Protein AF-A0A7C7L3E0-F1 (afdb_monomer_lite)

Radius of gyration: 42.88 Å; chains: 1; bounding box: 118×90×90 Å

Sequence (791 aa):
MHDGAKLSNGLLDLTRGYAVLPEGQKLFGERAVRGSIAFWVRPEFDIMAVPFAMLFYCMQTDGNLFPDGYDEIGIYVDHGELCAKVAGRQSTMPFVRLRADKFLSRNRWTHIAITWHPDAREFYVDGKLIVRHIAPYDPPRLDSFHAELGRHPSSRRWHAHGIYAHVMLFDDVLSANEIATLAQHKPTPLERGVSPPPNILAEVNWKRIWLGRNAVECRLVNPTGKPLRTYLQLELAMGEPLKRRVVAEAPLTLHPGATMHHMLTYEIATDGAVQVTLLCVDASSGKLLSGRMHRAFIPQLLSNIVRCERTLKLLSQRKPPKDIAKRIASAMQHLSQFRKRFLTPPPFDREEFQRHVAKLRTDFDTLSQAIHRIESDVRIATAVPNAPFVLGWLHGTQKVLLHDAFPGEIERPIRIAAARNGYEPAQLFVFARTRTLRNVKVRLSPLVGGNFTIGREHLSWRVVGYVRTRKPVYKVRHVGLWPDPLFKCDEFEVPAGEHRIVWLTVYVPKSAPAGEYRGTVTVMCSEGMRALPIYLRVWNFTLPDRSSLPTAFGLNSCGHFQANMDVEKYVRNAAAHRVSLGFPGILWKGAKVQRPAFDWSDYDELVLTCALRTKVAKSLGRNDSPSQVNRATRHQRIWNALHLVCETDDGRRATYRITIAKSPQRIRVRLREPRIFCKVRFEWRDIGPATIRISQMQLRSASGETRTFDEFTHPQWWKAVGRDARVDVEGGQLIITVSAPTSEEPYHQWHGAVRSAMWSRADRDWKIDFTEFDAVVEKYYPWAVNLILVP

Structure (mmCIF, N/CA/C/O backbone):
data_AF-A0A7C7L3E0-F1
#
_entry.id   AF-A0A7C7L3E0-F1
#
loop_
_atom_site.group_PDB
_atom_site.id
_atom_site.type_symbol
_atom_site.label_atom_id
_atom_site.label_alt_id
_atom_site.label_comp_id
_atom_site.label_asym_id
_atom_site.label_entity_id
_atom_site.label_seq_id
_atom_site.pdbx_PDB_ins_code
_atom_site.Cartn_x
_atom_site.Cartn_y
_atom_site.Cartn_z
_atom_site.occupancy
_atom_site.B_iso_or_equiv
_atom_site.auth_seq_id
_atom_site.auth_comp_id
_atom_site.auth_asym_id
_atom_site.auth_atom_id
_atom_site.pdbx_PDB_model_num
ATOM 1 N N . MET A 1 1 ? 6.847 7.062 -36.065 1.00 73.12 1 MET A N 1
ATOM 2 C CA . MET A 1 1 ? 6.875 8.182 -37.034 1.00 73.12 1 MET A CA 1
ATOM 3 C C . MET A 1 1 ? 5.566 8.148 -37.798 1.00 73.12 1 MET A C 1
ATOM 5 O O . MET A 1 1 ? 5.239 7.070 -38.277 1.00 73.12 1 MET A O 1
ATOM 9 N N . HIS A 1 2 ? 4.812 9.248 -37.862 1.00 75.81 2 HIS A N 1
ATOM 10 C CA . HIS A 1 2 ? 3.481 9.288 -38.491 1.00 75.81 2 HIS A CA 1
ATOM 11 C C . HIS A 1 2 ? 3.280 10.544 -39.348 1.00 75.81 2 HIS A C 1
ATOM 13 O 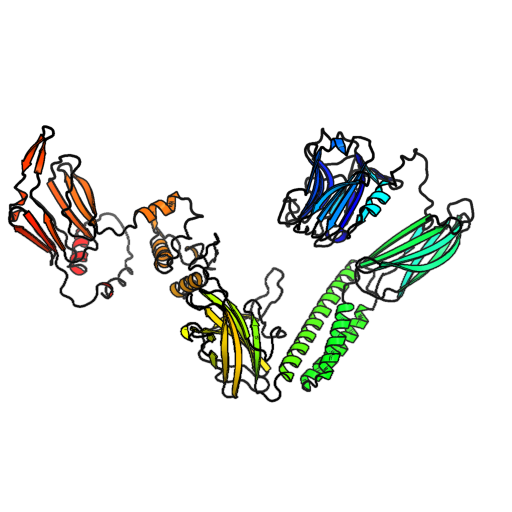O . HIS A 1 2 ? 4.019 11.518 -39.203 1.00 75.81 2 HIS A O 1
ATOM 19 N N . ASP A 1 3 ? 2.287 10.487 -40.242 1.00 65.12 3 ASP A N 1
ATOM 20 C CA . ASP A 1 3 ? 1.789 11.593 -41.070 1.00 65.12 3 ASP A CA 1
ATOM 21 C C . ASP A 1 3 ? 2.887 12.356 -41.832 1.00 65.12 3 ASP A C 1
ATOM 23 O O . ASP A 1 3 ? 2.908 13.572 -41.894 1.00 65.12 3 ASP A O 1
ATOM 27 N N . GLY A 1 4 ? 3.851 11.646 -42.426 1.00 67.06 4 GLY A N 1
ATOM 28 C CA . GLY A 1 4 ? 4.896 12.275 -43.246 1.00 67.06 4 GLY A CA 1
ATOM 29 C C . GLY A 1 4 ? 6.112 12.801 -42.477 1.00 67.06 4 GLY A C 1
ATOM 30 O O . GLY A 1 4 ? 6.966 13.443 -43.090 1.00 67.06 4 GLY A O 1
ATOM 31 N N . ALA A 1 5 ? 6.234 12.494 -41.180 1.00 80.19 5 ALA A N 1
ATOM 32 C CA . ALA A 1 5 ? 7.460 12.711 -40.416 1.00 80.19 5 ALA A CA 1
ATOM 33 C C . ALA A 1 5 ? 8.641 11.909 -40.999 1.00 80.19 5 ALA A C 1
ATOM 35 O O . ALA A 1 5 ? 8.493 10.727 -41.329 1.00 80.19 5 ALA A O 1
ATOM 36 N N . LYS A 1 6 ? 9.830 12.517 -41.077 1.00 79.12 6 LYS A N 1
ATOM 37 C CA . LYS A 1 6 ? 11.042 11.885 -41.629 1.00 79.12 6 LYS A CA 1
ATOM 38 C C . LYS A 1 6 ? 12.183 11.922 -40.621 1.00 79.12 6 LYS A C 1
ATOM 40 O O . LYS A 1 6 ? 12.391 12.919 -39.945 1.00 79.12 6 LYS A O 1
ATOM 45 N N . LEU A 1 7 ? 12.932 10.828 -40.521 1.00 75.25 7 LEU A N 1
ATOM 46 C CA . LEU A 1 7 ? 14.180 10.780 -39.763 1.00 75.25 7 LEU A CA 1
ATOM 47 C C . LEU A 1 7 ? 15.326 10.633 -40.760 1.00 75.25 7 LEU A C 1
ATOM 49 O O . LEU A 1 7 ? 15.398 9.633 -41.472 1.00 75.25 7 LEU A O 1
ATOM 53 N N . SER A 1 8 ? 16.217 11.617 -40.812 1.00 66.31 8 SER A N 1
ATOM 54 C CA . SER A 1 8 ? 17.374 11.608 -41.709 1.00 66.31 8 SER A CA 1
ATOM 55 C C . SER A 1 8 ? 18.583 12.205 -41.007 1.00 66.31 8 SER A C 1
ATOM 57 O O . SER A 1 8 ? 18.513 13.329 -40.517 1.00 66.31 8 SER A O 1
ATOM 59 N N . ASN A 1 9 ? 19.694 11.464 -40.968 1.00 63.25 9 ASN A N 1
ATOM 60 C CA . ASN A 1 9 ? 20.976 11.926 -40.420 1.00 63.25 9 ASN A CA 1
ATOM 61 C C . ASN A 1 9 ? 20.877 12.512 -38.994 1.00 63.25 9 ASN A C 1
ATOM 63 O O . ASN A 1 9 ? 21.509 13.514 -38.679 1.00 63.25 9 ASN A O 1
ATOM 67 N N . GLY A 1 10 ? 20.057 11.898 -38.131 1.00 65.50 10 GLY A N 1
ATOM 68 C CA . GLY A 1 10 ? 19.861 12.340 -36.742 1.00 65.50 10 GLY A CA 1
ATOM 69 C C . GLY A 1 10 ? 18.935 13.550 -36.567 1.00 65.50 10 GLY A C 1
ATOM 70 O O . GLY A 1 10 ? 18.679 13.949 -35.431 1.00 65.50 10 GLY A O 1
ATOM 71 N N . LEU A 1 11 ? 18.400 14.097 -37.665 1.00 79.75 11 LEU A N 1
ATOM 72 C CA . LEU A 1 11 ? 17.374 15.135 -37.669 1.00 79.75 11 LEU A CA 1
ATOM 73 C C . LEU A 1 11 ? 15.995 14.512 -37.867 1.00 79.75 11 LEU A C 1
ATOM 75 O O . LEU A 1 11 ? 15.770 13.714 -38.780 1.00 79.75 11 LEU A O 1
ATOM 79 N N . LEU A 1 12 ? 15.077 14.907 -37.000 1.00 86.38 12 LEU A N 1
ATOM 80 C CA . LEU A 1 12 ? 13.690 14.496 -36.981 1.00 86.38 12 LEU A CA 1
ATOM 81 C C . LEU A 1 12 ? 12.838 15.618 -37.587 1.00 86.38 12 LEU A C 1
ATOM 83 O O . LEU A 1 12 ? 12.519 16.601 -36.924 1.00 86.38 12 LEU A O 1
ATOM 87 N N . ASP A 1 13 ? 12.503 15.482 -38.863 1.00 87.56 13 ASP A N 1
ATOM 88 C CA . ASP A 1 13 ? 11.650 16.407 -39.604 1.00 87.56 13 ASP A CA 1
ATOM 89 C C . ASP A 1 13 ? 10.172 16.104 -39.306 1.00 87.56 13 ASP A C 1
ATOM 91 O O . ASP A 1 13 ? 9.623 15.090 -39.750 1.00 87.56 13 ASP A O 1
ATOM 95 N N . LEU A 1 14 ? 9.548 16.990 -38.526 1.00 91.31 14 LEU A N 1
ATOM 96 C CA . LEU A 1 14 ? 8.138 16.967 -38.124 1.00 91.31 14 LEU A CA 1
ATOM 97 C C . LEU A 1 14 ? 7.337 18.093 -38.804 1.00 91.31 14 LEU A C 1
ATOM 99 O O . LEU A 1 14 ? 6.300 18.536 -38.315 1.00 91.31 14 LEU A O 1
ATOM 103 N N . THR A 1 15 ? 7.802 18.592 -39.949 1.00 86.00 15 THR A N 1
ATOM 104 C CA . THR A 1 15 ? 7.140 19.698 -40.666 1.00 86.00 15 THR A CA 1
ATOM 105 C C . THR A 1 15 ? 5.764 19.323 -41.204 1.00 86.00 15 THR A C 1
ATOM 107 O O . THR A 1 15 ? 4.888 20.176 -41.302 1.00 86.00 15 THR A O 1
ATOM 110 N N . ARG A 1 16 ? 5.550 18.040 -41.517 1.00 82.00 16 ARG A N 1
ATOM 111 C CA . ARG A 1 16 ? 4.264 17.516 -42.002 1.00 82.00 16 ARG A CA 1
ATOM 112 C C . ARG A 1 16 ? 3.606 16.499 -41.072 1.00 82.00 16 ARG A C 1
ATOM 114 O O . ARG A 1 16 ? 2.453 16.173 -41.308 1.00 82.00 16 ARG A O 1
ATOM 121 N N . GLY A 1 17 ? 4.299 16.054 -40.021 1.00 85.62 17 GLY A N 1
ATOM 122 C CA . GLY A 1 17 ? 3.849 14.964 -39.153 1.00 85.62 17 GLY A CA 1
ATOM 123 C C . GLY A 1 17 ? 4.378 15.067 -37.724 1.00 85.62 17 GLY A C 1
ATOM 124 O O . GLY A 1 17 ? 4.766 16.137 -37.274 1.00 85.62 17 GLY A O 1
ATOM 125 N N . TYR A 1 18 ? 4.400 13.945 -37.006 1.00 91.25 18 TYR A N 1
ATOM 126 C CA . TYR A 1 18 ? 4.787 13.887 -35.591 1.00 91.25 18 TYR A CA 1
ATOM 127 C C . TYR A 1 18 ? 5.497 12.568 -35.250 1.00 91.25 18 TYR A C 1
ATOM 129 O O . TYR A 1 18 ? 5.453 11.585 -36.008 1.00 91.25 18 TYR A O 1
ATOM 137 N N . ALA A 1 19 ? 6.164 12.528 -34.095 1.00 89.81 19 ALA A N 1
ATOM 138 C CA . ALA A 1 19 ? 6.824 11.321 -33.606 1.00 89.81 19 ALA A CA 1
ATOM 139 C C . ALA A 1 19 ? 6.158 10.794 -32.336 1.00 89.81 19 ALA A C 1
ATOM 141 O O . ALA A 1 19 ? 6.020 11.506 -31.347 1.00 89.81 19 ALA A O 1
ATOM 142 N N . VAL A 1 20 ? 5.792 9.514 -32.376 1.00 89.19 20 VAL A N 1
ATOM 143 C CA . VAL A 1 20 ? 5.333 8.746 -31.218 1.00 89.19 20 VAL A CA 1
ATOM 144 C C . VAL A 1 20 ? 6.553 8.111 -30.567 1.00 89.19 20 VAL A C 1
ATOM 146 O O . VAL A 1 20 ? 7.325 7.412 -31.228 1.00 89.19 20 VAL A O 1
ATOM 149 N N . LEU A 1 21 ? 6.724 8.383 -29.283 1.00 87.94 21 LEU A N 1
ATOM 150 C CA . LEU A 1 21 ? 7.772 7.851 -28.426 1.00 87.94 21 LEU A CA 1
ATOM 151 C C . LEU A 1 21 ? 7.226 6.665 -27.610 1.00 87.94 21 LEU A C 1
ATOM 153 O O . LEU A 1 21 ? 6.030 6.374 -27.665 1.00 87.94 21 LEU A O 1
ATOM 157 N N . PRO A 1 22 ? 8.070 5.927 -26.867 1.00 89.50 22 PRO A N 1
ATOM 158 C CA . PRO A 1 22 ? 7.589 4.919 -25.927 1.00 89.50 22 PRO A CA 1
ATOM 159 C C . PRO A 1 22 ? 6.572 5.465 -24.908 1.00 89.50 22 PRO A C 1
ATOM 161 O O . PRO A 1 22 ? 6.437 6.670 -24.706 1.00 89.50 22 PRO A O 1
ATOM 164 N N . GLU A 1 23 ? 5.852 4.544 -24.272 1.00 88.75 23 GLU A N 1
ATOM 165 C CA . GLU A 1 23 ? 4.857 4.839 -23.234 1.00 88.75 23 GLU A CA 1
ATOM 166 C C . GLU A 1 23 ? 5.464 5.649 -22.081 1.00 88.75 23 GLU A C 1
ATOM 168 O O . GLU A 1 23 ? 6.600 5.386 -21.679 1.00 88.75 23 GLU A O 1
ATOM 173 N N . GLY A 1 24 ? 4.703 6.586 -21.513 1.00 84.88 24 GLY A N 1
ATOM 174 C CA . GLY A 1 24 ? 5.159 7.464 -20.436 1.00 84.88 24 GLY A CA 1
ATOM 175 C C . GLY A 1 24 ? 5.730 6.701 -19.246 1.00 84.88 24 GLY A C 1
ATOM 176 O O . GLY A 1 24 ? 6.851 6.976 -18.814 1.00 84.88 24 GLY A O 1
ATOM 177 N N . GLN A 1 25 ? 5.030 5.650 -18.808 1.00 89.38 25 GLN A N 1
ATOM 178 C CA . GLN A 1 25 ? 5.498 4.765 -17.737 1.00 89.38 25 GLN A CA 1
ATOM 179 C C . GLN A 1 25 ? 6.825 4.053 -18.058 1.00 89.38 25 GLN A C 1
ATOM 181 O O . GLN A 1 25 ? 7.568 3.684 -17.154 1.00 89.38 25 GLN A O 1
ATOM 186 N N . LYS A 1 26 ? 7.142 3.842 -19.343 1.00 85.50 26 LYS A N 1
ATOM 187 C CA . LYS A 1 26 ? 8.408 3.230 -19.783 1.00 85.50 26 LYS A CA 1
ATOM 188 C C . LYS A 1 26 ? 9.539 4.247 -19.893 1.00 85.50 26 LYS A C 1
ATOM 190 O O . LYS A 1 26 ? 10.698 3.843 -19.864 1.00 85.50 26 LYS A O 1
ATOM 195 N N . LEU A 1 27 ? 9.209 5.524 -20.080 1.00 85.56 27 LEU A N 1
ATOM 196 C CA . LEU A 1 27 ? 10.177 6.610 -20.196 1.00 85.56 27 LEU A CA 1
ATOM 197 C C . LEU A 1 27 ? 10.613 7.140 -18.830 1.00 85.56 27 LEU A C 1
ATOM 199 O O . LEU A 1 27 ? 11.799 7.389 -18.653 1.00 85.56 27 LEU A O 1
ATOM 203 N N . PHE A 1 28 ? 9.677 7.291 -17.887 1.00 90.19 28 PHE A N 1
ATOM 204 C CA . PHE A 1 28 ? 9.935 7.950 -16.598 1.00 90.19 28 PHE A CA 1
ATOM 205 C C . PHE A 1 28 ? 9.387 7.181 -15.380 1.00 90.19 28 PHE A C 1
ATOM 207 O O . PHE A 1 28 ? 9.404 7.696 -14.264 1.00 90.19 28 PHE A O 1
ATOM 214 N N . GLY A 1 29 ? 8.884 5.956 -15.574 1.00 86.50 29 GLY A N 1
ATOM 215 C CA . GLY A 1 29 ? 8.226 5.163 -14.530 1.00 86.50 29 GLY A CA 1
ATOM 216 C C . GLY A 1 29 ? 6.744 5.509 -14.333 1.00 86.50 29 GLY A C 1
ATOM 217 O O . GLY A 1 29 ? 6.268 6.557 -14.763 1.00 86.50 29 GLY A O 1
ATOM 218 N N . GLU A 1 30 ? 6.000 4.630 -13.647 1.00 87.06 30 GLU A N 1
ATOM 219 C CA . GLU A 1 30 ? 4.571 4.842 -13.316 1.00 87.06 30 GLU A CA 1
ATOM 220 C C . GLU A 1 30 ? 4.340 6.097 -12.460 1.00 87.06 30 GLU A C 1
ATOM 222 O O . GLU A 1 30 ? 3.255 6.675 -12.453 1.00 87.06 30 GLU A O 1
ATOM 227 N N . ARG A 1 31 ? 5.367 6.520 -11.717 1.00 92.50 31 ARG A N 1
ATOM 228 C CA . ARG A 1 31 ? 5.389 7.780 -10.983 1.00 92.50 31 ARG A CA 1
ATOM 229 C C . ARG A 1 31 ? 6.699 8.485 -11.293 1.00 92.50 31 ARG A C 1
ATOM 231 O O . ARG A 1 31 ? 7.740 8.093 -10.769 1.00 92.50 31 ARG A O 1
ATOM 238 N N . ALA A 1 32 ? 6.639 9.520 -12.120 1.00 91.38 32 ALA A N 1
ATOM 239 C CA . ALA A 1 32 ? 7.810 10.238 -12.609 1.00 91.38 32 ALA A CA 1
ATOM 240 C C . ALA A 1 32 ? 8.327 11.225 -11.551 1.00 91.38 32 ALA A C 1
ATOM 242 O O . ALA A 1 32 ? 8.212 12.440 -11.681 1.00 91.38 32 ALA A O 1
ATOM 243 N N . VAL A 1 33 ? 8.871 10.679 -10.459 1.00 92.38 33 VAL A N 1
ATOM 244 C CA . VAL A 1 33 ? 9.366 11.426 -9.289 1.00 92.38 33 VAL A CA 1
ATOM 245 C C . VAL A 1 33 ? 10.531 12.350 -9.646 1.00 92.38 33 VAL A C 1
ATOM 247 O O . VAL A 1 33 ? 10.673 13.430 -9.068 1.00 92.38 33 VAL A O 1
ATOM 250 N N . ARG A 1 34 ? 11.361 11.925 -10.596 1.00 94.12 34 ARG A N 1
ATOM 251 C CA . ARG A 1 34 ? 12.494 12.680 -11.118 1.00 94.12 34 ARG A CA 1
ATOM 252 C C . ARG A 1 34 ? 12.683 12.395 -12.607 1.00 94.12 34 ARG A C 1
ATOM 254 O O . ARG A 1 34 ? 12.136 11.410 -13.103 1.00 94.12 34 ARG A O 1
ATOM 261 N N . GLY A 1 35 ? 13.425 13.251 -13.294 1.00 93.31 35 GLY A N 1
ATOM 262 C CA . GLY A 1 35 ? 13.771 13.052 -14.695 1.00 93.31 35 GLY A CA 1
ATOM 263 C C . GLY A 1 35 ? 14.239 14.324 -15.384 1.00 93.31 35 GLY A C 1
ATOM 264 O O . GLY A 1 35 ? 14.252 15.408 -14.792 1.00 93.31 35 GLY A O 1
ATOM 265 N N . SER A 1 36 ? 14.638 14.171 -16.645 1.00 95.12 36 SER A N 1
ATOM 266 C CA . SER A 1 36 ? 15.083 15.263 -17.506 1.00 95.12 36 SER A CA 1
ATOM 267 C C . SER A 1 36 ? 14.671 15.041 -18.954 1.00 95.12 36 SER A C 1
ATOM 269 O O . SER A 1 36 ? 14.677 13.920 -19.462 1.00 95.12 36 SER A O 1
ATOM 271 N N . ILE A 1 37 ? 14.364 16.127 -19.652 1.00 97.69 37 ILE A N 1
ATOM 272 C CA . ILE A 1 37 ? 14.089 16.136 -21.091 1.00 97.69 37 ILE A CA 1
ATOM 273 C C . ILE A 1 37 ? 14.952 17.222 -21.706 1.00 97.69 37 ILE A C 1
ATOM 275 O O . ILE A 1 37 ? 14.936 18.342 -21.210 1.00 97.69 37 ILE A O 1
ATOM 279 N N . ALA A 1 38 ? 15.672 16.908 -22.778 1.00 95.44 38 ALA A N 1
ATOM 280 C CA . ALA A 1 38 ? 16.479 17.865 -23.524 1.00 95.44 38 ALA A CA 1
ATOM 281 C C . ALA A 1 38 ? 16.381 17.585 -25.026 1.00 95.44 38 ALA A C 1
ATOM 283 O O . ALA A 1 38 ? 16.473 16.435 -25.453 1.00 95.44 38 ALA A O 1
ATOM 284 N N . PHE A 1 39 ? 16.179 18.617 -25.838 1.00 96.25 39 PHE A N 1
ATOM 285 C CA . PHE A 1 39 ? 16.198 18.495 -27.295 1.00 96.25 39 PHE A CA 1
ATOM 286 C C . PHE A 1 39 ? 16.475 19.836 -27.968 1.00 96.25 39 PHE A C 1
ATOM 288 O O . PHE A 1 39 ? 16.187 20.907 -27.432 1.00 96.25 39 PHE A O 1
ATOM 295 N N . TRP A 1 40 ? 16.973 19.771 -29.197 1.00 95.00 40 TRP A N 1
ATOM 296 C CA . TRP A 1 40 ? 16.987 20.908 -30.107 1.00 95.00 40 TRP A CA 1
ATOM 297 C C . TRP A 1 40 ? 15.702 20.952 -30.920 1.00 95.00 40 TRP A C 1
ATOM 299 O O . TRP A 1 40 ? 15.258 19.921 -31.427 1.00 95.00 40 TRP A O 1
ATOM 309 N N . VAL A 1 41 ? 15.143 22.147 -31.100 1.00 95.00 41 VAL A N 1
ATOM 310 C CA . VAL A 1 41 ? 14.004 22.392 -31.989 1.00 95.00 41 VAL A CA 1
ATOM 311 C C . VAL A 1 41 ? 14.256 23.601 -32.885 1.00 95.00 41 VAL A C 1
ATOM 313 O O . VAL A 1 41 ? 14.813 24.611 -32.453 1.00 95.00 41 VAL A O 1
ATOM 316 N N . ARG A 1 42 ? 13.836 23.492 -34.145 1.00 93.94 42 ARG A N 1
ATOM 317 C CA . ARG A 1 42 ? 13.771 24.567 -35.133 1.00 93.94 42 ARG A CA 1
ATOM 318 C C . ARG A 1 42 ? 12.327 24.685 -35.634 1.00 93.94 42 ARG A C 1
ATOM 320 O O . ARG A 1 42 ? 11.956 23.939 -36.544 1.00 93.94 42 ARG A O 1
ATOM 327 N N . PRO A 1 43 ? 11.508 25.573 -35.045 1.00 91.94 43 PRO A N 1
ATOM 328 C CA . PRO A 1 43 ? 10.107 25.739 -35.434 1.00 91.94 43 PRO A CA 1
ATOM 329 C C . PRO A 1 43 ? 9.977 26.257 -36.870 1.00 91.94 43 PRO A C 1
ATOM 331 O O . PRO A 1 43 ? 10.718 27.156 -37.254 1.00 91.94 43 PRO A O 1
ATOM 334 N N . GLU A 1 44 ? 9.019 25.758 -37.652 1.00 90.50 44 GLU A N 1
ATOM 335 C CA . GLU A 1 44 ? 8.725 26.271 -39.007 1.00 90.50 44 GLU A CA 1
ATOM 336 C C . GLU A 1 44 ? 7.436 27.107 -39.084 1.00 90.50 44 GLU A C 1
ATOM 338 O O . GLU A 1 44 ? 7.103 27.658 -40.138 1.00 90.50 44 GLU A O 1
ATOM 343 N N . PHE A 1 45 ? 6.753 27.277 -37.953 1.00 86.19 45 PHE A N 1
ATOM 344 C CA . PHE A 1 45 ? 5.591 28.148 -37.780 1.00 86.19 45 PHE A CA 1
ATOM 345 C C . PHE A 1 45 ? 5.967 29.468 -37.093 1.00 86.19 45 PHE A C 1
ATOM 347 O O . PHE A 1 45 ? 7.027 29.590 -36.475 1.00 86.19 45 PHE A O 1
ATOM 354 N N . ASP A 1 46 ? 5.091 30.465 -37.212 1.00 87.44 46 ASP A N 1
ATOM 355 C CA . ASP A 1 46 ? 5.181 31.682 -36.407 1.00 87.44 46 ASP A CA 1
ATOM 356 C C . ASP A 1 46 ? 4.689 31.394 -34.982 1.00 87.44 46 ASP A C 1
ATOM 358 O O . ASP A 1 46 ? 3.520 31.073 -34.764 1.00 87.44 46 ASP A O 1
ATOM 362 N N . ILE A 1 47 ? 5.609 31.496 -34.020 1.00 86.62 47 ILE A N 1
ATOM 363 C CA . ILE A 1 47 ? 5.387 31.148 -32.615 1.00 86.62 47 ILE A CA 1
ATOM 364 C C . ILE A 1 47 ? 4.325 32.037 -31.953 1.00 86.62 47 ILE A C 1
ATOM 366 O O . ILE A 1 47 ? 3.674 31.597 -31.010 1.00 86.62 47 ILE A O 1
ATOM 370 N N . MET A 1 48 ? 4.153 33.271 -32.443 1.00 87.94 48 MET A N 1
ATOM 371 C CA . MET A 1 48 ? 3.218 34.246 -31.874 1.00 87.94 48 MET A CA 1
ATOM 372 C C . MET A 1 48 ? 1.833 34.181 -32.518 1.00 87.94 48 MET A C 1
ATOM 374 O O . MET A 1 48 ? 0.871 34.676 -31.939 1.00 87.94 48 MET A O 1
ATOM 378 N N . ALA A 1 49 ? 1.718 33.565 -33.697 1.00 85.31 49 ALA A N 1
ATOM 379 C CA . ALA A 1 49 ? 0.463 33.466 -34.439 1.00 85.31 49 ALA A CA 1
ATOM 380 C C . ALA A 1 49 ? -0.335 32.186 -34.130 1.00 85.31 49 ALA A C 1
ATOM 382 O O . ALA A 1 49 ? -1.477 32.054 -34.570 1.00 85.31 49 ALA A O 1
ATOM 383 N N . VAL A 1 50 ? 0.249 31.225 -33.404 1.00 83.06 50 VAL A N 1
ATOM 384 C CA . VAL A 1 50 ? -0.416 29.959 -33.066 1.00 83.06 50 VAL A CA 1
ATOM 385 C C . VAL A 1 50 ? -1.090 30.027 -31.690 1.00 83.06 50 VAL A C 1
ATOM 387 O O . VAL A 1 50 ? -0.456 30.448 -30.722 1.00 83.06 50 VAL A O 1
ATOM 390 N N . PRO A 1 51 ? -2.351 29.570 -31.556 1.00 81.88 51 PRO A N 1
ATOM 391 C CA . PRO A 1 51 ? -3.008 29.509 -30.252 1.00 81.88 51 PRO A CA 1
ATOM 392 C C . PRO A 1 51 ? -2.373 28.436 -29.359 1.00 81.88 51 PRO A C 1
ATOM 394 O O . PRO A 1 51 ? -2.190 28.661 -28.169 1.00 81.88 51 PRO A O 1
ATOM 397 N N . PHE A 1 52 ? -1.986 27.292 -29.936 1.00 89.44 52 PHE A N 1
ATOM 398 C CA . PHE A 1 52 ? -1.294 26.212 -29.233 1.00 89.44 52 PHE A CA 1
ATOM 399 C C . PHE A 1 52 ? -0.315 25.483 -30.156 1.00 89.44 52 PHE A C 1
ATOM 401 O O . PHE A 1 52 ? -0.671 25.150 -31.288 1.00 89.44 52 PHE A O 1
ATOM 408 N N . ALA A 1 53 ? 0.875 25.152 -29.651 1.00 91.38 53 ALA A N 1
ATOM 409 C CA . ALA A 1 53 ? 1.824 24.263 -30.326 1.00 91.38 53 ALA A CA 1
ATOM 410 C C . ALA A 1 53 ? 2.536 23.352 -29.317 1.00 91.38 53 ALA A C 1
ATOM 412 O O . ALA A 1 53 ? 3.182 23.825 -28.385 1.00 91.38 53 ALA A O 1
ATOM 413 N N . MET A 1 54 ? 2.429 22.035 -29.498 1.00 93.50 54 MET A N 1
ATOM 414 C CA . MET A 1 54 ? 2.940 21.053 -28.539 1.00 93.50 54 MET A CA 1
ATOM 415 C C . MET A 1 54 ? 4.321 20.533 -28.949 1.00 93.50 54 MET A C 1
ATOM 417 O O . MET A 1 54 ? 4.439 19.789 -29.923 1.00 93.50 54 MET A O 1
ATOM 421 N N . LEU A 1 55 ? 5.371 20.913 -28.213 1.00 95.56 55 LEU A N 1
ATOM 422 C CA . LEU A 1 55 ? 6.743 20.518 -28.542 1.00 95.56 55 LEU A CA 1
ATOM 423 C C . LEU A 1 55 ? 7.044 19.095 -28.057 1.00 95.56 55 LEU A C 1
ATOM 425 O O . LEU A 1 55 ? 7.559 18.291 -28.831 1.00 95.56 55 LEU A O 1
ATOM 429 N N . PHE A 1 56 ? 6.688 18.798 -26.806 1.00 95.94 56 PHE A N 1
ATOM 430 C CA . PHE A 1 56 ? 6.769 17.478 -26.178 1.00 95.94 56 PHE A CA 1
ATOM 431 C C . PHE A 1 56 ? 5.583 17.293 -25.233 1.00 95.94 56 PHE A C 1
ATOM 433 O O . PHE A 1 56 ? 5.240 18.230 -24.506 1.00 95.94 56 PHE A O 1
ATOM 440 N N . TYR A 1 57 ? 5.007 16.091 -25.185 1.00 93.12 57 TYR A N 1
ATOM 441 C CA . TYR A 1 57 ? 3.914 15.800 -24.263 1.00 93.12 57 TYR A CA 1
ATOM 442 C C . TYR A 1 57 ? 3.840 14.335 -23.831 1.00 93.12 57 TYR A C 1
ATOM 444 O O . TYR A 1 57 ? 4.062 13.428 -24.633 1.00 93.12 57 TYR A O 1
ATOM 452 N N . CYS A 1 58 ? 3.490 14.120 -22.564 1.00 91.06 58 CYS A N 1
ATOM 453 C CA . CYS A 1 58 ? 3.292 12.825 -21.924 1.00 91.06 58 CYS A CA 1
ATOM 454 C C . CYS A 1 58 ? 2.295 12.972 -20.757 1.00 91.06 58 CYS A C 1
ATOM 456 O O . CYS A 1 58 ? 2.345 13.979 -20.050 1.00 91.06 58 CYS A O 1
ATOM 458 N N . MET A 1 59 ? 1.413 11.994 -20.536 1.00 87.94 59 MET A N 1
ATOM 459 C CA . MET A 1 59 ? 0.364 12.064 -19.505 1.00 87.94 59 MET A CA 1
ATOM 460 C C . MET A 1 59 ? -0.057 10.679 -18.992 1.00 87.94 59 MET A C 1
ATOM 462 O O . MET A 1 59 ? 0.291 9.670 -19.607 1.00 87.94 59 MET A O 1
ATOM 466 N N . GLN A 1 60 ? -0.853 10.640 -17.919 1.00 85.81 60 GLN A N 1
ATOM 467 C CA . GLN A 1 60 ? -1.755 9.522 -17.616 1.00 85.81 60 GLN A CA 1
ATOM 468 C C . GLN A 1 60 ? -3.138 9.750 -18.251 1.00 85.81 60 GLN A C 1
ATOM 470 O O . GLN A 1 60 ? -3.655 10.862 -18.264 1.00 85.81 60 GLN A O 1
ATOM 475 N N . THR A 1 61 ? -3.772 8.680 -18.734 1.00 72.31 61 THR A N 1
ATOM 476 C CA . THR A 1 61 ? -5.196 8.673 -19.089 1.00 72.31 61 THR A CA 1
ATOM 477 C C . THR A 1 61 ? -6.056 8.322 -17.871 1.00 72.31 61 THR A C 1
ATOM 479 O O . THR A 1 61 ? -5.785 7.376 -17.129 1.00 72.31 61 THR A O 1
ATOM 482 N N . ASP A 1 62 ? -7.149 9.051 -17.669 1.00 60.31 62 ASP A N 1
ATOM 483 C CA . ASP A 1 62 ? -8.145 8.820 -16.607 1.00 60.31 62 ASP A CA 1
ATOM 484 C C . ASP A 1 62 ? -9.108 7.642 -16.915 1.00 60.31 62 ASP A C 1
ATOM 486 O O . ASP A 1 62 ? -10.135 7.460 -16.256 1.00 60.31 62 ASP A O 1
ATOM 490 N N . GLY A 1 63 ? -8.772 6.815 -17.911 1.00 51.94 63 GLY A N 1
ATOM 491 C CA . GLY A 1 63 ? -9.578 5.688 -18.380 1.00 51.94 63 GLY A CA 1
ATOM 492 C C . GLY A 1 63 ? -10.544 6.008 -19.527 1.00 51.94 63 GLY A C 1
ATOM 493 O O . GLY A 1 63 ? -11.144 5.072 -20.055 1.00 51.94 63 GLY A O 1
ATOM 494 N N . ASN A 1 64 ? -10.673 7.271 -19.958 1.00 46.22 64 ASN A N 1
ATOM 495 C CA . ASN A 1 64 ? -11.468 7.653 -21.140 1.00 46.22 64 ASN A CA 1
ATOM 496 C C . ASN A 1 64 ? -10.615 8.067 -22.365 1.00 46.22 64 ASN A C 1
ATOM 498 O O . ASN A 1 64 ? -11.177 8.389 -23.410 1.00 46.22 64 ASN A O 1
ATOM 502 N N . LEU A 1 65 ? -9.278 8.007 -22.250 1.00 49.56 65 LEU A N 1
ATOM 503 C CA . LEU A 1 65 ? -8.284 8.417 -23.260 1.00 49.56 65 LEU A CA 1
ATOM 504 C C . LEU A 1 65 ? -8.213 9.935 -23.552 1.00 49.56 65 LEU A C 1
ATOM 506 O O . LEU A 1 65 ? -7.549 10.331 -24.513 1.00 49.56 65 LEU A O 1
ATOM 510 N N . PHE A 1 66 ? -8.840 10.789 -22.738 1.00 47.62 66 PHE A N 1
ATOM 511 C CA . PHE A 1 66 ? -8.764 12.248 -22.841 1.00 47.62 66 PHE A CA 1
ATOM 512 C C . PHE A 1 66 ? -7.851 12.853 -21.757 1.00 47.62 66 PHE A C 1
ATOM 514 O O . PHE A 1 66 ? -7.692 12.268 -20.689 1.00 47.62 66 PHE A O 1
ATOM 521 N N . PRO A 1 67 ? -7.217 14.013 -22.026 1.00 58.28 67 PRO A N 1
ATOM 522 C CA . PRO A 1 67 ? -6.451 14.745 -21.030 1.00 58.28 67 PRO A CA 1
ATOM 523 C C . PRO A 1 67 ? -7.412 15.562 -20.167 1.00 58.28 67 PRO A C 1
ATOM 525 O O . PRO A 1 67 ? -8.187 16.368 -20.690 1.00 58.28 67 PRO A O 1
ATOM 528 N N . ASP A 1 68 ? -7.343 15.390 -18.854 1.00 64.94 68 ASP A N 1
ATOM 529 C CA . ASP A 1 68 ? -8.078 16.204 -17.880 1.00 64.94 68 ASP A CA 1
ATOM 530 C C . ASP A 1 68 ? -7.233 17.374 -17.339 1.00 64.94 68 ASP A C 1
ATOM 532 O O . ASP A 1 68 ? -7.707 18.177 -16.531 1.00 64.94 68 ASP A O 1
ATOM 536 N N . GLY A 1 69 ? -5.989 17.509 -17.814 1.00 69.94 69 GLY A N 1
ATOM 537 C CA . GLY A 1 69 ? -5.048 18.519 -17.353 1.00 69.94 69 GLY A CA 1
ATOM 538 C C . GLY A 1 69 ? -4.210 18.074 -16.155 1.00 69.94 69 GLY A C 1
ATOM 539 O O . GLY A 1 69 ? -3.413 18.882 -15.674 1.00 69.94 69 GLY A O 1
ATOM 540 N N . TYR A 1 70 ? -4.362 16.855 -15.641 1.00 82.81 70 TYR A N 1
ATOM 541 C CA . TYR A 1 70 ? -3.638 16.347 -14.477 1.00 82.81 70 TYR A CA 1
ATOM 542 C C . TYR A 1 70 ? -2.665 15.228 -14.861 1.00 82.81 70 TYR A C 1
ATOM 544 O O . TYR A 1 70 ? -2.853 14.544 -15.858 1.00 82.81 70 TYR A O 1
ATOM 552 N N . ASP A 1 71 ? -1.619 15.033 -14.049 1.00 90.62 71 ASP A N 1
ATOM 553 C CA . ASP A 1 71 ? -0.649 13.948 -14.254 1.00 90.62 71 ASP A CA 1
ATOM 554 C C . ASP A 1 71 ? 0.076 14.038 -15.620 1.00 90.62 71 ASP A C 1
ATOM 556 O O . ASP A 1 71 ? 0.125 13.092 -16.405 1.00 90.62 71 ASP A O 1
ATOM 560 N N . GLU A 1 72 ? 0.675 15.206 -15.892 1.00 90.62 72 GLU A N 1
ATOM 561 C CA . GLU A 1 72 ? 1.270 15.557 -17.190 1.00 90.62 72 GLU A CA 1
ATOM 562 C C . GLU A 1 72 ? 2.722 16.047 -17.093 1.00 90.62 72 GLU A C 1
ATOM 564 O O . GLU A 1 72 ? 3.112 16.783 -16.175 1.00 90.62 72 GLU A O 1
ATOM 569 N N . ILE A 1 73 ? 3.494 15.712 -18.129 1.00 94.81 73 ILE A N 1
ATOM 570 C CA . ILE A 1 73 ? 4.789 16.305 -18.464 1.00 94.81 73 ILE A CA 1
ATOM 571 C C . ILE A 1 73 ? 4.677 16.905 -19.865 1.00 94.81 73 ILE A C 1
ATOM 573 O O . ILE A 1 73 ? 4.450 16.186 -20.837 1.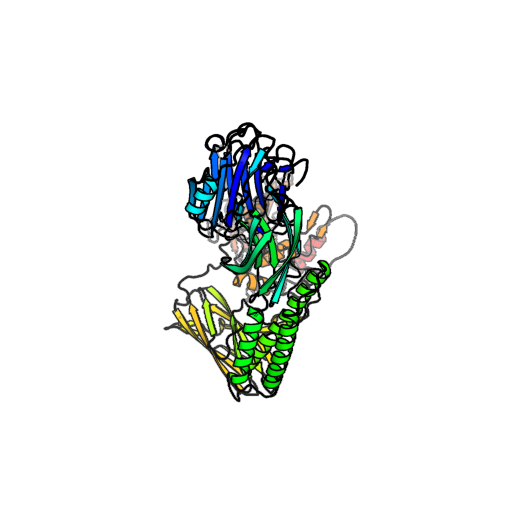00 94.81 73 ILE A O 1
ATOM 577 N N . GLY A 1 74 ? 4.855 18.219 -19.990 1.00 94.38 74 GLY A N 1
ATOM 578 C CA . GLY A 1 74 ? 4.654 18.911 -21.261 1.00 94.38 74 GLY A CA 1
ATOM 579 C C . GLY A 1 74 ? 5.535 20.137 -21.438 1.00 94.38 74 GLY A C 1
ATOM 580 O O . GLY A 1 74 ? 5.785 20.878 -20.488 1.00 94.38 74 GLY A O 1
ATOM 581 N N . ILE A 1 75 ? 5.969 20.362 -22.676 1.00 97.12 75 ILE A N 1
ATOM 582 C CA . ILE A 1 75 ? 6.623 21.591 -23.130 1.00 97.12 75 ILE A CA 1
ATOM 583 C C . ILE A 1 75 ? 5.848 22.070 -24.354 1.00 97.12 75 ILE A C 1
ATOM 585 O O . ILE A 1 75 ? 5.749 21.349 -25.351 1.00 97.12 75 ILE A O 1
ATOM 589 N N . TYR A 1 76 ? 5.280 23.268 -24.284 1.00 95.25 76 TYR A N 1
ATOM 590 C CA . TYR A 1 76 ? 4.362 23.761 -25.308 1.00 95.25 76 TYR A CA 1
ATOM 591 C C . TYR A 1 76 ? 4.310 25.276 -25.375 1.00 95.25 76 TYR A C 1
ATOM 593 O O . TYR A 1 76 ? 4.759 25.966 -24.468 1.00 95.25 76 TYR A O 1
ATOM 601 N N . VAL A 1 77 ? 3.744 25.779 -26.464 1.00 93.81 77 VAL A N 1
ATOM 602 C CA . VAL A 1 77 ? 3.353 27.175 -26.620 1.00 93.81 77 VAL A CA 1
ATOM 603 C C . VAL A 1 77 ? 1.843 27.277 -26.420 1.00 93.81 77 VAL A C 1
ATOM 605 O O . VAL A 1 77 ? 1.102 26.492 -27.011 1.00 93.81 77 VAL A O 1
ATOM 608 N N . ASP A 1 78 ? 1.412 28.215 -25.583 1.00 92.31 78 ASP A N 1
ATOM 609 C CA . ASP A 1 78 ? 0.020 28.549 -25.253 1.00 92.31 78 ASP A CA 1
ATOM 610 C C . ASP A 1 78 ? -0.147 30.067 -25.417 1.00 92.31 78 ASP A C 1
ATOM 612 O O . ASP A 1 78 ? 0.445 30.832 -24.663 1.00 92.31 78 ASP A O 1
ATOM 616 N N . HIS A 1 79 ? -0.874 30.508 -26.447 1.00 90.19 79 HIS A N 1
ATOM 617 C CA . HIS A 1 79 ? -1.139 31.922 -26.754 1.00 90.19 79 HIS A CA 1
ATOM 618 C C . HIS A 1 79 ? 0.109 32.833 -26.703 1.00 90.19 79 HIS A C 1
ATOM 620 O O . HIS A 1 79 ? 0.106 33.898 -26.088 1.00 90.19 79 HIS A O 1
ATOM 626 N N . GLY A 1 80 ? 1.200 32.411 -27.354 1.00 87.88 80 GLY A N 1
ATOM 627 C CA . GLY A 1 80 ? 2.462 33.162 -27.389 1.00 87.88 80 GLY A CA 1
ATOM 628 C C . GLY A 1 80 ? 3.320 33.043 -26.121 1.00 87.88 80 GLY A C 1
ATOM 629 O O . GLY A 1 80 ? 4.377 33.673 -26.037 1.00 87.88 80 GLY A O 1
ATOM 630 N N . GLU A 1 81 ? 2.921 32.220 -25.148 1.00 94.50 81 GLU A N 1
ATOM 631 C CA . GLU A 1 81 ? 3.726 31.872 -23.977 1.00 94.50 81 GLU A CA 1
ATOM 632 C C . GLU A 1 81 ? 4.364 30.487 -24.138 1.00 94.50 81 GLU A C 1
ATOM 634 O O . GLU A 1 81 ? 3.688 29.514 -24.452 1.00 94.50 81 GLU A O 1
ATOM 639 N N . LEU A 1 82 ? 5.671 30.379 -23.902 1.00 96.25 82 LEU A N 1
ATOM 640 C CA . LEU A 1 82 ? 6.389 29.122 -23.751 1.00 96.25 82 LEU A CA 1
ATOM 641 C C . LEU A 1 82 ? 6.178 28.594 -22.331 1.00 96.25 82 LEU A C 1
ATOM 643 O O . LEU A 1 82 ? 6.562 29.225 -21.341 1.00 96.25 82 LEU A O 1
ATOM 647 N N . CYS A 1 83 ? 5.581 27.414 -22.261 1.00 96.19 83 CYS A N 1
ATOM 648 C CA . CYS A 1 83 ? 5.145 26.754 -21.049 1.00 96.19 83 CYS A CA 1
ATOM 649 C C . CYS A 1 83 ? 5.907 25.448 -20.833 1.00 96.19 83 CYS A C 1
ATOM 651 O O . CYS A 1 83 ? 6.163 24.689 -21.771 1.00 96.19 83 CYS A O 1
ATOM 653 N N . ALA A 1 84 ? 6.210 25.159 -19.569 1.00 96.62 84 ALA A N 1
ATOM 654 C CA . ALA A 1 84 ? 6.722 23.865 -19.141 1.00 96.62 84 ALA A CA 1
ATOM 655 C C . ALA A 1 84 ? 5.955 23.367 -17.918 1.00 96.62 84 ALA A C 1
ATOM 657 O O . ALA A 1 84 ? 5.711 24.104 -16.956 1.00 96.62 84 ALA A O 1
ATOM 658 N N . LYS A 1 85 ? 5.568 22.096 -17.962 1.00 93.88 85 LYS A N 1
ATOM 659 C CA . LYS A 1 85 ? 4.725 21.452 -16.963 1.00 93.88 85 LYS A CA 1
ATOM 660 C C . LYS A 1 85 ? 5.314 20.110 -16.564 1.00 93.88 85 LYS A C 1
ATOM 662 O O . LYS A 1 85 ? 5.674 19.309 -17.418 1.00 93.88 85 LYS A O 1
ATOM 667 N N . VAL A 1 86 ? 5.376 19.899 -15.255 1.00 94.56 86 VAL A N 1
ATOM 668 C CA . VAL A 1 86 ? 5.620 18.614 -14.596 1.00 94.56 86 VAL A CA 1
ATOM 669 C C . VAL A 1 86 ? 4.729 18.642 -13.359 1.00 94.56 86 VAL A C 1
ATOM 671 O O . VAL A 1 86 ? 5.065 19.312 -12.376 1.00 94.56 86 VAL A O 1
ATOM 674 N N . ALA A 1 87 ? 3.540 18.048 -13.444 1.00 90.12 87 ALA A N 1
ATOM 675 C CA . ALA A 1 87 ? 2.532 18.167 -12.393 1.00 90.12 87 ALA A CA 1
ATOM 676 C C . ALA A 1 87 ? 1.642 16.925 -12.303 1.00 90.12 87 ALA A C 1
ATOM 678 O O . ALA A 1 87 ? 1.105 16.473 -13.310 1.00 90.12 87 ALA A O 1
ATOM 679 N N . GLY A 1 88 ? 1.477 16.405 -11.087 1.00 88.00 88 GLY A N 1
ATOM 680 C CA . GLY A 1 88 ? 0.541 15.338 -10.757 1.00 88.00 88 GLY A CA 1
ATOM 681 C C . GLY A 1 88 ? -0.877 15.826 -10.476 1.00 88.00 88 GLY A C 1
ATOM 682 O O . GLY A 1 88 ? -1.240 16.973 -10.747 1.00 88.00 88 GLY A O 1
ATOM 683 N N . ARG A 1 89 ? -1.684 14.955 -9.873 1.00 83.62 89 ARG A N 1
ATOM 684 C CA . ARG A 1 89 ? -3.135 15.129 -9.683 1.00 83.62 89 ARG A CA 1
ATOM 685 C C . ARG A 1 89 ? -3.588 16.355 -8.882 1.00 83.62 89 ARG A C 1
ATOM 687 O O . ARG A 1 89 ? -4.774 16.664 -8.833 1.00 83.62 89 ARG A O 1
ATOM 694 N N . GLN A 1 90 ? -2.672 17.051 -8.219 1.00 82.19 90 GLN A N 1
ATOM 695 C CA . GLN A 1 90 ? -2.991 18.214 -7.388 1.00 82.19 90 GLN A CA 1
ATOM 696 C C . GLN A 1 90 ? -2.942 19.554 -8.136 1.00 82.19 90 GLN A C 1
ATOM 698 O O . GLN A 1 90 ? -3.366 20.562 -7.574 1.00 82.19 90 GLN A O 1
ATOM 703 N N . SER A 1 91 ? -2.431 19.604 -9.371 1.00 80.88 91 SER A N 1
ATOM 704 C CA . SER A 1 91 ? -2.317 20.862 -10.117 1.00 80.88 91 SER A CA 1
ATOM 705 C C . SER A 1 91 ? -2.367 20.654 -11.625 1.00 80.88 91 SER A C 1
ATOM 707 O O . SER A 1 91 ? -1.666 19.805 -12.166 1.00 80.88 91 SER A O 1
ATOM 709 N N . THR A 1 92 ? -3.127 21.506 -12.312 1.00 82.25 92 THR A N 1
ATOM 710 C CA . THR A 1 92 ? -3.141 21.583 -13.780 1.00 82.25 92 THR A CA 1
ATOM 711 C C . THR A 1 92 ? -2.206 22.659 -14.334 1.00 82.25 92 THR A C 1
ATOM 713 O O . THR A 1 92 ? -2.047 22.776 -15.551 1.00 82.25 92 THR A O 1
ATOM 716 N N . MET A 1 93 ? -1.570 23.451 -13.469 1.00 87.06 93 MET A N 1
ATOM 717 C CA . MET A 1 93 ? -0.806 24.628 -13.880 1.00 87.06 93 MET A CA 1
ATOM 718 C C . MET A 1 93 ? 0.641 24.277 -14.271 1.00 87.06 93 MET A C 1
ATOM 720 O O . MET A 1 93 ? 1.288 23.493 -13.567 1.00 87.06 93 MET A O 1
ATOM 724 N N . PRO A 1 94 ? 1.187 24.860 -15.360 1.00 92.56 94 PRO A N 1
ATOM 725 C CA . PRO A 1 94 ? 2.613 24.774 -15.665 1.00 92.56 94 PRO A CA 1
ATOM 726 C C . PRO A 1 94 ? 3.440 25.546 -14.625 1.00 92.56 94 PRO A C 1
ATOM 728 O O . PRO A 1 94 ? 2.976 26.534 -14.061 1.00 92.56 94 PRO A O 1
ATOM 731 N N . PHE A 1 95 ? 4.681 25.114 -14.383 1.00 94.19 95 PHE A N 1
ATOM 732 C CA . PHE A 1 95 ? 5.602 25.818 -13.476 1.00 94.19 95 PHE A CA 1
ATOM 733 C C . PHE A 1 95 ? 6.423 26.903 -14.197 1.00 94.19 95 PHE A C 1
ATOM 735 O O . PHE A 1 95 ? 7.136 27.669 -13.552 1.00 94.19 95 PHE A O 1
ATOM 742 N N . VAL A 1 96 ? 6.307 26.977 -15.527 1.00 96.19 96 VAL A N 1
ATOM 743 C CA . VAL A 1 96 ? 6.884 28.020 -16.383 1.00 96.19 96 VAL A CA 1
ATOM 744 C C . VAL A 1 96 ? 5.791 28.584 -17.279 1.00 96.19 96 VAL A C 1
ATOM 746 O O . VAL A 1 96 ? 5.092 27.815 -17.936 1.00 96.19 96 VAL A O 1
ATOM 749 N N . ARG A 1 97 ? 5.694 29.914 -17.333 1.00 96.06 97 ARG A N 1
ATOM 750 C CA . ARG A 1 97 ? 4.993 30.691 -18.365 1.00 96.06 97 ARG A CA 1
ATOM 751 C C . ARG A 1 97 ? 5.856 31.898 -18.699 1.00 96.06 97 ARG A C 1
ATOM 753 O O . ARG A 1 97 ? 6.106 32.735 -17.835 1.00 96.06 97 ARG A O 1
ATOM 760 N N . LEU A 1 98 ? 6.385 31.942 -19.914 1.00 95.50 98 LEU A N 1
ATOM 761 C CA . LEU A 1 98 ? 7.285 32.998 -20.371 1.00 95.50 98 LEU A CA 1
ATOM 762 C C . LEU A 1 98 ? 6.903 33.418 -21.782 1.00 95.50 98 LEU A C 1
ATOM 764 O O . LEU A 1 98 ? 6.514 32.576 -22.575 1.00 95.50 98 LEU A O 1
ATOM 768 N N . ARG A 1 99 ? 7.105 34.681 -22.156 1.00 94.25 99 ARG A N 1
ATOM 769 C CA . ARG A 1 99 ? 6.930 35.110 -23.553 1.00 94.25 99 ARG A CA 1
ATOM 770 C C . ARG A 1 99 ? 7.793 34.286 -24.514 1.00 94.25 99 ARG A C 1
ATOM 772 O O . ARG A 1 99 ? 9.020 34.303 -24.400 1.00 94.25 99 ARG A O 1
ATOM 779 N N . ALA A 1 100 ? 7.157 33.580 -25.450 1.00 89.88 100 ALA A N 1
ATOM 780 C CA . ALA A 1 100 ? 7.810 32.592 -26.304 1.00 89.88 100 ALA A CA 1
ATOM 781 C C . ALA A 1 100 ? 8.819 33.221 -27.271 1.00 89.88 100 ALA A C 1
ATOM 783 O O . ALA A 1 100 ? 9.888 32.653 -27.475 1.00 89.88 100 ALA A O 1
ATOM 784 N N . ASP A 1 101 ? 8.535 34.413 -27.801 1.00 89.50 101 ASP A N 1
ATOM 785 C CA . ASP A 1 101 ? 9.382 35.124 -28.769 1.00 89.50 101 ASP A CA 1
ATOM 786 C C . ASP A 1 101 ? 10.768 35.518 -28.233 1.00 89.50 101 ASP A C 1
ATOM 788 O O . ASP A 1 101 ? 11.704 35.726 -29.005 1.00 89.50 101 ASP A O 1
ATOM 792 N N . LYS A 1 102 ? 10.941 35.555 -26.906 1.00 92.69 102 LYS A N 1
ATOM 793 C CA . LYS A 1 102 ? 12.258 35.754 -26.283 1.00 92.69 102 LYS A CA 1
ATOM 794 C C . LYS A 1 102 ? 13.177 34.535 -26.417 1.00 92.69 102 LYS A C 1
ATOM 796 O O . LYS A 1 102 ? 14.396 34.684 -26.357 1.00 92.69 102 LYS A O 1
ATOM 801 N N . PHE A 1 103 ? 12.618 33.340 -26.596 1.00 92.69 103 PHE A N 1
ATOM 802 C CA . PHE A 1 103 ? 13.348 32.068 -26.505 1.00 92.69 103 PHE A CA 1
ATOM 803 C C . PHE A 1 103 ? 13.251 31.232 -27.784 1.00 92.69 103 PHE A C 1
ATOM 805 O O . PHE A 1 103 ? 14.202 30.542 -28.158 1.00 92.69 103 PHE A O 1
ATOM 812 N N . LEU A 1 104 ? 12.129 31.326 -28.489 1.00 91.38 104 LEU A N 1
ATOM 813 C CA . LEU A 1 104 ? 11.848 30.616 -29.725 1.00 91.38 104 LEU A CA 1
ATOM 814 C C . LEU A 1 104 ? 11.557 31.600 -30.849 1.00 91.38 104 LEU A C 1
ATOM 816 O O . LEU A 1 104 ? 10.893 32.613 -30.669 1.00 91.38 104 LEU A O 1
ATOM 820 N N . SER A 1 105 ? 12.056 31.277 -32.036 1.00 88.62 105 SER A N 1
ATOM 821 C CA . SER A 1 105 ? 11.785 32.048 -33.247 1.00 88.62 105 SER A CA 1
ATOM 822 C C . SER A 1 105 ? 11.737 31.110 -34.442 1.00 88.62 105 SER A C 1
ATOM 824 O O . SER A 1 105 ? 12.413 30.075 -34.462 1.00 88.62 105 SER A O 1
ATOM 826 N N . ARG A 1 106 ? 10.915 31.468 -35.428 1.00 89.31 106 ARG A N 1
ATOM 827 C CA . ARG A 1 106 ? 10.760 30.690 -36.654 1.00 89.31 106 ARG A CA 1
ATOM 828 C C . ARG A 1 106 ? 12.121 30.493 -37.324 1.00 89.31 106 ARG A C 1
ATOM 830 O O . ARG A 1 106 ? 12.907 31.427 -37.442 1.00 89.31 106 ARG A O 1
ATOM 837 N N . ASN A 1 107 ? 12.387 29.270 -37.764 1.00 85.75 107 ASN A N 1
ATOM 838 C CA . ASN A 1 107 ? 13.603 28.825 -38.441 1.00 85.75 107 ASN A CA 1
ATOM 839 C C . ASN A 1 107 ? 14.908 28.969 -37.637 1.00 85.75 107 ASN A C 1
ATOM 841 O O . ASN A 1 107 ? 15.988 28.762 -38.195 1.00 85.75 107 ASN A O 1
ATOM 845 N N . ARG A 1 108 ? 14.844 29.237 -36.326 1.00 90.19 108 ARG A N 1
ATOM 846 C CA . ARG A 1 108 ? 16.019 29.271 -35.447 1.00 90.19 108 ARG A CA 1
ATOM 847 C C . ARG A 1 108 ? 16.106 28.001 -34.610 1.00 90.19 108 ARG A C 1
ATOM 849 O O . ARG A 1 108 ? 15.132 27.602 -33.985 1.00 90.19 108 ARG A O 1
ATOM 856 N N . TRP A 1 109 ? 17.286 27.387 -34.585 1.00 92.81 109 TRP A N 1
ATOM 857 C CA . TRP A 1 109 ? 17.591 26.320 -33.634 1.00 92.81 109 TRP A CA 1
ATOM 858 C C . TRP A 1 109 ? 17.669 26.879 -32.215 1.00 92.81 109 TRP A C 1
ATOM 860 O O . TRP A 1 109 ? 18.459 27.793 -31.969 1.00 92.81 109 TRP A O 1
ATOM 870 N N . THR A 1 110 ? 16.908 26.271 -31.313 1.00 94.94 110 THR A N 1
ATOM 871 C CA . THR A 1 110 ? 16.937 26.524 -29.872 1.00 94.94 110 THR A CA 1
ATOM 872 C C . THR A 1 110 ? 17.030 25.185 -29.145 1.00 94.94 110 THR A C 1
ATOM 874 O O . THR A 1 110 ? 16.308 24.244 -29.485 1.00 94.94 110 THR A O 1
ATOM 877 N N . HIS A 1 111 ? 17.905 25.086 -28.148 1.00 97.19 111 HIS A N 1
ATOM 878 C CA . HIS A 1 111 ? 17.940 23.944 -27.238 1.00 97.19 111 HIS A CA 1
ATOM 879 C C . HIS A 1 111 ? 16.982 24.198 -26.075 1.00 97.19 111 HIS A C 1
ATOM 881 O O . HIS A 1 111 ? 17.097 25.215 -25.394 1.00 97.19 111 HIS A O 1
ATOM 887 N N . ILE A 1 112 ? 16.057 23.277 -25.821 1.00 97.88 112 ILE A N 1
ATOM 888 C CA . ILE A 1 112 ? 15.149 23.329 -24.672 1.00 97.88 112 ILE A CA 1
ATOM 889 C C . ILE A 1 112 ? 15.459 22.154 -23.760 1.00 97.88 112 ILE A C 1
ATOM 891 O O . ILE A 1 112 ? 15.604 21.027 -24.237 1.00 97.88 112 ILE A O 1
ATOM 895 N N . ALA A 1 113 ? 15.497 22.405 -22.450 1.00 97.38 113 ALA A N 1
ATOM 896 C CA . ALA A 1 113 ? 15.493 21.327 -21.476 1.00 97.38 113 ALA A CA 1
ATOM 897 C C . ALA A 1 113 ? 14.665 21.625 -20.221 1.00 97.38 113 ALA A C 1
ATOM 899 O O . ALA A 1 113 ? 14.511 22.776 -19.815 1.00 97.38 113 ALA A O 1
ATOM 900 N N . ILE A 1 114 ? 14.169 20.562 -19.591 1.00 98.25 114 ILE A N 1
ATOM 901 C CA . ILE A 1 114 ? 13.612 20.579 -18.237 1.00 98.25 114 ILE A CA 1
ATOM 902 C C . ILE A 1 114 ? 14.240 19.491 -17.390 1.00 98.25 114 ILE A C 1
ATOM 904 O O . ILE A 1 114 ? 14.555 18.417 -17.899 1.00 98.25 114 ILE A O 1
ATOM 908 N N . THR A 1 115 ? 14.349 19.757 -16.096 1.00 96.62 115 THR A N 1
ATOM 909 C CA . THR A 1 115 ? 14.712 18.765 -15.083 1.00 96.62 115 THR A CA 1
ATOM 910 C C . THR A 1 115 ? 13.719 18.854 -13.926 1.00 96.62 115 THR A C 1
ATOM 912 O O . THR A 1 115 ? 13.140 19.913 -13.653 1.00 96.62 115 THR A O 1
ATOM 915 N N . TRP A 1 116 ? 13.464 17.734 -13.260 1.00 97.00 116 TRP A N 1
ATOM 916 C CA . TRP A 1 116 ? 12.607 17.703 -12.082 1.00 97.00 116 TRP A CA 1
ATOM 917 C C . TRP A 1 116 ? 13.071 16.667 -11.074 1.00 97.00 116 TRP A C 1
ATOM 919 O O . TRP A 1 116 ? 13.558 15.599 -11.429 1.00 97.00 116 TRP A O 1
ATOM 929 N N . HIS A 1 117 ? 12.858 16.975 -9.802 1.00 90.75 117 HIS A N 1
ATOM 930 C CA . HIS A 1 117 ? 13.021 16.077 -8.663 1.00 90.75 117 HIS A CA 1
ATOM 931 C C . HIS A 1 117 ? 12.027 16.487 -7.564 1.00 90.75 117 HIS A C 1
ATOM 933 O O . HIS A 1 117 ? 11.495 17.592 -7.653 1.00 90.75 117 HIS A O 1
ATOM 939 N N . PRO A 1 118 ? 11.803 15.702 -6.493 1.00 85.62 118 PRO A N 1
ATOM 940 C CA . PRO A 1 118 ? 10.753 15.971 -5.499 1.00 85.62 118 PRO A CA 1
ATOM 941 C C . PRO A 1 118 ? 10.645 17.422 -5.013 1.00 85.62 118 PRO A C 1
ATOM 943 O O . PRO A 1 118 ? 9.537 17.929 -4.870 1.00 85.62 118 PRO A O 1
ATOM 946 N N . ASP A 1 119 ? 11.782 18.097 -4.832 1.00 87.69 119 ASP A N 1
ATOM 947 C CA . ASP A 1 119 ? 11.832 19.432 -4.229 1.00 87.69 119 ASP A CA 1
ATOM 948 C C . ASP A 1 119 ? 12.042 20.597 -5.219 1.00 87.69 119 ASP A C 1
ATOM 950 O O . ASP A 1 119 ? 12.063 21.756 -4.802 1.00 87.69 119 ASP A O 1
ATOM 954 N N . ALA A 1 120 ? 12.232 20.338 -6.519 1.00 92.19 120 ALA A N 1
ATOM 955 C CA . ALA A 1 120 ? 12.547 21.378 -7.496 1.00 92.19 120 ALA A CA 1
ATOM 956 C C . ALA A 1 120 ? 12.245 20.967 -8.938 1.00 92.19 120 ALA A C 1
ATOM 958 O O . ALA A 1 120 ? 12.345 19.802 -9.326 1.00 92.19 120 ALA A O 1
ATOM 959 N N . ARG A 1 121 ? 11.906 21.972 -9.744 1.00 96.88 121 ARG A N 1
ATOM 960 C CA . ARG A 1 121 ? 11.753 21.874 -11.197 1.00 96.88 121 ARG A CA 1
ATOM 961 C C . ARG A 1 121 ? 12.499 23.021 -11.852 1.00 96.88 121 ARG A C 1
ATOM 963 O O . ARG A 1 121 ? 12.424 24.159 -11.380 1.00 96.88 121 ARG A O 1
ATOM 970 N N . GLU A 1 122 ? 13.203 22.726 -12.931 1.00 98.12 122 GLU A N 1
ATOM 971 C CA . GLU A 1 122 ? 14.067 23.684 -13.608 1.00 98.12 122 GLU A CA 1
ATOM 972 C C . GLU A 1 122 ? 13.820 23.652 -15.114 1.00 98.12 122 GLU A C 1
ATOM 974 O O . GLU A 1 122 ? 13.502 22.613 -15.693 1.00 98.12 122 GLU A O 1
ATOM 979 N N . PHE A 1 123 ? 13.939 24.817 -15.745 1.00 98.25 123 PHE A N 1
ATOM 980 C CA . PHE A 1 123 ? 13.740 25.009 -17.176 1.00 98.25 123 PHE A CA 1
ATOM 981 C C . PHE A 1 123 ? 14.923 25.768 -17.762 1.00 98.25 123 PHE A C 1
ATOM 983 O O . PHE A 1 123 ? 15.337 26.805 -17.234 1.00 98.25 123 PHE A O 1
ATOM 990 N N . TYR A 1 124 ? 15.440 25.250 -18.870 1.00 98.12 124 TYR A N 1
ATOM 991 C CA . TYR A 1 124 ? 16.648 25.713 -19.529 1.00 98.12 124 TYR A CA 1
ATOM 992 C C . TYR A 1 124 ? 16.383 26.028 -20.996 1.00 98.12 124 TYR A C 1
ATOM 994 O O . TYR A 1 124 ? 15.667 25.298 -21.686 1.00 98.12 124 TYR A O 1
ATOM 1002 N N . VAL A 1 125 ? 17.043 27.073 -21.489 1.00 97.12 125 VAL A N 1
ATOM 1003 C CA . VAL A 1 125 ? 17.079 27.433 -22.909 1.00 97.12 125 VAL A CA 1
ATOM 1004 C C . VAL A 1 125 ? 18.527 27.682 -23.307 1.00 97.12 125 VAL A C 1
ATOM 1006 O O . VAL A 1 125 ? 19.247 28.389 -22.604 1.00 97.12 125 VAL A O 1
ATOM 1009 N N . ASP A 1 126 ? 18.968 27.072 -24.407 1.00 95.06 126 ASP A N 1
ATOM 1010 C CA . ASP A 1 126 ? 20.337 27.181 -24.933 1.00 95.06 126 ASP A CA 1
ATOM 1011 C C . ASP A 1 126 ? 21.411 26.898 -23.865 1.00 95.06 126 ASP A C 1
ATOM 1013 O O . ASP A 1 126 ? 22.433 27.574 -23.764 1.00 95.06 126 ASP A O 1
ATOM 1017 N N . GLY A 1 127 ? 21.139 25.896 -23.020 1.00 89.19 127 GLY A N 1
ATOM 1018 C CA . GLY A 1 127 ? 22.038 25.442 -21.954 1.00 89.19 127 GLY A CA 1
ATOM 1019 C C . GLY A 1 127 ? 22.028 26.312 -20.697 1.00 89.19 127 GLY A C 1
ATOM 1020 O O . GLY A 1 127 ? 22.684 25.970 -19.717 1.00 89.19 127 GLY A O 1
ATOM 1021 N N . LYS A 1 128 ? 21.284 27.423 -20.694 1.00 95.69 128 LYS A N 1
ATOM 1022 C CA . LYS A 1 128 ? 21.201 28.357 -19.567 1.00 95.69 128 LYS A CA 1
ATOM 1023 C C . LYS A 1 128 ? 19.941 28.107 -18.753 1.00 95.69 128 LYS A C 1
ATOM 1025 O O . LYS A 1 128 ? 18.863 27.950 -19.318 1.00 95.69 128 LYS A O 1
ATOM 1030 N N . LEU A 1 129 ? 20.078 28.107 -17.429 1.00 97.06 129 LEU A N 1
ATOM 1031 C CA . LEU A 1 129 ? 18.948 28.037 -16.503 1.00 97.06 129 LEU A CA 1
ATOM 1032 C C . LEU A 1 129 ? 18.121 29.324 -16.610 1.00 97.06 129 LEU A C 1
ATOM 1034 O O . LEU A 1 129 ? 18.649 30.411 -16.386 1.00 97.06 129 LEU A O 1
ATOM 1038 N N . ILE A 1 130 ? 16.838 29.198 -16.945 1.00 97.81 130 ILE A N 1
ATOM 1039 C CA . ILE A 1 130 ? 15.912 30.330 -17.097 1.00 97.81 130 ILE A CA 1
ATOM 1040 C C . ILE A 1 130 ? 14.957 30.416 -15.909 1.00 97.81 130 ILE A C 1
ATOM 1042 O O . ILE A 1 130 ? 14.719 31.503 -15.388 1.00 97.81 130 ILE A O 1
ATOM 1046 N N . VAL A 1 131 ? 14.418 29.277 -15.464 1.00 96.94 131 VAL A N 1
ATOM 1047 C CA . VAL A 1 131 ? 13.514 29.205 -14.309 1.00 96.94 131 VAL A CA 1
ATOM 1048 C C . VAL A 1 131 ? 13.952 28.076 -13.394 1.00 96.94 131 VAL A C 1
ATOM 1050 O O . VAL A 1 131 ? 14.196 26.963 -13.852 1.00 96.94 131 VAL A O 1
ATOM 1053 N N . ARG A 1 132 ? 13.991 28.359 -12.092 1.00 96.25 132 ARG A N 1
ATOM 1054 C CA . ARG A 1 132 ? 14.143 27.373 -11.023 1.00 96.25 132 ARG A CA 1
ATOM 1055 C C . ARG A 1 132 ? 13.010 27.572 -10.028 1.00 96.25 132 ARG A C 1
ATOM 1057 O O . ARG A 1 132 ? 12.869 28.647 -9.455 1.00 96.25 132 ARG A O 1
ATOM 1064 N N . HIS A 1 133 ? 12.223 26.528 -9.816 1.00 93.50 133 HIS A N 1
ATOM 1065 C CA . HIS A 1 133 ? 11.115 26.524 -8.874 1.00 93.50 133 HIS A CA 1
ATOM 1066 C C . HIS A 1 133 ? 11.399 25.505 -7.772 1.00 93.50 133 HIS A C 1
ATOM 1068 O O . HIS A 1 133 ? 11.227 24.307 -7.991 1.00 93.50 133 HIS A O 1
ATOM 1074 N N . ILE A 1 134 ? 11.824 25.974 -6.596 1.00 91.94 134 ILE A N 1
ATOM 1075 C CA . ILE A 1 134 ? 12.128 25.131 -5.430 1.00 91.94 134 ILE A CA 1
ATOM 1076 C C . ILE A 1 134 ? 10.874 25.029 -4.565 1.00 91.94 134 ILE A C 1
ATOM 1078 O O . ILE A 1 134 ? 10.580 25.920 -3.771 1.00 91.94 134 ILE A O 1
ATOM 1082 N N . ALA A 1 135 ? 10.110 23.963 -4.754 1.00 84.75 135 ALA A N 1
ATOM 1083 C CA . ALA A 1 135 ? 9.004 23.609 -3.880 1.00 84.75 135 ALA A CA 1
ATOM 1084 C C . ALA A 1 135 ? 8.635 22.138 -4.096 1.00 84.75 135 ALA A C 1
ATOM 1086 O O . ALA A 1 135 ? 8.692 21.672 -5.242 1.00 84.75 135 ALA A O 1
ATOM 1087 N N . PRO A 1 136 ? 8.166 21.442 -3.045 1.00 84.56 136 PRO A N 1
ATOM 1088 C CA . PRO A 1 136 ? 7.544 20.140 -3.202 1.00 84.56 136 PRO A CA 1
ATOM 1089 C C . PRO A 1 136 ? 6.366 20.223 -4.172 1.00 84.56 136 PRO A C 1
ATOM 1091 O O . PRO A 1 136 ? 5.581 21.173 -4.140 1.00 84.56 136 PRO A O 1
ATOM 1094 N N . TYR A 1 137 ? 6.214 19.210 -5.012 1.00 86.44 137 TYR A N 1
ATOM 1095 C CA . TYR A 1 137 ? 5.041 19.058 -5.865 1.00 86.44 137 TYR A CA 1
ATOM 1096 C C . TYR A 1 137 ? 4.642 17.584 -5.942 1.00 86.44 137 TYR A C 1
ATOM 1098 O O . TYR A 1 137 ? 5.454 16.702 -5.662 1.00 86.44 137 TYR A O 1
ATOM 1106 N N . ASP A 1 138 ? 3.386 17.307 -6.293 1.00 89.62 138 ASP A N 1
ATOM 1107 C CA . ASP A 1 138 ? 2.947 15.931 -6.534 1.00 89.62 138 ASP A CA 1
ATOM 1108 C C . ASP A 1 138 ? 3.503 15.452 -7.883 1.00 89.62 138 ASP A C 1
ATOM 1110 O O . ASP A 1 138 ? 3.174 16.065 -8.905 1.00 89.62 138 ASP A O 1
ATOM 1114 N N . PRO A 1 139 ? 4.346 14.404 -7.926 1.00 91.19 139 PRO A N 1
ATOM 1115 C CA . PRO A 1 139 ? 4.901 13.922 -9.181 1.00 91.19 139 PRO A CA 1
ATOM 1116 C C . PRO A 1 139 ? 3.830 13.296 -10.077 1.00 91.19 139 PRO A C 1
ATOM 1118 O O . PRO A 1 139 ? 2.974 12.572 -9.553 1.00 91.19 139 PRO A O 1
ATOM 1121 N N . PRO A 1 140 ? 3.902 13.506 -11.405 1.00 92.25 140 PRO A N 1
ATOM 1122 C CA . PRO A 1 140 ? 2.927 12.956 -12.328 1.00 92.25 140 PRO A CA 1
ATOM 1123 C C . PRO A 1 140 ? 2.945 11.433 -12.307 1.00 92.25 140 PRO A C 1
ATOM 1125 O O . PRO A 1 140 ? 4.000 10.787 -12.270 1.00 92.25 140 PRO A O 1
ATOM 1128 N N . ARG A 1 141 ? 1.747 10.861 -12.318 1.00 92.50 141 ARG A N 1
ATOM 1129 C CA . ARG A 1 141 ? 1.530 9.448 -12.598 1.00 92.50 141 ARG A CA 1
ATOM 1130 C C . ARG A 1 141 ? 1.456 9.270 -14.104 1.00 92.50 141 ARG A C 1
ATOM 1132 O O . ARG A 1 141 ? 0.835 10.070 -14.779 1.00 92.50 141 ARG A O 1
ATOM 1139 N N . LEU A 1 142 ? 2.110 8.254 -14.641 1.00 89.75 142 LEU A N 1
ATOM 1140 C CA . LEU A 1 142 ? 2.111 7.982 -16.077 1.00 89.75 142 LEU A CA 1
ATOM 1141 C C . LEU A 1 142 ? 1.647 6.549 -16.300 1.00 89.75 142 LEU A C 1
ATOM 1143 O O . LEU A 1 142 ? 1.924 5.669 -15.484 1.00 89.75 142 LEU A O 1
ATOM 1147 N N . ASP A 1 143 ? 0.951 6.310 -17.403 1.00 84.88 143 ASP A N 1
ATOM 1148 C CA . ASP A 1 143 ? 0.437 4.992 -17.761 1.00 84.88 143 ASP A CA 1
ATOM 1149 C C . ASP A 1 143 ? 1.023 4.514 -19.102 1.00 84.88 143 ASP A C 1
ATOM 1151 O O . ASP A 1 143 ? 2.090 4.955 -19.548 1.00 84.88 143 ASP A O 1
ATOM 1155 N N . SER A 1 144 ? 0.342 3.560 -19.737 1.00 85.94 144 SER A N 1
ATOM 1156 C CA . SER A 1 144 ? 0.717 3.014 -21.040 1.00 85.94 144 SER A CA 1
ATOM 1157 C C . SER A 1 144 ? 0.455 3.964 -22.214 1.00 85.94 144 SER A C 1
ATOM 1159 O O . SER A 1 144 ? 0.546 3.537 -23.364 1.00 85.94 144 SER A O 1
ATOM 1161 N N . PHE A 1 145 ? 0.092 5.223 -21.975 1.00 82.81 145 PHE A N 1
ATOM 1162 C CA . PHE A 1 145 ? -0.092 6.197 -23.036 1.00 82.81 145 PHE A CA 1
ATOM 1163 C C . PHE A 1 145 ? 1.259 6.661 -23.597 1.00 82.81 145 PHE A C 1
ATOM 1165 O O . PHE A 1 145 ? 2.232 6.864 -22.868 1.00 82.81 145 PHE A O 1
ATOM 1172 N N . HIS A 1 146 ? 1.351 6.790 -24.919 1.00 86.75 146 HIS A N 1
ATOM 1173 C CA . HIS A 1 146 ? 2.595 7.146 -25.596 1.00 86.75 146 HIS A CA 1
ATOM 1174 C C . HIS A 1 146 ? 2.912 8.636 -25.460 1.00 86.75 146 HIS A C 1
ATOM 1176 O O . HIS A 1 146 ? 2.043 9.480 -25.671 1.00 86.75 146 HIS A O 1
ATOM 1182 N N . ALA A 1 147 ? 4.175 8.963 -25.170 1.00 90.19 147 ALA A N 1
ATOM 1183 C CA . ALA A 1 147 ? 4.638 10.338 -25.312 1.00 90.19 147 ALA A CA 1
ATOM 1184 C C . ALA A 1 147 ? 4.720 10.719 -26.802 1.00 90.19 147 ALA A C 1
ATOM 1186 O O . ALA A 1 147 ? 5.000 9.872 -27.655 1.00 90.19 147 ALA A O 1
ATOM 1187 N N . GLU A 1 148 ? 4.514 11.992 -27.130 1.00 91.75 148 GLU A N 1
ATOM 1188 C CA . GLU A 1 148 ? 4.630 12.496 -28.503 1.00 91.75 148 GLU A CA 1
ATOM 1189 C C . GLU A 1 148 ? 5.515 13.746 -28.583 1.00 91.75 148 GLU A C 1
ATOM 1191 O O . GLU A 1 148 ? 5.583 14.561 -27.661 1.00 91.75 148 GLU A O 1
ATOM 1196 N N . LEU A 1 149 ? 6.185 13.894 -29.727 1.00 93.38 149 LEU A N 1
ATOM 1197 C CA . LEU A 1 149 ? 6.874 15.111 -30.150 1.00 93.38 149 LEU A CA 1
ATOM 1198 C C . LEU A 1 149 ? 6.128 15.750 -31.312 1.00 93.38 149 LEU A C 1
ATOM 1200 O O . LEU A 1 149 ? 5.722 15.056 -32.249 1.00 93.38 149 LEU A O 1
ATOM 1204 N N . GLY A 1 150 ? 6.036 17.076 -31.282 1.00 90.44 150 GLY A N 1
ATOM 1205 C CA . GLY A 1 150 ? 5.482 17.866 -32.380 1.00 90.44 150 GLY A CA 1
ATOM 1206 C C . GLY A 1 150 ? 3.958 17.824 -32.491 1.00 90.44 150 GLY A C 1
ATOM 1207 O O . GLY A 1 150 ? 3.416 18.383 -33.441 1.00 90.44 150 GLY A O 1
ATOM 1208 N N . ARG A 1 151 ? 3.247 17.185 -31.551 1.00 89.12 151 ARG A N 1
ATOM 1209 C CA . ARG A 1 151 ? 1.780 17.136 -31.534 1.00 89.12 151 ARG A CA 1
ATOM 1210 C C . ARG A 1 151 ? 1.228 16.904 -30.135 1.00 89.12 151 ARG A C 1
ATOM 1212 O O . ARG A 1 151 ? 1.843 16.235 -29.311 1.00 89.12 151 ARG A O 1
ATOM 1219 N N . HIS A 1 152 ? 0.034 17.439 -29.890 1.00 81.94 152 HIS A N 1
ATOM 1220 C CA . HIS A 1 152 ? -0.773 17.046 -28.747 1.00 81.94 152 HIS A CA 1
ATOM 1221 C C . HIS A 1 152 ? -1.527 15.725 -29.010 1.00 81.94 152 HIS A C 1
ATOM 1223 O O . HIS A 1 15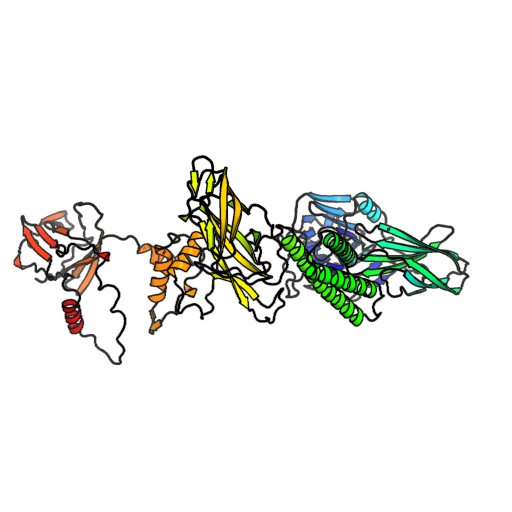2 ? -2.390 15.693 -29.902 1.00 81.94 152 HIS A O 1
ATOM 1229 N N . PRO A 1 153 ? -1.255 14.658 -28.236 1.00 69.25 153 PRO A N 1
ATOM 1230 C CA . PRO A 1 153 ? -1.717 13.307 -28.554 1.00 69.25 153 PRO A CA 1
ATOM 1231 C C . PRO A 1 153 ? -3.237 13.152 -28.613 1.00 69.25 153 PRO A C 1
ATOM 1233 O O . PRO A 1 153 ? -3.766 12.481 -29.501 1.00 69.25 153 PRO A O 1
ATOM 1236 N N . SER A 1 154 ? -3.954 13.789 -27.686 1.00 68.00 154 SER A N 1
ATOM 1237 C CA . SER A 1 154 ? -5.377 13.505 -27.482 1.00 68.00 154 SER A CA 1
ATOM 1238 C C . SER A 1 154 ? -6.278 14.312 -28.413 1.00 68.00 154 SER A C 1
ATOM 1240 O O . SER A 1 154 ? -7.214 13.780 -29.000 1.00 68.00 154 SER A O 1
ATOM 1242 N N . SER A 1 155 ? -5.980 15.602 -28.600 1.00 69.56 155 SER A N 1
ATOM 1243 C CA . SER A 1 155 ? -6.763 16.465 -29.501 1.00 69.56 155 SER A CA 1
ATOM 1244 C C . SER A 1 155 ? -6.387 16.277 -30.969 1.00 69.56 155 SER A C 1
ATOM 1246 O O . SER A 1 155 ? -7.188 16.606 -31.841 1.00 69.56 155 SER A O 1
ATOM 1248 N N . ARG A 1 156 ? -5.166 15.791 -31.252 1.00 76.38 156 ARG A N 1
ATOM 1249 C CA . ARG A 1 156 ? -4.567 15.669 -32.596 1.00 76.38 156 ARG A CA 1
ATOM 1250 C C . ARG A 1 156 ? -4.539 16.979 -33.407 1.00 76.38 156 ARG A C 1
ATOM 1252 O O . ARG A 1 156 ? -4.305 16.942 -34.613 1.00 76.38 156 ARG A O 1
ATOM 1259 N N . ARG A 1 157 ? -4.786 18.130 -32.764 1.00 71.25 157 ARG A N 1
ATOM 1260 C CA . ARG A 1 157 ? -5.021 19.438 -33.411 1.00 71.25 157 ARG A CA 1
ATOM 1261 C C . ARG A 1 157 ? -3.909 20.470 -33.182 1.00 71.25 157 ARG A C 1
ATOM 1263 O O . ARG A 1 157 ? -3.827 21.418 -33.951 1.00 71.25 157 ARG A O 1
ATOM 1270 N N . TRP A 1 158 ? -3.046 20.298 -32.178 1.00 84.69 158 TRP A N 1
ATOM 1271 C CA . TRP A 1 158 ? -2.021 21.290 -31.807 1.00 84.69 158 TRP A CA 1
ATOM 1272 C C . TRP A 1 158 ? -0.627 20.792 -32.179 1.00 84.69 158 TRP A C 1
ATOM 1274 O O . TRP A 1 158 ? 0.061 20.158 -31.375 1.00 84.69 158 TRP A O 1
ATOM 1284 N N . HIS A 1 159 ? -0.250 21.024 -33.432 1.00 88.69 159 HIS A N 1
ATOM 1285 C CA . HIS A 1 159 ? 1.023 20.580 -33.996 1.00 88.69 159 HIS A CA 1
ATOM 1286 C C . HIS A 1 159 ? 2.098 21.646 -33.802 1.00 88.69 159 HIS A C 1
ATOM 1288 O O . HIS A 1 159 ? 1.849 22.831 -34.007 1.00 88.69 159 HIS A O 1
ATOM 1294 N N . ALA A 1 160 ? 3.303 21.223 -33.432 1.00 91.19 160 ALA A N 1
ATOM 1295 C CA . ALA A 1 160 ? 4.488 22.068 -33.455 1.00 91.19 160 ALA A CA 1
ATOM 1296 C C . ALA A 1 160 ? 5.375 21.655 -34.632 1.00 91.19 160 ALA A C 1
ATOM 1298 O O . ALA A 1 160 ? 6.334 20.898 -34.488 1.00 91.19 160 ALA A O 1
ATOM 1299 N N . HIS A 1 161 ? 5.024 22.152 -35.817 1.00 90.56 161 HIS A N 1
ATOM 1300 C CA . HIS A 1 161 ? 5.751 21.847 -37.044 1.00 90.56 161 HIS A CA 1
ATOM 1301 C C . HIS A 1 161 ? 7.188 22.369 -36.987 1.00 90.56 161 HIS A C 1
ATOM 1303 O O . HIS A 1 161 ? 7.443 23.543 -36.710 1.00 90.56 161 HIS A O 1
ATOM 1309 N N . GLY A 1 162 ? 8.152 21.508 -37.277 1.00 90.69 162 GLY A N 1
ATOM 1310 C CA . GLY A 1 162 ? 9.550 21.906 -37.261 1.00 90.69 162 GLY A CA 1
ATOM 1311 C C . GLY A 1 162 ? 10.500 20.732 -37.332 1.00 90.69 162 GLY A C 1
ATOM 1312 O O . GLY A 1 162 ? 10.093 19.586 -37.510 1.00 90.69 162 GLY A O 1
ATOM 1313 N N . ILE A 1 163 ? 11.783 21.032 -37.178 1.00 92.19 163 ILE A N 1
ATOM 1314 C CA . ILE A 1 163 ? 12.837 20.020 -37.152 1.00 92.19 163 ILE A CA 1
ATOM 1315 C C . ILE A 1 163 ? 13.354 19.885 -35.727 1.00 92.19 163 ILE A C 1
ATOM 1317 O O . ILE A 1 163 ? 13.636 20.881 -35.064 1.00 92.19 163 ILE A O 1
ATOM 1321 N N . TYR A 1 164 ? 13.490 18.650 -35.267 1.00 93.75 164 TYR A N 1
ATOM 1322 C CA . TYR A 1 164 ? 14.000 18.297 -33.951 1.00 93.75 164 TYR A CA 1
ATOM 1323 C C . TYR A 1 164 ? 15.324 17.553 -34.094 1.00 93.75 164 TYR A C 1
ATOM 1325 O O . TYR A 1 164 ? 15.557 16.858 -35.081 1.00 93.75 164 TYR A O 1
ATOM 1333 N N . ALA A 1 165 ? 16.206 17.681 -33.113 1.00 89.50 165 ALA A N 1
ATOM 1334 C CA . ALA A 1 165 ? 17.482 16.976 -33.102 1.00 89.50 165 ALA A CA 1
ATOM 1335 C C . ALA A 1 165 ? 17.919 16.671 -31.672 1.00 89.50 165 ALA A C 1
ATOM 1337 O O . ALA A 1 165 ? 17.516 17.359 -30.734 1.00 89.50 165 ALA A O 1
ATOM 1338 N N . HIS A 1 166 ? 18.750 15.637 -31.519 1.00 87.88 166 HIS A N 1
ATOM 1339 C CA . HIS A 1 166 ? 19.305 15.218 -30.227 1.00 87.88 166 HIS A CA 1
ATOM 1340 C C . HIS A 1 166 ? 18.245 15.128 -29.116 1.00 87.88 166 HIS A C 1
ATOM 1342 O O . HIS A 1 166 ? 18.439 15.653 -28.026 1.00 87.88 166 HIS A O 1
ATOM 1348 N N . VAL A 1 167 ? 17.104 14.492 -29.399 1.00 90.81 167 VAL A N 1
ATOM 1349 C CA . VAL A 1 167 ? 16.061 14.284 -28.389 1.00 90.81 167 VAL A CA 1
ATOM 1350 C C . VAL A 1 167 ? 16.563 13.278 -27.358 1.00 90.81 167 VAL A C 1
ATOM 1352 O O . VAL A 1 167 ? 16.754 12.104 -27.675 1.00 90.81 167 VAL A O 1
ATOM 1355 N N . MET A 1 168 ? 16.759 13.737 -26.127 1.00 87.38 168 MET A N 1
ATOM 1356 C CA . MET A 1 168 ? 17.237 12.940 -25.008 1.00 87.38 168 MET A CA 1
ATOM 1357 C C . MET A 1 168 ? 16.255 13.014 -23.840 1.00 87.38 168 MET A C 1
ATOM 1359 O O . MET A 1 168 ? 15.837 14.092 -23.420 1.00 87.38 168 MET A O 1
ATOM 1363 N N . LEU A 1 169 ? 15.888 11.845 -23.323 1.00 91.62 169 LEU A N 1
ATOM 1364 C CA . LEU A 1 169 ? 14.957 11.676 -22.212 1.00 91.62 169 LEU A CA 1
ATOM 1365 C C . LEU A 1 169 ? 15.653 10.826 -21.154 1.00 91.62 169 LEU A C 1
ATOM 1367 O O . LEU A 1 169 ? 16.180 9.756 -21.475 1.00 91.62 169 LEU A O 1
ATOM 1371 N N . PHE A 1 170 ? 15.648 11.308 -19.921 1.00 84.75 170 PHE A N 1
ATOM 1372 C CA . PHE A 1 170 ? 16.280 10.672 -18.777 1.00 84.75 170 PHE A CA 1
ATOM 1373 C C . PHE A 1 170 ? 15.247 10.511 -17.667 1.00 84.75 170 PHE A C 1
ATOM 1375 O O . PHE A 1 170 ? 14.461 11.418 -17.397 1.00 84.75 170 PHE A O 1
ATOM 1382 N N . ASP A 1 171 ? 15.277 9.363 -17.009 1.00 83.62 171 ASP A N 1
ATOM 1383 C CA . ASP A 1 171 ? 14.553 9.074 -15.772 1.00 83.62 171 ASP A CA 1
ATOM 1384 C C . ASP A 1 171 ? 15.293 9.590 -14.525 1.00 83.62 171 ASP A C 1
ATOM 1386 O O . ASP A 1 171 ? 14.840 9.367 -13.407 1.00 83.62 171 ASP A O 1
ATOM 1390 N N . ASP A 1 172 ? 16.392 10.331 -14.706 1.00 85.75 172 ASP A N 1
ATOM 1391 C CA . ASP A 1 172 ? 17.145 10.999 -13.643 1.00 85.75 172 ASP A CA 1
ATOM 1392 C C . ASP A 1 172 ? 17.415 12.482 -13.967 1.00 85.75 172 ASP A C 1
ATOM 1394 O O . ASP A 1 172 ? 17.158 12.973 -15.074 1.00 85.75 172 ASP A O 1
ATOM 1398 N N . VAL A 1 173 ? 17.899 13.217 -12.968 1.00 89.44 173 VAL A N 1
ATOM 1399 C CA . VAL A 1 173 ? 18.122 14.668 -13.016 1.00 89.44 173 VAL A CA 1
ATOM 1400 C C . VAL A 1 173 ? 19.496 14.969 -13.608 1.00 89.44 173 VAL A C 1
ATOM 1402 O O . VAL A 1 173 ? 20.515 14.670 -12.991 1.00 89.44 173 VAL A O 1
ATOM 1405 N N . LEU A 1 174 ? 19.537 15.607 -14.774 1.00 81.75 174 LEU A N 1
ATOM 1406 C CA . LEU A 1 174 ? 20.775 16.139 -15.327 1.00 81.75 174 LEU A CA 1
ATOM 1407 C C . LEU A 1 174 ? 21.195 17.397 -14.568 1.00 81.75 174 LEU A C 1
ATOM 1409 O O . LEU A 1 174 ? 20.379 18.259 -14.240 1.00 81.75 174 LEU A O 1
ATOM 1413 N N . SER A 1 175 ? 22.493 17.530 -14.336 1.00 83.75 175 SER A N 1
ATOM 1414 C CA . SER A 1 175 ? 23.088 18.753 -13.815 1.00 83.75 175 SER A CA 1
ATOM 1415 C C . SER A 1 175 ? 23.056 19.880 -14.851 1.00 83.75 175 SER A C 1
ATOM 1417 O O . SER A 1 175 ? 23.046 19.656 -16.064 1.00 83.75 175 SER A O 1
ATOM 1419 N N . ALA A 1 176 ? 23.135 21.126 -14.378 1.00 83.06 176 ALA A N 1
ATOM 1420 C CA . ALA A 1 176 ? 23.224 22.294 -15.256 1.00 83.06 176 ALA A CA 1
ATOM 1421 C C . ALA A 1 176 ? 24.421 22.221 -16.228 1.00 83.06 176 ALA A C 1
ATOM 1423 O O . ALA A 1 176 ? 24.308 22.676 -17.363 1.00 83.06 176 ALA A O 1
ATOM 1424 N N . ASN A 1 177 ? 25.540 21.614 -15.813 1.00 74.38 177 ASN A N 1
ATOM 1425 C CA . ASN A 1 177 ? 26.709 21.422 -16.674 1.00 74.38 177 ASN A CA 1
ATOM 1426 C C . ASN A 1 177 ? 26.436 20.411 -17.788 1.00 74.38 177 ASN A C 1
ATOM 1428 O O . ASN A 1 177 ? 26.782 20.676 -18.934 1.00 74.38 177 ASN A O 1
ATOM 1432 N N . GLU A 1 178 ? 25.776 19.292 -17.485 1.00 75.50 178 GLU A N 1
ATOM 1433 C CA . GLU A 1 178 ? 25.387 18.313 -18.506 1.00 75.50 178 GLU A CA 1
ATOM 1434 C C . GLU A 1 178 ? 24.416 18.934 -19.514 1.00 75.50 178 GLU A C 1
ATOM 1436 O O . GLU A 1 178 ? 24.610 18.793 -20.720 1.00 75.50 178 GLU A O 1
ATOM 1441 N N . ILE A 1 179 ? 23.432 19.709 -19.043 1.00 79.62 179 ILE A N 1
ATOM 1442 C CA . ILE A 1 179 ? 22.516 20.459 -19.915 1.00 79.62 179 ILE A CA 1
ATOM 1443 C C . ILE A 1 179 ? 23.270 21.478 -20.783 1.00 79.62 179 ILE A C 1
ATOM 1445 O O . ILE A 1 179 ? 22.989 21.595 -21.978 1.00 79.62 179 ILE A O 1
ATOM 1449 N N . ALA A 1 180 ? 24.252 22.187 -20.223 1.00 79.44 180 ALA A N 1
ATOM 1450 C CA . ALA A 1 180 ? 25.095 23.106 -20.980 1.00 79.44 180 ALA A CA 1
ATOM 1451 C C . ALA A 1 180 ? 25.930 22.374 -22.046 1.00 79.44 180 ALA A C 1
ATOM 1453 O O . ALA A 1 180 ? 26.019 22.849 -23.176 1.00 79.44 180 ALA A O 1
ATOM 1454 N N . THR A 1 181 ? 26.482 21.197 -21.738 1.00 79.00 181 THR A N 1
ATOM 1455 C CA . THR A 1 181 ? 27.205 20.359 -22.708 1.00 79.00 181 THR A CA 1
ATOM 1456 C C . THR A 1 181 ? 26.293 19.883 -23.840 1.00 79.00 181 THR A C 1
ATOM 1458 O O . THR A 1 181 ? 26.686 19.936 -25.008 1.00 79.00 181 THR A O 1
ATOM 1461 N N . LEU A 1 182 ? 25.055 19.474 -23.545 1.00 78.88 182 LEU A N 1
ATOM 1462 C CA . LEU A 1 182 ? 24.076 19.105 -24.578 1.00 78.88 182 LEU A CA 1
ATOM 1463 C C . LEU A 1 182 ? 23.742 20.291 -25.502 1.00 78.88 182 LEU A C 1
ATOM 1465 O O . LEU A 1 182 ? 23.638 20.126 -26.721 1.00 78.88 182 LEU A O 1
ATOM 1469 N N . ALA A 1 183 ? 23.676 21.502 -24.946 1.00 86.62 183 ALA A N 1
ATOM 1470 C CA . ALA A 1 183 ? 23.427 22.734 -25.691 1.00 86.62 183 ALA A CA 1
ATOM 1471 C C . ALA A 1 183 ? 24.640 23.270 -26.482 1.00 86.62 183 ALA A C 1
ATOM 1473 O O . ALA A 1 183 ? 24.485 24.182 -27.292 1.00 86.62 183 ALA A O 1
ATOM 1474 N N . GLN A 1 184 ? 25.845 22.728 -26.293 1.00 80.50 184 GLN A N 1
ATOM 1475 C CA . GLN A 1 184 ? 27.012 23.084 -27.118 1.00 80.50 184 GLN A CA 1
ATOM 1476 C C . GLN A 1 184 ? 26.998 22.368 -28.477 1.00 80.50 184 GLN A C 1
ATOM 1478 O O . GLN A 1 184 ? 27.545 22.873 -29.456 1.00 80.50 184 GLN A O 1
ATOM 1483 N N . HIS A 1 185 ? 26.323 21.221 -28.568 1.00 76.50 185 HIS A N 1
ATOM 1484 C CA . HIS A 1 185 ? 26.245 20.404 -29.778 1.00 76.50 185 HIS A CA 1
ATOM 1485 C C . HIS A 1 185 ? 25.089 20.860 -30.675 1.00 76.50 185 HIS A C 1
ATOM 1487 O O . HIS A 1 185 ? 24.120 20.132 -30.895 1.00 76.50 185 HIS A O 1
ATOM 1493 N N . LYS A 1 186 ? 25.166 22.102 -31.167 1.00 79.94 186 LYS A N 1
ATOM 1494 C CA . LYS A 1 186 ? 24.145 22.659 -32.061 1.00 79.94 186 LYS A CA 1
ATOM 1495 C C . LYS A 1 186 ? 24.066 21.845 -33.359 1.00 79.94 186 LYS A C 1
ATOM 1497 O O . LYS A 1 186 ? 25.102 21.648 -33.999 1.00 79.94 186 LYS A O 1
ATOM 1502 N N . PRO A 1 187 ? 22.864 21.433 -33.803 1.00 77.75 187 PRO A N 1
ATOM 1503 C CA . PRO A 1 187 ? 22.707 20.729 -35.065 1.00 77.75 187 PRO A CA 1
ATOM 1504 C C . PRO A 1 187 ? 23.210 21.603 -36.212 1.00 77.75 187 PRO A C 1
ATOM 1506 O O . PRO A 1 187 ? 22.723 22.717 -36.428 1.00 77.75 187 PRO A O 1
ATOM 1509 N N . THR A 1 188 ? 24.190 21.108 -36.958 1.00 61.03 188 THR A N 1
ATOM 1510 C CA . THR A 1 188 ? 24.643 21.756 -38.188 1.00 61.03 188 THR A CA 1
ATOM 1511 C C . THR A 1 188 ? 23.627 21.444 -39.292 1.00 61.03 188 THR A C 1
ATOM 1513 O O . THR A 1 188 ? 23.252 20.278 -39.446 1.00 61.03 188 THR A O 1
ATOM 1516 N N . PRO A 1 189 ? 23.146 22.429 -40.076 1.00 50.38 189 PRO A N 1
ATOM 1517 C CA . PRO A 1 189 ? 22.450 22.121 -41.317 1.00 50.38 189 PRO A CA 1
ATOM 1518 C C . PRO A 1 189 ? 23.456 21.413 -42.224 1.00 50.38 189 PRO A C 1
ATOM 1520 O O . PRO A 1 189 ? 24.431 22.023 -42.650 1.00 50.38 189 PRO A O 1
ATOM 1523 N N . LEU A 1 190 ? 23.270 20.122 -42.479 1.00 43.59 190 LEU A N 1
ATOM 1524 C CA . LEU A 1 190 ? 24.051 19.456 -43.512 1.00 43.59 190 LEU A CA 1
ATOM 1525 C C . LEU A 1 190 ? 23.494 19.886 -44.869 1.00 43.59 190 LEU A C 1
ATOM 1527 O O . LEU A 1 190 ? 22.288 19.779 -45.116 1.00 43.59 190 LEU A O 1
ATOM 1531 N N . GLU A 1 191 ? 24.380 20.364 -45.742 1.00 40.31 191 GLU A N 1
ATOM 1532 C CA . GLU A 1 191 ? 24.126 20.429 -47.178 1.00 40.31 191 GLU A CA 1
ATOM 1533 C C . GLU A 1 191 ? 23.552 19.084 -47.641 1.00 40.31 191 GLU A C 1
ATOM 1535 O O . GLU A 1 191 ? 23.977 18.011 -47.193 1.00 40.31 191 GLU A O 1
ATOM 1540 N N . ARG A 1 192 ? 22.547 19.124 -48.522 1.00 35.50 192 ARG A N 1
ATOM 1541 C CA . ARG A 1 192 ? 22.007 17.910 -49.142 1.00 35.50 192 ARG A CA 1
ATOM 1542 C C . ARG A 1 192 ? 23.158 17.188 -49.855 1.00 35.50 192 ARG A C 1
ATOM 1544 O O . ARG A 1 192 ? 23.576 17.641 -50.911 1.00 35.50 192 ARG A O 1
ATOM 1551 N N . GLY A 1 193 ? 23.660 16.086 -49.290 1.00 39.31 193 GLY A N 1
ATOM 1552 C CA . GLY A 1 193 ? 24.704 15.282 -49.941 1.00 39.31 193 GLY A CA 1
ATOM 1553 C C . GLY A 1 193 ? 25.591 14.412 -49.045 1.00 39.31 193 GLY A C 1
ATOM 1554 O O . GLY A 1 193 ? 26.209 13.483 -49.557 1.00 39.31 193 GLY A O 1
ATOM 1555 N N . VAL A 1 194 ? 25.658 14.632 -47.726 1.00 39.00 194 VAL A N 1
ATOM 1556 C CA . VAL A 1 194 ? 26.515 13.792 -46.863 1.00 39.00 194 VAL A CA 1
ATOM 1557 C C . VAL A 1 194 ? 25.795 12.490 -46.497 1.00 39.00 194 VAL A C 1
ATOM 1559 O O . VAL A 1 194 ? 24.771 12.496 -45.806 1.00 39.00 194 VAL A O 1
ATOM 1562 N N . SER A 1 195 ? 26.334 11.368 -46.986 1.00 40.09 195 SER A N 1
ATOM 1563 C CA . SER A 1 195 ? 25.866 10.020 -46.644 1.00 40.09 195 SER A CA 1
ATOM 1564 C C . SER A 1 195 ? 25.957 9.775 -45.131 1.00 40.09 195 SER A C 1
ATOM 1566 O O . SER A 1 195 ? 26.904 10.253 -44.499 1.00 40.09 195 SER A O 1
ATOM 1568 N N . PRO A 1 196 ? 25.006 9.031 -44.532 1.00 43.41 196 PRO A N 1
ATOM 1569 C CA . PRO A 1 196 ? 25.089 8.641 -43.127 1.00 43.41 196 PRO A CA 1
ATOM 1570 C C . PRO A 1 196 ? 26.418 7.919 -42.846 1.00 43.41 196 PRO A C 1
ATOM 1572 O O . PRO A 1 196 ? 26.980 7.309 -43.763 1.00 43.41 196 PRO A O 1
ATOM 1575 N N . PRO A 1 197 ? 26.935 7.963 -41.600 1.00 49.25 197 PRO A N 1
ATOM 1576 C CA . PRO A 1 197 ? 28.128 7.207 -41.248 1.00 49.25 197 PRO A CA 1
ATOM 1577 C C . PRO A 1 197 ? 27.948 5.742 -41.668 1.00 49.25 197 PRO A C 1
ATOM 1579 O O . PRO A 1 197 ? 26.838 5.207 -41.555 1.00 49.25 197 PRO A O 1
ATOM 1582 N N . PRO A 1 198 ? 29.009 5.100 -42.186 1.00 56.31 198 PRO A N 1
ATOM 1583 C CA . PRO A 1 198 ? 28.927 3.743 -42.693 1.00 56.31 198 PRO A CA 1
ATOM 1584 C C . PRO A 1 198 ? 28.321 2.835 -41.623 1.00 56.31 198 PRO A C 1
ATOM 1586 O O . PRO A 1 198 ? 28.759 2.832 -40.472 1.00 56.31 198 PRO A O 1
ATOM 1589 N N . ASN A 1 199 ? 27.281 2.084 -41.985 1.00 65.69 199 ASN A N 1
ATOM 1590 C CA . ASN A 1 199 ? 26.605 1.184 -41.060 1.00 65.69 199 ASN A CA 1
ATOM 1591 C C . ASN A 1 199 ? 27.476 -0.058 -40.802 1.00 65.69 199 ASN A C 1
ATOM 1593 O O . ASN A 1 199 ? 27.194 -1.131 -41.327 1.00 65.69 199 ASN A O 1
ATOM 1597 N N . ILE A 1 200 ? 28.562 0.114 -40.034 1.00 80.50 200 ILE A N 1
ATOM 1598 C CA . ILE A 1 200 ? 29.556 -0.940 -39.802 1.00 80.50 200 ILE A CA 1
ATOM 1599 C C . ILE A 1 200 ? 28.929 -2.130 -39.078 1.00 80.50 200 ILE A C 1
ATOM 1601 O O . ILE A 1 200 ? 29.185 -3.266 -39.453 1.00 80.50 200 ILE A O 1
ATOM 1605 N N . LEU A 1 201 ? 28.066 -1.895 -38.085 1.00 75.12 201 LEU A N 1
ATOM 1606 C CA . LEU A 1 201 ? 27.263 -2.941 -37.442 1.00 75.12 201 LEU A CA 1
ATOM 1607 C C . LEU A 1 201 ? 26.017 -3.239 -38.290 1.00 75.12 201 LEU A C 1
ATOM 1609 O O . LEU A 1 201 ? 24.933 -2.726 -38.009 1.00 75.12 201 LEU A O 1
ATOM 1613 N N . ALA A 1 202 ? 26.164 -4.054 -39.332 1.00 69.12 202 ALA A N 1
ATOM 1614 C CA . ALA A 1 202 ? 25.076 -4.373 -40.253 1.00 69.12 202 ALA A CA 1
ATOM 1615 C C . ALA A 1 202 ? 23.897 -5.060 -39.540 1.00 69.12 202 ALA A C 1
ATOM 1617 O O . ALA A 1 202 ? 22.757 -4.624 -39.696 1.00 69.12 202 ALA A O 1
ATOM 1618 N N . GLU A 1 203 ? 24.171 -6.058 -38.693 1.00 84.19 203 GLU A N 1
ATOM 1619 C CA . GLU A 1 203 ? 23.165 -6.773 -37.891 1.00 84.19 203 GLU A CA 1
ATOM 1620 C C . GLU A 1 203 ? 23.681 -7.055 -36.478 1.00 84.19 203 GLU A C 1
ATOM 1622 O O . GLU A 1 203 ? 24.867 -7.317 -36.281 1.00 84.19 203 GLU A O 1
ATOM 1627 N N . VAL A 1 204 ? 22.783 -7.024 -35.488 1.00 85.56 204 VAL A N 1
ATOM 1628 C CA . VAL A 1 204 ? 23.090 -7.388 -34.098 1.00 85.56 204 VAL A CA 1
ATOM 1629 C C . VAL A 1 204 ? 21.962 -8.245 -33.535 1.00 85.56 204 VAL A C 1
ATOM 1631 O O . VAL A 1 204 ? 20.814 -7.807 -33.469 1.00 85.56 204 VAL A O 1
ATOM 1634 N N . ASN A 1 205 ? 22.306 -9.453 -33.100 1.00 88.94 205 ASN A N 1
ATOM 1635 C CA . ASN A 1 205 ? 21.432 -10.391 -32.417 1.00 88.94 205 ASN A CA 1
ATOM 1636 C C . ASN A 1 205 ? 21.839 -10.482 -30.941 1.00 88.94 205 ASN A C 1
ATOM 1638 O O . ASN A 1 205 ? 22.836 -11.101 -30.577 1.00 88.94 205 ASN A O 1
ATOM 1642 N N . TRP A 1 206 ? 21.042 -9.859 -30.078 1.00 82.62 206 TRP A N 1
ATOM 1643 C CA . TRP A 1 206 ? 21.304 -9.754 -28.640 1.00 82.62 206 TRP A CA 1
ATOM 1644 C C . TRP A 1 206 ? 21.095 -11.054 -27.854 1.00 82.62 206 TRP A C 1
ATOM 1646 O O . TRP A 1 206 ? 21.361 -11.071 -26.651 1.00 82.62 206 TRP A O 1
ATOM 1656 N N . LYS A 1 207 ? 20.586 -12.114 -28.508 1.00 82.81 207 LYS A N 1
ATOM 1657 C CA . LYS A 1 207 ? 19.977 -13.286 -27.857 1.00 82.81 207 LYS A CA 1
ATOM 1658 C C . LYS A 1 207 ? 18.986 -12.853 -26.758 1.00 82.81 207 LYS A C 1
ATOM 1660 O O . LYS A 1 207 ? 18.591 -11.689 -26.663 1.00 82.81 207 LYS A O 1
ATOM 1665 N N . ARG A 1 208 ? 18.476 -13.790 -25.957 1.00 82.69 208 ARG A N 1
ATOM 1666 C CA . ARG A 1 208 ? 17.587 -13.445 -24.843 1.00 82.69 208 ARG A CA 1
ATOM 1667 C C . ARG A 1 208 ? 18.440 -12.932 -23.689 1.00 82.69 208 ARG A C 1
ATOM 1669 O O . ARG A 1 208 ? 19.141 -13.720 -23.066 1.00 82.69 208 ARG A O 1
ATOM 1676 N N . ILE A 1 209 ? 18.342 -11.637 -23.397 1.00 86.38 209 ILE A N 1
ATOM 1677 C CA . ILE A 1 209 ? 19.031 -11.037 -22.252 1.00 86.38 209 ILE A CA 1
ATOM 1678 C C . ILE A 1 209 ? 18.349 -11.488 -20.955 1.00 86.38 209 ILE A C 1
ATOM 1680 O O . ILE A 1 209 ? 17.167 -11.199 -20.739 1.00 86.38 209 ILE A O 1
ATOM 1684 N N . TRP A 1 210 ? 19.083 -12.198 -20.098 1.00 90.81 210 TRP A N 1
ATOM 1685 C CA . TRP A 1 210 ? 18.601 -12.696 -18.807 1.00 90.81 210 TRP A CA 1
ATOM 1686 C C . TRP A 1 210 ? 19.711 -12.735 -17.744 1.00 90.81 210 TRP A C 1
ATOM 1688 O O . TRP A 1 210 ? 20.841 -12.330 -17.998 1.00 90.81 210 TRP A O 1
ATOM 1698 N N . LEU A 1 211 ? 19.399 -13.197 -16.530 1.00 90.31 211 LEU A N 1
ATOM 1699 C CA . LEU A 1 211 ? 20.398 -13.384 -15.471 1.00 90.31 211 LEU A CA 1
ATOM 1700 C C . LEU A 1 211 ? 21.443 -14.437 -15.865 1.00 90.31 211 LEU A C 1
ATOM 1702 O O . LEU A 1 211 ? 21.121 -15.435 -16.508 1.00 90.31 211 LEU A O 1
ATOM 1706 N N . GLY A 1 212 ? 22.682 -14.237 -15.416 1.00 89.00 212 GLY A N 1
ATOM 1707 C CA . GLY A 1 212 ? 23.811 -15.118 -15.700 1.00 89.00 212 GLY A CA 1
ATOM 1708 C C . GLY A 1 212 ? 24.522 -14.772 -17.009 1.00 89.00 212 GLY A C 1
ATOM 1709 O O . GLY A 1 212 ? 24.665 -13.600 -17.366 1.00 89.00 212 GLY A O 1
ATOM 1710 N N . ARG A 1 213 ? 25.023 -15.799 -17.703 1.00 90.81 213 ARG A N 1
ATOM 1711 C CA . ARG A 1 213 ? 25.853 -15.650 -18.904 1.00 90.81 213 ARG A CA 1
ATOM 1712 C C . ARG A 1 213 ? 24.995 -15.381 -20.142 1.00 90.81 213 ARG A C 1
ATOM 1714 O O . ARG A 1 213 ? 24.105 -16.158 -20.469 1.00 90.81 213 ARG A O 1
ATOM 1721 N N . ASN A 1 214 ? 25.326 -14.313 -20.854 1.00 92.38 214 ASN A N 1
ATOM 1722 C CA . ASN A 1 214 ? 24.673 -13.850 -22.073 1.00 92.38 214 ASN A CA 1
ATOM 1723 C C . ASN A 1 214 ? 25.690 -13.742 -23.215 1.00 92.38 214 ASN A C 1
ATOM 1725 O O . ASN A 1 214 ? 26.904 -13.734 -22.987 1.00 92.38 214 ASN A O 1
ATOM 1729 N N . ALA A 1 215 ? 25.192 -13.634 -24.446 1.00 91.50 215 ALA A N 1
ATOM 1730 C CA . ALA A 1 215 ? 26.018 -13.387 -25.619 1.00 91.50 215 ALA A CA 1
ATOM 1731 C C . ALA A 1 215 ? 25.295 -12.485 -26.620 1.00 91.50 215 ALA A C 1
ATOM 1733 O O . ALA A 1 215 ? 24.083 -12.595 -26.784 1.00 91.50 215 ALA A O 1
ATOM 1734 N N . VAL A 1 216 ? 26.051 -11.628 -27.297 1.00 92.25 216 VAL A N 1
ATOM 1735 C CA . VAL A 1 216 ? 25.595 -10.840 -28.442 1.00 92.25 216 VAL A CA 1
ATOM 1736 C C . VAL A 1 216 ? 26.390 -11.263 -29.668 1.00 92.25 216 VAL A C 1
ATOM 1738 O O . VAL A 1 216 ? 27.617 -11.338 -29.627 1.00 92.25 216 VAL A O 1
ATOM 1741 N N . GLU A 1 217 ? 25.682 -11.556 -30.749 1.00 93.50 217 GLU A N 1
ATOM 1742 C CA . GLU A 1 217 ? 26.259 -11.840 -32.059 1.00 93.50 217 GLU A CA 1
ATOM 1743 C C . GLU A 1 217 ? 26.078 -10.613 -32.947 1.00 93.50 217 GLU A C 1
ATOM 1745 O O . GLU A 1 217 ? 25.021 -9.982 -32.946 1.00 93.50 217 GLU A O 1
ATOM 1750 N N . CYS A 1 218 ? 27.103 -10.256 -33.709 1.00 91.81 218 CYS A N 1
ATOM 1751 C CA . CYS A 1 218 ? 27.041 -9.130 -34.628 1.00 91.81 218 CYS A CA 1
ATOM 1752 C C . CYS A 1 218 ? 27.672 -9.474 -35.974 1.00 91.81 218 CYS A C 1
ATOM 1754 O O . CYS A 1 218 ? 28.653 -10.217 -36.048 1.00 91.81 218 CYS A O 1
ATOM 1756 N N . ARG A 1 219 ? 27.085 -8.921 -37.037 1.00 92.06 219 ARG A N 1
ATOM 1757 C CA . ARG A 1 219 ? 27.611 -8.948 -38.399 1.00 92.06 219 ARG A CA 1
ATOM 1758 C C . ARG A 1 219 ? 28.160 -7.566 -38.715 1.00 92.06 219 ARG A C 1
ATOM 1760 O O . ARG A 1 219 ? 27.404 -6.594 -38.745 1.00 92.06 219 ARG A O 1
ATOM 1767 N N . LEU A 1 220 ? 29.467 -7.487 -38.924 1.00 89.31 220 LEU A N 1
ATOM 1768 C CA . LEU A 1 220 ? 30.176 -6.270 -39.280 1.00 89.31 220 LEU A CA 1
ATOM 1769 C C . LEU A 1 220 ? 30.433 -6.226 -40.781 1.00 89.31 220 LEU A C 1
ATOM 1771 O O . LEU A 1 220 ? 30.784 -7.243 -41.378 1.00 89.31 220 LEU A O 1
ATOM 1775 N N . VAL A 1 221 ? 30.303 -5.047 -41.377 1.00 87.12 221 VAL A N 1
ATOM 1776 C CA . VAL A 1 221 ? 30.634 -4.790 -42.781 1.00 87.12 221 VAL A CA 1
ATOM 1777 C C . VAL A 1 221 ? 31.488 -3.534 -42.847 1.00 87.12 221 VAL A C 1
ATOM 1779 O O . VAL A 1 221 ? 31.176 -2.542 -42.194 1.00 87.12 221 VAL A O 1
ATOM 1782 N N . ASN A 1 222 ? 32.557 -3.544 -43.640 1.00 86.06 222 ASN A N 1
ATOM 1783 C CA . ASN A 1 222 ? 33.304 -2.324 -43.942 1.00 86.06 222 ASN A CA 1
ATOM 1784 C C . ASN A 1 222 ? 32.919 -1.807 -45.336 1.00 86.06 222 ASN A C 1
ATOM 1786 O O . ASN A 1 222 ? 33.502 -2.244 -46.328 1.00 86.06 222 ASN A O 1
ATOM 1790 N N . PRO A 1 223 ? 31.965 -0.867 -45.442 1.00 74.12 223 PRO A N 1
ATOM 1791 C CA . PRO A 1 223 ? 31.583 -0.288 -46.728 1.00 74.12 223 PRO A CA 1
ATOM 1792 C C . PRO A 1 223 ? 32.581 0.777 -47.219 1.00 74.12 223 PRO A C 1
ATOM 1794 O O . PRO A 1 223 ? 32.338 1.418 -48.237 1.00 74.12 223 PRO A O 1
ATOM 1797 N N . THR A 1 224 ? 33.675 1.025 -46.490 1.00 71.88 224 THR A N 1
ATOM 1798 C CA . THR A 1 224 ? 34.683 2.022 -46.868 1.00 71.88 224 THR A CA 1
ATOM 1799 C C . THR A 1 224 ? 35.757 1.402 -47.764 1.00 71.88 224 THR A C 1
ATOM 1801 O O . THR A 1 224 ? 36.055 0.214 -47.674 1.00 71.88 224 THR A O 1
ATOM 1804 N N . GLY A 1 225 ? 36.385 2.218 -48.614 1.00 73.75 225 GLY A N 1
ATOM 1805 C CA . GLY A 1 225 ? 37.448 1.776 -49.525 1.00 73.75 225 GLY A CA 1
ATOM 1806 C C . GLY A 1 225 ? 38.814 1.524 -48.869 1.00 73.75 225 GLY A C 1
ATOM 1807 O O . GLY A 1 225 ? 39.789 1.324 -49.587 1.00 73.75 225 GLY A O 1
ATOM 1808 N N . LYS A 1 226 ? 38.929 1.576 -47.532 1.00 81.38 226 LYS A N 1
ATOM 1809 C CA . LYS A 1 226 ? 40.194 1.386 -46.796 1.00 81.38 226 LYS A CA 1
ATOM 1810 C C . LYS A 1 226 ? 40.012 0.432 -45.605 1.00 81.38 226 LYS A C 1
ATOM 1812 O O . LYS A 1 226 ? 38.920 0.381 -45.039 1.00 81.38 226 LYS A O 1
ATOM 1817 N N . PRO A 1 227 ? 41.041 -0.342 -45.212 1.00 82.81 227 PRO A N 1
ATOM 1818 C CA . PRO A 1 227 ? 40.976 -1.169 -44.010 1.00 82.81 227 PRO A CA 1
ATOM 1819 C C . PRO A 1 227 ? 40.734 -0.318 -42.760 1.00 82.81 227 PRO A C 1
ATOM 1821 O O . PRO A 1 227 ? 41.372 0.720 -42.588 1.00 82.81 227 PRO A O 1
ATOM 1824 N N . LEU A 1 228 ? 39.846 -0.776 -41.878 1.00 84.31 228 LEU A N 1
ATOM 1825 C CA . LEU A 1 228 ? 39.552 -0.125 -40.601 1.00 84.31 228 LEU A CA 1
ATOM 1826 C C . LEU A 1 228 ? 40.081 -0.986 -39.454 1.00 84.31 228 LEU A C 1
ATOM 1828 O O . LEU A 1 228 ? 39.724 -2.160 -39.344 1.00 84.31 228 LEU A O 1
ATOM 1832 N N . ARG A 1 229 ? 40.910 -0.404 -38.583 1.00 87.62 229 ARG A N 1
ATOM 1833 C CA . ARG A 1 229 ? 41.240 -1.001 -37.281 1.00 87.62 229 ARG A CA 1
ATOM 1834 C C . ARG A 1 229 ? 40.212 -0.510 -36.274 1.00 87.62 229 ARG A C 1
ATOM 1836 O O . ARG A 1 229 ? 40.034 0.693 -36.119 1.00 87.62 229 ARG A O 1
ATOM 1843 N N . THR A 1 230 ? 39.526 -1.427 -35.609 1.00 85.62 230 THR A N 1
ATOM 1844 C CA . THR A 1 230 ? 38.364 -1.121 -34.769 1.00 85.62 230 THR A CA 1
ATOM 1845 C C . THR A 1 230 ? 38.423 -1.854 -33.436 1.00 85.62 230 THR A C 1
ATOM 1847 O O . THR A 1 230 ? 39.067 -2.895 -33.325 1.00 85.62 230 THR A O 1
ATOM 1850 N N . TYR A 1 231 ? 37.711 -1.334 -32.444 1.00 84.94 231 TYR A N 1
ATOM 1851 C CA . TYR A 1 231 ? 37.362 -2.042 -31.219 1.00 84.94 231 TYR A CA 1
ATOM 1852 C C . TYR A 1 231 ? 35.853 -2.222 -31.166 1.00 84.94 231 TYR A C 1
ATOM 1854 O O . TYR A 1 231 ? 35.098 -1.261 -31.334 1.00 84.94 231 TYR A O 1
ATOM 1862 N N . LEU A 1 232 ? 35.411 -3.450 -30.914 1.00 90.19 232 LEU A N 1
ATOM 1863 C CA . LEU A 1 232 ? 34.085 -3.664 -30.365 1.00 90.19 232 LEU A CA 1
ATOM 1864 C C . LEU A 1 232 ? 34.154 -3.509 -28.857 1.00 90.19 232 LEU A C 1
ATOM 1866 O O . LEU A 1 232 ? 34.969 -4.163 -28.216 1.00 90.19 232 LEU A O 1
ATOM 1870 N N . GLN A 1 233 ? 33.271 -2.689 -28.310 1.00 88.94 233 GLN A N 1
ATOM 1871 C CA . GLN A 1 233 ? 33.133 -2.457 -26.882 1.00 88.94 233 GLN A CA 1
ATOM 1872 C C . GLN A 1 233 ? 31.683 -2.723 -26.493 1.00 88.94 233 GLN A C 1
ATOM 1874 O O . GLN A 1 233 ? 30.753 -2.146 -27.061 1.00 88.94 233 GLN A O 1
ATOM 1879 N N . LEU A 1 234 ? 31.481 -3.629 -25.542 1.00 90.56 234 LEU A N 1
ATOM 1880 C CA . LEU A 1 234 ? 30.173 -3.941 -24.992 1.00 90.56 234 LEU A CA 1
ATOM 1881 C C . LEU A 1 234 ? 30.051 -3.305 -23.614 1.00 90.56 234 LEU A C 1
ATOM 1883 O O . LEU A 1 234 ? 30.772 -3.661 -22.682 1.00 90.56 234 LEU A O 1
ATOM 1887 N N . GLU A 1 235 ? 29.116 -2.380 -23.480 1.00 89.12 235 GLU A N 1
ATOM 1888 C CA . GLU A 1 235 ? 28.802 -1.705 -22.230 1.00 89.12 235 GLU A CA 1
ATOM 1889 C C . GLU A 1 235 ? 27.518 -2.268 -21.629 1.00 89.12 235 GLU A C 1
ATOM 1891 O O . GLU A 1 235 ? 26.515 -2.457 -22.320 1.00 89.12 235 GLU A O 1
ATOM 1896 N N . LEU A 1 236 ? 27.536 -2.493 -20.319 1.00 86.06 236 LEU A N 1
ATOM 1897 C CA . LEU A 1 236 ? 26.379 -2.882 -19.527 1.00 86.06 236 LEU A CA 1
ATOM 1898 C C . LEU A 1 236 ? 26.066 -1.763 -18.532 1.00 86.06 236 LEU A C 1
ATOM 1900 O O . LEU A 1 236 ? 26.939 -1.360 -17.762 1.00 86.06 236 LEU A O 1
ATOM 1904 N N . ALA A 1 237 ? 24.823 -1.290 -18.525 1.00 77.50 237 ALA A N 1
ATOM 1905 C CA . ALA A 1 237 ? 24.307 -0.343 -17.546 1.00 77.50 237 ALA A CA 1
ATOM 1906 C C . ALA A 1 237 ? 23.212 -1.012 -16.702 1.00 77.50 237 ALA A C 1
ATOM 1908 O O . ALA A 1 237 ? 22.258 -1.564 -17.255 1.00 77.50 237 ALA A O 1
ATOM 1909 N N . MET A 1 238 ? 23.375 -0.975 -15.375 1.00 69.88 238 MET A N 1
ATOM 1910 C CA . MET A 1 238 ? 22.504 -1.642 -14.395 1.00 69.88 238 MET A CA 1
ATOM 1911 C C . MET A 1 238 ? 22.319 -0.779 -13.141 1.00 69.88 238 MET A C 1
ATOM 1913 O O . MET A 1 238 ? 23.245 -0.071 -12.739 1.00 69.88 238 MET A O 1
ATOM 1917 N N . GLY A 1 239 ? 21.172 -0.923 -12.471 1.00 50.28 239 GLY A N 1
ATOM 1918 C CA . GLY A 1 239 ? 20.886 -0.281 -11.181 1.00 50.28 239 GLY A CA 1
ATOM 1919 C C . GLY A 1 239 ? 20.447 1.185 -11.278 1.00 50.28 239 GLY A C 1
ATOM 1920 O O . GLY A 1 239 ? 20.305 1.725 -12.366 1.00 50.28 239 GLY A O 1
ATOM 1921 N N . GLU A 1 240 ? 20.219 1.806 -10.119 1.00 43.00 240 GLU A N 1
ATOM 1922 C CA . GLU A 1 240 ? 19.765 3.197 -9.963 1.00 43.00 240 GLU A CA 1
ATOM 1923 C C . GLU A 1 240 ? 20.790 3.966 -9.098 1.00 43.00 240 GLU A C 1
ATOM 1925 O O . GLU A 1 240 ? 20.924 3.644 -7.910 1.00 43.00 240 GLU A O 1
ATOM 1930 N N . PRO A 1 241 ? 21.552 4.936 -9.649 1.00 45.34 241 PRO A N 1
ATOM 1931 C CA . PRO A 1 241 ? 21.633 5.291 -11.072 1.00 45.34 241 PRO A CA 1
ATOM 1932 C C . PRO A 1 241 ? 22.309 4.184 -11.904 1.00 45.34 241 PRO A C 1
ATOM 1934 O O . PRO A 1 241 ? 23.115 3.412 -11.374 1.00 45.34 241 PRO A O 1
ATOM 1937 N N . LEU A 1 242 ? 22.000 4.120 -13.209 1.00 55.19 242 LEU A N 1
ATOM 1938 C CA . LEU A 1 242 ? 22.535 3.127 -14.153 1.00 55.19 242 LEU A CA 1
ATOM 1939 C C . LEU A 1 242 ? 24.060 3.246 -14.259 1.00 55.19 242 LEU A C 1
ATOM 1941 O O . LEU A 1 242 ? 24.598 4.010 -15.064 1.00 55.19 242 LEU A O 1
ATOM 1945 N N . LYS A 1 243 ? 24.782 2.460 -13.459 1.00 61.50 243 LYS A N 1
ATOM 1946 C CA . LYS A 1 243 ? 26.245 2.421 -13.507 1.00 61.50 243 LYS A CA 1
ATOM 1947 C C . LYS A 1 243 ? 26.668 1.693 -14.773 1.00 61.50 243 LYS A C 1
ATOM 1949 O O . LYS A 1 243 ? 26.426 0.493 -14.911 1.00 61.50 243 LYS A O 1
ATOM 1954 N N . ARG A 1 244 ? 27.291 2.427 -15.696 1.00 76.62 244 ARG A N 1
ATOM 1955 C CA . ARG A 1 244 ? 27.868 1.869 -16.922 1.00 76.62 244 ARG A CA 1
ATOM 1956 C C . ARG A 1 244 ? 29.216 1.240 -16.618 1.00 76.62 244 ARG A C 1
ATOM 1958 O O . ARG A 1 244 ? 30.046 1.837 -15.937 1.00 76.62 244 ARG A O 1
ATOM 1965 N N . ARG A 1 245 ? 29.438 0.047 -17.153 1.00 85.88 245 ARG A N 1
ATOM 1966 C CA . ARG A 1 245 ? 30.745 -0.606 -17.164 1.00 85.88 245 ARG A CA 1
ATOM 1967 C C . ARG A 1 245 ? 30.966 -1.281 -18.507 1.00 85.88 245 ARG A C 1
ATOM 1969 O O . ARG A 1 245 ? 30.027 -1.837 -19.078 1.00 85.88 245 ARG A O 1
ATOM 1976 N N . VAL A 1 246 ? 32.207 -1.289 -18.966 1.00 87.69 246 VAL A N 1
ATOM 1977 C CA . VAL A 1 246 ? 32.619 -2.145 -20.078 1.00 87.69 246 VAL A CA 1
ATOM 1978 C C . VAL A 1 246 ? 32.665 -3.585 -19.575 1.00 87.69 246 VAL A C 1
ATOM 1980 O O . VAL A 1 246 ? 33.231 -3.854 -18.517 1.00 87.69 246 VAL A O 1
ATOM 1983 N N . VAL A 1 247 ? 32.001 -4.497 -20.281 1.00 89.75 247 VAL A N 1
ATOM 1984 C CA . VAL A 1 247 ? 31.901 -5.918 -19.901 1.00 89.75 247 VAL A CA 1
ATOM 1985 C C . VAL A 1 247 ? 32.596 -6.856 -20.876 1.00 89.75 247 VAL A C 1
ATOM 1987 O O . VAL A 1 247 ? 32.879 -7.989 -20.502 1.00 89.75 247 VAL A O 1
ATOM 1990 N N . ALA A 1 248 ? 32.862 -6.410 -22.103 1.00 89.38 248 ALA A N 1
ATOM 1991 C CA . ALA A 1 248 ? 33.638 -7.157 -23.084 1.00 89.38 248 ALA A CA 1
ATOM 1992 C C . ALA A 1 248 ? 34.222 -6.207 -24.133 1.00 89.38 248 ALA A C 1
ATOM 1994 O O . ALA A 1 248 ? 33.56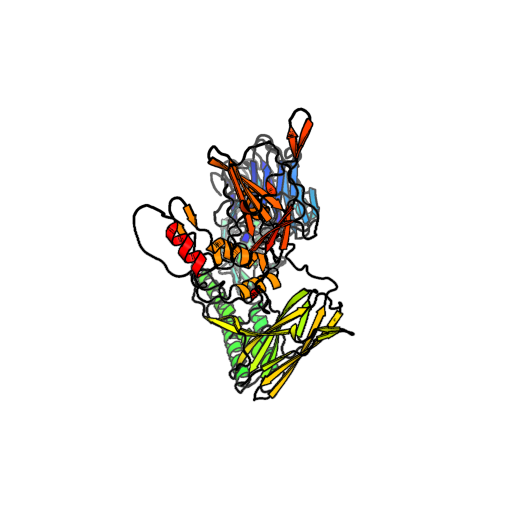5 -5.236 -24.512 1.00 89.38 248 ALA A O 1
ATOM 1995 N N . GLU A 1 249 ? 35.416 -6.522 -24.630 1.00 90.19 249 GLU A N 1
ATOM 1996 C CA . GLU A 1 249 ? 36.071 -5.792 -25.714 1.00 90.19 249 GLU A CA 1
ATOM 1997 C C . GLU A 1 249 ? 36.742 -6.765 -26.684 1.00 90.19 249 GLU A C 1
ATOM 1999 O O . GLU A 1 249 ? 37.236 -7.815 -26.272 1.00 90.19 249 GLU A O 1
ATOM 2004 N N . ALA A 1 250 ? 36.765 -6.417 -27.970 1.00 91.31 250 ALA A N 1
ATOM 2005 C CA . ALA A 1 250 ? 37.475 -7.184 -28.987 1.00 91.31 250 ALA A CA 1
ATOM 2006 C C . ALA A 1 250 ? 38.102 -6.259 -30.044 1.00 91.31 250 ALA A C 1
ATOM 2008 O O . ALA A 1 250 ? 37.365 -5.554 -30.742 1.00 91.31 250 ALA A O 1
ATOM 2009 N N . PRO A 1 251 ? 39.439 -6.254 -30.203 1.00 90.75 251 PRO A N 1
ATOM 2010 C CA . PRO A 1 251 ? 40.087 -5.590 -31.328 1.00 90.75 251 PRO A CA 1
ATOM 2011 C C . PRO A 1 251 ? 39.827 -6.364 -32.623 1.00 90.75 251 PRO A C 1
ATOM 2013 O O . PRO A 1 251 ? 40.014 -7.578 -32.675 1.00 90.75 251 PRO A O 1
ATOM 2016 N N . LEU A 1 252 ? 39.437 -5.663 -33.687 1.00 89.81 252 LEU A N 1
ATOM 2017 C CA . LEU A 1 252 ? 39.132 -6.242 -34.995 1.00 89.81 252 LEU A CA 1
ATOM 2018 C C . LEU A 1 252 ? 39.735 -5.400 -36.121 1.00 89.81 252 LEU A C 1
ATOM 2020 O O . LEU A 1 252 ? 39.745 -4.171 -36.062 1.00 89.81 252 LEU A O 1
ATOM 2024 N N . THR A 1 253 ? 40.175 -6.057 -37.193 1.00 89.12 253 THR A N 1
ATOM 2025 C CA . THR A 1 253 ? 40.548 -5.389 -38.449 1.00 89.12 253 THR A CA 1
ATOM 2026 C C . THR A 1 253 ? 39.537 -5.763 -39.527 1.00 89.12 253 THR A C 1
ATOM 2028 O O . THR A 1 253 ? 39.374 -6.941 -39.839 1.00 89.12 253 THR A O 1
ATOM 2031 N N . LEU A 1 254 ? 38.847 -4.768 -40.085 1.00 86.31 254 LEU A N 1
ATOM 2032 C CA . LEU A 1 254 ? 37.833 -4.958 -41.120 1.00 86.31 254 LEU A CA 1
ATOM 2033 C C . LEU A 1 254 ? 38.382 -4.520 -42.481 1.00 86.31 254 LEU A C 1
ATOM 2035 O O . LEU A 1 254 ? 38.622 -3.333 -42.719 1.00 86.31 254 LEU A O 1
ATOM 2039 N N . HIS A 1 255 ? 38.561 -5.471 -43.393 1.00 85.25 255 HIS A N 1
ATOM 2040 C CA . HIS A 1 255 ? 38.997 -5.191 -44.763 1.00 85.25 255 HIS A CA 1
ATOM 2041 C C . HIS A 1 255 ? 37.852 -4.605 -45.613 1.00 85.25 255 HIS A C 1
ATOM 2043 O O . HIS A 1 255 ? 36.694 -4.943 -45.362 1.00 85.25 255 HIS A O 1
ATOM 2049 N N . PRO A 1 256 ? 38.140 -3.739 -46.604 1.00 84.19 256 PRO A N 1
ATOM 2050 C CA . PRO A 1 256 ? 37.129 -3.163 -47.499 1.00 84.19 256 PRO A CA 1
ATOM 2051 C C . PRO A 1 256 ? 36.217 -4.227 -48.118 1.00 84.19 256 PRO A C 1
ATOM 2053 O O . PRO A 1 256 ? 36.705 -5.237 -48.617 1.00 84.19 256 PRO A O 1
ATOM 2056 N N . GLY A 1 257 ? 34.899 -4.019 -48.071 1.00 75.38 257 GLY A N 1
ATOM 2057 C CA . GLY A 1 257 ? 33.897 -4.933 -48.635 1.00 75.38 257 GLY A CA 1
ATOM 2058 C C . GLY A 1 257 ? 33.721 -6.265 -47.889 1.00 75.38 257 GLY A C 1
ATOM 2059 O O . GLY A 1 257 ? 32.804 -7.020 -48.211 1.00 75.38 257 GLY A O 1
ATOM 2060 N N . ALA A 1 258 ? 34.546 -6.561 -46.879 1.00 78.31 258 ALA A N 1
ATOM 2061 C CA . ALA A 1 258 ? 34.454 -7.801 -46.121 1.00 78.31 258 ALA A CA 1
ATOM 2062 C C . ALA A 1 258 ? 33.269 -7.783 -45.145 1.00 78.31 258 ALA A C 1
ATOM 2064 O O . ALA A 1 258 ? 32.947 -6.757 -44.537 1.00 78.31 258 ALA A O 1
ATOM 2065 N N . THR A 1 259 ? 32.659 -8.955 -44.964 1.00 84.00 259 THR A N 1
ATOM 2066 C CA . THR A 1 259 ? 31.686 -9.228 -43.900 1.00 84.00 259 THR A CA 1
ATOM 2067 C C . THR A 1 259 ? 32.349 -10.101 -42.839 1.00 84.00 259 THR A C 1
ATOM 2069 O O . THR A 1 259 ? 32.988 -11.096 -43.172 1.00 84.00 259 THR A O 1
ATOM 2072 N N . MET A 1 260 ? 32.195 -9.748 -41.565 1.00 88.00 260 MET A N 1
ATOM 2073 C CA . MET A 1 260 ? 32.736 -10.497 -40.430 1.00 88.00 260 MET A CA 1
ATOM 2074 C C . MET A 1 260 ? 31.633 -10.767 -39.411 1.00 88.00 260 MET A C 1
ATOM 2076 O O . MET A 1 260 ? 30.844 -9.879 -39.103 1.00 88.00 260 MET A O 1
ATOM 2080 N N . HIS A 1 261 ? 31.592 -11.975 -38.858 1.00 91.31 261 HIS A N 1
ATOM 2081 C CA . HIS A 1 261 ? 30.724 -12.308 -37.731 1.00 91.31 261 HIS A CA 1
ATOM 2082 C C . HIS A 1 261 ? 31.555 -12.374 -36.454 1.00 91.31 261 HIS A C 1
ATOM 2084 O O . HIS A 1 261 ? 32.628 -12.977 -36.442 1.00 91.31 261 HIS A O 1
ATOM 2090 N N . HIS A 1 262 ? 31.069 -11.761 -35.380 1.00 92.50 262 HIS A N 1
ATOM 2091 C CA . HIS A 1 262 ? 31.745 -11.784 -34.088 1.00 92.50 262 HIS A CA 1
ATOM 2092 C C . HIS A 1 262 ? 30.742 -11.960 -32.947 1.00 92.50 262 HIS A C 1
ATOM 2094 O O . HIS A 1 262 ? 29.614 -11.464 -33.020 1.00 92.50 262 HIS A O 1
ATOM 2100 N N . MET A 1 263 ? 31.153 -12.661 -31.889 1.00 92.81 263 MET A N 1
ATOM 2101 C CA . MET A 1 263 ? 30.329 -12.918 -30.710 1.00 92.81 263 MET A CA 1
ATOM 2102 C C . MET A 1 263 ? 31.054 -12.453 -29.451 1.00 92.81 263 MET A C 1
ATOM 2104 O O . MET A 1 263 ? 32.177 -12.873 -29.189 1.00 92.81 263 MET A O 1
ATOM 2108 N N . LEU A 1 264 ? 30.379 -11.637 -28.645 1.00 92.94 264 LEU A N 1
ATOM 2109 C CA . LEU A 1 264 ? 30.854 -11.214 -27.328 1.00 92.94 264 LEU A CA 1
ATOM 2110 C C . LEU A 1 264 ? 29.970 -11.837 -26.252 1.00 92.94 264 LEU A C 1
ATOM 2112 O O . LEU A 1 264 ? 28.747 -11.865 -26.393 1.00 92.94 264 LEU A O 1
ATOM 2116 N N . THR A 1 265 ? 30.571 -12.311 -25.161 1.00 92.94 265 THR A N 1
ATOM 2117 C CA . THR A 1 265 ? 29.835 -12.829 -23.998 1.00 92.94 265 THR A CA 1
ATOM 2118 C C . THR A 1 265 ? 29.960 -11.892 -22.809 1.00 92.94 265 THR A C 1
ATOM 2120 O O . THR A 1 265 ? 31.013 -11.300 -22.608 1.00 92.94 265 THR A O 1
ATOM 2123 N N . TYR A 1 266 ? 28.909 -11.792 -22.001 1.00 92.56 266 TYR A N 1
ATOM 2124 C CA . TYR A 1 266 ? 28.861 -10.922 -20.826 1.00 92.56 266 TYR A CA 1
ATOM 2125 C C . TYR A 1 266 ? 27.962 -11.520 -19.744 1.00 92.56 266 TYR A C 1
ATOM 2127 O O . TYR A 1 266 ? 27.152 -12.403 -20.020 1.00 92.56 266 TYR A O 1
ATOM 2135 N N . GLU A 1 267 ? 28.096 -11.049 -18.505 1.00 91.06 267 GLU A N 1
ATOM 2136 C CA . GLU A 1 267 ? 27.338 -11.570 -17.366 1.00 91.06 267 GLU A CA 1
ATOM 2137 C C . GLU A 1 267 ? 26.471 -10.495 -16.702 1.00 91.06 267 GLU A C 1
ATOM 2139 O O . GLU A 1 267 ? 26.919 -9.368 -16.451 1.00 91.06 267 GLU A O 1
ATOM 2144 N N . ILE A 1 268 ? 25.227 -10.869 -16.390 1.00 89.56 268 ILE A N 1
ATOM 2145 C CA . ILE A 1 268 ? 24.269 -10.051 -15.644 1.00 89.56 268 ILE A CA 1
ATOM 2146 C C . ILE A 1 268 ? 24.037 -10.692 -14.275 1.00 89.56 268 ILE A C 1
ATOM 2148 O O . ILE A 1 268 ? 23.462 -11.775 -14.171 1.00 89.56 268 ILE A O 1
ATOM 2152 N N . ALA A 1 269 ? 24.461 -9.997 -13.220 1.00 86.12 269 ALA A N 1
ATOM 2153 C CA . ALA A 1 269 ? 24.420 -10.509 -11.849 1.00 86.12 269 ALA A CA 1
ATOM 2154 C C . ALA A 1 269 ? 23.167 -10.095 -11.055 1.00 86.12 269 ALA A C 1
ATOM 2156 O O . ALA A 1 269 ? 22.879 -10.689 -10.018 1.00 86.12 269 ALA A O 1
ATOM 2157 N N . THR A 1 270 ? 22.435 -9.072 -11.504 1.00 82.38 270 THR A N 1
ATOM 2158 C CA . THR A 1 270 ? 21.305 -8.488 -10.765 1.00 82.38 270 THR A CA 1
ATOM 2159 C C . THR A 1 270 ? 20.069 -8.350 -11.642 1.00 82.38 270 THR A C 1
ATOM 2161 O O . THR A 1 270 ? 20.156 -8.276 -12.865 1.00 82.38 270 THR A O 1
ATOM 2164 N N . ASP A 1 271 ? 18.907 -8.326 -11.004 1.00 80.62 271 ASP A N 1
ATOM 2165 C CA . ASP A 1 271 ? 17.614 -8.073 -11.629 1.00 80.62 271 ASP A CA 1
ATOM 2166 C C . ASP A 1 271 ? 17.334 -6.565 -11.783 1.00 80.62 271 ASP A C 1
ATOM 2168 O O . ASP A 1 271 ? 18.072 -5.721 -11.275 1.00 80.62 271 ASP A O 1
ATOM 2172 N N . GLY A 1 272 ? 16.266 -6.216 -12.505 1.00 74.62 272 GLY A N 1
ATOM 2173 C CA . GLY A 1 272 ? 15.867 -4.837 -12.783 1.00 74.62 272 GLY A CA 1
ATOM 2174 C C . GLY A 1 272 ? 16.065 -4.413 -14.238 1.00 74.62 272 GLY A C 1
ATOM 2175 O O . GLY A 1 272 ? 16.059 -5.236 -15.158 1.00 74.62 272 GLY A O 1
ATOM 2176 N N . ALA A 1 273 ? 16.176 -3.099 -14.439 1.00 77.25 273 ALA A N 1
ATOM 2177 C CA . ALA A 1 273 ? 16.428 -2.512 -15.746 1.00 77.25 273 ALA A CA 1
ATOM 2178 C C . ALA A 1 273 ? 17.867 -2.799 -16.192 1.00 77.25 273 ALA A C 1
ATOM 2180 O O . ALA A 1 273 ? 18.821 -2.602 -15.437 1.00 77.25 273 ALA A O 1
ATOM 2181 N N . VAL A 1 274 ? 17.992 -3.265 -17.432 1.00 76.75 274 VAL A N 1
ATOM 2182 C CA . VAL A 1 274 ? 19.256 -3.622 -18.069 1.00 76.75 274 VAL A CA 1
ATOM 2183 C C . VAL A 1 274 ? 19.354 -2.868 -19.382 1.00 76.75 274 VAL A C 1
ATOM 2185 O O . VAL A 1 274 ? 18.472 -2.991 -20.235 1.00 76.75 274 VAL A O 1
ATOM 2188 N N . GLN A 1 275 ? 20.448 -2.141 -19.583 1.00 83.62 275 GLN A N 1
ATOM 2189 C CA . GLN A 1 275 ? 20.802 -1.614 -20.896 1.00 83.62 275 GLN A CA 1
ATOM 2190 C C . GLN A 1 275 ? 22.135 -2.206 -21.335 1.00 83.62 275 GLN A C 1
ATOM 2192 O O . GLN A 1 275 ? 23.121 -2.129 -20.606 1.00 83.62 275 GLN A O 1
ATOM 2197 N N . VAL A 1 276 ? 22.161 -2.774 -22.537 1.00 84.44 276 VAL A N 1
ATOM 2198 C CA . VAL A 1 276 ? 23.384 -3.274 -23.164 1.00 84.44 276 VAL A CA 1
ATOM 2199 C C . VAL A 1 276 ? 23.637 -2.466 -24.428 1.00 84.44 276 VAL A C 1
ATOM 2201 O O . VAL A 1 276 ? 22.747 -2.333 -25.270 1.00 84.44 276 VAL A O 1
ATOM 2204 N N . THR A 1 277 ? 24.837 -1.911 -24.553 1.00 86.75 277 THR A N 1
ATOM 2205 C CA . THR A 1 277 ? 25.246 -1.090 -25.695 1.00 86.75 277 THR A CA 1
ATOM 2206 C C . THR A 1 277 ? 26.471 -1.714 -26.345 1.00 86.75 277 THR A C 1
ATOM 2208 O O . THR A 1 277 ? 27.482 -1.914 -25.687 1.00 86.75 277 THR A O 1
ATOM 2211 N N . LEU A 1 278 ? 26.390 -2.015 -27.636 1.00 90.12 278 LEU A N 1
ATOM 2212 C CA . LEU A 1 278 ? 27.495 -2.494 -28.454 1.00 90.12 278 LEU A CA 1
ATOM 2213 C C . LEU A 1 278 ? 27.988 -1.322 -29.293 1.00 90.12 278 LEU A C 1
ATOM 2215 O O . LEU A 1 278 ? 27.235 -0.776 -30.101 1.00 90.12 278 LEU A O 1
ATOM 2219 N N . LEU A 1 279 ? 29.241 -0.944 -29.097 1.00 87.00 279 LEU A N 1
ATOM 2220 C CA . LEU A 1 279 ? 29.909 0.151 -29.782 1.00 87.00 279 LEU A CA 1
ATOM 2221 C C . LEU A 1 279 ? 31.007 -0.419 -30.679 1.00 87.00 279 LEU A C 1
ATOM 2223 O O . LEU A 1 279 ? 31.726 -1.330 -30.284 1.00 87.00 279 LEU A O 1
ATOM 2227 N N . CYS A 1 280 ? 31.132 0.121 -31.884 1.00 85.88 280 CYS A N 1
ATOM 2228 C CA . CYS A 1 280 ? 32.261 -0.090 -32.776 1.00 85.88 280 CYS A CA 1
ATOM 2229 C C . CYS A 1 280 ? 33.010 1.237 -32.887 1.00 85.88 280 CYS A C 1
ATOM 2231 O O . CYS A 1 280 ? 32.455 2.229 -33.367 1.00 85.88 280 CYS A O 1
ATOM 2233 N N . VAL A 1 281 ? 34.245 1.258 -32.403 1.00 82.19 281 VAL A N 1
ATOM 2234 C CA . VAL A 1 281 ? 35.076 2.456 -32.263 1.00 82.19 281 VAL A CA 1
ATOM 2235 C C . VAL A 1 281 ? 36.306 2.309 -33.148 1.00 82.19 281 VAL A C 1
ATOM 2237 O O . VAL A 1 281 ? 36.853 1.217 -33.276 1.00 82.19 281 VAL A O 1
ATOM 2240 N N . ASP A 1 282 ? 36.741 3.393 -33.776 1.00 81.56 282 ASP A N 1
ATOM 2241 C CA . ASP A 1 282 ? 37.992 3.425 -34.523 1.00 81.56 282 ASP A CA 1
ATOM 2242 C C . ASP A 1 282 ? 39.186 3.330 -33.566 1.00 81.56 282 ASP A C 1
ATOM 2244 O O . ASP A 1 282 ? 39.327 4.138 -32.648 1.00 81.56 282 ASP A O 1
ATOM 2248 N N . ALA A 1 283 ? 40.061 2.355 -33.796 1.00 79.81 283 ALA A N 1
ATOM 2249 C CA . ALA A 1 283 ? 41.182 2.061 -32.909 1.00 79.81 283 ALA A CA 1
ATOM 2250 C C . ALA A 1 283 ? 42.267 3.146 -32.900 1.00 79.81 283 ALA A C 1
ATOM 2252 O O . ALA A 1 283 ? 43.052 3.205 -31.960 1.00 79.81 283 ALA A O 1
ATOM 2253 N N . SER A 1 284 ? 42.339 3.979 -33.942 1.00 75.50 284 SER A N 1
ATOM 2254 C CA . SER A 1 284 ? 43.388 4.994 -34.091 1.00 75.50 284 SER A CA 1
ATOM 2255 C C . SER A 1 284 ? 42.975 6.368 -33.567 1.00 75.50 284 SER A C 1
ATOM 2257 O O . SER A 1 284 ? 43.790 7.087 -33.000 1.00 75.50 284 SER A O 1
ATOM 2259 N N . SER A 1 285 ? 41.703 6.726 -33.741 1.00 75.88 285 SER A N 1
ATOM 2260 C CA . SER A 1 285 ? 41.156 8.044 -33.412 1.00 75.88 285 SER A CA 1
ATOM 2261 C C . SER A 1 285 ? 40.242 8.040 -32.188 1.00 75.88 285 SER A C 1
ATOM 2263 O O . SER A 1 285 ? 39.872 9.109 -31.709 1.00 75.88 285 SER A O 1
ATOM 2265 N N . GLY A 1 286 ? 39.822 6.865 -31.705 1.00 71.69 286 GLY A N 1
ATOM 2266 C CA . GLY A 1 286 ? 38.833 6.738 -30.629 1.00 71.69 286 GLY A CA 1
ATOM 2267 C C . GLY A 1 286 ? 37.423 7.185 -31.034 1.00 71.69 286 GLY A C 1
ATOM 2268 O O . GLY A 1 286 ? 36.530 7.284 -30.193 1.00 71.69 286 GLY A O 1
ATOM 2269 N N . LYS A 1 287 ? 37.195 7.477 -32.319 1.00 75.31 287 LYS A N 1
ATOM 2270 C CA . LYS A 1 287 ? 35.909 7.961 -32.817 1.00 75.31 287 LYS A CA 1
ATOM 2271 C C . LYS A 1 287 ? 34.900 6.818 -32.893 1.00 75.31 287 LYS A C 1
ATOM 2273 O O . LYS A 1 287 ? 35.184 5.768 -33.467 1.00 75.31 287 LYS A O 1
ATOM 2278 N N . LEU A 1 288 ? 33.690 7.038 -32.380 1.00 76.19 288 LEU A N 1
ATOM 2279 C CA . LEU A 1 288 ? 32.581 6.102 -32.556 1.00 76.19 288 LEU A CA 1
ATOM 2280 C C . LEU A 1 288 ? 32.231 5.981 -34.047 1.00 76.19 288 LEU A C 1
ATOM 2282 O O . LEU A 1 288 ? 31.860 6.968 -34.685 1.00 76.19 288 LEU A O 1
ATOM 2286 N N . LEU A 1 289 ? 32.327 4.768 -34.587 1.00 77.94 289 LEU A N 1
ATOM 2287 C CA . LEU A 1 289 ? 31.988 4.464 -35.975 1.00 77.94 289 LEU A CA 1
ATOM 2288 C C . LEU A 1 289 ? 30.541 3.977 -36.110 1.00 77.94 289 LEU A C 1
ATOM 2290 O O . LEU A 1 289 ? 29.837 4.365 -37.039 1.00 77.94 289 LEU A O 1
ATOM 2294 N N . SER A 1 290 ? 30.083 3.129 -35.185 1.00 80.44 290 SER A N 1
ATOM 2295 C CA . SER A 1 290 ? 28.710 2.614 -35.158 1.00 80.44 290 SER A CA 1
ATOM 2296 C C . SER A 1 290 ? 28.318 2.160 -33.754 1.00 80.44 290 SER A C 1
ATOM 2298 O O . SER A 1 290 ? 29.174 1.770 -32.968 1.00 80.44 290 SER A O 1
ATOM 2300 N N . GLY A 1 291 ? 27.024 2.172 -33.433 1.00 80.38 291 GLY A N 1
ATOM 2301 C CA . GLY A 1 291 ? 26.520 1.705 -32.143 1.00 80.38 291 GLY A CA 1
ATOM 2302 C C . GLY A 1 291 ? 25.144 1.055 -32.251 1.00 80.38 291 GLY A C 1
ATOM 2303 O O . GLY A 1 291 ? 24.340 1.396 -33.126 1.00 80.38 291 GLY A O 1
ATOM 2304 N N . ARG A 1 292 ? 24.865 0.103 -31.360 1.00 81.50 292 ARG A N 1
ATOM 2305 C CA . ARG A 1 292 ? 23.549 -0.513 -31.159 1.00 81.50 292 ARG A CA 1
ATOM 2306 C C . ARG A 1 292 ? 23.263 -0.628 -29.673 1.00 81.50 292 ARG A C 1
ATOM 2308 O O . ARG A 1 292 ? 24.154 -0.919 -28.888 1.00 81.50 292 ARG A O 1
ATOM 2315 N N . MET A 1 293 ? 22.007 -0.434 -29.297 1.00 83.94 293 MET A N 1
ATOM 2316 C CA . MET A 1 293 ? 21.558 -0.514 -27.911 1.00 83.94 293 MET A CA 1
ATOM 2317 C C . MET A 1 293 ? 20.366 -1.462 -27.815 1.00 83.94 293 MET A C 1
ATOM 2319 O O . MET A 1 293 ? 19.493 -1.451 -28.685 1.00 83.94 293 MET A O 1
ATOM 2323 N N . HIS A 1 294 ? 20.310 -2.238 -26.738 1.00 77.56 294 HIS A N 1
ATOM 2324 C CA . HIS A 1 294 ? 19.140 -3.009 -26.350 1.00 77.56 294 HIS A CA 1
ATOM 2325 C C . HIS A 1 294 ? 18.800 -2.771 -24.881 1.00 77.56 294 HIS A C 1
ATOM 2327 O O . HIS A 1 294 ? 19.686 -2.680 -24.029 1.00 77.56 294 HIS A O 1
ATOM 2333 N N . ARG A 1 295 ? 17.502 -2.685 -24.586 1.00 77.38 295 ARG A N 1
ATOM 2334 C CA . ARG A 1 295 ? 16.982 -2.586 -23.222 1.00 77.38 295 ARG A CA 1
ATOM 2335 C C . ARG A 1 295 ? 16.195 -3.841 -22.894 1.00 77.38 295 ARG A C 1
ATOM 2337 O O . ARG A 1 295 ? 15.325 -4.243 -23.662 1.00 77.38 295 ARG A O 1
ATOM 2344 N N . ALA A 1 296 ? 16.480 -4.421 -21.739 1.00 72.88 296 ALA A N 1
ATOM 2345 C CA . ALA A 1 296 ? 15.746 -5.545 -21.192 1.00 72.88 296 ALA A CA 1
ATOM 2346 C C . ALA A 1 296 ? 15.291 -5.224 -19.768 1.00 72.88 296 ALA A C 1
ATOM 2348 O O . ALA A 1 296 ? 15.900 -4.422 -19.060 1.00 72.88 296 ALA A O 1
ATOM 2349 N N . PHE A 1 297 ? 14.203 -5.863 -19.348 1.00 76.19 297 PHE A N 1
ATOM 2350 C CA . PHE A 1 297 ? 13.716 -5.774 -17.980 1.00 76.19 297 PHE A CA 1
ATOM 2351 C C . PHE A 1 297 ? 13.649 -7.172 -17.379 1.00 76.19 297 PHE A C 1
ATOM 2353 O O . PHE A 1 297 ? 12.876 -8.022 -17.833 1.00 76.19 297 PHE A O 1
ATOM 2360 N N . ILE A 1 298 ? 14.458 -7.396 -16.348 1.00 81.44 298 ILE A N 1
ATOM 2361 C CA . ILE A 1 298 ? 14.447 -8.621 -15.557 1.00 81.44 298 ILE A CA 1
ATOM 2362 C C . ILE A 1 298 ? 13.591 -8.340 -14.313 1.00 81.44 298 ILE A C 1
ATOM 2364 O O . ILE A 1 298 ? 13.900 -7.405 -13.574 1.00 81.44 298 ILE A O 1
ATOM 2368 N N . PRO A 1 299 ? 12.517 -9.108 -14.047 1.00 78.12 299 PRO A N 1
ATOM 2369 C CA . PRO A 1 299 ? 11.679 -8.903 -12.868 1.00 78.12 299 PRO A CA 1
ATOM 2370 C C . PRO A 1 299 ? 12.507 -8.888 -11.580 1.00 78.12 299 PRO A C 1
ATOM 2372 O O . PRO A 1 299 ? 13.312 -9.792 -11.368 1.00 78.12 299 PRO A O 1
ATOM 2375 N N . GLN A 1 300 ? 12.274 -7.894 -10.717 1.00 81.56 300 GLN A N 1
ATOM 2376 C CA . GLN A 1 300 ? 12.975 -7.724 -9.439 1.00 81.56 300 GLN A CA 1
ATOM 2377 C C . GLN A 1 300 ? 12.573 -8.797 -8.405 1.00 81.56 300 GLN A C 1
ATOM 2379 O O . GLN A 1 300 ? 11.825 -8.540 -7.460 1.00 81.56 300 GLN A O 1
ATOM 2384 N N . LEU A 1 301 ? 13.005 -10.037 -8.625 1.00 87.50 301 LEU A N 1
ATOM 2385 C CA . LEU A 1 301 ? 12.729 -11.193 -7.775 1.00 87.50 301 LEU A CA 1
ATOM 2386 C C . LEU A 1 301 ? 13.988 -11.765 -7.115 1.00 87.50 301 LEU A C 1
ATOM 2388 O O . LEU A 1 301 ? 13.872 -12.353 -6.046 1.00 87.50 301 LEU A O 1
ATOM 2392 N N . LEU A 1 302 ? 15.182 -11.587 -7.684 1.00 89.44 302 LEU A N 1
ATOM 2393 C CA . LEU A 1 302 ? 16.438 -12.117 -7.147 1.00 89.44 302 LEU A CA 1
ATOM 2394 C C . LEU A 1 302 ? 16.721 -11.581 -5.742 1.00 89.44 302 LEU A C 1
ATOM 2396 O O . LEU A 1 302 ? 16.999 -12.359 -4.829 1.00 89.44 302 LEU A O 1
ATOM 2400 N N . SER A 1 303 ? 16.597 -10.266 -5.553 1.00 85.75 303 SER A N 1
ATOM 2401 C CA . SER A 1 303 ? 16.778 -9.624 -4.243 1.00 85.75 303 SER A CA 1
ATOM 2402 C C . SER A 1 303 ? 15.788 -10.158 -3.199 1.00 85.75 303 SER A C 1
ATOM 2404 O O . SER A 1 303 ? 16.165 -10.460 -2.063 1.00 85.75 303 SER A O 1
ATOM 2406 N N . ASN A 1 304 ? 14.533 -10.365 -3.603 1.00 90.19 304 ASN A N 1
ATOM 2407 C CA . ASN A 1 304 ? 13.488 -10.914 -2.746 1.00 90.19 304 ASN A CA 1
ATOM 2408 C C . ASN A 1 304 ? 13.725 -12.397 -2.414 1.00 90.19 304 ASN A C 1
ATOM 2410 O O . ASN A 1 304 ? 13.564 -12.793 -1.261 1.00 90.19 304 ASN A O 1
ATOM 2414 N N . ILE A 1 305 ? 14.176 -13.208 -3.377 1.00 94.31 305 ILE A N 1
ATOM 2415 C CA . ILE A 1 305 ? 14.569 -14.610 -3.159 1.00 94.31 305 ILE A CA 1
ATOM 2416 C C . ILE A 1 305 ? 15.687 -14.685 -2.117 1.00 94.31 305 ILE A C 1
ATOM 2418 O O . ILE A 1 305 ? 15.558 -15.414 -1.136 1.00 94.31 305 ILE A O 1
ATOM 2422 N N . VAL A 1 306 ? 16.755 -13.898 -2.287 1.00 93.50 306 VAL A N 1
ATOM 2423 C CA . VAL A 1 306 ? 17.897 -13.873 -1.356 1.00 93.50 306 VAL A CA 1
ATOM 2424 C C . VAL A 1 306 ? 17.454 -13.457 0.048 1.00 93.50 306 VAL A C 1
ATOM 2426 O O . VAL A 1 306 ? 17.883 -14.048 1.044 1.00 93.50 306 VAL A O 1
ATOM 2429 N N . ARG A 1 307 ? 16.547 -12.477 0.153 1.00 93.69 307 ARG A N 1
ATOM 2430 C CA . ARG A 1 307 ? 15.947 -12.083 1.432 1.00 93.69 307 ARG A CA 1
ATOM 2431 C C . ARG A 1 307 ? 15.191 -13.247 2.077 1.00 93.69 307 ARG A C 1
ATOM 2433 O O . ARG A 1 307 ? 15.425 -13.533 3.249 1.00 93.69 307 ARG A O 1
ATOM 2440 N N . CYS A 1 308 ? 14.335 -13.936 1.326 1.00 95.94 308 CYS A N 1
ATOM 2441 C CA . CYS A 1 308 ? 13.586 -15.096 1.805 1.00 95.94 308 CYS A CA 1
ATOM 2442 C C . CYS A 1 308 ? 14.505 -16.247 2.254 1.00 95.94 308 CYS A C 1
ATOM 2444 O O . CYS A 1 308 ? 14.267 -16.834 3.310 1.00 95.94 308 CYS A O 1
ATOM 2446 N N . GLU A 1 309 ? 15.584 -16.534 1.519 1.00 96.12 309 GLU A N 1
ATOM 2447 C CA . GLU A 1 309 ? 16.588 -17.540 1.902 1.00 96.12 309 GLU A CA 1
ATOM 2448 C C . GLU A 1 309 ? 17.236 -17.188 3.246 1.00 96.12 309 GLU A C 1
ATOM 2450 O O . GLU A 1 309 ? 17.345 -18.036 4.137 1.00 96.12 309 GLU A O 1
ATOM 2455 N N . ARG A 1 310 ? 17.640 -15.922 3.420 1.00 96.50 310 ARG A N 1
ATOM 2456 C CA . ARG A 1 310 ? 18.215 -15.433 4.678 1.00 96.50 310 ARG A CA 1
ATOM 2457 C C . ARG A 1 310 ? 17.216 -15.547 5.827 1.00 96.50 310 ARG A C 1
ATOM 2459 O O . ARG A 1 310 ? 17.591 -16.028 6.895 1.00 96.50 310 ARG A O 1
ATOM 2466 N N . THR A 1 311 ? 15.963 -15.149 5.609 1.00 95.56 311 THR A N 1
ATOM 2467 C CA . THR A 1 311 ? 14.891 -15.279 6.603 1.00 95.56 311 THR A CA 1
ATOM 2468 C C . THR A 1 311 ? 14.724 -16.733 7.033 1.00 95.56 311 THR A C 1
ATOM 2470 O O . THR A 1 311 ? 14.820 -17.025 8.221 1.00 95.56 311 THR A O 1
ATOM 2473 N N . LEU A 1 312 ? 14.558 -17.671 6.097 1.00 96.62 312 LEU A N 1
ATOM 2474 C CA . LEU A 1 312 ? 14.374 -19.088 6.424 1.00 96.62 312 LEU A CA 1
ATOM 2475 C C . LEU A 1 312 ? 15.577 -19.682 7.177 1.00 96.62 312 LEU A C 1
ATOM 2477 O O . LEU A 1 312 ? 15.384 -20.444 8.128 1.00 96.62 312 LEU A O 1
ATOM 2481 N N . LYS A 1 313 ? 16.812 -19.294 6.820 1.00 95.75 313 LYS A N 1
ATOM 2482 C CA . LYS A 1 313 ? 18.020 -19.688 7.567 1.00 95.75 313 LYS A CA 1
ATOM 2483 C C . LYS A 1 313 ? 17.967 -19.186 9.010 1.00 95.75 313 LYS A C 1
ATOM 2485 O O . LYS A 1 313 ? 18.131 -19.986 9.927 1.00 95.75 313 LYS A O 1
ATOM 2490 N N . LEU A 1 314 ? 17.663 -17.907 9.228 1.00 95.12 314 LEU A N 1
ATOM 2491 C CA . LEU A 1 314 ? 17.532 -17.346 10.579 1.00 95.12 314 LEU A CA 1
ATOM 2492 C C . LEU A 1 314 ? 16.411 -18.020 11.383 1.00 95.12 314 LEU A C 1
ATOM 2494 O O . LEU A 1 314 ? 16.580 -18.285 12.570 1.00 95.12 314 LEU A O 1
ATOM 2498 N N . LEU A 1 315 ? 15.279 -18.336 10.749 1.00 94.25 315 LEU A N 1
ATOM 2499 C CA . LEU A 1 315 ? 14.162 -19.019 11.406 1.00 94.25 315 LEU A CA 1
ATOM 2500 C C . LEU A 1 315 ? 14.527 -20.441 11.846 1.00 94.25 315 LEU A C 1
ATOM 2502 O O . LEU A 1 315 ? 14.171 -20.834 12.956 1.00 94.25 315 LEU A O 1
ATOM 2506 N N . SER A 1 316 ? 15.281 -21.191 11.035 1.00 92.38 316 SER A N 1
ATOM 2507 C CA . SER A 1 316 ? 15.747 -22.536 11.414 1.00 92.38 316 SER A CA 1
ATOM 2508 C C . SER A 1 316 ? 16.637 -22.538 12.666 1.00 92.38 316 SER A C 1
ATOM 2510 O O . SER A 1 316 ? 16.601 -23.486 13.448 1.00 92.38 316 SER A O 1
ATOM 2512 N N . GLN A 1 317 ? 17.370 -21.448 12.917 1.00 92.69 317 GLN A N 1
ATOM 2513 C CA . GLN A 1 317 ? 18.252 -21.302 14.081 1.00 92.69 317 GLN A CA 1
ATOM 2514 C C . GLN A 1 317 ? 17.491 -20.997 15.382 1.00 92.69 317 GLN A C 1
ATOM 2516 O O . GLN A 1 317 ? 18.036 -21.180 16.468 1.00 92.69 317 GLN A O 1
ATOM 2521 N N . ARG A 1 318 ? 16.216 -20.585 15.308 1.00 89.06 318 ARG A N 1
ATOM 2522 C CA . ARG A 1 318 ? 15.385 -20.238 16.480 1.00 89.06 318 ARG A CA 1
ATOM 2523 C C . ARG A 1 318 ? 14.793 -21.441 17.224 1.00 89.06 318 ARG A C 1
ATOM 2525 O O . ARG A 1 318 ? 13.925 -21.250 18.069 1.00 89.06 318 ARG A O 1
ATOM 2532 N N . LYS A 1 319 ? 15.240 -22.665 16.918 1.00 85.81 319 LYS A N 1
ATOM 2533 C CA . LYS A 1 319 ? 14.739 -23.925 17.503 1.00 85.81 319 LYS A CA 1
ATOM 2534 C C . LYS A 1 319 ? 13.195 -24.015 17.512 1.00 85.81 319 LYS A C 1
ATOM 2536 O O . LYS A 1 319 ? 12.598 -24.199 18.573 1.00 85.81 319 LYS A O 1
ATOM 2541 N N . PRO A 1 320 ? 12.526 -23.851 16.355 1.00 88.75 320 PRO A N 1
ATOM 2542 C CA . PRO A 1 320 ? 11.072 -23.925 16.298 1.00 88.75 320 PRO A CA 1
ATOM 2543 C C . PRO A 1 320 ? 10.561 -25.358 16.558 1.00 88.75 320 PRO A C 1
ATOM 2545 O O . PRO A 1 320 ? 11.316 -26.320 16.389 1.00 88.75 320 PRO A O 1
ATOM 2548 N N . PRO A 1 321 ? 9.274 -25.523 16.919 1.00 88.19 321 PRO A N 1
ATOM 2549 C CA . PRO A 1 321 ? 8.608 -26.825 16.975 1.00 88.19 321 PRO A CA 1
ATOM 2550 C C . PRO A 1 321 ? 8.820 -27.683 15.717 1.00 88.19 321 PRO A C 1
ATOM 2552 O O . PRO A 1 321 ? 8.995 -27.165 14.611 1.00 88.19 321 PRO A O 1
ATOM 2555 N N . LYS A 1 322 ? 8.792 -29.014 15.879 1.00 90.50 322 LYS A N 1
ATOM 2556 C CA . LYS A 1 322 ? 9.148 -29.994 14.831 1.00 90.50 322 LYS A CA 1
ATOM 2557 C C . LYS A 1 322 ? 8.320 -29.842 13.549 1.00 90.50 322 LYS A C 1
ATOM 2559 O O . LYS A 1 322 ? 8.845 -30.027 12.453 1.00 90.50 322 LYS A O 1
ATOM 2564 N N . ASP A 1 323 ? 7.038 -29.523 13.670 1.00 90.19 323 ASP A N 1
ATOM 2565 C CA . ASP A 1 323 ? 6.124 -29.273 12.552 1.00 90.19 323 ASP A CA 1
ATOM 2566 C C . ASP A 1 323 ? 6.503 -28.000 11.773 1.00 90.19 323 ASP A C 1
ATOM 2568 O O . ASP A 1 323 ? 6.602 -28.031 10.543 1.00 90.19 323 ASP A O 1
ATOM 2572 N N . ILE A 1 324 ? 6.822 -26.908 12.474 1.00 91.88 324 ILE A N 1
ATOM 2573 C CA . ILE A 1 324 ? 7.282 -25.654 11.864 1.00 91.88 324 ILE A CA 1
ATOM 2574 C C . ILE A 1 324 ? 8.665 -25.842 11.225 1.00 91.88 324 ILE A C 1
ATOM 2576 O O . ILE A 1 324 ? 8.894 -25.373 10.111 1.00 91.88 324 ILE A O 1
ATOM 2580 N N . ALA A 1 325 ? 9.569 -26.592 11.864 1.00 94.31 325 ALA A N 1
ATOM 2581 C CA . ALA A 1 325 ? 10.881 -26.923 11.304 1.00 94.31 325 ALA A CA 1
ATOM 2582 C C . ALA A 1 325 ? 10.769 -27.663 9.955 1.00 94.31 325 ALA A C 1
ATOM 2584 O O . ALA A 1 325 ? 11.471 -27.320 9.002 1.00 94.31 325 ALA A O 1
ATOM 2585 N N . LYS A 1 326 ? 9.834 -28.620 9.831 1.00 96.12 326 LYS A N 1
ATOM 2586 C CA . LYS A 1 326 ? 9.538 -29.297 8.553 1.00 96.12 326 LYS A CA 1
ATOM 2587 C C . LYS A 1 326 ? 9.034 -28.322 7.486 1.00 96.12 326 LYS A C 1
ATOM 2589 O O . LYS A 1 326 ? 9.466 -28.398 6.337 1.00 96.12 326 LYS A O 1
ATOM 2594 N N . ARG A 1 327 ? 8.153 -27.386 7.857 1.00 95.75 327 ARG A N 1
ATOM 2595 C CA . ARG A 1 327 ? 7.642 -26.348 6.943 1.00 95.75 327 ARG A CA 1
ATOM 2596 C C . ARG A 1 327 ? 8.748 -25.402 6.471 1.00 95.75 327 ARG A C 1
ATOM 2598 O O . ARG A 1 327 ? 8.775 -25.072 5.291 1.00 95.75 327 ARG A O 1
ATOM 2605 N N . ILE A 1 328 ? 9.685 -25.021 7.347 1.00 96.81 328 ILE A N 1
ATOM 2606 C CA . ILE A 1 328 ? 10.877 -24.236 6.975 1.00 96.81 328 ILE A CA 1
ATOM 2607 C C . ILE A 1 328 ? 11.721 -24.997 5.946 1.00 96.81 328 ILE A C 1
ATOM 2609 O O . ILE A 1 328 ? 12.086 -24.423 4.922 1.00 96.81 328 ILE A O 1
ATOM 2613 N N . ALA A 1 329 ? 12.001 -26.283 6.186 1.00 96.44 329 ALA A N 1
ATOM 2614 C CA . ALA A 1 329 ? 12.785 -27.108 5.265 1.00 96.44 329 ALA A CA 1
ATOM 2615 C C . ALA A 1 329 ? 12.106 -27.243 3.888 1.00 96.44 329 ALA A C 1
ATOM 2617 O O . ALA A 1 329 ? 12.750 -27.032 2.860 1.00 96.44 329 ALA A O 1
ATOM 2618 N N . SER A 1 330 ? 10.794 -27.503 3.863 1.00 97.31 330 SER A N 1
ATOM 2619 C CA . SER A 1 330 ? 10.006 -27.558 2.623 1.00 97.31 330 SER A CA 1
ATOM 2620 C C . SER A 1 330 ? 9.998 -26.215 1.879 1.00 97.31 330 SER A C 1
ATOM 2622 O O . SER A 1 330 ? 10.235 -26.180 0.672 1.00 97.31 330 SER A O 1
ATOM 2624 N N . ALA A 1 331 ? 9.811 -25.095 2.586 1.00 97.06 331 ALA A N 1
ATOM 2625 C CA . ALA A 1 331 ? 9.860 -23.764 1.982 1.00 97.06 331 ALA A CA 1
ATOM 2626 C C . ALA A 1 331 ? 11.246 -23.443 1.398 1.00 97.06 331 ALA A C 1
ATOM 2628 O O . ALA A 1 331 ? 11.330 -22.868 0.315 1.00 97.06 331 ALA A O 1
ATOM 2629 N N . MET A 1 332 ? 12.327 -23.860 2.068 1.00 97.56 332 MET A N 1
ATOM 2630 C CA . MET A 1 332 ? 13.696 -23.711 1.564 1.00 97.56 332 MET A CA 1
ATOM 2631 C C . MET A 1 332 ? 13.908 -24.503 0.267 1.00 97.56 332 MET A C 1
ATOM 2633 O O . MET A 1 332 ? 14.481 -23.981 -0.690 1.00 97.56 332 MET A O 1
ATOM 2637 N N . GLN A 1 333 ? 13.405 -25.740 0.204 1.00 97.38 333 GLN A N 1
ATOM 2638 C CA . GLN A 1 333 ? 13.463 -26.568 -1.001 1.00 97.38 333 GLN A CA 1
ATOM 2639 C C . GLN A 1 333 ? 12.680 -25.932 -2.159 1.00 97.38 333 GLN A C 1
ATOM 2641 O O . GLN A 1 333 ? 13.214 -25.808 -3.262 1.00 97.38 333 GLN A O 1
ATOM 2646 N N . HIS A 1 334 ? 11.446 -25.480 -1.917 1.00 97.31 334 HIS A N 1
ATOM 2647 C CA . HIS A 1 334 ? 10.630 -24.816 -2.939 1.00 97.31 334 HIS A CA 1
ATOM 2648 C C . HIS A 1 334 ? 11.258 -23.503 -3.421 1.00 97.31 334 HIS A C 1
ATOM 2650 O O . HIS A 1 334 ? 11.251 -23.228 -4.619 1.00 97.31 334 HIS A O 1
ATOM 2656 N N . LEU A 1 335 ? 11.853 -22.714 -2.522 1.00 97.44 335 LEU A N 1
ATOM 2657 C CA . LEU A 1 335 ? 12.557 -21.482 -2.880 1.00 97.44 335 LEU A CA 1
ATOM 2658 C C . LEU A 1 335 ? 13.807 -21.759 -3.719 1.00 97.44 335 LEU A C 1
ATOM 2660 O O . LEU A 1 335 ? 14.049 -21.056 -4.697 1.00 97.44 335 LEU A O 1
ATOM 2664 N N . SER A 1 336 ? 14.555 -22.818 -3.400 1.00 96.38 336 SER A N 1
ATOM 2665 C CA . SER A 1 336 ? 15.704 -23.260 -4.197 1.00 96.38 336 SER A CA 1
ATOM 2666 C C . SER A 1 336 ? 15.288 -23.703 -5.607 1.00 96.38 336 SER A C 1
ATOM 2668 O O . SER A 1 336 ? 15.879 -23.268 -6.600 1.00 96.38 336 SER A O 1
ATOM 2670 N N . GLN A 1 337 ? 14.216 -24.494 -5.724 1.00 96.25 337 GLN A N 1
ATOM 2671 C CA . GLN A 1 337 ? 13.647 -24.885 -7.019 1.00 96.25 337 GLN A CA 1
ATOM 2672 C C . GLN A 1 337 ? 13.144 -23.669 -7.809 1.00 96.25 337 GLN A C 1
ATOM 2674 O O . GLN A 1 337 ? 13.426 -23.547 -9.004 1.00 96.25 337 GLN A O 1
ATOM 2679 N N . PHE A 1 338 ? 12.451 -22.739 -7.142 1.00 96.44 338 PHE A N 1
ATOM 2680 C CA . PHE A 1 338 ? 11.995 -21.490 -7.744 1.00 96.44 338 PHE A CA 1
ATOM 2681 C C . PHE A 1 338 ? 13.173 -20.675 -8.280 1.00 96.44 338 PHE A C 1
ATOM 2683 O O . PHE A 1 338 ? 13.134 -20.237 -9.428 1.00 96.44 338 PHE A O 1
ATOM 2690 N N . ARG A 1 339 ? 14.239 -20.520 -7.485 1.00 95.31 339 ARG A N 1
ATOM 2691 C CA . ARG A 1 339 ? 15.461 -19.816 -7.882 1.00 95.31 339 ARG A CA 1
ATOM 2692 C C . ARG A 1 339 ? 16.092 -20.449 -9.116 1.00 95.31 339 ARG A C 1
ATOM 2694 O O . ARG A 1 339 ? 16.399 -19.728 -10.058 1.00 95.31 339 ARG A O 1
ATOM 2701 N N . LYS A 1 340 ? 16.229 -21.780 -9.159 1.00 93.50 340 LYS A N 1
ATOM 2702 C CA . LYS A 1 340 ? 16.761 -22.490 -10.337 1.00 93.50 340 LYS A CA 1
ATOM 2703 C C . LYS A 1 340 ? 15.934 -22.197 -11.593 1.00 93.50 340 LYS A C 1
ATOM 2705 O O . LYS A 1 340 ? 16.494 -21.892 -12.643 1.00 93.50 340 LYS A O 1
ATOM 2710 N N . ARG A 1 341 ? 14.604 -22.236 -11.475 1.00 91.81 341 ARG A N 1
ATOM 2711 C CA . ARG A 1 341 ? 13.694 -21.916 -12.581 1.00 91.81 341 ARG A CA 1
ATOM 2712 C C . ARG A 1 341 ? 13.791 -20.450 -13.005 1.00 91.81 341 ARG A C 1
ATOM 2714 O O . ARG A 1 341 ? 13.832 -20.182 -14.194 1.00 91.81 341 ARG A O 1
ATOM 2721 N N . PHE A 1 342 ? 13.862 -19.518 -12.055 1.00 91.56 342 PHE A N 1
ATOM 2722 C CA . PHE A 1 342 ? 13.992 -18.085 -12.329 1.00 91.56 342 PHE A CA 1
ATOM 2723 C C . PHE A 1 342 ? 15.315 -17.733 -13.025 1.00 91.56 342 PHE A C 1
ATOM 2725 O O . PHE A 1 342 ? 15.338 -16.857 -13.882 1.00 91.56 342 PHE A O 1
ATOM 2732 N N . LEU A 1 343 ? 16.405 -18.430 -12.693 1.00 90.69 343 LEU A N 1
ATOM 2733 C CA . LEU A 1 343 ? 17.708 -18.253 -13.343 1.00 90.69 343 LEU A CA 1
ATOM 2734 C C . LEU A 1 343 ? 17.778 -18.866 -14.751 1.00 90.69 343 LEU A C 1
ATOM 2736 O O . LEU A 1 343 ? 18.695 -18.550 -15.501 1.00 90.69 343 LEU A O 1
ATOM 2740 N N . THR A 1 344 ? 16.831 -19.730 -15.123 1.00 89.00 344 THR A N 1
ATOM 2741 C CA . THR A 1 344 ? 16.786 -20.315 -16.468 1.00 89.00 344 THR A CA 1
ATOM 2742 C C . THR A 1 344 ? 16.238 -19.277 -17.459 1.00 89.00 344 THR A C 1
ATOM 2744 O O . THR A 1 344 ? 15.191 -18.690 -17.174 1.00 89.00 344 THR A O 1
ATOM 2747 N N . PRO A 1 345 ? 16.898 -19.030 -18.609 1.00 85.12 345 PRO A N 1
ATOM 2748 C CA . PRO A 1 345 ? 16.416 -18.072 -19.601 1.00 85.12 345 PRO A CA 1
ATOM 2749 C C . PRO A 1 345 ? 14.997 -18.404 -20.099 1.00 85.12 345 PRO A C 1
ATOM 2751 O O . PRO A 1 345 ? 14.710 -19.570 -20.383 1.00 85.12 345 PRO A O 1
ATOM 2754 N N . PRO A 1 346 ? 14.100 -17.409 -20.218 1.00 83.94 346 PRO A N 1
ATOM 2755 C CA . PRO A 1 346 ? 12.728 -17.625 -20.664 1.00 83.94 346 PRO A CA 1
ATOM 2756 C C . PRO A 1 346 ? 12.631 -17.784 -22.196 1.00 83.94 346 PRO A C 1
ATOM 2758 O O . PRO A 1 346 ? 13.591 -17.465 -22.905 1.00 83.94 346 PRO A O 1
ATOM 2761 N N . PRO A 1 347 ? 11.465 -18.213 -22.725 1.00 79.12 347 PRO A N 1
ATOM 2762 C CA . PRO A 1 347 ? 11.226 -18.301 -24.166 1.00 79.12 347 PRO A CA 1
ATOM 2763 C C . PRO A 1 347 ? 11.463 -16.969 -24.897 1.00 79.12 347 PRO A C 1
ATOM 2765 O O . PRO A 1 347 ? 11.293 -15.884 -24.329 1.00 79.12 347 PRO A O 1
ATOM 2768 N N . PHE A 1 348 ? 11.849 -17.052 -26.174 1.00 73.12 348 PHE A N 1
ATOM 2769 C CA . PHE A 1 348 ? 12.071 -15.873 -27.017 1.00 73.12 348 PHE A CA 1
ATOM 2770 C C . PHE A 1 348 ? 10.771 -15.173 -27.415 1.00 73.12 348 PHE A C 1
ATOM 2772 O O . PHE A 1 348 ? 10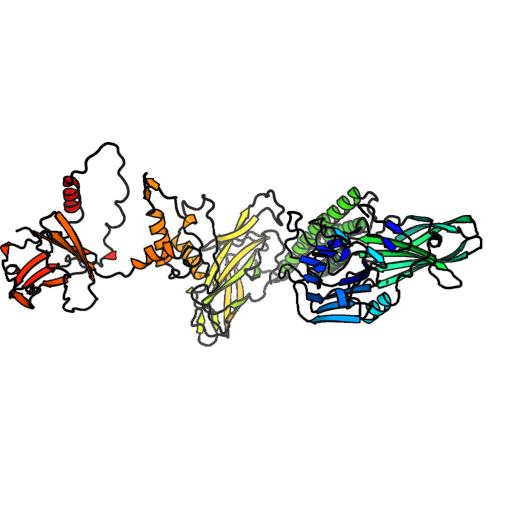.770 -13.942 -27.508 1.00 73.12 348 PHE A O 1
ATOM 2779 N N . ASP A 1 349 ? 9.693 -15.937 -27.612 1.00 85.00 349 ASP A N 1
ATOM 2780 C CA . ASP A 1 349 ? 8.392 -15.399 -27.997 1.00 85.00 349 ASP A CA 1
ATOM 2781 C C . ASP A 1 349 ? 7.881 -14.370 -26.977 1.00 85.00 349 ASP A C 1
ATOM 2783 O O . ASP A 1 349 ? 8.007 -14.525 -25.757 1.00 85.00 349 ASP A O 1
ATOM 2787 N N . ARG A 1 350 ? 7.320 -13.272 -27.490 1.00 71.62 350 ARG A N 1
ATOM 2788 C CA . ARG A 1 350 ? 6.943 -12.124 -26.664 1.00 71.62 350 ARG A CA 1
ATOM 2789 C C . ARG A 1 350 ? 5.757 -12.450 -25.762 1.00 71.62 350 ARG A C 1
ATOM 2791 O O . ARG A 1 350 ? 5.765 -12.029 -24.605 1.00 71.62 350 ARG A O 1
ATOM 2798 N N . GLU A 1 351 ? 4.755 -13.167 -26.260 1.00 74.88 351 GLU A N 1
ATOM 2799 C CA . GLU A 1 351 ? 3.563 -13.508 -25.482 1.00 74.88 351 GLU A CA 1
ATOM 2800 C C . GLU A 1 351 ? 3.866 -14.589 -24.445 1.00 74.88 351 GLU A C 1
ATOM 2802 O O . GLU A 1 351 ? 3.452 -14.475 -23.288 1.00 74.88 351 GLU A O 1
ATOM 2807 N N . GLU A 1 352 ? 4.635 -15.609 -24.825 1.00 82.88 352 GLU A N 1
ATOM 2808 C CA . GLU A 1 352 ? 5.128 -16.634 -23.906 1.00 82.88 352 GLU A CA 1
ATOM 2809 C C . GLU A 1 352 ? 6.003 -16.038 -22.810 1.00 82.88 352 GLU A C 1
ATOM 2811 O O . GLU A 1 352 ? 5.843 -16.398 -21.643 1.00 82.88 352 GLU A O 1
ATOM 2816 N N . PHE A 1 353 ? 6.871 -15.078 -23.139 1.00 77.25 353 PHE A N 1
ATOM 2817 C CA . PHE A 1 353 ? 7.665 -14.369 -22.143 1.00 77.25 353 PHE A CA 1
ATOM 2818 C C . PHE A 1 353 ? 6.789 -13.628 -21.129 1.00 77.25 353 PHE A C 1
ATOM 2820 O O . PHE A 1 353 ? 7.016 -13.747 -19.924 1.00 77.25 353 PHE A O 1
ATOM 2827 N N . GLN A 1 354 ? 5.780 -12.879 -21.586 1.00 76.06 354 GLN A N 1
ATOM 2828 C CA . GLN A 1 354 ? 4.888 -12.152 -20.676 1.00 76.06 354 GLN A CA 1
ATOM 2829 C C . GLN A 1 354 ? 4.112 -13.114 -19.770 1.00 76.06 354 GLN A C 1
ATOM 2831 O O . GLN A 1 354 ? 4.055 -12.907 -18.554 1.00 76.06 354 GLN A O 1
ATOM 2836 N N . ARG A 1 355 ? 3.590 -14.215 -20.329 1.00 82.06 355 ARG A N 1
ATOM 2837 C CA . ARG A 1 355 ? 2.940 -15.288 -19.558 1.00 82.06 355 ARG A CA 1
ATOM 2838 C C . ARG A 1 355 ? 3.897 -15.912 -18.539 1.00 82.06 355 ARG A C 1
ATOM 2840 O O . ARG A 1 355 ? 3.525 -16.094 -17.379 1.00 82.06 355 ARG A O 1
ATOM 2847 N N . HIS A 1 356 ? 5.135 -16.187 -18.940 1.00 85.25 356 HIS A N 1
ATOM 2848 C CA . HIS A 1 356 ? 6.172 -16.750 -18.079 1.00 85.25 356 HIS A CA 1
ATOM 2849 C C . HIS A 1 356 ? 6.516 -15.814 -16.908 1.00 85.25 356 HIS A C 1
ATOM 2851 O O . HIS A 1 356 ? 6.523 -16.247 -15.756 1.00 85.25 356 HIS A O 1
ATOM 2857 N N . VAL A 1 357 ? 6.731 -14.521 -17.170 1.00 82.19 357 VAL A N 1
ATOM 2858 C CA . VAL A 1 357 ? 7.020 -13.512 -16.136 1.00 82.19 357 VAL A CA 1
ATOM 2859 C C . VAL A 1 357 ? 5.843 -13.330 -15.174 1.00 82.19 357 VAL A C 1
ATOM 2861 O O . VAL A 1 357 ? 6.049 -13.289 -13.959 1.00 82.19 357 VAL A O 1
ATOM 2864 N N . ALA A 1 358 ? 4.611 -13.257 -15.685 1.00 81.44 358 ALA A N 1
ATOM 2865 C CA . ALA A 1 358 ? 3.413 -13.163 -14.851 1.00 81.44 358 ALA A CA 1
ATOM 2866 C C . ALA A 1 358 ? 3.264 -14.387 -13.932 1.00 81.44 358 ALA A C 1
ATOM 2868 O O . ALA A 1 358 ? 2.943 -14.250 -12.745 1.00 81.44 358 ALA A O 1
ATOM 2869 N N . LYS A 1 359 ? 3.570 -15.580 -14.457 1.00 89.25 359 LYS A N 1
ATOM 2870 C CA . LYS A 1 359 ? 3.589 -16.817 -13.679 1.00 89.25 359 LYS A CA 1
ATOM 2871 C C . LYS A 1 359 ? 4.675 -16.797 -12.603 1.00 89.25 359 LYS A C 1
ATOM 2873 O O . LYS A 1 359 ? 4.382 -17.122 -11.459 1.00 89.25 359 LYS A O 1
ATOM 2878 N N . LEU A 1 360 ? 5.904 -16.391 -12.933 1.00 89.94 360 LEU A N 1
ATOM 2879 C CA . LEU A 1 360 ? 6.999 -16.284 -11.960 1.00 89.94 360 LEU A CA 1
ATOM 2880 C C . LEU A 1 360 ? 6.640 -15.359 -10.795 1.00 89.94 360 LEU A C 1
ATOM 2882 O O . LEU A 1 360 ? 6.877 -15.725 -9.648 1.00 89.94 360 LEU A O 1
ATOM 2886 N N . ARG A 1 361 ? 6.038 -14.197 -11.079 1.00 87.31 361 ARG A N 1
ATOM 2887 C CA . ARG A 1 361 ? 5.568 -13.263 -10.043 1.00 87.31 361 ARG A CA 1
ATOM 2888 C C . ARG A 1 361 ? 4.510 -13.905 -9.150 1.00 87.31 361 ARG A C 1
ATOM 2890 O O . ARG A 1 361 ? 4.676 -13.924 -7.941 1.00 87.31 361 ARG A O 1
ATOM 2897 N N . THR A 1 362 ? 3.487 -14.512 -9.749 1.00 88.94 362 THR A N 1
ATOM 2898 C CA . THR A 1 362 ? 2.393 -15.162 -9.007 1.00 88.94 362 THR A CA 1
ATOM 2899 C C . THR A 1 362 ? 2.892 -16.318 -8.129 1.00 88.94 362 THR A C 1
ATOM 2901 O O . THR A 1 362 ? 2.516 -16.438 -6.960 1.00 88.94 362 THR A O 1
ATOM 2904 N N . ASP A 1 363 ? 3.767 -17.164 -8.678 1.00 92.38 363 ASP A N 1
ATOM 2905 C CA . ASP A 1 363 ? 4.383 -18.277 -7.957 1.00 92.38 363 ASP A CA 1
ATOM 2906 C C . ASP A 1 363 ? 5.263 -17.761 -6.798 1.00 92.38 363 ASP A C 1
ATOM 2908 O O . ASP A 1 363 ? 5.214 -18.313 -5.697 1.00 92.38 363 ASP A O 1
ATOM 2912 N N . PHE A 1 364 ? 6.043 -16.692 -7.021 1.00 94.31 364 PHE A N 1
ATOM 2913 C CA . PHE A 1 364 ? 6.868 -16.082 -5.976 1.00 94.31 364 PHE A CA 1
ATOM 2914 C C . PHE A 1 364 ? 6.026 -15.434 -4.877 1.00 94.31 364 PHE A C 1
ATOM 2916 O O . PHE A 1 364 ? 6.320 -15.637 -3.704 1.00 94.31 364 PHE A O 1
ATOM 2923 N N . ASP A 1 365 ? 4.966 -14.706 -5.230 1.00 89.75 365 ASP A N 1
ATOM 2924 C CA . ASP A 1 365 ? 4.060 -14.072 -4.268 1.00 89.75 365 ASP A CA 1
ATOM 2925 C C . ASP A 1 365 ? 3.427 -15.119 -3.344 1.00 89.75 365 ASP A C 1
ATOM 2927 O O . ASP A 1 365 ? 3.398 -14.948 -2.124 1.00 89.75 365 ASP A O 1
ATOM 2931 N N . THR A 1 366 ? 3.001 -16.250 -3.913 1.00 91.12 366 THR A N 1
ATOM 2932 C CA . THR A 1 366 ? 2.456 -17.386 -3.156 1.00 91.12 366 THR A CA 1
ATOM 2933 C C . THR A 1 366 ? 3.492 -17.957 -2.182 1.00 91.12 366 THR A C 1
ATOM 2935 O O . THR A 1 366 ? 3.198 -18.180 -1.005 1.00 91.12 366 THR A O 1
ATOM 2938 N N . LEU A 1 367 ? 4.725 -18.168 -2.650 1.00 94.56 367 LEU A N 1
ATOM 2939 C CA . LEU A 1 367 ? 5.814 -18.678 -1.820 1.00 94.56 367 LEU A CA 1
ATOM 2940 C C . LEU A 1 367 ? 6.206 -17.686 -0.714 1.00 94.56 367 LEU A C 1
ATOM 2942 O O . LEU A 1 367 ? 6.375 -18.081 0.438 1.00 94.56 367 LEU A O 1
ATOM 2946 N N . SER A 1 368 ? 6.303 -16.401 -1.043 1.00 93.25 368 SER A N 1
ATOM 2947 C CA . SER A 1 368 ? 6.615 -15.319 -0.108 1.00 93.25 368 SER A CA 1
ATOM 2948 C C . SER A 1 368 ? 5.567 -15.225 1.006 1.00 93.25 368 SER A C 1
ATOM 2950 O O . SER A 1 368 ? 5.915 -15.195 2.187 1.00 93.25 368 SER A O 1
ATOM 2952 N N . GLN A 1 369 ? 4.276 -15.302 0.663 1.00 90.25 369 GLN A N 1
ATOM 2953 C CA . GLN A 1 369 ? 3.188 -15.360 1.647 1.00 90.25 369 GLN A CA 1
ATOM 2954 C C . GLN A 1 369 ? 3.310 -16.574 2.578 1.00 90.25 369 GLN A C 1
ATOM 2956 O O . GLN A 1 369 ? 3.142 -16.440 3.792 1.00 90.25 369 GLN A O 1
ATOM 2961 N N . ALA A 1 370 ? 3.648 -17.753 2.045 1.00 92.56 370 ALA A N 1
ATOM 2962 C CA . ALA A 1 370 ? 3.876 -18.942 2.864 1.00 92.56 370 ALA A CA 1
ATOM 2963 C C . ALA A 1 370 ? 5.067 -18.766 3.826 1.00 92.56 370 ALA A C 1
ATOM 2965 O O . ALA A 1 370 ? 4.973 -19.149 4.994 1.00 92.56 370 ALA A O 1
ATOM 2966 N N . ILE A 1 371 ? 6.157 -18.140 3.371 1.00 95.00 371 ILE A N 1
ATOM 2967 C CA . ILE A 1 371 ? 7.334 -17.837 4.200 1.00 95.00 371 ILE A CA 1
ATOM 2968 C C . ILE A 1 371 ? 6.983 -16.836 5.307 1.00 95.00 371 ILE A C 1
ATOM 2970 O O . ILE A 1 371 ? 7.358 -17.058 6.456 1.00 95.00 371 ILE A O 1
ATOM 2974 N N . HIS A 1 372 ? 6.209 -15.790 5.010 1.00 93.00 372 HIS A N 1
ATOM 2975 C CA . HIS A 1 372 ? 5.737 -14.843 6.024 1.00 93.00 372 HIS A CA 1
ATOM 2976 C C . HIS A 1 372 ? 4.847 -15.502 7.086 1.00 93.00 372 HIS A C 1
ATOM 2978 O O . HIS A 1 372 ? 4.945 -15.169 8.268 1.00 93.00 372 HIS A O 1
ATOM 2984 N N . ARG A 1 373 ? 4.006 -16.470 6.698 1.00 91.44 373 ARG A N 1
ATOM 2985 C CA . ARG A 1 373 ? 3.222 -17.266 7.660 1.00 91.44 373 ARG A CA 1
ATOM 2986 C C . ARG A 1 373 ? 4.133 -18.083 8.569 1.00 91.44 373 ARG A C 1
ATOM 2988 O O . ARG A 1 373 ? 3.983 -18.020 9.781 1.00 91.44 373 ARG A O 1
ATOM 2995 N N . ILE A 1 374 ? 5.125 -18.774 8.002 1.00 94.00 374 ILE A N 1
ATOM 2996 C CA . ILE A 1 374 ? 6.124 -19.523 8.782 1.00 94.00 374 ILE A CA 1
ATOM 2997 C C . ILE A 1 374 ? 6.867 -18.596 9.754 1.00 94.00 374 ILE A C 1
ATOM 2999 O O . ILE A 1 374 ? 7.036 -18.939 10.919 1.00 94.00 374 ILE A O 1
ATOM 3003 N N . GLU A 1 375 ? 7.288 -17.413 9.305 1.00 93.88 375 GLU A N 1
ATOM 3004 C CA . GLU A 1 375 ? 7.938 -16.412 10.156 1.00 93.88 375 GLU A CA 1
ATOM 3005 C C . GLU A 1 375 ? 7.056 -16.004 11.344 1.00 93.88 375 GLU A C 1
ATOM 3007 O O . GLU A 1 375 ? 7.525 -15.973 12.485 1.00 93.88 375 GLU A O 1
ATOM 3012 N N . SER A 1 376 ? 5.775 -15.726 11.090 1.00 92.56 376 SER A N 1
ATOM 3013 C CA . SER A 1 376 ? 4.798 -15.404 12.132 1.00 92.56 376 SER A CA 1
ATOM 3014 C C . SER A 1 376 ? 4.605 -16.560 13.117 1.00 92.56 376 SER A C 1
ATOM 3016 O O . SER A 1 376 ? 4.692 -16.346 14.326 1.00 92.56 376 SER A O 1
ATOM 3018 N N . ASP A 1 377 ? 4.460 -17.789 12.621 1.00 91.00 377 ASP A N 1
ATOM 3019 C CA . ASP A 1 377 ? 4.284 -18.979 13.455 1.00 91.00 377 ASP A CA 1
ATOM 3020 C C . ASP A 1 377 ? 5.505 -19.234 14.349 1.00 91.00 377 ASP A C 1
ATOM 3022 O O . ASP A 1 377 ? 5.351 -19.555 15.526 1.00 91.00 377 ASP A O 1
ATOM 3026 N N . VAL A 1 378 ? 6.728 -19.034 13.837 1.00 92.06 378 VAL A N 1
ATOM 3027 C CA . VAL A 1 378 ? 7.954 -19.110 14.650 1.00 92.06 378 VAL A CA 1
ATOM 3028 C C . VAL A 1 378 ? 7.936 -18.039 15.740 1.00 92.06 378 VAL A C 1
ATOM 3030 O O . VAL A 1 378 ? 8.199 -18.350 16.903 1.00 92.06 378 VAL A O 1
ATOM 3033 N N . ARG A 1 379 ? 7.605 -16.781 15.403 1.00 91.88 379 ARG A N 1
ATOM 3034 C CA . ARG A 1 379 ? 7.508 -15.691 16.392 1.00 91.88 379 ARG A CA 1
ATOM 3035 C C . ARG A 1 379 ? 6.539 -16.062 17.513 1.00 91.88 379 ARG A C 1
ATOM 3037 O O . ARG A 1 379 ? 6.921 -15.980 18.674 1.00 91.88 379 ARG A O 1
ATOM 3044 N N . ILE A 1 380 ? 5.342 -16.532 17.168 1.00 91.31 380 ILE A N 1
ATOM 3045 C CA . ILE A 1 380 ? 4.310 -16.961 18.121 1.00 91.31 380 ILE A CA 1
ATOM 3046 C C . ILE A 1 380 ? 4.801 -18.145 18.965 1.00 91.31 380 ILE A C 1
ATOM 3048 O O . ILE A 1 380 ? 4.756 -18.093 20.192 1.00 91.31 380 ILE A O 1
ATOM 3052 N N . ALA A 1 381 ? 5.319 -19.199 18.331 1.00 88.50 381 ALA A N 1
ATOM 3053 C CA . ALA A 1 381 ? 5.732 -20.422 19.016 1.00 88.50 381 ALA A CA 1
ATOM 3054 C C . ALA A 1 381 ? 6.886 -20.208 20.006 1.00 88.50 381 ALA A C 1
ATOM 3056 O O . ALA A 1 381 ? 6.953 -20.901 21.024 1.00 88.50 381 ALA A O 1
ATOM 3057 N N . THR A 1 382 ? 7.782 -19.263 19.711 1.00 87.50 382 THR A N 1
ATOM 3058 C CA . THR A 1 382 ? 8.960 -18.958 20.542 1.00 87.50 382 THR A CA 1
ATOM 3059 C C . THR A 1 382 ? 8.730 -17.865 21.585 1.00 87.50 382 THR A C 1
ATOM 3061 O O . THR A 1 382 ? 9.575 -17.695 22.458 1.00 87.50 382 THR A O 1
ATOM 3064 N N . ALA A 1 383 ? 7.612 -17.131 21.524 1.00 88.56 383 ALA A N 1
ATOM 3065 C CA . ALA A 1 383 ? 7.410 -15.947 22.356 1.00 88.56 383 ALA A CA 1
ATOM 3066 C C . ALA A 1 383 ? 7.294 -16.268 23.850 1.00 88.56 383 ALA A C 1
ATOM 3068 O O . ALA A 1 383 ? 7.919 -15.604 24.673 1.00 88.56 383 ALA A O 1
ATOM 3069 N N . VAL A 1 384 ? 6.504 -17.289 24.196 1.00 84.88 384 VAL A N 1
ATOM 3070 C CA . VAL A 1 384 ? 6.318 -17.733 25.586 1.00 84.88 384 VAL A CA 1
ATOM 3071 C C . VAL A 1 384 ? 6.303 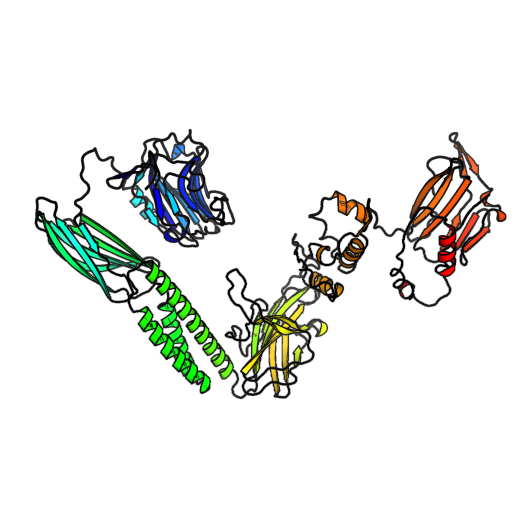-19.259 25.629 1.00 84.88 384 VAL A C 1
ATOM 3073 O O . VAL A 1 384 ? 5.260 -19.891 25.408 1.00 84.88 384 VAL A O 1
ATOM 3076 N N . PRO A 1 385 ? 7.463 -19.893 25.865 1.00 76.69 385 PRO A N 1
ATOM 3077 C CA . PRO A 1 385 ? 7.547 -21.341 26.006 1.00 76.69 385 PRO A CA 1
ATOM 3078 C C . PRO A 1 385 ? 6.548 -21.844 27.061 1.00 76.69 385 PRO A C 1
ATOM 3080 O O . PRO A 1 385 ? 6.353 -21.209 28.091 1.00 76.69 385 PRO A O 1
ATOM 3083 N N . ASN A 1 386 ? 5.876 -22.963 26.780 1.00 82.12 386 ASN A N 1
ATOM 3084 C CA . ASN A 1 386 ? 4.919 -23.648 27.669 1.00 82.12 386 ASN A CA 1
ATOM 3085 C C . ASN A 1 386 ? 3.614 -22.917 28.045 1.00 82.12 386 ASN A C 1
ATOM 3087 O O . ASN A 1 386 ? 2.730 -23.550 28.617 1.00 82.12 386 ASN A O 1
ATOM 3091 N N . ALA A 1 387 ? 3.426 -21.641 27.693 1.00 88.94 387 ALA A N 1
ATOM 3092 C CA . ALA A 1 387 ? 2.131 -20.985 27.882 1.00 88.94 387 ALA A CA 1
ATOM 3093 C C . ALA A 1 387 ? 1.047 -21.642 26.997 1.00 88.94 387 ALA A C 1
ATOM 3095 O O . ALA A 1 387 ? 1.357 -21.974 25.849 1.00 88.94 387 ALA A O 1
ATOM 3096 N N . PRO A 1 388 ? -0.207 -21.794 27.470 1.00 90.94 388 PRO A N 1
ATOM 3097 C CA . PRO A 1 388 ? -1.299 -22.402 26.694 1.00 90.94 388 PRO A CA 1
ATOM 3098 C C . PRO A 1 388 ? -1.731 -21.547 25.492 1.00 90.94 388 PRO A C 1
ATOM 3100 O O . PRO A 1 388 ? -2.186 -22.070 24.472 1.00 90.94 388 PRO A O 1
ATOM 3103 N N . PHE A 1 389 ? -1.535 -20.232 25.583 1.00 95.94 389 PHE A N 1
ATOM 3104 C CA . PHE A 1 389 ? -1.851 -19.272 24.532 1.00 95.94 389 PHE A CA 1
ATOM 3105 C C . PHE A 1 389 ? -0.867 -18.108 24.514 1.00 95.94 389 PHE A C 1
ATOM 3107 O O . PHE A 1 389 ? -0.173 -17.856 25.502 1.00 95.94 389 PHE A O 1
ATOM 3114 N N . VAL A 1 390 ? -0.817 -17.406 23.384 1.00 96.31 390 VAL A N 1
ATOM 3115 C CA . VAL A 1 390 ? 0.039 -16.243 23.114 1.00 96.31 390 VAL A CA 1
ATOM 3116 C C . VAL A 1 390 ? -0.830 -15.008 22.936 1.00 96.31 390 VAL A C 1
ATOM 3118 O O . VAL A 1 390 ? -1.894 -15.083 22.315 1.00 96.31 390 VAL A O 1
ATOM 3121 N N . LEU A 1 391 ? -0.373 -13.881 23.482 1.00 97.81 391 LEU A N 1
ATOM 3122 C CA . LEU A 1 391 ? -1.011 -12.588 23.298 1.00 97.81 391 LEU A CA 1
ATOM 3123 C C . LEU A 1 391 ? -0.161 -11.714 22.381 1.00 97.81 391 LEU A C 1
ATOM 3125 O O . LEU A 1 391 ? 1.068 -11.681 22.453 1.00 97.81 391 LEU A O 1
ATOM 3129 N N . GLY A 1 392 ? -0.836 -10.970 21.524 1.00 97.19 392 GLY A N 1
ATOM 3130 C CA . GLY A 1 392 ? -0.223 -9.958 20.685 1.00 97.19 392 GLY A CA 1
ATOM 3131 C C . GLY A 1 392 ? -1.169 -8.798 20.477 1.00 97.19 392 GLY A C 1
ATOM 3132 O O . GLY A 1 392 ? -2.307 -8.818 20.946 1.00 97.19 392 GLY A O 1
ATOM 3133 N N . TRP A 1 393 ? -0.721 -7.780 19.760 1.00 97.50 393 TRP A N 1
ATOM 3134 C CA . TRP A 1 393 ? -1.598 -6.683 19.401 1.00 97.50 393 TRP A CA 1
ATOM 3135 C C . TRP A 1 393 ? -1.148 -5.964 18.133 1.00 97.50 393 TRP A C 1
ATOM 3137 O O . TRP A 1 393 ? -0.002 -6.067 17.697 1.00 97.50 393 TRP A O 1
ATOM 3147 N N . LEU A 1 394 ? -2.077 -5.221 17.547 1.00 96.44 394 LEU A N 1
ATOM 3148 C CA . LEU A 1 394 ? -1.839 -4.300 16.445 1.00 96.44 394 LEU A CA 1
ATOM 3149 C C . LEU A 1 394 ? -2.840 -3.145 16.487 1.00 96.44 394 LEU A C 1
ATOM 3151 O O . LEU A 1 394 ? -3.845 -3.189 17.200 1.00 96.44 394 LEU A O 1
ATOM 3155 N N . HIS A 1 395 ? -2.580 -2.111 15.697 1.00 94.75 395 HIS A N 1
ATOM 3156 C CA . HIS A 1 395 ? -3.466 -0.960 15.593 1.00 94.75 395 HIS A CA 1
ATOM 3157 C C . HIS A 1 395 ? -4.788 -1.307 14.879 1.00 94.75 395 HIS A C 1
ATOM 3159 O O . HIS A 1 395 ? -4.829 -2.191 14.018 1.00 94.75 395 HIS A O 1
ATOM 3165 N N . GLY A 1 396 ? -5.873 -0.585 15.187 1.00 91.94 396 GLY A N 1
ATOM 3166 C CA . GLY A 1 396 ? -7.196 -0.820 14.582 1.00 91.94 396 GLY A CA 1
ATOM 3167 C C . GLY A 1 396 ? -7.279 -0.556 13.069 1.00 91.94 396 GLY A C 1
ATOM 3168 O O . GLY A 1 396 ? -8.235 -0.954 12.414 1.00 91.94 396 GLY A O 1
ATOM 3169 N N . THR A 1 397 ? -6.273 0.083 12.471 1.00 92.50 397 THR A N 1
ATOM 3170 C CA . THR A 1 397 ? -6.248 0.410 11.030 1.00 92.50 397 THR A CA 1
ATOM 3171 C C . THR A 1 397 ? -5.769 -0.738 10.141 1.00 92.50 397 THR A C 1
ATOM 3173 O O . THR A 1 397 ? -5.774 -0.615 8.917 1.00 92.50 397 THR A O 1
ATOM 3176 N N . GLN A 1 398 ? -5.357 -1.862 10.728 1.00 91.00 398 GLN A N 1
ATOM 3177 C CA . GLN A 1 398 ? -4.902 -3.045 10.005 1.00 91.00 398 GLN A CA 1
ATOM 3178 C C . GLN A 1 398 ? -5.944 -4.162 10.107 1.00 91.00 398 GLN A C 1
ATOM 3180 O O . GLN A 1 398 ? -6.520 -4.390 11.164 1.00 91.00 398 GLN A O 1
ATOM 3185 N N . LYS A 1 399 ? -6.189 -4.890 9.015 1.00 89.75 399 LYS A N 1
ATOM 3186 C CA . LYS A 1 399 ? -7.079 -6.062 9.013 1.00 89.75 399 LYS A CA 1
ATOM 3187 C C . LYS A 1 399 ? -6.235 -7.334 9.140 1.00 89.75 399 LYS A C 1
ATOM 3189 O O . LYS A 1 399 ? -5.255 -7.474 8.415 1.00 89.75 399 LYS A O 1
ATOM 3194 N N . VAL A 1 400 ? -6.632 -8.258 10.017 1.00 90.06 400 VAL A N 1
ATOM 3195 C CA . VAL A 1 400 ? -5.962 -9.561 10.197 1.00 90.06 400 VAL A CA 1
ATOM 3196 C C . VAL A 1 400 ? -6.829 -10.669 9.611 1.00 90.06 400 VAL A C 1
ATOM 3198 O O . VAL A 1 400 ? -7.863 -11.030 10.177 1.00 90.06 400 VAL A O 1
ATOM 3201 N N . LEU A 1 401 ? -6.428 -11.194 8.455 1.00 89.00 401 LEU A N 1
ATOM 3202 C CA . LEU A 1 401 ? -7.097 -12.342 7.848 1.00 89.00 401 LEU A CA 1
ATOM 3203 C C . LEU A 1 401 ? -6.802 -13.606 8.669 1.00 89.00 401 LEU A C 1
ATOM 3205 O O . LEU A 1 401 ? -5.687 -13.793 9.147 1.00 89.00 401 LEU A O 1
ATOM 3209 N N . LEU A 1 402 ? -7.802 -14.483 8.809 1.00 83.44 402 LEU A N 1
ATOM 3210 C CA . LEU A 1 402 ? -7.755 -15.637 9.722 1.00 83.44 402 LEU A CA 1
ATOM 3211 C C . LEU A 1 402 ? -6.577 -16.593 9.455 1.00 83.44 402 LEU A C 1
ATOM 3213 O O . LEU A 1 402 ? -6.088 -17.248 10.368 1.00 83.44 402 LEU A O 1
ATOM 3217 N N . HIS A 1 403 ? -6.124 -16.679 8.205 1.00 80.25 403 HIS A N 1
ATOM 3218 C CA . HIS A 1 403 ? -5.062 -17.597 7.786 1.00 80.25 403 HIS A CA 1
ATOM 3219 C C . HIS A 1 403 ? -3.781 -16.884 7.350 1.00 80.25 403 HIS A C 1
ATOM 3221 O O . HIS A 1 403 ? -2.889 -17.527 6.801 1.00 80.25 403 HIS A O 1
ATOM 3227 N N . ASP A 1 404 ? -3.683 -15.573 7.561 1.00 86.19 404 ASP A N 1
ATOM 3228 C CA . ASP A 1 404 ? -2.484 -14.818 7.217 1.00 86.19 404 ASP A CA 1
ATOM 3229 C C . ASP A 1 404 ? -1.515 -14.711 8.385 1.00 86.19 404 ASP A C 1
ATOM 3231 O O . ASP A 1 404 ? -1.859 -14.918 9.548 1.00 86.19 404 ASP A O 1
ATOM 3235 N N . ALA A 1 405 ? -0.272 -14.373 8.043 1.00 88.94 405 ALA A N 1
ATOM 3236 C CA . ALA A 1 405 ? 0.753 -14.048 9.014 1.00 88.94 405 ALA A CA 1
ATOM 3237 C C . ALA A 1 405 ? 0.264 -12.910 9.915 1.00 88.94 405 ALA A C 1
ATOM 3239 O O . ALA A 1 405 ? -0.168 -11.869 9.418 1.00 88.94 405 ALA A O 1
ATOM 3240 N N . PHE A 1 406 ? 0.374 -13.078 11.232 1.00 92.69 406 PHE A N 1
ATOM 3241 C CA . PHE A 1 406 ? 0.063 -12.008 12.165 1.00 92.69 406 PHE A CA 1
ATOM 3242 C C . PHE A 1 406 ? 1.130 -10.900 12.071 1.00 92.69 406 PHE A C 1
ATOM 3244 O O . PHE A 1 406 ? 2.299 -11.153 12.400 1.00 92.69 406 PHE A O 1
ATOM 3251 N N . PRO A 1 407 ? 0.765 -9.674 11.640 1.00 91.56 407 PRO A N 1
ATOM 3252 C CA . PRO A 1 407 ? 1.733 -8.604 11.406 1.00 91.56 407 PRO A CA 1
ATOM 3253 C C . PRO A 1 407 ? 2.051 -7.802 12.673 1.00 91.56 407 PRO A C 1
ATOM 3255 O O . PRO A 1 407 ? 2.983 -7.005 12.668 1.00 91.56 407 PRO A O 1
ATOM 3258 N N . GLY A 1 408 ? 1.269 -7.987 13.740 1.00 94.00 408 GLY A N 1
ATOM 3259 C CA . GLY A 1 408 ? 1.373 -7.207 14.966 1.00 94.00 408 GLY A CA 1
ATOM 3260 C C . GLY A 1 408 ? 2.540 -7.603 15.861 1.00 94.00 408 GLY A C 1
ATOM 3261 O O . GLY A 1 408 ? 3.324 -8.509 15.563 1.00 94.00 408 GLY A O 1
ATOM 3262 N N . GLU A 1 409 ? 2.619 -6.930 16.999 1.00 95.44 409 GLU A N 1
ATOM 3263 C CA . GLU A 1 409 ? 3.575 -7.217 18.059 1.00 95.44 409 GLU A CA 1
ATOM 3264 C C . GLU A 1 409 ? 3.112 -8.414 18.890 1.00 95.44 409 GLU A C 1
ATOM 3266 O O . GLU A 1 409 ? 1.930 -8.553 19.194 1.00 95.44 409 GLU A O 1
ATOM 3271 N N . ILE A 1 410 ? 4.046 -9.273 19.289 1.00 95.62 410 ILE A N 1
ATOM 3272 C CA . ILE A 1 410 ? 3.778 -10.459 20.108 1.00 95.62 410 ILE A CA 1
ATOM 3273 C C . ILE A 1 410 ? 4.419 -10.241 21.475 1.00 95.62 410 ILE A C 1
ATOM 3275 O O . ILE A 1 410 ? 5.597 -9.895 21.545 1.00 95.62 410 ILE A O 1
ATOM 3279 N N . GLU A 1 411 ? 3.650 -10.427 22.550 1.00 95.25 411 GLU A N 1
ATOM 3280 C CA . GLU A 1 411 ? 4.119 -10.283 23.939 1.00 95.25 411 GLU A CA 1
ATOM 3281 C C . GLU A 1 411 ? 4.741 -8.919 24.260 1.00 95.25 411 GLU A C 1
ATOM 3283 O O . GLU A 1 411 ? 5.620 -8.779 25.113 1.00 95.25 411 GLU A O 1
ATOM 3288 N N . ARG A 1 412 ? 4.281 -7.879 23.561 1.00 96.88 412 ARG A N 1
ATOM 3289 C CA . ARG A 1 412 ? 4.662 -6.495 23.834 1.00 96.88 412 ARG A CA 1
ATOM 3290 C C . ARG A 1 412 ? 3.473 -5.711 24.379 1.00 96.88 412 ARG A C 1
ATOM 3292 O O . ARG A 1 412 ? 2.332 -5.998 24.016 1.00 96.88 412 ARG A O 1
ATOM 3299 N N . PRO A 1 413 ? 3.730 -4.686 25.206 1.00 97.88 413 PRO A N 1
ATOM 3300 C CA . PRO A 1 413 ? 2.688 -3.775 25.652 1.00 97.88 413 PRO A CA 1
ATOM 3301 C C . PRO A 1 413 ? 1.929 -3.106 24.496 1.00 97.88 413 PRO A C 1
ATOM 3303 O O . PRO A 1 413 ? 2.540 -2.682 23.511 1.00 97.88 413 PRO A O 1
ATOM 3306 N N . ILE A 1 414 ? 0.622 -2.928 24.675 1.00 98.38 414 ILE A N 1
ATOM 3307 C CA . ILE A 1 414 ? -0.251 -2.165 23.779 1.00 98.38 414 ILE A CA 1
ATOM 3308 C C . ILE A 1 414 ? 0.095 -0.679 23.900 1.00 98.38 414 ILE A C 1
ATOM 3310 O O . ILE A 1 414 ? 0.194 -0.159 25.013 1.00 98.38 414 ILE A O 1
ATOM 3314 N N . ARG A 1 415 ? 0.307 0.009 22.773 1.00 98.12 415 ARG A N 1
ATOM 3315 C CA . ARG A 1 415 ? 0.642 1.443 22.730 1.00 98.12 415 ARG A CA 1
ATOM 3316 C C . ARG A 1 415 ? -0.296 2.185 21.808 1.00 98.12 415 ARG A C 1
ATOM 3318 O O . ARG A 1 415 ? -0.245 1.995 20.600 1.00 98.12 415 ARG A O 1
ATOM 3325 N N . ILE A 1 416 ? -1.106 3.059 22.377 1.00 97.88 416 ILE A N 1
ATOM 3326 C CA . ILE A 1 416 ? -2.045 3.883 21.620 1.00 97.88 416 ILE A CA 1
ATOM 3327 C C . ILE A 1 416 ? -1.929 5.338 22.055 1.00 97.88 416 ILE A C 1
ATOM 3329 O O . ILE A 1 416 ? -1.444 5.640 23.147 1.00 97.88 416 ILE A O 1
ATOM 3333 N N . ALA A 1 417 ? -2.356 6.252 21.193 1.00 98.12 417 ALA A N 1
ATOM 3334 C CA . ALA A 1 417 ? -2.347 7.674 21.487 1.00 98.12 417 ALA A CA 1
ATOM 3335 C C . ALA A 1 417 ? -3.639 8.302 20.981 1.00 98.12 417 ALA A C 1
ATOM 3337 O O . ALA A 1 417 ? -4.031 8.061 19.847 1.00 98.12 417 ALA A O 1
ATOM 3338 N N . ALA A 1 418 ? -4.282 9.117 21.812 1.00 97.81 418 ALA A N 1
ATOM 3339 C CA . ALA A 1 418 ? -5.607 9.645 21.525 1.00 97.81 418 ALA A CA 1
ATOM 3340 C C . ALA A 1 418 ? -5.749 11.089 22.003 1.00 97.81 418 ALA A C 1
ATOM 3342 O O . ALA A 1 418 ? -5.139 11.515 22.983 1.00 97.81 418 ALA A O 1
ATOM 3343 N N . ALA A 1 419 ? -6.570 11.861 21.304 1.00 97.88 419 ALA A N 1
ATOM 3344 C CA . ALA A 1 419 ? -6.996 13.173 21.770 1.00 97.88 419 ALA A CA 1
ATOM 3345 C C . ALA A 1 419 ? -8.118 13.041 22.810 1.00 97.88 419 ALA A C 1
ATOM 3347 O O . ALA A 1 419 ? -8.853 12.049 22.821 1.00 97.88 419 ALA A O 1
ATOM 3348 N N . ARG A 1 420 ? -8.312 14.066 23.650 1.00 98.25 420 ARG A N 1
ATOM 3349 C CA . ARG A 1 420 ? -9.480 14.114 24.545 1.00 98.25 420 ARG A CA 1
ATOM 3350 C C . ARG A 1 420 ? -10.760 14.140 23.712 1.00 98.25 420 ARG A C 1
ATOM 3352 O O . ARG A 1 420 ? -10.781 14.723 22.626 1.00 98.25 420 ARG A O 1
ATOM 3359 N N . ASN A 1 421 ? -11.836 13.558 24.236 1.00 96.56 421 ASN A N 1
ATOM 3360 C CA . ASN A 1 421 ? -13.109 13.343 23.534 1.00 96.56 421 ASN A CA 1
ATOM 3361 C C . ASN A 1 421 ? -13.013 12.361 22.341 1.00 96.56 421 ASN A C 1
ATOM 3363 O O . ASN A 1 421 ? -13.945 12.279 21.538 1.00 96.56 421 ASN A O 1
ATOM 3367 N N . GLY A 1 422 ? -11.889 11.660 22.163 1.00 94.94 422 GLY A N 1
ATOM 3368 C CA . GLY A 1 422 ? -11.660 10.710 21.070 1.00 94.94 422 GLY A CA 1
ATOM 3369 C C . GLY A 1 422 ? -11.930 9.257 21.457 1.00 94.94 422 GLY A C 1
ATOM 3370 O O . GLY A 1 422 ? -11.908 8.910 22.636 1.00 94.94 422 GLY A O 1
ATOM 3371 N N . TYR A 1 423 ? -12.156 8.417 20.445 1.00 96.06 423 TYR A N 1
ATOM 3372 C CA . TYR A 1 423 ? -12.194 6.959 20.568 1.00 96.06 423 TYR A CA 1
ATOM 3373 C C . TYR A 1 423 ? -10.990 6.380 19.838 1.00 96.06 423 TYR A C 1
ATOM 3375 O O . TYR A 1 423 ? -10.842 6.626 18.644 1.00 96.06 423 TYR A O 1
ATOM 3383 N N . GLU A 1 424 ? -10.180 5.595 20.537 1.00 97.31 424 GLU A N 1
ATOM 3384 C CA . GLU A 1 424 ? -8.952 5.022 19.997 1.00 97.31 424 GLU A CA 1
ATOM 3385 C C . GLU A 1 424 ? -9.006 3.490 20.047 1.00 97.31 424 GLU A C 1
ATOM 3387 O O . GLU A 1 424 ? -9.177 2.916 21.134 1.00 97.31 424 GLU A O 1
ATOM 3392 N N . PRO A 1 425 ? -8.921 2.807 18.890 1.00 96.88 425 PRO A N 1
ATOM 3393 C CA . PRO A 1 425 ? -8.990 1.360 18.832 1.00 96.88 425 PRO A CA 1
ATOM 3394 C C . PRO A 1 425 ? -7.618 0.680 18.904 1.00 96.88 425 PRO A C 1
ATOM 3396 O O . PRO A 1 425 ? -6.629 1.134 18.337 1.00 96.88 425 PRO A O 1
ATOM 3399 N N . ALA A 1 426 ? -7.596 -0.513 19.491 1.00 97.62 426 ALA A N 1
ATOM 3400 C CA . ALA A 1 426 ? -6.504 -1.472 19.347 1.00 97.62 426 ALA A CA 1
ATOM 3401 C C . ALA A 1 426 ? -7.086 -2.858 19.068 1.00 97.62 426 ALA A C 1
ATOM 3403 O O . ALA A 1 426 ? -8.229 -3.139 19.408 1.00 97.62 426 ALA A O 1
ATOM 3404 N N . GLN A 1 427 ? -6.312 -3.747 18.467 1.00 97.81 427 GLN A N 1
ATOM 3405 C CA . GLN A 1 427 ? -6.710 -5.132 18.249 1.00 97.81 427 GLN A CA 1
ATOM 3406 C C . GLN A 1 427 ? -5.810 -6.035 19.080 1.00 97.81 427 GLN A C 1
ATOM 3408 O O . GLN A 1 427 ? -4.601 -6.059 18.878 1.00 97.81 427 GLN A O 1
ATOM 3413 N N . LEU A 1 428 ? -6.403 -6.765 20.016 1.00 98.06 428 LEU A N 1
ATOM 3414 C CA . LEU A 1 428 ? -5.754 -7.809 20.792 1.00 98.06 428 LEU A CA 1
ATOM 3415 C C . LEU A 1 428 ? -5.835 -9.125 20.014 1.00 98.06 428 LEU A C 1
ATOM 3417 O O . LEU A 1 428 ? -6.910 -9.570 19.623 1.00 98.06 428 LEU A O 1
ATOM 3421 N N . PHE A 1 429 ? -4.688 -9.749 19.809 1.00 97.50 429 PHE A N 1
ATOM 3422 C CA . PHE A 1 429 ? -4.549 -11.066 19.212 1.00 97.50 429 PHE A CA 1
ATOM 3423 C C . PHE A 1 429 ? -4.446 -12.110 20.315 1.00 97.50 429 PHE A C 1
ATOM 3425 O O . PHE A 1 429 ? -3.579 -12.006 21.184 1.00 97.50 429 PHE A O 1
ATOM 3432 N N . VAL A 1 430 ? -5.326 -13.107 20.270 1.00 97.19 430 VAL A N 1
ATOM 3433 C CA . VAL A 1 430 ? -5.324 -14.246 21.190 1.00 97.19 430 VAL A CA 1
ATOM 3434 C C . VAL A 1 430 ? -5.141 -15.508 20.363 1.00 97.19 430 VAL A C 1
ATOM 3436 O O . VAL A 1 430 ? -6.035 -15.858 19.596 1.00 97.19 430 VAL A O 1
ATOM 3439 N N . PHE A 1 431 ? -3.995 -16.174 20.502 1.00 95.88 431 PHE A N 1
ATOM 3440 C CA . PHE A 1 431 ? -3.671 -17.398 19.765 1.00 95.88 431 PHE A CA 1
ATOM 3441 C C . PHE A 1 431 ? -3.561 -18.596 20.695 1.00 95.88 431 PHE A C 1
ATOM 3443 O O . PHE A 1 431 ? -2.722 -18.608 21.599 1.00 95.88 431 PHE A O 1
ATOM 3450 N N . ALA A 1 432 ? -4.379 -19.612 20.448 1.00 95.00 432 ALA A N 1
ATOM 3451 C CA . ALA A 1 432 ? -4.368 -20.861 21.191 1.00 95.00 432 ALA A CA 1
ATOM 3452 C C . ALA A 1 432 ? -3.315 -21.804 20.607 1.00 95.00 432 ALA A C 1
ATOM 3454 O O . ALA A 1 432 ? -3.305 -22.052 19.404 1.00 95.00 432 ALA A O 1
ATOM 3455 N N . ARG A 1 433 ? -2.419 -22.355 21.433 1.00 90.06 433 ARG A N 1
ATOM 3456 C CA . ARG A 1 433 ? -1.312 -23.171 20.909 1.00 90.06 433 ARG A CA 1
ATOM 3457 C C . ARG A 1 433 ? -1.718 -24.615 20.654 1.00 90.06 433 ARG A C 1
ATOM 3459 O O . ARG A 1 433 ? -1.846 -25.023 19.509 1.00 90.06 433 ARG A O 1
ATOM 3466 N N . THR A 1 434 ? -1.872 -25.397 21.718 1.00 86.81 434 THR A N 1
ATOM 3467 C CA . THR A 1 434 ? -2.068 -26.856 21.628 1.00 86.81 434 THR A CA 1
ATOM 3468 C C . THR A 1 434 ? -3.444 -27.311 22.092 1.00 86.81 434 THR A C 1
ATOM 3470 O O . THR A 1 434 ? -3.864 -28.411 21.750 1.00 86.81 434 THR A O 1
ATOM 3473 N N . ARG A 1 435 ? -4.155 -26.483 22.861 1.00 92.12 435 ARG A N 1
ATOM 3474 C CA . ARG A 1 435 ? -5.507 -26.759 23.351 1.00 92.12 435 ARG A CA 1
ATOM 3475 C C . ARG A 1 435 ? -6.427 -25.613 22.972 1.00 92.12 435 ARG A C 1
ATOM 3477 O O . ARG A 1 435 ? -5.993 -24.464 22.959 1.00 92.12 435 ARG A O 1
ATOM 3484 N N . THR A 1 436 ? -7.677 -25.943 22.667 1.00 96.81 436 THR A N 1
ATOM 3485 C CA . THR A 1 436 ? -8.741 -24.953 22.492 1.00 96.81 436 THR A CA 1
ATOM 3486 C C . THR A 1 436 ? -8.915 -24.187 23.794 1.00 96.81 436 THR A C 1
ATOM 3488 O O . THR A 1 436 ? -8.982 -24.814 24.845 1.00 96.81 436 THR A O 1
ATOM 3491 N N . LEU A 1 437 ? -8.988 -22.860 23.715 1.00 97.81 437 LEU A N 1
ATOM 3492 C CA . LEU A 1 437 ? -9.298 -22.011 24.857 1.00 97.81 437 LEU A CA 1
ATOM 3493 C C . LEU A 1 437 ? -10.810 -21.904 25.008 1.00 97.81 437 LEU A C 1
ATOM 3495 O O . LEU A 1 437 ? -11.482 -21.463 24.068 1.00 97.81 437 LEU A O 1
ATOM 3499 N N . ARG A 1 438 ? -11.331 -22.279 26.176 1.00 97.06 438 ARG A N 1
ATOM 3500 C CA . ARG A 1 438 ? -12.766 -22.226 26.488 1.00 97.06 438 ARG A CA 1
ATOM 3501 C C . ARG A 1 438 ? -13.077 -21.102 27.466 1.00 97.06 438 ARG A C 1
ATOM 3503 O O . ARG A 1 438 ? -12.243 -20.737 28.295 1.00 97.06 438 ARG A O 1
ATOM 3510 N N . ASN A 1 439 ? -14.296 -20.570 27.377 1.00 96.88 439 ASN A N 1
ATOM 3511 C CA . ASN A 1 439 ? -14.792 -19.498 28.247 1.00 96.88 439 ASN A CA 1
ATOM 3512 C C . ASN A 1 439 ? -13.856 -18.276 28.274 1.00 96.88 439 ASN A C 1
ATOM 3514 O O . ASN A 1 439 ? -13.551 -17.729 29.337 1.00 96.88 439 ASN A O 1
ATOM 3518 N N . VAL A 1 440 ? -13.344 -17.874 27.105 1.00 98.12 440 VAL A N 1
ATOM 3519 C CA . VAL A 1 440 ? -12.383 -16.775 27.004 1.00 98.12 440 VAL A CA 1
ATOM 3520 C C . VAL A 1 440 ? -13.076 -15.451 27.302 1.00 98.12 440 VAL A C 1
ATOM 3522 O O . VAL A 1 440 ? -14.025 -15.070 26.618 1.00 98.12 440 VAL A O 1
ATOM 3525 N N . LYS A 1 441 ? -12.564 -14.723 28.296 1.00 97.50 441 LYS A N 1
ATOM 3526 C CA . LYS A 1 441 ? -13.039 -13.407 28.739 1.00 97.50 441 LYS A CA 1
ATOM 3527 C C . LYS A 1 441 ? -11.901 -12.401 28.712 1.00 97.50 441 LYS A C 1
ATOM 3529 O O . LYS A 1 441 ? -10.781 -12.704 29.126 1.00 97.50 441 LYS A O 1
ATOM 3534 N N . VAL A 1 442 ? -12.199 -11.181 28.274 1.00 97.69 442 VAL A N 1
ATOM 3535 C CA . VAL A 1 442 ? -11.244 -10.067 28.278 1.00 97.69 442 VAL A CA 1
ATOM 3536 C C . VAL A 1 442 ? -11.652 -9.044 29.332 1.00 97.69 442 VAL A C 1
ATOM 3538 O O . VAL A 1 442 ? -12.797 -8.597 29.382 1.00 97.69 442 VAL A O 1
ATOM 3541 N N . ARG A 1 443 ? -10.702 -8.653 30.183 1.00 97.00 443 ARG A N 1
ATOM 3542 C CA . ARG A 1 443 ? -10.884 -7.629 31.214 1.00 97.00 443 ARG A CA 1
ATOM 3543 C C . ARG A 1 443 ? -9.913 -6.482 30.989 1.00 97.00 443 ARG A C 1
ATOM 3545 O O . ARG A 1 443 ? -8.708 -6.690 30.898 1.00 97.00 443 ARG A O 1
ATOM 3552 N N . LEU A 1 444 ? -10.450 -5.268 30.965 1.00 97.75 444 LEU A N 1
ATOM 3553 C CA . LEU A 1 444 ? -9.679 -4.031 30.920 1.00 97.75 444 LEU A CA 1
ATOM 3554 C C . LEU A 1 444 ? -9.637 -3.424 32.330 1.00 97.75 444 LEU A C 1
ATOM 3556 O O . LEU A 1 444 ? -10.675 -3.257 32.987 1.00 97.75 444 LEU A O 1
ATOM 3560 N N . SER A 1 445 ? -8.439 -3.143 32.843 1.00 98.12 445 SER A N 1
ATOM 3561 C CA . SER A 1 445 ? -8.306 -2.314 34.045 1.00 98.12 445 SER A CA 1
ATOM 3562 C C . SER A 1 445 ? -8.660 -0.860 33.713 1.00 98.12 445 SER A C 1
ATOM 3564 O O . SER A 1 445 ? -8.495 -0.457 32.561 1.00 98.12 445 SER A O 1
ATOM 3566 N N . PRO A 1 446 ? -9.072 -0.046 34.702 1.00 98.31 446 PRO A N 1
ATOM 3567 C CA . PRO A 1 446 ? -9.008 1.405 34.549 1.00 98.31 446 PRO A CA 1
ATOM 3568 C C . PRO A 1 446 ? -7.609 1.840 34.087 1.00 98.31 446 PRO A C 1
ATOM 3570 O O . PRO A 1 446 ? -6.618 1.170 34.410 1.00 98.31 446 PRO A O 1
ATOM 3573 N N . LEU A 1 447 ? -7.533 2.937 33.331 1.00 98.62 447 LEU A N 1
ATOM 3574 C CA . LEU A 1 447 ? -6.259 3.531 32.925 1.00 98.62 447 LEU A CA 1
ATOM 3575 C C . LEU A 1 447 ? -5.936 4.689 33.870 1.00 98.62 447 LEU A C 1
ATOM 3577 O O . LEU A 1 447 ? -6.712 5.638 33.967 1.00 98.62 447 LEU A O 1
ATOM 3581 N N . VAL A 1 448 ? -4.801 4.616 34.558 1.00 98.50 448 VAL A N 1
ATOM 3582 C CA . VAL A 1 448 ? -4.404 5.579 35.596 1.00 98.50 448 VAL A CA 1
ATOM 3583 C C . VAL A 1 448 ? -3.283 6.472 35.072 1.00 98.50 448 VAL A C 1
ATOM 3585 O O . VAL A 1 448 ? -2.295 5.962 34.540 1.00 98.50 448 VAL A O 1
ATOM 3588 N N . GLY A 1 449 ? -3.436 7.790 35.218 1.00 96.44 449 GLY A N 1
ATOM 3589 C CA . GLY A 1 449 ? -2.454 8.797 34.814 1.00 96.44 449 GLY A CA 1
ATOM 3590 C C . GLY A 1 449 ? -2.459 9.983 35.780 1.00 96.44 449 GLY A C 1
ATOM 3591 O O . GLY A 1 449 ? -3.439 10.725 35.865 1.00 96.44 449 GLY A O 1
ATOM 3592 N N . GLY A 1 450 ? -1.370 10.160 36.533 1.00 92.50 450 GLY A N 1
ATOM 3593 C CA . GLY A 1 450 ? -1.331 11.116 37.645 1.00 92.50 450 GLY A CA 1
ATOM 3594 C C . GLY A 1 450 ? -2.453 10.837 38.653 1.00 92.50 450 GLY A C 1
ATOM 3595 O O . GLY A 1 450 ? -2.658 9.691 39.044 1.00 92.50 450 GLY A O 1
ATOM 3596 N N . ASN A 1 451 ? -3.217 11.871 39.014 1.00 93.50 451 ASN A N 1
ATOM 3597 C CA . ASN A 1 451 ? -4.371 11.762 39.918 1.00 93.50 451 ASN A CA 1
ATOM 3598 C C . ASN A 1 451 ? -5.701 11.486 39.188 1.00 93.50 451 ASN A C 1
ATOM 3600 O O . ASN A 1 451 ? -6.759 11.508 39.814 1.00 93.50 451 ASN A O 1
ATOM 3604 N N . PHE A 1 452 ? -5.681 11.262 37.868 1.00 97.69 452 PHE A N 1
ATOM 3605 C CA . PHE A 1 452 ? -6.883 11.007 37.075 1.00 97.69 452 PHE A CA 1
ATOM 3606 C C . PHE A 1 452 ? -6.964 9.537 36.656 1.00 97.69 452 PHE A C 1
ATOM 3608 O O . PHE A 1 452 ? -5.967 8.915 36.284 1.00 97.69 452 PHE A O 1
ATOM 3615 N N . THR A 1 453 ? -8.176 8.985 36.674 1.00 98.31 453 THR A N 1
ATOM 3616 C CA . THR A 1 453 ? -8.449 7.616 36.227 1.00 98.31 453 THR A CA 1
ATOM 3617 C C . THR A 1 453 ? -9.504 7.632 35.132 1.00 98.31 453 THR A C 1
ATOM 3619 O O . THR A 1 453 ? -10.604 8.141 35.327 1.00 98.31 453 THR A O 1
ATOM 3622 N N . ILE A 1 454 ? -9.182 7.040 33.983 1.00 98.38 454 ILE A N 1
ATOM 3623 C CA . ILE A 1 454 ? -10.167 6.701 32.955 1.00 98.38 454 ILE A CA 1
ATOM 3624 C C . ILE A 1 454 ? -10.801 5.374 33.380 1.00 98.38 454 ILE A C 1
ATOM 3626 O O . ILE A 1 454 ? -10.151 4.322 33.342 1.00 98.38 454 ILE A O 1
ATOM 3630 N N . GLY A 1 455 ? -12.046 5.445 33.850 1.00 97.31 455 GLY A N 1
ATOM 3631 C CA . GLY A 1 455 ? -12.782 4.306 34.384 1.00 97.31 455 GLY A CA 1
ATOM 3632 C C . GLY A 1 455 ? -13.188 3.280 33.323 1.00 97.31 455 GLY A C 1
ATOM 3633 O O . GLY A 1 455 ? -13.050 3.487 32.114 1.00 97.31 455 GLY A O 1
ATOM 3634 N N . ARG A 1 456 ? -13.677 2.122 33.785 1.00 93.75 456 ARG A N 1
ATOM 3635 C CA . ARG A 1 456 ? -14.040 0.983 32.918 1.00 93.75 456 ARG A CA 1
ATOM 3636 C C . ARG A 1 456 ? -15.204 1.290 31.983 1.00 93.75 456 ARG A C 1
ATOM 3638 O O . ARG A 1 456 ? -15.276 0.706 30.912 1.00 93.75 456 ARG A O 1
ATOM 3645 N N . GLU A 1 457 ? -16.084 2.206 32.361 1.00 95.44 457 GLU A N 1
ATOM 3646 C CA . GLU A 1 457 ? -17.202 2.710 31.563 1.00 95.44 457 GLU A CA 1
ATOM 3647 C C . GLU A 1 457 ? -16.765 3.363 30.241 1.00 95.44 457 GLU A C 1
ATOM 3649 O O . GLU A 1 457 ? -17.563 3.494 29.315 1.00 95.44 457 GLU A O 1
ATOM 3654 N N . HIS A 1 458 ? -15.489 3.735 30.127 1.00 97.75 458 HIS A N 1
ATOM 3655 C CA . HIS A 1 458 ? -14.890 4.293 28.917 1.00 97.75 458 HIS A CA 1
ATOM 3656 C C . HIS A 1 458 ? -14.106 3.269 28.090 1.00 97.75 458 HIS A C 1
ATOM 3658 O O . HIS A 1 458 ? -13.515 3.612 27.065 1.00 97.75 458 HIS A O 1
ATOM 3664 N N . LEU A 1 459 ? -14.095 2.008 28.519 1.00 97.56 459 LEU A N 1
ATOM 3665 C CA . LEU A 1 459 ? -13.328 0.931 27.913 1.00 97.56 459 LEU A CA 1
ATOM 3666 C C . LEU A 1 459 ? -14.292 -0.146 27.421 1.00 97.56 459 LEU A C 1
ATOM 3668 O O . LEU A 1 459 ? -15.174 -0.597 28.147 1.00 97.56 459 LEU A O 1
ATOM 3672 N N . SER A 1 460 ? -14.127 -0.595 26.181 1.00 96.19 460 SER A N 1
ATOM 3673 C CA . SER A 1 460 ? -14.935 -1.695 25.648 1.00 96.19 460 SER A CA 1
ATOM 3674 C C . SER A 1 460 ? -14.103 -2.650 24.811 1.00 96.19 460 SER A C 1
ATOM 3676 O O . SER A 1 460 ? -13.039 -2.291 24.305 1.00 96.19 460 SER A O 1
ATOM 3678 N N . TRP A 1 461 ? -14.603 -3.874 24.665 1.00 97.19 461 TRP A N 1
ATOM 3679 C CA . TRP A 1 461 ? -14.038 -4.863 23.763 1.00 97.19 461 TRP A CA 1
ATOM 3680 C C . TRP A 1 461 ? -15.143 -5.587 22.989 1.00 97.19 461 TRP A C 1
ATOM 3682 O O . TRP A 1 461 ? -16.279 -5.682 23.455 1.00 97.19 461 TRP A O 1
ATOM 3692 N N . ARG A 1 462 ? -14.819 -6.050 21.780 1.00 97.31 462 ARG A N 1
ATOM 3693 C CA . ARG A 1 462 ? -15.699 -6.835 20.900 1.00 97.31 462 ARG A CA 1
ATOM 3694 C C . ARG A 1 462 ? -14.879 -7.884 20.162 1.00 97.31 462 ARG A C 1
ATOM 3696 O O . ARG A 1 462 ? -13.739 -7.613 19.799 1.00 97.31 462 ARG A O 1
ATOM 3703 N N . VAL A 1 463 ? -15.439 -9.060 19.908 1.00 97.38 463 VAL A N 1
ATOM 3704 C CA . VAL A 1 463 ? -14.771 -10.077 19.082 1.00 97.38 463 VAL A CA 1
ATOM 3705 C C . VAL A 1 463 ? -14.936 -9.702 17.614 1.00 97.38 463 VAL A C 1
ATOM 3707 O O . VAL A 1 463 ? -16.040 -9.394 17.171 1.00 97.38 463 VAL A O 1
ATOM 3710 N N . VAL A 1 464 ? -13.852 -9.729 16.845 1.00 96.69 464 VAL A N 1
ATOM 3711 C CA . VAL A 1 464 ? -13.917 -9.543 15.395 1.00 96.69 464 VAL A CA 1
ATOM 3712 C C . VAL A 1 464 ? -14.411 -10.838 14.758 1.00 96.69 464 VAL A C 1
ATOM 3714 O O . VAL A 1 464 ? -13.778 -11.888 14.880 1.00 96.69 464 VAL A O 1
ATOM 3717 N N . GLY A 1 465 ? -15.550 -10.766 14.081 1.00 94.62 465 GLY A N 1
ATOM 3718 C CA . GLY A 1 465 ? -16.095 -11.856 13.289 1.00 94.62 465 GLY A CA 1
ATOM 3719 C C . GLY A 1 465 ? -15.595 -11.839 11.850 1.00 94.62 465 GLY A C 1
ATOM 3720 O O . GLY A 1 465 ? -15.088 -10.831 11.353 1.00 94.62 465 GLY A O 1
ATOM 3721 N N . TYR A 1 466 ? -15.773 -12.969 11.168 1.00 93.38 466 TYR A N 1
ATOM 3722 C CA . TYR A 1 466 ? -15.299 -13.171 9.805 1.00 93.38 466 TYR A CA 1
ATOM 3723 C C . TYR A 1 466 ? -16.453 -13.498 8.860 1.00 93.38 466 TYR A C 1
ATOM 3725 O O . TYR A 1 466 ? -17.211 -14.436 9.098 1.00 93.38 466 TYR A O 1
ATOM 3733 N N . VAL A 1 467 ? -16.558 -12.751 7.762 1.00 92.75 467 VAL A N 1
ATOM 3734 C CA . VAL A 1 467 ? -17.594 -12.940 6.738 1.00 92.75 467 VAL A CA 1
ATOM 3735 C C . VAL A 1 467 ? -16.961 -13.496 5.474 1.00 92.75 467 VAL A C 1
ATOM 3737 O O . VAL A 1 467 ? -15.973 -12.956 4.980 1.00 92.75 467 VAL A O 1
ATOM 3740 N N . ARG A 1 468 ? -17.517 -14.583 4.931 1.00 93.81 468 ARG A N 1
ATOM 3741 C CA . ARG A 1 468 ? -17.034 -15.166 3.674 1.00 93.81 468 ARG A CA 1
ATOM 3742 C C . ARG A 1 468 ? -17.530 -14.338 2.489 1.00 93.81 468 ARG A C 1
ATOM 3744 O O . ARG A 1 468 ? -18.721 -14.330 2.191 1.00 93.81 468 ARG A O 1
ATOM 3751 N N . THR A 1 469 ? -16.614 -13.681 1.787 1.00 91.50 469 THR A N 1
ATOM 3752 C CA . THR A 1 469 ? -16.910 -12.960 0.546 1.00 91.50 469 THR A CA 1
ATOM 3753 C C . THR A 1 469 ? -16.891 -13.889 -0.665 1.00 91.50 469 THR A C 1
ATOM 3755 O O . THR A 1 469 ? -16.218 -14.922 -0.677 1.00 91.50 469 THR A O 1
ATOM 3758 N N . ARG A 1 470 ? -17.645 -13.511 -1.702 1.00 91.19 470 ARG A N 1
ATOM 3759 C CA . ARG A 1 470 ? -17.629 -14.154 -3.024 1.00 91.19 470 ARG A CA 1
ATOM 3760 C C . ARG A 1 470 ? -16.709 -13.376 -3.960 1.00 91.19 470 ARG A C 1
ATOM 3762 O O . ARG A 1 470 ? -16.480 -12.186 -3.751 1.00 91.19 470 ARG A O 1
ATOM 3769 N N . LYS A 1 471 ? -16.180 -14.045 -4.987 1.00 90.94 471 LYS A N 1
ATOM 3770 C CA . LYS A 1 471 ? -15.314 -13.413 -5.989 1.00 90.94 471 LYS A CA 1
ATOM 3771 C C . LYS A 1 471 ? -16.122 -12.374 -6.786 1.00 90.94 471 LYS A C 1
ATOM 3773 O O . LYS A 1 471 ? -17.107 -12.767 -7.410 1.00 90.94 471 LYS A O 1
ATOM 3778 N N . PRO A 1 472 ? -15.741 -11.086 -6.773 1.00 89.25 472 PRO A N 1
ATOM 3779 C CA . PRO A 1 472 ? -16.405 -10.075 -7.586 1.00 89.25 472 PRO A CA 1
ATOM 3780 C C . PRO A 1 472 ? -15.910 -10.107 -9.040 1.00 89.25 472 PRO A C 1
ATOM 3782 O O . PRO A 1 472 ? -14.915 -10.760 -9.357 1.00 89.25 472 PRO A O 1
ATOM 3785 N N . VAL A 1 473 ? -16.603 -9.375 -9.920 1.00 87.69 473 VAL A N 1
ATOM 3786 C CA . VAL A 1 473 ? -16.233 -9.218 -11.343 1.00 87.69 473 VAL A CA 1
ATOM 3787 C C . VAL A 1 473 ? -14.972 -8.372 -11.549 1.00 87.69 473 VAL A C 1
ATOM 3789 O O . VAL A 1 473 ? -14.289 -8.512 -12.557 1.00 87.69 473 VAL A O 1
ATOM 3792 N N . TYR A 1 474 ? -14.640 -7.514 -10.584 1.00 82.25 474 TYR A N 1
ATOM 3793 C CA . TYR A 1 474 ? -13.428 -6.700 -10.583 1.00 82.25 474 TYR A CA 1
ATOM 3794 C C . TYR A 1 474 ? -12.305 -7.373 -9.784 1.00 82.25 474 TYR A C 1
ATOM 3796 O O . TYR A 1 474 ? -12.534 -8.221 -8.919 1.00 82.25 474 TYR A O 1
ATOM 3804 N N . LYS A 1 475 ? -11.056 -6.983 -10.056 1.00 79.94 475 LYS A N 1
ATOM 3805 C CA . LYS A 1 475 ? -9.890 -7.528 -9.354 1.00 79.94 475 LYS A CA 1
ATOM 3806 C C . LYS A 1 475 ? -9.907 -7.104 -7.883 1.00 79.94 475 LYS A C 1
ATOM 3808 O O . LYS A 1 475 ? -10.011 -5.922 -7.569 1.00 79.94 475 LYS A O 1
ATOM 3813 N N . VAL A 1 476 ? -9.740 -8.068 -6.981 1.00 85.00 476 VAL A N 1
ATOM 3814 C CA . VAL A 1 476 ? -9.608 -7.831 -5.537 1.00 85.00 476 VAL A CA 1
ATOM 3815 C C . VAL A 1 476 ? -8.390 -8.539 -4.975 1.00 85.00 476 VAL A C 1
ATOM 3817 O O . VAL A 1 476 ? -7.956 -9.564 -5.493 1.00 85.00 476 VAL A O 1
ATOM 3820 N N . ARG A 1 477 ? -7.858 -7.989 -3.882 1.00 75.81 477 ARG A N 1
ATOM 3821 C CA . ARG A 1 477 ? -6.684 -8.531 -3.186 1.00 75.81 477 ARG A CA 1
ATOM 3822 C C . ARG A 1 477 ? -6.940 -9.855 -2.461 1.00 75.81 477 ARG A C 1
ATOM 3824 O O . ARG A 1 477 ? -6.007 -10.622 -2.288 1.00 75.81 477 ARG A O 1
ATOM 3831 N N . HIS A 1 478 ? -8.171 -10.103 -2.006 1.00 84.50 478 HIS A N 1
ATOM 3832 C CA . HIS A 1 478 ? -8.520 -11.305 -1.241 1.00 84.50 478 HIS A CA 1
ATOM 3833 C C . HIS A 1 478 ? -10.013 -11.630 -1.353 1.00 84.50 478 HIS A C 1
ATOM 3835 O O . HIS A 1 478 ? -10.865 -10.745 -1.224 1.00 84.50 478 HIS A O 1
ATOM 3841 N N . VAL A 1 479 ? -10.312 -12.913 -1.559 1.00 88.88 479 VAL A N 1
ATOM 3842 C CA . VAL A 1 479 ? -11.658 -13.501 -1.555 1.00 88.88 479 VAL A CA 1
ATOM 3843 C C . VAL A 1 479 ? -11.670 -14.597 -0.499 1.00 88.88 479 VAL A C 1
ATOM 3845 O O . VAL A 1 479 ? -10.786 -15.449 -0.486 1.00 88.88 479 VAL A O 1
ATOM 3848 N N . GLY A 1 480 ? -12.670 -14.594 0.379 1.00 90.81 480 GLY A N 1
ATOM 3849 C CA . GLY A 1 480 ? -12.761 -15.553 1.474 1.00 90.81 480 GLY A CA 1
ATOM 3850 C C . GLY A 1 480 ? -13.202 -14.886 2.766 1.00 90.81 480 GLY A C 1
ATOM 3851 O O . GLY A 1 480 ? -13.972 -13.932 2.743 1.00 90.81 480 GLY A O 1
ATOM 3852 N N . LEU A 1 481 ? -12.744 -15.405 3.903 1.00 92.19 481 LEU A N 1
ATOM 3853 C CA . LEU A 1 481 ? -13.095 -14.874 5.220 1.00 92.19 481 LEU A CA 1
ATOM 3854 C C . LEU A 1 481 ? -12.451 -13.496 5.445 1.00 92.19 481 LEU A C 1
ATOM 3856 O O . LEU A 1 481 ? -11.225 -13.379 5.436 1.00 92.19 481 LEU A O 1
ATOM 3860 N N . TRP A 1 482 ? -13.283 -12.477 5.657 1.00 92.94 482 TRP A N 1
ATOM 3861 C CA . TRP A 1 482 ? -12.901 -11.090 5.921 1.00 92.94 482 TRP A CA 1
ATOM 3862 C C . TRP A 1 482 ? -13.264 -10.669 7.356 1.00 92.94 482 TRP A C 1
ATOM 3864 O O . TRP A 1 482 ? -14.428 -10.816 7.725 1.00 92.94 482 TRP A O 1
ATOM 3874 N N . PRO A 1 483 ? -12.314 -10.129 8.148 1.00 94.00 483 PRO A N 1
ATOM 3875 C CA . PRO A 1 483 ? -12.549 -9.621 9.501 1.00 94.00 483 PRO A CA 1
ATOM 3876 C C . PRO A 1 483 ? -13.330 -8.306 9.444 1.00 94.00 483 PRO A C 1
ATOM 3878 O O . PRO A 1 483 ? -12.764 -7.265 9.087 1.00 94.00 483 PRO A O 1
ATOM 3881 N N . ASP A 1 484 ? -14.620 -8.333 9.764 1.00 92.25 484 ASP A N 1
ATOM 3882 C CA . ASP A 1 484 ? -15.480 -7.165 9.548 1.00 92.25 484 ASP A CA 1
ATOM 3883 C C . ASP A 1 484 ? -16.470 -6.877 10.685 1.00 92.25 484 ASP A C 1
ATOM 3885 O O . ASP A 1 484 ? -16.328 -5.827 11.317 1.00 92.25 484 ASP A O 1
ATOM 3889 N N . PRO A 1 485 ? -17.417 -7.771 11.027 1.00 93.38 485 PRO A N 1
ATOM 3890 C CA . PRO A 1 485 ? -18.341 -7.514 12.125 1.00 93.38 485 PRO A CA 1
ATOM 3891 C C . PRO A 1 485 ? -17.626 -7.481 13.482 1.00 93.38 485 PRO A C 1
ATOM 3893 O O . PRO A 1 485 ? -16.701 -8.249 13.735 1.00 93.38 485 PRO A O 1
ATOM 3896 N N . LEU A 1 486 ? -18.100 -6.619 14.383 1.00 94.31 486 LEU A N 1
ATOM 3897 C CA . LEU A 1 486 ? -17.651 -6.550 15.775 1.00 94.31 486 LEU A CA 1
ATOM 3898 C C . LEU A 1 486 ? -18.751 -7.092 16.693 1.00 94.31 486 LEU A C 1
ATOM 3900 O O . LEU A 1 486 ? -19.707 -6.384 17.016 1.00 94.31 486 LEU A O 1
ATOM 3904 N N . PHE A 1 487 ? -18.618 -8.344 17.123 1.00 93.12 487 PHE A N 1
ATOM 3905 C CA . PHE A 1 487 ? -19.583 -9.003 17.995 1.00 93.12 487 PHE A CA 1
ATOM 3906 C C . PHE A 1 487 ? -19.390 -8.593 19.454 1.00 93.12 487 PHE A C 1
ATOM 3908 O O . PHE A 1 487 ? -18.280 -8.611 19.991 1.00 93.12 487 PHE A O 1
ATOM 3915 N N . LYS A 1 488 ? -20.496 -8.243 20.114 1.00 90.75 488 LYS A N 1
ATOM 3916 C CA . LYS A 1 488 ? -20.541 -8.141 21.571 1.00 90.75 488 LYS A CA 1
ATOM 3917 C C . LYS A 1 488 ? -20.800 -9.545 22.118 1.00 90.75 488 LYS A C 1
ATOM 3919 O O . LYS A 1 488 ? -21.861 -10.097 21.851 1.00 90.75 488 LYS A O 1
ATOM 3924 N N . CYS A 1 489 ? -19.844 -10.085 22.863 1.00 89.56 489 CYS A N 1
ATOM 3925 C CA . CYS A 1 489 ? -19.943 -11.391 23.508 1.00 89.56 489 CYS A CA 1
ATOM 3926 C C . CYS A 1 489 ? -19.500 -11.258 24.966 1.00 89.56 489 CYS A C 1
ATOM 3928 O O . CYS A 1 489 ? -18.615 -10.452 25.252 1.00 89.56 489 CYS A O 1
ATOM 3930 N N . ASP A 1 490 ? -20.073 -12.061 25.859 1.00 90.69 490 ASP A N 1
ATOM 3931 C CA . ASP A 1 490 ? -19.598 -12.153 27.246 1.00 90.69 490 ASP A CA 1
ATOM 3932 C C . ASP A 1 490 ? -18.383 -13.086 27.355 1.00 90.69 490 ASP A C 1
ATOM 3934 O O . ASP A 1 490 ? -17.463 -12.834 28.134 1.00 90.69 490 ASP A O 1
ATOM 3938 N N . GLU A 1 491 ? -18.351 -14.126 26.518 1.00 94.19 491 GLU A N 1
ATOM 3939 C CA . GLU A 1 491 ? -17.244 -15.066 26.356 1.00 94.19 491 GLU A CA 1
ATOM 3940 C C . GLU A 1 491 ? -17.180 -15.623 24.927 1.00 94.19 491 GLU A C 1
ATOM 3942 O O . GLU A 1 491 ? -18.116 -15.470 24.139 1.00 94.19 491 GLU A O 1
ATOM 3947 N N . PHE A 1 492 ? -16.047 -16.226 24.567 1.00 96.88 492 PHE A N 1
ATOM 3948 C CA . PHE A 1 492 ? -15.838 -16.871 23.268 1.00 96.88 492 PHE A CA 1
ATOM 3949 C C . PHE A 1 492 ? -14.836 -18.028 23.371 1.00 96.88 492 PHE A C 1
ATOM 3951 O O . PHE A 1 492 ? -14.190 -18.213 24.400 1.00 96.88 492 PHE A O 1
ATOM 3958 N N . GLU A 1 493 ? -14.687 -18.799 22.294 1.00 96.62 493 GLU A N 1
ATOM 3959 C CA . GLU A 1 493 ? -13.681 -19.860 22.190 1.00 96.62 493 GLU A CA 1
ATOM 3960 C C . GLU A 1 493 ? -12.597 -19.519 21.159 1.00 96.62 493 GLU A C 1
ATOM 3962 O O . GLU A 1 493 ? -12.850 -18.850 20.148 1.00 96.62 493 GLU A O 1
ATOM 3967 N N . VAL A 1 494 ? -11.386 -20.024 21.399 1.00 96.81 494 VAL A N 1
ATOM 3968 C CA . VAL A 1 494 ? -10.273 -19.978 20.440 1.00 96.81 494 VAL A CA 1
ATOM 3969 C C . VAL A 1 494 ? -9.799 -21.410 20.180 1.00 96.81 494 VAL A C 1
ATOM 3971 O O . VAL A 1 494 ? -9.156 -21.986 21.057 1.00 96.81 494 VAL A O 1
ATOM 3974 N N . PRO A 1 495 ? -10.110 -22.014 19.019 1.00 95.88 495 PRO A N 1
ATOM 3975 C CA . PRO A 1 495 ? -9.671 -23.369 18.690 1.00 95.88 495 PRO A CA 1
ATOM 3976 C C . PRO A 1 495 ? -8.148 -23.522 18.720 1.00 95.88 495 PRO A C 1
ATOM 3978 O O . PRO A 1 495 ? -7.423 -22.583 18.395 1.00 95.88 495 PRO A O 1
ATOM 3981 N N . ALA A 1 496 ? -7.663 -24.712 19.086 1.00 93.12 496 ALA A N 1
ATOM 3982 C CA . ALA A 1 496 ? -6.233 -25.022 19.085 1.00 93.12 496 ALA A CA 1
ATOM 3983 C C . ALA A 1 496 ? -5.588 -24.732 17.716 1.00 93.12 496 ALA A C 1
ATOM 3985 O O . ALA A 1 496 ? -6.105 -25.149 16.682 1.00 93.12 496 ALA A O 1
ATOM 3986 N N . GLY A 1 497 ? -4.447 -24.041 17.711 1.00 90.00 497 GLY A N 1
ATOM 3987 C CA . GLY A 1 497 ? -3.734 -23.649 16.494 1.00 90.00 497 GLY A CA 1
ATOM 3988 C C . GLY A 1 497 ? -4.353 -22.463 15.743 1.00 90.00 497 GLY A C 1
ATOM 3989 O O . GLY A 1 497 ? -3.834 -22.083 14.695 1.00 90.00 497 GLY A O 1
ATOM 3990 N N . GLU A 1 498 ? -5.430 -21.862 16.255 1.00 92.25 498 GLU A N 1
ATOM 3991 C CA . GLU A 1 498 ? -6.078 -20.688 15.671 1.00 92.25 498 GLU A CA 1
ATOM 3992 C C . GLU A 1 498 ? -5.917 -19.435 16.540 1.00 92.25 498 GLU A C 1
ATOM 3994 O O . GLU A 1 498 ? -5.506 -19.476 17.703 1.00 92.25 498 GLU A O 1
ATOM 3999 N N . HIS A 1 499 ? -6.305 -18.293 15.968 1.00 94.25 499 HIS A N 1
ATOM 4000 C CA . HIS A 1 499 ? -6.458 -17.045 16.700 1.00 94.25 499 HIS A CA 1
ATOM 4001 C C . HIS A 1 499 ? -7.882 -16.497 16.648 1.00 94.25 499 HIS A C 1
ATOM 4003 O O . HIS A 1 499 ? -8.671 -16.790 15.745 1.00 94.25 499 HIS A O 1
ATOM 4009 N N . ARG A 1 500 ? -8.185 -15.619 17.603 1.00 95.25 500 ARG A N 1
ATOM 4010 C CA . ARG A 1 500 ? -9.276 -14.645 17.508 1.00 95.25 500 ARG A CA 1
ATOM 4011 C C . ARG A 1 500 ? -8.713 -13.247 17.717 1.00 95.25 500 ARG A C 1
ATOM 4013 O O . ARG A 1 500 ? -7.778 -13.052 18.496 1.00 95.25 500 ARG A O 1
ATOM 4020 N N . ILE A 1 501 ? -9.287 -12.280 17.006 1.00 96.88 501 ILE A N 1
ATOM 4021 C CA . ILE A 1 501 ? -8.990 -10.864 17.208 1.00 96.88 501 ILE A CA 1
ATOM 4022 C C . ILE A 1 501 ? -10.081 -10.260 18.080 1.00 96.88 501 ILE A C 1
ATOM 4024 O O . ILE A 1 501 ? -11.271 -10.431 17.819 1.00 96.88 501 ILE A O 1
ATOM 4028 N N . VAL A 1 502 ? -9.662 -9.528 19.103 1.00 97.50 502 VAL A N 1
ATOM 4029 C CA . VAL A 1 502 ? -10.535 -8.765 19.983 1.00 97.50 502 VAL A CA 1
ATOM 4030 C C . VAL A 1 502 ? -10.271 -7.281 19.758 1.00 97.50 502 VAL A C 1
ATOM 4032 O O . VAL A 1 502 ? -9.183 -6.777 20.018 1.00 97.50 502 VAL A O 1
ATOM 4035 N N . TRP A 1 503 ? -11.276 -6.571 19.265 1.00 98.06 503 TRP A N 1
ATOM 4036 C CA . TRP A 1 503 ? -11.255 -5.130 19.078 1.00 98.06 503 TRP A CA 1
ATOM 4037 C C . TRP A 1 503 ? -11.459 -4.422 20.414 1.00 98.06 503 TRP A C 1
ATOM 4039 O O . TRP A 1 503 ? -12.549 -4.465 20.980 1.00 98.06 503 TRP A O 1
ATOM 4049 N N . LEU A 1 504 ? -10.420 -3.766 20.910 1.00 98.00 504 LEU A N 1
ATOM 4050 C CA . LEU A 1 504 ? -10.438 -2.899 22.080 1.00 98.00 504 LEU A CA 1
ATOM 4051 C C . LEU A 1 504 ? -10.772 -1.472 21.650 1.00 98.00 504 LEU A C 1
ATOM 4053 O O . LEU A 1 504 ? -10.359 -1.017 20.585 1.00 98.00 504 LEU A O 1
ATOM 4057 N N . THR A 1 505 ? -11.501 -0.735 22.477 1.00 97.44 505 THR A N 1
ATOM 4058 C CA . THR A 1 505 ? -11.777 0.685 22.243 1.00 97.44 505 THR A CA 1
ATOM 4059 C C . THR A 1 505 ? -11.672 1.448 23.547 1.00 97.44 505 THR A C 1
ATOM 4061 O O . THR A 1 505 ? -12.334 1.096 24.526 1.00 97.44 505 THR A O 1
ATOM 4064 N N . VAL A 1 506 ? -10.860 2.503 23.530 1.00 98.12 506 VAL A N 1
ATOM 4065 C CA . VAL A 1 506 ? -10.706 3.449 24.633 1.00 98.12 506 VAL A CA 1
ATOM 4066 C C . VAL A 1 506 ? -11.347 4.769 24.238 1.00 98.12 506 VAL A C 1
ATOM 4068 O O . VAL A 1 506 ? -10.928 5.393 23.267 1.00 98.12 506 VAL A O 1
ATOM 4071 N N . TYR A 1 507 ? -12.352 5.206 24.988 1.00 98.25 507 TYR A N 1
ATOM 4072 C CA . TYR A 1 507 ? -12.830 6.580 24.930 1.00 98.25 507 TYR A CA 1
ATOM 4073 C C . TYR A 1 507 ? -12.049 7.431 25.929 1.00 98.25 507 TYR A C 1
ATOM 4075 O O . TYR A 1 507 ? -11.948 7.079 27.101 1.00 98.25 507 TYR A O 1
ATOM 4083 N N . VAL A 1 508 ? -11.504 8.561 25.486 1.00 98.56 508 VAL A N 1
ATOM 4084 C CA . VAL A 1 508 ? -10.814 9.500 26.377 1.00 98.56 508 VAL A CA 1
ATOM 4085 C C . VAL A 1 508 ? -11.779 10.614 26.772 1.00 98.56 508 VAL A C 1
ATOM 4087 O O . VAL A 1 508 ? -12.178 11.393 25.903 1.00 98.56 508 VAL A O 1
ATOM 4090 N N . PRO A 1 509 ? -12.146 10.757 28.058 1.00 97.75 509 PRO A N 1
ATOM 4091 C CA . PRO A 1 509 ? -13.015 11.840 28.504 1.00 97.75 509 PRO A CA 1
ATOM 4092 C C . PRO A 1 509 ? -12.452 13.219 28.162 1.00 97.75 509 PRO A C 1
ATOM 4094 O O . PRO A 1 509 ? -11.242 13.440 28.171 1.00 97.75 509 PRO A O 1
ATOM 4097 N N . LYS A 1 510 ? -13.335 14.192 27.922 1.00 96.88 510 LYS A N 1
ATOM 4098 C CA . LYS A 1 510 ? -12.942 15.594 27.690 1.00 96.88 510 LYS A CA 1
ATOM 4099 C C . LYS A 1 510 ? -12.105 16.192 28.815 1.00 96.88 510 LYS A C 1
ATOM 4101 O O . LYS A 1 510 ? -11.262 17.042 28.553 1.00 96.88 510 LYS A O 1
ATOM 4106 N N . SER A 1 511 ? -12.399 15.789 30.046 1.00 96.19 511 SER A N 1
ATOM 4107 C CA . SER A 1 511 ? -11.754 16.275 31.262 1.00 96.19 511 SER A CA 1
ATOM 4108 C C . SER A 1 511 ? -10.424 15.587 31.553 1.00 96.19 511 SER A C 1
ATOM 4110 O O . SER A 1 511 ? -9.715 16.050 32.438 1.00 96.19 511 SER A O 1
ATOM 4112 N N . ALA A 1 512 ? -10.074 14.510 30.836 1.00 97.88 512 ALA A N 1
ATOM 4113 C CA . ALA A 1 512 ? -8.850 13.765 31.095 1.00 97.88 512 ALA A CA 1
ATOM 4114 C C . ALA A 1 512 ? -7.617 14.666 30.879 1.00 97.88 512 ALA A C 1
ATOM 4116 O O . ALA A 1 512 ? -7.427 15.188 29.771 1.00 97.88 512 ALA A O 1
ATOM 4117 N N . PRO A 1 513 ? -6.756 14.861 31.895 1.00 98.12 513 PRO A N 1
ATOM 4118 C CA . PRO A 1 513 ? -5.484 15.556 31.728 1.00 98.12 513 PRO A CA 1
ATOM 4119 C C . PRO A 1 513 ? -4.634 14.932 30.616 1.00 98.12 513 PRO A C 1
ATOM 4121 O O . PRO A 1 513 ? -4.713 13.730 30.361 1.00 98.12 513 PRO A O 1
ATOM 4124 N N . ALA A 1 514 ? -3.819 15.748 29.942 1.00 98.31 514 ALA A N 1
ATOM 4125 C CA . ALA A 1 514 ? -2.866 15.214 28.968 1.00 98.31 514 ALA A CA 1
ATOM 4126 C C . ALA A 1 514 ? -1.729 14.493 29.696 1.00 98.31 514 ALA A C 1
ATOM 4128 O O . ALA A 1 514 ? -1.355 14.896 30.795 1.00 98.31 514 ALA A O 1
ATOM 4129 N N . GLY A 1 515 ? -1.172 13.459 29.073 1.00 98.12 515 GLY A N 1
ATOM 4130 C CA . GLY A 1 515 ? -0.101 12.663 29.665 1.00 98.12 515 GLY A CA 1
ATOM 4131 C C . GLY A 1 515 ? -0.246 11.173 29.396 1.00 98.12 515 GLY A C 1
ATOM 4132 O O . GLY A 1 515 ? -1.053 10.746 28.571 1.00 98.12 515 GLY A O 1
ATOM 4133 N N . GLU A 1 516 ? 0.568 10.390 30.093 1.00 98.44 516 GLU A N 1
ATOM 4134 C CA . GLU A 1 516 ? 0.602 8.936 29.970 1.00 98.44 516 GLU A CA 1
ATOM 4135 C C . GLU A 1 516 ? -0.351 8.285 30.973 1.00 98.44 516 GLU A C 1
ATOM 4137 O O . GLU A 1 516 ? -0.301 8.563 32.172 1.00 98.44 516 GLU A O 1
ATOM 4142 N N . TYR A 1 517 ? -1.173 7.369 30.476 1.00 98.69 517 TYR A N 1
ATOM 4143 C CA . TYR A 1 517 ? -2.070 6.538 31.264 1.00 98.69 517 TYR A CA 1
ATOM 4144 C C . TYR A 1 517 ? -1.674 5.077 31.115 1.00 98.69 517 TYR A C 1
ATOM 4146 O O . TYR A 1 517 ? -1.356 4.607 30.018 1.00 98.69 517 TYR A O 1
ATOM 4154 N N . ARG A 1 518 ? -1.707 4.339 32.222 1.00 98.62 518 ARG A N 1
ATOM 4155 C CA . ARG A 1 518 ? -1.295 2.935 32.273 1.00 98.62 518 ARG A CA 1
ATOM 4156 C C . ARG A 1 518 ? -2.428 2.063 32.777 1.00 98.62 518 ARG A C 1
ATOM 4158 O O . ARG A 1 518 ? -3.125 2.416 33.722 1.00 98.62 518 ARG A O 1
ATOM 4165 N N . GLY A 1 519 ? -2.568 0.900 32.164 1.00 98.38 519 GLY A N 1
ATOM 4166 C CA . GLY A 1 519 ? -3.469 -0.144 32.618 1.00 98.38 519 GLY A CA 1
ATOM 4167 C C . GLY A 1 519 ? -3.036 -1.507 32.109 1.00 98.38 519 GLY A C 1
ATOM 4168 O O . GLY A 1 519 ? -1.893 -1.717 31.695 1.00 98.38 519 GLY A O 1
ATOM 4169 N N . THR A 1 520 ? -3.953 -2.462 32.144 1.00 98.50 520 THR A N 1
ATOM 4170 C CA . THR A 1 520 ? -3.700 -3.850 31.768 1.00 98.50 520 THR A CA 1
ATOM 4171 C C . THR A 1 520 ? -4.909 -4.446 31.057 1.00 98.50 520 THR A C 1
ATOM 4173 O O . THR A 1 520 ? -6.057 -4.210 31.441 1.00 98.50 520 THR A O 1
ATOM 4176 N N . VAL A 1 521 ? -4.629 -5.232 30.019 1.00 98.31 521 VAL A N 1
ATOM 4177 C CA . VAL A 1 521 ? -5.594 -6.088 29.331 1.00 98.31 521 VAL A CA 1
ATOM 4178 C C . VAL A 1 521 ? -5.338 -7.522 29.763 1.00 98.31 521 VAL A C 1
ATOM 4180 O O . VAL A 1 521 ? -4.275 -8.066 29.474 1.00 98.31 521 VAL A O 1
ATOM 4183 N N . THR A 1 522 ? -6.300 -8.130 30.448 1.00 98.44 522 THR A N 1
ATOM 4184 C CA . THR A 1 522 ? -6.202 -9.499 30.961 1.00 98.44 522 THR A CA 1
ATOM 4185 C C . THR A 1 522 ? -7.128 -10.415 30.175 1.00 98.44 522 THR A C 1
ATOM 4187 O O . THR A 1 522 ? -8.319 -10.136 30.054 1.00 98.44 522 THR A O 1
ATOM 4190 N N . VAL A 1 523 ? -6.590 -11.522 29.671 1.00 98.31 523 VAL A N 1
ATOM 4191 C CA . VAL A 1 523 ? -7.333 -12.612 29.036 1.00 98.31 523 VAL A CA 1
ATOM 4192 C C . VAL A 1 523 ? -7.403 -13.776 30.013 1.00 98.31 523 VAL A C 1
ATOM 4194 O O . VAL A 1 523 ? -6.371 -14.241 30.500 1.00 98.31 523 VAL A O 1
ATOM 4197 N N . MET A 1 524 ? -8.617 -14.225 30.310 1.00 98.00 524 MET A N 1
ATOM 4198 C CA . MET A 1 524 ? -8.915 -15.324 31.231 1.00 98.00 524 MET A CA 1
ATOM 4199 C C . MET A 1 524 ? -9.665 -16.408 30.467 1.00 98.00 524 MET A C 1
ATOM 4201 O O . MET A 1 524 ? -10.543 -16.088 29.673 1.00 98.00 524 MET A O 1
ATOM 4205 N N . CYS A 1 525 ? -9.330 -17.668 30.704 1.00 97.12 525 CYS A N 1
ATOM 4206 C CA . CYS A 1 525 ? -9.989 -18.833 30.119 1.00 97.12 525 CYS A CA 1
ATOM 4207 C C . CYS A 1 525 ? -9.820 -20.036 31.051 1.00 97.12 525 CYS A C 1
ATOM 4209 O O . CYS A 1 525 ? -9.081 -19.959 32.038 1.00 97.12 525 CYS A O 1
ATOM 4211 N N . SER A 1 526 ? -10.477 -21.150 30.736 1.00 96.00 526 SER A N 1
ATOM 4212 C CA . SER A 1 526 ? -10.348 -22.396 31.503 1.00 96.00 526 SER A CA 1
ATOM 4213 C C . SER A 1 526 ? -8.905 -22.921 31.559 1.00 96.00 526 SER A C 1
ATOM 4215 O O . SER A 1 526 ? -8.517 -23.583 32.516 1.00 96.00 526 SER A O 1
ATOM 4217 N N . GLU A 1 527 ? -8.089 -22.593 30.560 1.00 93.50 527 GLU A N 1
ATOM 4218 C CA . GLU A 1 527 ? -6.711 -23.056 30.405 1.00 93.50 527 GLU A CA 1
ATOM 4219 C C . GLU A 1 527 ? -5.692 -22.137 31.096 1.00 93.50 527 GLU A C 1
ATOM 4221 O O . GLU A 1 527 ? -4.512 -22.479 31.171 1.00 93.50 527 GLU A O 1
ATOM 4226 N N . GLY A 1 528 ? -6.119 -20.974 31.598 1.00 94.38 528 GLY A N 1
ATOM 4227 C CA . GLY A 1 528 ? -5.276 -20.063 32.366 1.00 94.38 528 GLY A CA 1
ATOM 4228 C C . GLY A 1 528 ? -5.565 -18.582 32.134 1.00 94.38 528 GLY A C 1
ATOM 4229 O O . GLY A 1 528 ? -6.528 -18.183 31.478 1.00 94.38 528 GLY A O 1
ATOM 4230 N N . MET A 1 529 ? -4.688 -17.742 32.681 1.00 96.38 529 MET A N 1
ATOM 4231 C CA . MET A 1 529 ? -4.802 -16.287 32.625 1.00 96.38 529 MET A CA 1
ATOM 4232 C C . MET A 1 529 ? -3.483 -15.663 32.180 1.00 96.38 529 MET A C 1
ATOM 4234 O O . MET A 1 529 ? -2.417 -16.035 32.669 1.00 96.38 529 MET A O 1
ATOM 4238 N N . ARG A 1 530 ? -3.551 -14.683 31.276 1.00 96.81 530 ARG A N 1
ATOM 4239 C CA . ARG A 1 530 ? -2.393 -13.891 30.836 1.00 96.81 530 ARG A CA 1
ATOM 4240 C C . ARG A 1 530 ? -2.791 -12.441 30.611 1.00 96.81 530 ARG A C 1
ATOM 4242 O O . ARG A 1 530 ? -3.966 -12.143 30.410 1.00 96.81 530 ARG A O 1
ATOM 4249 N N . ALA A 1 531 ? -1.819 -11.538 30.636 1.00 97.31 531 ALA A N 1
ATOM 4250 C CA . ALA A 1 531 ? -2.086 -10.113 30.531 1.00 97.31 531 ALA A CA 1
ATOM 4251 C C . ALA A 1 531 ? -1.014 -9.365 29.734 1.00 97.31 531 ALA A C 1
ATOM 4253 O O . ALA A 1 531 ? 0.154 -9.749 29.749 1.00 97.31 531 ALA A O 1
ATOM 4254 N N . LEU A 1 532 ? -1.419 -8.273 29.082 1.00 98.12 532 LEU A N 1
ATOM 4255 C CA . LEU A 1 532 ? -0.528 -7.301 28.448 1.00 98.12 532 LEU A CA 1
ATOM 4256 C C . LEU A 1 532 ? -0.738 -5.910 29.066 1.00 98.12 532 LEU A C 1
ATOM 4258 O O . LEU A 1 532 ? -1.887 -5.493 29.247 1.00 98.12 532 LEU A O 1
ATOM 4262 N N . PRO A 1 533 ? 0.334 -5.146 29.345 1.00 98.50 533 PRO A N 1
ATOM 4263 C CA . PRO A 1 533 ? 0.194 -3.741 29.708 1.00 98.50 533 PRO A CA 1
ATOM 4264 C C . PRO A 1 533 ? -0.389 -2.935 28.542 1.00 98.50 533 PRO A C 1
ATOM 4266 O O . PRO A 1 533 ? -0.039 -3.180 27.387 1.00 98.50 533 PRO A O 1
ATOM 4269 N N . ILE A 1 534 ? -1.223 -1.941 28.842 1.00 98.38 534 ILE A N 1
ATOM 4270 C CA . ILE A 1 534 ? -1.697 -0.943 27.875 1.00 98.38 534 ILE A CA 1
ATOM 4271 C C . ILE A 1 534 ? -1.238 0.442 28.314 1.00 98.38 534 ILE A C 1
ATOM 4273 O O . ILE A 1 534 ? -1.507 0.860 29.441 1.00 98.38 534 ILE A O 1
ATOM 4277 N N . TYR A 1 535 ? -0.522 1.133 27.428 1.00 98.56 535 TYR A N 1
ATOM 4278 C CA . TYR A 1 535 ? -0.086 2.513 27.614 1.00 98.56 535 TYR A CA 1
ATOM 4279 C C . TYR A 1 535 ? -0.820 3.400 26.610 1.00 98.56 535 TYR A C 1
ATOM 4281 O O . TYR A 1 535 ? -0.779 3.155 25.400 1.00 98.56 535 TYR A O 1
ATOM 4289 N N . LEU A 1 536 ? -1.501 4.411 27.139 1.00 98.62 536 LEU A N 1
ATOM 4290 C CA . LEU A 1 536 ? -2.236 5.410 26.382 1.00 98.62 536 LEU A CA 1
ATOM 4291 C C . LEU A 1 536 ? -1.580 6.773 26.588 1.00 98.62 536 LEU A C 1
ATOM 4293 O O . LEU A 1 536 ? -1.561 7.282 27.708 1.00 98.62 536 LEU A O 1
ATOM 4297 N N . ARG A 1 537 ? -1.156 7.409 25.498 1.00 98.69 537 ARG A N 1
ATOM 4298 C CA . ARG A 1 537 ? -0.793 8.827 25.503 1.00 98.69 537 ARG A CA 1
ATOM 4299 C C . ARG A 1 537 ? -2.015 9.685 25.191 1.00 98.69 537 ARG A C 1
ATOM 4301 O O . ARG A 1 537 ? -2.561 9.603 24.092 1.00 98.69 537 ARG A O 1
ATOM 4308 N N . VAL A 1 538 ? -2.419 10.544 26.121 1.00 98.69 538 VAL A N 1
ATOM 4309 C CA . VAL A 1 538 ? -3.465 11.551 25.894 1.00 98.69 538 VAL A CA 1
ATOM 4310 C C . VAL A 1 538 ? -2.827 12.855 25.431 1.00 98.69 538 VAL A C 1
ATOM 4312 O O . VAL A 1 538 ? -2.042 13.470 26.157 1.00 98.69 538 VAL A O 1
ATOM 4315 N N . TRP A 1 539 ? -3.172 13.293 24.221 1.00 98.62 539 TRP A N 1
ATOM 4316 C CA . TRP A 1 539 ? -2.682 14.548 23.656 1.00 98.62 539 TRP A CA 1
ATOM 4317 C C . TRP A 1 539 ? -3.294 15.775 24.341 1.00 98.62 539 TRP A C 1
ATOM 4319 O O . TRP A 1 539 ? -4.432 15.750 24.808 1.00 98.62 539 TRP A O 1
ATOM 4329 N N . ASN A 1 540 ? -2.557 16.892 24.344 1.00 97.94 540 ASN A N 1
ATOM 4330 C CA . ASN A 1 540 ? -3.010 18.154 24.938 1.00 97.94 540 ASN A CA 1
ATOM 4331 C C . ASN A 1 540 ? -3.945 18.963 24.025 1.00 97.94 540 ASN A C 1
ATOM 4333 O O . ASN A 1 540 ? -3.790 20.169 23.868 1.00 97.94 540 ASN A O 1
ATOM 4337 N N . PHE A 1 541 ? -4.919 18.296 23.414 1.00 97.44 541 PHE A N 1
ATOM 4338 C CA . PHE A 1 541 ? -6.007 18.944 22.693 1.00 97.44 541 PHE A CA 1
ATOM 4339 C C . PHE A 1 541 ? -7.283 18.106 22.785 1.00 97.44 541 PHE A C 1
ATOM 4341 O O . PHE A 1 541 ? -7.249 16.896 23.028 1.00 97.44 541 PHE A O 1
ATOM 4348 N N . THR A 1 542 ? -8.419 18.774 22.601 1.00 96.88 542 THR A N 1
ATOM 4349 C CA . THR A 1 542 ? -9.745 18.171 22.727 1.00 96.88 542 THR A CA 1
ATOM 4350 C C . THR A 1 542 ? -10.442 18.188 21.382 1.00 96.88 542 THR A C 1
ATOM 4352 O O . THR A 1 542 ? -10.590 19.245 20.772 1.00 96.88 542 THR A O 1
ATOM 4355 N N . LEU A 1 543 ? -10.904 17.024 20.927 1.00 94.00 543 LEU A N 1
ATOM 4356 C CA . LEU A 1 543 ? -11.737 16.954 19.735 1.00 94.00 543 LEU A CA 1
ATOM 4357 C C . LEU A 1 543 ? -13.094 17.624 20.005 1.00 94.00 543 LEU A C 1
ATOM 4359 O O . LEU A 1 543 ? -13.678 17.425 21.079 1.00 94.00 543 LEU A O 1
ATOM 4363 N N . PRO A 1 544 ? -13.646 18.375 19.037 1.00 89.38 544 PRO A N 1
ATOM 4364 C CA . PRO A 1 544 ? -14.961 18.996 19.179 1.00 89.38 544 PRO A CA 1
ATOM 4365 C C . PRO A 1 544 ? -16.059 17.935 19.341 1.00 89.38 544 PRO A C 1
ATOM 4367 O O . PRO A 1 544 ? -15.871 16.777 18.985 1.00 89.38 544 PRO A O 1
ATOM 4370 N N . ASP A 1 545 ? -17.235 18.307 19.843 1.00 82.44 545 ASP A N 1
ATOM 4371 C CA . ASP A 1 545 ? -18.378 17.373 19.968 1.00 82.44 545 ASP A CA 1
ATOM 4372 C C . ASP A 1 545 ? -18.986 16.940 18.642 1.00 82.44 545 ASP A C 1
ATOM 4374 O O . ASP A 1 545 ? -19.746 15.983 18.567 1.00 82.44 545 ASP A O 1
ATOM 4378 N N . ARG A 1 546 ? -18.676 17.689 17.594 1.00 75.50 546 ARG A N 1
ATOM 4379 C CA . ARG A 1 546 ? -19.257 17.573 16.265 1.00 75.50 546 ARG A CA 1
ATOM 4380 C C . ARG A 1 546 ? -18.147 17.766 15.249 1.00 75.50 546 ARG A C 1
ATOM 4382 O O . ARG A 1 546 ? -17.174 18.463 15.537 1.00 75.50 546 ARG A O 1
ATOM 4389 N N . SER A 1 547 ? -18.290 17.144 14.082 1.00 75.06 547 SER A N 1
ATOM 4390 C CA . SER A 1 547 ? -17.330 17.325 12.993 1.00 75.06 547 SER A CA 1
ATOM 4391 C C . SER A 1 547 ? -17.229 18.807 12.631 1.00 75.06 547 SER A C 1
ATOM 4393 O O . SER A 1 547 ? -18.245 19.466 12.407 1.00 75.06 547 SER A O 1
ATOM 4395 N N . SER A 1 548 ? -16.006 19.334 12.610 1.00 76.06 548 SER A N 1
ATOM 4396 C CA . SER A 1 548 ? -15.694 20.663 12.076 1.00 76.06 548 SER A CA 1
ATOM 4397 C C . SER A 1 548 ? -15.424 20.626 10.570 1.00 76.06 548 SER A C 1
ATOM 4399 O O . SER A 1 548 ? -15.311 21.680 9.947 1.00 76.06 548 SER A O 1
ATOM 4401 N N . LEU A 1 549 ? -15.325 19.429 9.980 1.00 75.44 549 LEU A N 1
ATOM 4402 C CA . LEU A 1 549 ? -15.071 19.245 8.559 1.00 75.44 549 LEU A CA 1
ATOM 4403 C C . LEU A 1 549 ? -16.394 19.291 7.781 1.00 75.44 549 LEU A C 1
ATOM 4405 O O . LEU A 1 549 ? -17.332 18.583 8.165 1.00 75.44 549 LEU A O 1
ATOM 4409 N N . PRO A 1 550 ? -16.477 20.043 6.665 1.00 69.88 550 PRO A N 1
ATOM 4410 C CA . PRO A 1 550 ? -17.630 20.041 5.764 1.00 69.88 550 PRO A CA 1
ATOM 4411 C C . PRO A 1 550 ? -17.655 18.739 4.949 1.00 69.88 550 PRO A C 1
ATOM 4413 O O . PRO A 1 550 ? -17.430 18.717 3.745 1.00 69.88 550 PRO A O 1
ATOM 4416 N N . THR A 1 551 ? -17.869 17.627 5.642 1.00 65.25 551 THR A N 1
ATOM 4417 C CA . THR A 1 551 ? -17.884 16.269 5.098 1.00 65.25 551 THR A CA 1
ATOM 4418 C C . THR A 1 551 ? -19.297 15.720 5.206 1.00 65.25 551 THR A C 1
ATOM 4420 O O . THR A 1 551 ? -19.993 15.990 6.186 1.00 65.25 551 THR A O 1
ATOM 4423 N N . ALA A 1 552 ? -19.727 14.959 4.206 1.00 65.81 552 ALA A N 1
ATOM 4424 C CA . ALA A 1 552 ? -20.969 14.199 4.233 1.00 65.81 552 ALA A CA 1
ATOM 4425 C C . ALA A 1 552 ? -20.625 12.737 3.944 1.00 65.81 552 ALA A C 1
ATOM 4427 O O . ALA A 1 552 ? -20.092 12.427 2.879 1.00 65.81 552 ALA A O 1
ATOM 4428 N N . PHE A 1 553 ? -20.903 11.839 4.889 1.00 62.44 553 PHE A N 1
ATOM 4429 C CA . PHE A 1 553 ? -20.765 10.407 4.657 1.00 62.44 553 PHE A CA 1
ATOM 4430 C C . PHE A 1 553 ? -22.086 9.886 4.089 1.00 62.44 553 PHE A C 1
ATOM 4432 O O . PHE A 1 553 ? -23.082 9.729 4.802 1.00 62.44 553 PHE A O 1
ATOM 4439 N N . GLY A 1 554 ? -22.098 9.660 2.775 1.00 53.69 554 GLY A N 1
ATOM 4440 C CA . GLY A 1 554 ? -23.182 8.979 2.074 1.00 53.69 554 GLY A CA 1
ATOM 4441 C C . GLY A 1 554 ? -23.130 7.488 2.374 1.00 53.69 554 GLY A C 1
ATOM 4442 O O . GLY A 1 554 ? -22.494 6.724 1.655 1.00 53.69 554 GLY A O 1
ATOM 4443 N N . LEU A 1 555 ? -23.749 7.071 3.473 1.00 54.72 555 LEU A N 1
ATOM 4444 C CA . LEU A 1 555 ? -24.025 5.660 3.712 1.00 54.72 555 LEU A CA 1
ATOM 4445 C C . LEU A 1 555 ? -25.340 5.375 2.988 1.00 54.72 555 LEU A C 1
ATOM 4447 O O . LEU A 1 555 ? -26.297 6.097 3.196 1.00 54.72 555 LEU A O 1
ATOM 4451 N N . ASN A 1 556 ? -25.394 4.395 2.093 1.00 48.44 556 ASN A N 1
ATOM 4452 C CA . ASN A 1 556 ? -26.645 3.974 1.461 1.00 48.44 556 ASN A CA 1
ATOM 4453 C C . ASN A 1 556 ? -27.012 2.620 2.061 1.00 48.44 556 ASN A C 1
ATOM 4455 O O . ASN A 1 556 ? -26.191 1.701 2.046 1.00 48.44 556 ASN A O 1
ATOM 4459 N N . SER A 1 557 ? -28.229 2.459 2.585 1.00 45.22 557 SER A N 1
ATOM 4460 C CA . SER A 1 557 ? -28.740 1.116 2.846 1.00 45.22 557 SER A CA 1
ATOM 4461 C C . SER A 1 557 ? -28.996 0.465 1.495 1.00 45.22 557 SER A C 1
ATOM 4463 O O . SER A 1 557 ? -29.965 0.789 0.808 1.00 45.22 557 SER A O 1
ATOM 4465 N N . CYS A 1 558 ? -28.171 -0.499 1.111 1.00 39.38 558 CYS A N 1
ATOM 4466 C CA . CYS A 1 558 ? -28.658 -1.533 0.212 1.00 39.38 558 CYS A CA 1
ATOM 4467 C C . CYS A 1 558 ? -29.891 -2.137 0.911 1.00 39.38 558 CYS A C 1
ATOM 4469 O O . CYS A 1 558 ? -29.774 -2.548 2.068 1.00 39.38 558 CYS A O 1
ATOM 4471 N N . GLY A 1 559 ? -31.065 -2.096 0.271 1.00 40.19 559 GLY A N 1
ATOM 4472 C CA . GLY A 1 559 ? -32.410 -2.237 0.865 1.00 40.19 559 GLY A CA 1
ATOM 4473 C C . GLY A 1 559 ? -32.747 -3.534 1.622 1.00 40.19 559 GLY A C 1
ATOM 4474 O O . GLY A 1 559 ? -33.913 -3.848 1.799 1.00 40.19 559 GLY A O 1
ATOM 4475 N N . HIS A 1 560 ? -31.762 -4.315 2.064 1.00 42.34 560 HIS A N 1
ATOM 4476 C CA . HIS A 1 560 ? -31.922 -5.519 2.885 1.00 42.34 560 HIS A CA 1
ATOM 4477 C C . HIS A 1 560 ? -31.695 -5.269 4.387 1.00 42.34 560 HIS A C 1
ATOM 4479 O O . HIS A 1 560 ? -32.077 -6.095 5.209 1.00 42.34 560 HIS A O 1
ATOM 4485 N N . PHE A 1 561 ? -31.100 -4.135 4.775 1.00 47.50 561 PHE A N 1
ATOM 4486 C CA . PHE A 1 561 ? -30.765 -3.842 6.178 1.00 47.50 561 PHE A CA 1
ATOM 4487 C C . PHE A 1 561 ? -31.906 -3.212 7.003 1.00 47.50 561 PHE A C 1
ATOM 4489 O O . PHE A 1 561 ? -31.748 -3.018 8.206 1.00 47.50 561 PHE A O 1
ATOM 4496 N N . GLN A 1 562 ? -33.049 -2.889 6.391 1.00 50.66 562 GLN A N 1
ATOM 4497 C CA . GLN A 1 562 ? -34.082 -2.053 7.020 1.00 50.66 562 GLN A CA 1
ATOM 4498 C C . GLN A 1 562 ? -35.001 -2.785 8.014 1.00 50.66 562 GLN A C 1
ATOM 4500 O O . GLN A 1 562 ? -35.599 -2.127 8.857 1.00 50.66 562 GLN A O 1
ATOM 4505 N N . ALA A 1 563 ? -35.126 -4.117 7.964 1.00 48.94 563 ALA A N 1
ATOM 4506 C CA . ALA A 1 563 ? -36.153 -4.805 8.757 1.00 48.94 563 ALA A CA 1
ATOM 4507 C C . ALA A 1 563 ? -35.830 -4.920 10.264 1.00 48.94 563 ALA A C 1
ATOM 4509 O O . ALA A 1 563 ? -36.755 -4.932 11.065 1.00 48.94 563 ALA A O 1
ATOM 4510 N N . ASN A 1 564 ? -34.545 -4.963 10.657 1.00 53.75 564 ASN A N 1
ATOM 4511 C CA . ASN A 1 564 ? -34.123 -5.290 12.035 1.00 53.75 564 ASN A CA 1
ATOM 4512 C C . ASN A 1 564 ? -33.035 -4.358 12.616 1.00 53.75 564 ASN A C 1
ATOM 4514 O O . ASN A 1 564 ? -32.403 -4.693 13.619 1.00 53.75 564 ASN A O 1
ATOM 4518 N N . MET A 1 565 ? -32.750 -3.216 11.983 1.00 64.75 565 MET A N 1
ATOM 4519 C CA . MET A 1 565 ? -31.716 -2.297 12.475 1.00 64.75 565 MET A CA 1
ATOM 4520 C C . MET A 1 565 ? -32.254 -1.393 13.589 1.00 64.75 565 MET A C 1
ATOM 4522 O O . MET A 1 565 ? -33.234 -0.678 13.403 1.00 64.75 565 MET A O 1
ATOM 4526 N N . ASP A 1 566 ? -31.551 -1.354 14.721 1.00 71.69 566 ASP A N 1
ATOM 4527 C CA . ASP A 1 566 ? -31.760 -0.341 15.760 1.00 71.69 566 ASP A CA 1
ATOM 4528 C C . ASP A 1 566 ? -31.159 0.998 15.297 1.00 71.69 566 ASP A C 1
ATOM 4530 O O . ASP A 1 566 ? -29.961 1.272 15.451 1.00 71.69 566 ASP A O 1
ATOM 4534 N N . VAL A 1 567 ? -32.011 1.810 14.672 1.00 67.75 567 VAL A N 1
ATOM 4535 C CA . VAL A 1 567 ? -31.668 3.121 14.103 1.00 67.75 567 VAL A CA 1
ATOM 4536 C C . VAL A 1 567 ? -31.043 4.044 15.144 1.00 67.75 567 VAL A C 1
ATOM 4538 O O . VAL A 1 567 ? -30.078 4.750 14.851 1.00 67.75 567 VAL A O 1
ATOM 4541 N N . GLU A 1 568 ? -31.552 4.028 16.374 1.00 69.12 568 GLU A N 1
ATOM 4542 C CA . GLU A 1 568 ? -31.064 4.901 17.435 1.00 69.12 568 GLU A CA 1
ATOM 4543 C C . GLU A 1 568 ? -29.619 4.565 17.806 1.00 69.12 568 GLU A C 1
ATOM 4545 O O . GLU A 1 568 ? -28.779 5.466 17.898 1.00 69.12 568 GLU A O 1
ATOM 4550 N N . LYS A 1 569 ? -29.296 3.276 17.967 1.00 74.50 569 LYS A N 1
ATOM 4551 C CA . LYS A 1 569 ? -27.913 2.845 18.219 1.00 74.50 569 LYS A CA 1
ATOM 4552 C C . LYS A 1 569 ? -26.988 3.201 17.062 1.00 74.50 569 LYS A C 1
ATOM 4554 O O . LYS A 1 569 ? -25.874 3.664 17.308 1.00 74.50 569 LYS A O 1
ATOM 4559 N N . TYR A 1 570 ? -27.439 3.019 15.824 1.00 74.25 570 TYR A N 1
ATOM 4560 C CA . TYR A 1 570 ? -26.654 3.345 14.634 1.00 74.25 570 TYR A CA 1
ATOM 4561 C C . TYR A 1 570 ? -26.309 4.838 14.568 1.00 74.25 570 TYR A C 1
ATOM 4563 O O . TYR A 1 570 ? -25.140 5.217 14.457 1.00 74.25 570 TYR A O 1
ATOM 4571 N N . VAL A 1 571 ? -27.322 5.691 14.722 1.00 72.12 571 VAL A N 1
ATOM 4572 C CA . VAL A 1 571 ? -27.191 7.149 14.679 1.00 72.12 571 VAL A CA 1
ATOM 4573 C C . VAL A 1 571 ? -26.353 7.673 15.852 1.00 72.12 571 VAL A C 1
ATOM 4575 O O . VAL A 1 571 ? -25.487 8.529 15.657 1.00 72.12 571 VAL A O 1
ATOM 4578 N N . ARG A 1 572 ? -26.531 7.126 17.064 1.00 75.94 572 ARG A N 1
ATOM 4579 C CA . ARG A 1 572 ? -25.676 7.454 18.219 1.00 75.94 572 ARG A CA 1
ATOM 4580 C C . ARG A 1 572 ? -24.221 7.069 17.991 1.00 75.94 572 ARG A C 1
ATOM 4582 O O . ARG A 1 572 ? -23.339 7.849 18.340 1.00 75.94 572 ARG A O 1
ATOM 4589 N N . ASN A 1 573 ? -23.961 5.906 17.396 1.00 79.81 573 ASN A N 1
ATOM 4590 C CA . ASN A 1 573 ? -22.603 5.471 17.087 1.00 79.81 573 ASN A CA 1
ATOM 4591 C C . ASN A 1 573 ? -21.945 6.400 16.053 1.00 79.81 573 ASN A C 1
ATOM 4593 O O . ASN A 1 573 ? -20.826 6.861 16.265 1.00 79.81 573 ASN A O 1
ATOM 4597 N N . ALA A 1 574 ? -22.659 6.755 14.980 1.00 77.50 574 ALA A N 1
ATOM 4598 C CA . ALA A 1 574 ? -22.176 7.725 13.997 1.00 77.50 574 ALA A CA 1
ATOM 4599 C C . ALA A 1 574 ? -21.841 9.079 14.650 1.00 77.50 574 ALA A C 1
ATOM 4601 O O . ALA A 1 574 ? -20.741 9.599 14.461 1.00 77.50 574 ALA A O 1
ATOM 4602 N N . ALA A 1 575 ? -22.737 9.608 15.492 1.00 76.06 575 ALA A N 1
ATOM 4603 C CA . ALA A 1 575 ? -22.516 10.860 16.213 1.00 76.06 575 ALA A CA 1
ATOM 4604 C C . ALA A 1 575 ? -21.314 10.788 17.174 1.00 76.06 575 ALA A C 1
ATOM 4606 O O . ALA A 1 575 ? -20.482 11.696 17.174 1.00 76.06 575 ALA A O 1
ATOM 4607 N N . ALA A 1 576 ? -21.167 9.696 17.933 1.00 81.06 576 ALA A N 1
ATOM 4608 C CA . ALA A 1 576 ? -20.026 9.471 18.827 1.00 81.06 576 ALA A CA 1
ATOM 4609 C C . ALA A 1 576 ? -18.681 9.477 18.074 1.00 81.06 576 ALA A C 1
ATOM 4611 O O . ALA A 1 576 ? -17.672 9.964 18.590 1.00 81.06 576 ALA A O 1
ATOM 4612 N N . HIS A 1 577 ? -18.684 9.008 16.825 1.00 85.12 577 HIS A N 1
ATOM 4613 C CA . HIS A 1 577 ? -17.528 9.012 15.930 1.00 85.12 577 HIS A CA 1
ATOM 4614 C C . HIS A 1 577 ? -17.475 10.224 14.983 1.00 85.12 577 HIS A C 1
ATOM 4616 O O . HIS A 1 577 ? -16.626 10.261 14.096 1.00 85.12 577 HIS A O 1
ATOM 4622 N N . ARG A 1 578 ? -18.325 11.244 15.189 1.00 83.00 578 ARG A N 1
ATOM 4623 C CA . ARG A 1 578 ? -18.394 12.489 14.391 1.00 83.00 578 ARG A CA 1
ATOM 4624 C C . ARG A 1 578 ? -18.629 12.251 12.896 1.00 83.00 578 ARG A C 1
ATOM 4626 O O . ARG A 1 578 ? -18.247 13.072 12.065 1.00 83.00 578 ARG A O 1
ATOM 4633 N N . VAL A 1 579 ? -19.279 11.146 12.561 1.00 78.31 579 VAL A N 1
ATOM 4634 C CA . VAL A 1 579 ? -19.684 10.812 11.200 1.00 78.31 579 VAL A CA 1
ATOM 4635 C C . VAL A 1 579 ? -21.005 11.520 10.912 1.00 78.31 579 VAL A C 1
ATOM 4637 O O . VAL A 1 579 ? -22.022 11.255 11.553 1.00 78.31 579 VAL A O 1
ATOM 4640 N N . SER A 1 580 ? -20.986 12.444 9.956 1.00 70.25 580 SER A N 1
ATOM 4641 C CA . SER A 1 580 ? -22.180 13.103 9.426 1.00 70.25 580 SER A CA 1
ATOM 4642 C C . SER A 1 580 ? -22.903 12.169 8.458 1.00 70.25 580 SER A C 1
ATOM 4644 O O . SER A 1 580 ? -22.381 11.835 7.397 1.00 70.25 580 SER A O 1
ATOM 4646 N N . LEU A 1 581 ? -24.118 11.754 8.806 1.00 66.75 581 LEU A N 1
ATOM 4647 C CA . LEU A 1 581 ? -24.962 10.959 7.916 1.00 66.75 581 LEU A CA 1
ATOM 4648 C C . LEU A 1 581 ? -25.593 11.887 6.871 1.00 66.75 581 LEU A C 1
ATOM 4650 O O . LEU A 1 581 ? -26.308 12.820 7.230 1.00 66.75 581 LEU A O 1
ATOM 4654 N N . GLY A 1 582 ? -25.274 11.667 5.593 1.00 51.16 582 GLY A N 1
ATOM 4655 C CA . GLY A 1 582 ? -25.632 12.579 4.504 1.00 51.16 582 GLY A CA 1
ATOM 4656 C C . GLY A 1 582 ? -27.100 12.548 4.068 1.00 51.16 582 GLY A C 1
ATOM 4657 O O . GLY A 1 582 ? -27.531 13.505 3.439 1.00 51.16 582 GLY A O 1
ATOM 4658 N N . PHE A 1 583 ? -27.869 11.498 4.384 1.00 52.81 583 PHE A N 1
ATOM 4659 C CA . PHE A 1 583 ? -29.254 11.354 3.913 1.00 52.81 583 PHE A CA 1
ATOM 4660 C C . PHE A 1 583 ? -30.112 10.489 4.862 1.00 52.81 583 PHE A C 1
ATOM 4662 O O . PHE A 1 583 ? -29.684 9.392 5.226 1.00 52.81 583 PHE A O 1
ATOM 4669 N N . PRO A 1 584 ? -31.357 10.892 5.195 1.00 50.56 584 PRO A N 1
ATOM 4670 C CA . PRO A 1 584 ? -32.355 10.006 5.804 1.00 50.56 584 PRO A CA 1
ATOM 4671 C C . PRO A 1 584 ? -32.864 8.930 4.825 1.00 50.56 584 PRO A C 1
ATOM 4673 O O . PRO A 1 584 ? -33.489 7.960 5.235 1.00 50.56 584 PRO A O 1
ATOM 4676 N N . GLY A 1 585 ? -32.574 9.039 3.523 1.00 49.03 585 GLY A N 1
ATOM 4677 C CA . GLY A 1 585 ? -33.029 8.082 2.497 1.00 49.03 585 GLY A CA 1
ATOM 4678 C C . GLY A 1 585 ? -32.708 6.606 2.798 1.00 49.03 585 GLY A C 1
ATOM 4679 O O . GLY A 1 585 ? -33.394 5.719 2.311 1.00 49.03 585 GLY A O 1
ATOM 4680 N N . ILE A 1 586 ? -31.717 6.351 3.659 1.00 50.81 586 ILE A N 1
ATOM 4681 C CA . ILE A 1 586 ? -31.305 5.035 4.182 1.00 50.81 586 ILE A CA 1
ATOM 4682 C C . ILE A 1 586 ? -32.429 4.320 4.955 1.00 50.81 586 ILE A C 1
ATOM 4684 O O . ILE A 1 586 ? -32.484 3.096 5.025 1.00 50.81 586 ILE A O 1
ATOM 4688 N N . LEU A 1 587 ? -33.319 5.073 5.594 1.00 51.22 587 LEU A N 1
ATOM 4689 C CA . LEU A 1 587 ? -34.367 4.535 6.470 1.00 51.22 587 LEU A CA 1
ATOM 4690 C C . LEU A 1 587 ? -35.766 4.946 6.005 1.00 51.22 587 LEU A C 1
ATOM 4692 O O . LEU A 1 587 ? -36.767 4.482 6.547 1.00 51.22 587 LEU A O 1
ATOM 4696 N N . TRP A 1 588 ? -35.830 5.801 4.987 1.00 53.22 588 TRP A N 1
ATOM 4697 C CA . TRP A 1 588 ? -37.068 6.266 4.401 1.00 53.22 588 TRP A CA 1
ATOM 4698 C C . TRP A 1 588 ? -37.659 5.200 3.475 1.00 53.22 588 TRP A C 1
ATOM 4700 O O . TRP A 1 588 ? -36.996 4.711 2.561 1.00 53.22 588 TRP A O 1
ATOM 4710 N N . LYS A 1 589 ? -38.929 4.857 3.697 1.00 55.19 589 LYS A N 1
ATOM 4711 C CA . LYS A 1 589 ? -39.666 3.842 2.925 1.00 55.19 589 LYS A CA 1
ATOM 4712 C C . LYS A 1 589 ? -40.307 4.396 1.640 1.00 55.19 589 LYS A C 1
ATOM 4714 O O . LYS A 1 589 ? -41.086 3.696 1.000 1.00 55.19 589 LYS A O 1
ATOM 4719 N N . GLY A 1 590 ? -39.957 5.626 1.252 1.00 52.59 590 GLY A N 1
ATOM 4720 C CA . GLY A 1 590 ? -40.558 6.360 0.135 1.00 52.59 590 GLY A CA 1
ATOM 4721 C C . GLY A 1 590 ? -41.782 7.183 0.553 1.00 52.59 590 GLY A C 1
ATOM 4722 O O . GLY A 1 590 ? -42.409 6.909 1.574 1.00 52.59 590 GLY A O 1
ATOM 4723 N N . ALA A 1 591 ? -42.120 8.210 -0.233 1.00 54.47 591 ALA A N 1
ATOM 4724 C CA . ALA A 1 591 ? -43.347 8.979 -0.039 1.00 54.47 591 ALA A CA 1
ATOM 4725 C C . ALA A 1 591 ? -44.527 8.121 -0.486 1.00 54.47 591 ALA A C 1
ATOM 4727 O O . ALA A 1 591 ? -44.506 7.553 -1.584 1.00 54.47 591 ALA A O 1
ATOM 4728 N N . LYS A 1 592 ? -45.582 8.055 0.324 1.00 56.16 592 LYS A N 1
ATOM 4729 C CA . LYS A 1 592 ? -46.820 7.414 -0.123 1.00 56.16 592 LYS A CA 1
ATOM 4730 C C . LYS A 1 592 ? -47.498 8.355 -1.114 1.00 56.16 592 LYS A C 1
ATOM 4732 O O . LYS A 1 592 ? -47.750 9.521 -0.808 1.00 56.16 592 LYS A O 1
ATOM 4737 N N . VAL A 1 593 ? -47.756 7.859 -2.323 1.00 47.44 593 VAL A N 1
ATOM 4738 C CA . VAL A 1 593 ? -48.465 8.618 -3.358 1.00 47.44 593 VAL A CA 1
ATOM 4739 C C . VAL A 1 593 ? -49.943 8.660 -2.983 1.00 47.44 593 VAL A C 1
ATOM 4741 O O . VAL A 1 593 ? -50.642 7.657 -3.096 1.00 47.44 593 VAL A O 1
ATOM 4744 N N . GLN A 1 594 ? -50.417 9.829 -2.566 1.00 57.25 594 GLN A N 1
ATOM 4745 C CA . GLN A 1 594 ? -51.834 10.123 -2.374 1.00 57.25 594 GLN A CA 1
ATOM 4746 C C . GLN A 1 594 ? -52.230 11.194 -3.390 1.00 57.25 594 GLN A C 1
ATOM 4748 O O . GLN A 1 594 ? -52.336 12.363 -3.036 1.00 57.25 594 GLN A O 1
ATOM 4753 N N . ARG A 1 595 ? -52.376 10.829 -4.676 1.00 37.16 595 ARG A N 1
ATOM 4754 C CA . ARG A 1 595 ? -52.640 11.812 -5.749 1.00 37.16 595 ARG A CA 1
ATOM 4755 C C . ARG A 1 595 ? -53.790 12.761 -5.356 1.00 37.16 595 ARG A C 1
ATOM 4757 O O . ARG A 1 595 ? -54.839 12.264 -4.955 1.00 37.16 595 ARG A O 1
ATOM 4764 N N . PRO A 1 596 ? -53.625 14.092 -5.505 1.00 45.69 596 PRO A N 1
ATOM 4765 C CA . PRO A 1 596 ? -52.531 14.801 -6.188 1.00 45.69 596 PRO A CA 1
ATOM 4766 C C . PRO A 1 596 ? -51.296 15.113 -5.310 1.00 45.69 596 PRO A C 1
ATOM 4768 O O . PRO A 1 596 ? -50.395 15.813 -5.762 1.00 45.69 596 PRO A O 1
ATOM 4771 N N . ALA A 1 597 ? -51.239 14.618 -4.074 1.00 52.94 597 ALA A N 1
ATOM 4772 C CA . ALA A 1 597 ? -50.215 14.913 -3.077 1.00 52.94 597 ALA A CA 1
ATOM 4773 C C . ALA A 1 597 ? -49.288 13.717 -2.756 1.00 52.94 597 ALA A C 1
ATOM 4775 O O . ALA A 1 597 ? -49.483 12.576 -3.183 1.00 52.94 597 ALA A O 1
ATOM 4776 N N . PHE A 1 598 ? -48.248 14.006 -1.980 1.00 53.44 598 PHE A N 1
ATOM 4777 C CA . PHE A 1 598 ? -47.310 13.034 -1.425 1.00 53.44 598 PHE A CA 1
ATOM 4778 C C . PHE A 1 598 ? -47.341 13.144 0.103 1.00 53.44 598 PHE A C 1
ATOM 4780 O O . PHE A 1 598 ? -47.292 14.258 0.626 1.00 53.44 598 PHE A O 1
ATOM 4787 N N . ASP A 1 599 ? -47.393 12.012 0.806 1.00 58.59 599 ASP A N 1
ATOM 4788 C CA . ASP A 1 599 ? -47.243 11.947 2.264 1.00 58.59 599 ASP A CA 1
ATOM 4789 C C . ASP A 1 599 ? -45.772 11.699 2.632 1.00 58.59 599 ASP A C 1
ATOM 4791 O O . ASP A 1 599 ? -45.158 10.717 2.198 1.00 58.59 599 ASP A O 1
ATOM 4795 N N . TRP A 1 600 ? -45.223 12.617 3.429 1.00 60.97 600 TRP A N 1
ATOM 4796 C CA . TRP A 1 600 ? -43.831 12.655 3.878 1.00 60.97 600 TRP A CA 1
ATOM 4797 C C . TRP A 1 600 ? -43.685 12.330 5.372 1.00 60.97 600 TRP A C 1
ATOM 4799 O O . TRP A 1 600 ? -42.586 12.442 5.904 1.00 60.97 600 TRP A O 1
ATOM 4809 N N . SER A 1 601 ? -44.742 11.897 6.062 1.00 58.97 601 SER A N 1
ATOM 4810 C CA . SER A 1 601 ? -44.729 11.721 7.525 1.00 58.97 601 SER A CA 1
ATOM 4811 C C . SER A 1 601 ? -43.608 10.784 8.014 1.00 58.97 601 SER A C 1
ATOM 4813 O O . SER A 1 601 ? -42.901 11.101 8.971 1.00 58.97 601 SER A O 1
ATOM 4815 N N . ASP A 1 602 ? -43.362 9.684 7.290 1.00 55.81 602 ASP A N 1
ATOM 4816 C CA . ASP A 1 602 ? -42.263 8.740 7.566 1.00 55.81 602 ASP A CA 1
ATOM 4817 C C . ASP A 1 602 ? -40.870 9.396 7.411 1.00 55.81 602 ASP A C 1
ATOM 4819 O O . ASP A 1 602 ? -39.908 9.022 8.084 1.00 55.81 602 ASP A O 1
ATOM 4823 N N . TYR A 1 603 ? -40.738 10.365 6.497 1.00 56.72 603 TYR A N 1
ATOM 4824 C CA . TYR A 1 603 ? -39.509 11.141 6.312 1.00 56.72 603 TYR A CA 1
ATOM 4825 C C . TYR A 1 603 ? -39.295 12.106 7.479 1.00 56.72 603 TYR A C 1
ATOM 4827 O O . TYR A 1 603 ? -38.190 12.191 8.018 1.00 56.72 603 TYR A O 1
ATOM 4835 N N . ASP A 1 604 ? -40.353 12.797 7.899 1.00 58.19 604 ASP A N 1
ATOM 4836 C CA . ASP A 1 604 ? -40.293 13.787 8.970 1.00 58.19 604 ASP A CA 1
ATOM 4837 C C . ASP A 1 604 ? -39.953 13.143 10.321 1.00 58.19 604 ASP A C 1
ATOM 4839 O O . ASP A 1 604 ? -39.064 13.629 11.024 1.00 58.19 604 ASP A O 1
ATOM 4843 N N . GLU A 1 605 ? -40.569 12.007 10.670 1.00 57.94 605 GLU A N 1
ATOM 4844 C CA . GLU A 1 605 ? -40.248 11.257 11.896 1.00 57.94 605 GLU A CA 1
ATOM 4845 C C . GLU A 1 605 ? -38.777 10.821 11.928 1.00 57.94 605 GLU A C 1
ATOM 4847 O O . GLU A 1 605 ? -38.081 10.933 12.947 1.00 57.94 605 GLU A O 1
ATOM 4852 N N . LEU A 1 606 ? -38.275 10.360 10.787 1.00 56.66 606 LEU A N 1
ATOM 4853 C CA . LEU A 1 606 ? -36.900 9.928 10.649 1.00 56.66 606 LEU A CA 1
ATOM 4854 C C . LEU A 1 606 ? -35.914 11.095 10.785 1.00 56.66 606 LEU A C 1
ATOM 4856 O O . LEU A 1 606 ? -34.915 10.986 11.504 1.00 56.66 606 LEU A O 1
ATOM 4860 N N . VAL A 1 607 ? -36.189 12.220 10.121 1.00 57.16 607 VAL A N 1
ATOM 4861 C CA . VAL A 1 607 ? -35.388 13.444 10.242 1.00 57.16 607 VAL A CA 1
ATOM 4862 C C . VAL A 1 607 ? -35.396 13.938 11.684 1.00 57.16 607 VAL A C 1
ATOM 4864 O O . VAL A 1 607 ? -34.335 14.273 12.209 1.00 57.16 607 VAL A O 1
ATOM 4867 N N . LEU A 1 608 ? -36.545 13.925 12.361 1.00 55.62 608 LEU A N 1
ATOM 4868 C CA . LEU A 1 608 ? -36.667 14.324 13.764 1.00 55.62 608 LEU A CA 1
ATOM 4869 C C . LEU A 1 608 ? -35.891 13.389 14.696 1.00 55.62 608 LEU A C 1
ATOM 4871 O O . LEU A 1 608 ? -35.163 13.867 15.568 1.00 55.62 608 LEU A O 1
ATOM 4875 N N . THR A 1 609 ? -35.967 12.076 14.484 1.00 53.84 609 THR A N 1
ATOM 4876 C CA . THR A 1 609 ? -35.196 11.082 15.246 1.00 53.84 609 THR A CA 1
ATOM 4877 C C . THR A 1 609 ? -33.694 11.318 15.086 1.00 53.84 609 THR A C 1
ATOM 4879 O O . THR A 1 609 ? -32.959 11.366 16.077 1.00 53.84 609 THR A O 1
ATOM 4882 N N . CYS A 1 610 ? -33.241 11.563 13.855 1.00 52.50 610 CYS A N 1
ATOM 4883 C CA . CYS A 1 610 ? -31.850 11.878 13.548 1.00 52.50 610 CYS A CA 1
ATOM 4884 C C . CYS A 1 610 ? -31.410 13.249 14.091 1.00 52.50 610 CYS A C 1
ATOM 4886 O O . CYS A 1 610 ? -30.287 13.369 14.578 1.00 52.50 610 CYS A O 1
ATOM 4888 N N . ALA A 1 611 ? -32.260 14.279 14.044 1.00 50.75 611 ALA A N 1
ATOM 4889 C CA . ALA A 1 611 ? -31.919 15.660 14.399 1.00 50.75 611 ALA A CA 1
ATOM 4890 C C . ALA A 1 611 ? -32.001 15.949 15.909 1.00 50.75 611 ALA A C 1
ATOM 4892 O O . ALA A 1 611 ? -31.115 16.612 16.456 1.00 50.75 611 ALA A O 1
ATOM 4893 N N . LEU A 1 612 ? -33.035 15.447 16.596 1.00 42.62 612 LEU A N 1
ATOM 4894 C CA . LEU A 1 612 ? -33.290 15.723 18.016 1.00 42.62 612 LEU A CA 1
ATOM 4895 C C . LEU A 1 612 ? -32.397 14.893 18.943 1.00 42.62 612 LEU A C 1
ATOM 4897 O O . LEU A 1 612 ? -31.929 15.401 19.962 1.00 42.62 612 LEU A O 1
ATOM 4901 N N . ARG A 1 613 ? -32.115 13.630 18.596 1.00 44.62 613 ARG A N 1
ATOM 4902 C CA . ARG A 1 613 ? -31.409 12.700 19.501 1.00 44.62 613 ARG A CA 1
ATOM 4903 C C . ARG A 1 613 ? -29.883 12.744 19.390 1.00 44.62 613 ARG A C 1
ATOM 4905 O O . ARG A 1 613 ? -29.200 12.139 20.211 1.00 44.62 613 ARG A O 1
ATOM 4912 N N . THR A 1 614 ? -29.337 13.486 18.426 1.00 43.62 614 THR A N 1
ATOM 4913 C CA . THR A 1 614 ? -27.884 13.585 18.189 1.00 43.62 614 THR A CA 1
ATOM 4914 C C . THR A 1 614 ? -27.265 14.927 18.574 1.00 43.62 614 THR A C 1
ATOM 4916 O O . THR A 1 614 ? -26.044 15.022 18.639 1.00 43.62 614 THR A O 1
ATOM 4919 N N . LYS A 1 615 ? -28.052 15.991 18.798 1.00 42.62 615 LYS A N 1
ATOM 4920 C CA . LYS A 1 615 ? -27.550 17.388 18.815 1.00 42.62 615 LYS A CA 1
ATOM 4921 C C . LYS A 1 615 ? -26.756 17.776 17.536 1.00 42.62 615 LYS A C 1
ATOM 4923 O O . LYS A 1 615 ? -26.042 18.783 17.544 1.00 42.62 615 LYS A O 1
ATOM 4928 N N . VAL A 1 616 ? -26.887 17.027 16.428 1.00 39.41 616 VAL A N 1
ATOM 4929 C CA . VAL A 1 616 ? -26.137 17.211 15.157 1.00 39.41 616 VAL A CA 1
ATOM 4930 C C . VAL A 1 616 ? -26.858 18.138 14.162 1.00 39.41 616 VAL A C 1
ATOM 4932 O O . VAL A 1 616 ? -26.296 18.489 13.130 1.00 39.41 616 VAL A O 1
ATOM 4935 N N . ALA A 1 617 ? -28.045 18.658 14.497 1.00 32.84 617 ALA A N 1
ATOM 4936 C CA . ALA A 1 617 ? -28.944 19.403 13.598 1.00 32.84 617 ALA A CA 1
ATOM 4937 C C . ALA A 1 617 ? -28.354 20.600 12.804 1.00 32.84 617 ALA A C 1
ATOM 4939 O O . ALA A 1 617 ? -29.011 21.100 11.899 1.00 32.84 617 ALA A O 1
ATOM 4940 N N . LYS A 1 618 ? -27.127 21.069 13.076 1.00 36.22 618 LYS A N 1
ATOM 4941 C CA . LYS A 1 618 ? -26.480 22.132 12.282 1.00 36.22 618 LYS A CA 1
ATOM 4942 C C . LYS A 1 618 ? -25.624 21.651 11.101 1.00 36.22 618 LYS A C 1
ATOM 4944 O O . LYS A 1 618 ? -25.279 22.490 10.277 1.00 36.22 618 LYS A O 1
ATOM 4949 N N . SER A 1 619 ? -25.275 20.364 10.977 1.00 35.31 619 SER A N 1
ATOM 4950 C CA . SER A 1 619 ? -24.434 19.896 9.853 1.00 35.31 619 SER A CA 1
ATOM 4951 C C . SER A 1 619 ? -25.217 19.470 8.607 1.00 35.31 619 SER A C 1
ATOM 4953 O O . SER A 1 619 ? -24.610 19.287 7.560 1.00 35.31 619 SER A O 1
ATOM 4955 N N . LEU A 1 620 ? -26.542 19.327 8.695 1.00 36.66 620 LEU A N 1
ATOM 4956 C CA . LEU A 1 620 ? -27.394 18.896 7.576 1.00 36.66 620 LEU A CA 1
ATOM 4957 C C . LEU A 1 620 ? -27.714 20.022 6.570 1.00 36.66 620 LEU A C 1
ATOM 4959 O O . LEU A 1 620 ? -28.358 19.777 5.564 1.00 36.66 620 LEU A O 1
ATOM 4963 N N . GLY A 1 621 ? -27.277 21.262 6.819 1.00 30.17 621 GLY A N 1
ATOM 4964 C CA . GLY A 1 621 ? -27.789 22.449 6.120 1.00 30.17 621 GLY A CA 1
ATOM 4965 C C . GLY A 1 621 ? -26.850 23.140 5.129 1.00 30.17 621 GLY A C 1
ATOM 4966 O O . GLY A 1 621 ? -26.957 24.355 5.002 1.00 30.17 621 GLY A O 1
ATOM 4967 N N . ARG A 1 622 ? -25.904 22.450 4.473 1.00 31.41 622 ARG A N 1
ATOM 4968 C CA . ARG A 1 622 ? -25.050 23.110 3.453 1.00 31.41 622 ARG A CA 1
ATOM 4969 C C . ARG A 1 622 ? -25.208 22.638 2.009 1.00 31.41 622 ARG A C 1
ATOM 4971 O O . ARG A 1 622 ? -24.790 23.390 1.139 1.00 31.41 622 ARG A O 1
ATOM 4978 N N . ASN A 1 623 ? -25.838 21.491 1.746 1.00 30.81 623 ASN A N 1
ATOM 4979 C CA . ASN A 1 623 ? -25.990 20.988 0.372 1.00 30.81 623 ASN A CA 1
ATOM 4980 C C . ASN A 1 623 ? -27.424 20.989 -0.167 1.00 30.81 623 ASN A C 1
ATOM 4982 O O . ASN A 1 623 ? -27.595 20.807 -1.367 1.00 30.81 623 ASN A O 1
ATOM 4986 N N . ASP A 1 624 ? -28.424 21.284 0.662 1.00 29.77 624 ASP A N 1
ATOM 4987 C CA . ASP A 1 624 ? -29.770 21.563 0.170 1.00 29.77 624 ASP A CA 1
ATOM 4988 C C . ASP A 1 624 ? -29.956 23.070 0.034 1.00 29.77 624 ASP A C 1
ATOM 4990 O O . ASP A 1 624 ? -29.555 23.845 0.908 1.00 29.77 624 ASP A O 1
ATOM 4994 N N . SER A 1 625 ? -30.547 23.489 -1.087 1.00 27.16 625 SER A N 1
ATOM 4995 C CA . SER A 1 625 ? -30.822 24.896 -1.372 1.00 27.16 625 SER A CA 1
ATOM 4996 C C . SER A 1 625 ? -31.432 25.598 -0.138 1.00 27.16 625 SER A C 1
ATOM 4998 O O . SER A 1 625 ? -32.334 25.043 0.505 1.00 27.16 625 SER A O 1
ATOM 5000 N N . PRO A 1 626 ? -30.996 26.826 0.210 1.00 25.97 626 PRO A N 1
ATOM 5001 C CA . PRO A 1 626 ? -31.477 27.552 1.390 1.00 25.97 626 PRO A CA 1
ATOM 5002 C C . PRO A 1 626 ? -32.999 27.763 1.464 1.00 25.97 626 PRO A C 1
ATOM 5004 O O . PRO A 1 626 ? -33.493 28.245 2.480 1.00 25.97 626 PRO A O 1
ATOM 5007 N N . SER A 1 627 ? -33.762 27.442 0.417 1.00 29.36 627 SER A N 1
ATOM 5008 C CA . SER A 1 627 ? -35.211 27.627 0.351 1.00 29.36 627 SER A CA 1
ATOM 5009 C C . SER A 1 627 ? -36.017 26.509 1.028 1.00 29.36 627 SER A C 1
ATOM 5011 O O . SER A 1 627 ? -37.108 26.793 1.526 1.00 29.36 627 SER A O 1
ATOM 5013 N N . GLN A 1 628 ? -35.504 25.274 1.123 1.00 30.66 628 GLN A N 1
ATOM 5014 C CA . GLN A 1 628 ? -36.277 24.150 1.683 1.00 30.66 628 GLN A CA 1
ATOM 5015 C C . GLN A 1 628 ? -36.118 24.003 3.207 1.00 30.66 628 GLN A C 1
ATOM 5017 O O . GLN A 1 628 ? -37.113 23.875 3.921 1.00 30.66 628 GLN A O 1
ATOM 5022 N N . VAL A 1 629 ? -34.905 24.161 3.749 1.00 29.86 629 VAL A N 1
ATOM 5023 C CA . VAL A 1 629 ? -34.665 24.081 5.207 1.00 29.86 629 VAL A CA 1
ATOM 5024 C C . VAL A 1 629 ? -35.199 25.314 5.956 1.00 29.86 629 VAL A C 1
ATOM 5026 O O . VAL A 1 629 ? -35.656 25.198 7.098 1.00 29.86 629 VAL A O 1
ATOM 5029 N N . ASN A 1 630 ? -35.229 26.491 5.316 1.00 26.83 630 ASN A N 1
ATOM 5030 C CA . ASN A 1 630 ? -35.754 27.721 5.930 1.00 26.83 630 ASN A CA 1
ATOM 5031 C C . ASN A 1 630 ? -37.280 27.721 6.126 1.00 26.83 630 ASN A C 1
ATOM 5033 O O . ASN A 1 630 ? -37.775 28.487 6.957 1.00 26.83 630 ASN A O 1
ATOM 5037 N N . ARG A 1 631 ? -38.042 26.872 5.417 1.00 28.44 631 ARG A N 1
ATOM 5038 C CA . ARG A 1 631 ? -39.483 26.712 5.687 1.00 28.44 631 ARG A CA 1
ATOM 5039 C C . ARG A 1 631 ? -39.746 25.848 6.923 1.00 28.44 631 ARG A C 1
ATOM 5041 O O . ARG A 1 631 ? -40.585 26.225 7.734 1.00 28.44 631 ARG A O 1
ATOM 5048 N N . ALA A 1 632 ? -38.983 24.773 7.132 1.00 28.80 632 ALA A N 1
ATOM 5049 C CA . ALA A 1 632 ? -39.151 23.900 8.298 1.00 28.80 632 ALA A CA 1
ATOM 5050 C C . ALA A 1 632 ? -38.626 24.533 9.605 1.00 28.80 632 ALA A C 1
ATOM 5052 O O . ALA A 1 632 ? -39.265 24.452 10.653 1.00 28.80 632 ALA A O 1
ATOM 5053 N N . THR A 1 633 ? -37.496 25.248 9.557 1.00 26.39 633 THR A N 1
ATOM 5054 C CA . THR A 1 633 ? -36.876 25.838 10.763 1.00 26.39 633 THR A CA 1
ATOM 5055 C C . THR A 1 633 ? -37.546 27.122 11.266 1.00 26.39 633 THR A C 1
ATOM 5057 O O . THR A 1 633 ? -37.399 27.455 12.443 1.00 26.39 633 THR A O 1
ATOM 5060 N N . ARG A 1 634 ? -38.356 27.819 10.452 1.00 26.80 634 ARG A N 1
ATOM 5061 C CA . ARG A 1 634 ? -39.173 28.954 10.935 1.00 26.80 634 ARG A CA 1
ATOM 5062 C C . ARG A 1 634 ? -40.340 28.533 11.837 1.00 26.80 634 ARG A C 1
ATOM 5064 O O . ARG A 1 634 ? -40.827 29.371 12.593 1.00 26.80 634 ARG A O 1
ATOM 5071 N N . HIS A 1 635 ? -40.743 27.260 11.829 1.00 31.28 635 HIS A N 1
ATOM 5072 C CA . HIS A 1 635 ? -41.818 26.754 12.692 1.00 31.28 635 HIS A CA 1
ATOM 5073 C C . HIS A 1 635 ? -41.347 26.210 14.053 1.00 31.28 635 HIS A C 1
ATOM 5075 O O . HIS A 1 635 ? -42.179 25.853 14.881 1.00 31.28 635 HIS A O 1
ATOM 5081 N N . GLN A 1 636 ? -40.039 26.219 14.339 1.00 32.34 636 GLN A N 1
ATOM 5082 C CA . GLN A 1 636 ? -39.452 25.583 15.527 1.00 32.34 636 GLN A CA 1
ATOM 5083 C C . GLN A 1 636 ? -38.894 26.572 16.568 1.00 32.34 636 GLN A C 1
ATOM 5085 O O . GLN A 1 636 ? -37.798 26.419 17.106 1.00 32.34 636 GLN A O 1
ATOM 5090 N N . ARG A 1 637 ? -39.693 27.575 16.934 1.00 30.30 637 ARG A N 1
ATOM 5091 C CA . ARG A 1 637 ? -39.694 28.048 18.325 1.00 30.30 637 ARG A CA 1
ATOM 5092 C C . ARG A 1 637 ? -40.945 27.462 18.969 1.00 30.30 637 ARG A C 1
ATOM 5094 O O . ARG A 1 637 ? -42.048 27.805 18.549 1.00 30.30 637 ARG A O 1
ATOM 5101 N N . ILE A 1 638 ? -40.770 26.563 19.941 1.00 35.56 638 ILE A N 1
ATOM 5102 C CA . ILE A 1 638 ? -41.861 26.115 20.815 1.00 35.56 638 ILE A CA 1
ATOM 5103 C C . ILE A 1 638 ? -42.278 27.345 21.618 1.00 35.56 638 ILE A C 1
ATOM 5105 O O . ILE A 1 638 ? -41.659 27.713 22.614 1.00 35.56 638 ILE A O 1
ATOM 5109 N N . TRP A 1 639 ? -43.262 28.047 21.084 1.00 34.31 639 TRP A N 1
ATOM 5110 C CA . TRP A 1 639 ? -43.969 29.111 21.756 1.00 34.31 639 TRP A CA 1
ATOM 5111 C C . TRP A 1 639 ? -45.269 28.501 22.251 1.00 34.31 639 TRP A C 1
ATOM 5113 O O . TRP A 1 639 ? -46.045 28.026 21.420 1.00 34.31 639 TRP A O 1
ATOM 5123 N N . ASN A 1 640 ? -45.509 28.542 23.563 1.00 43.81 640 ASN A N 1
ATOM 5124 C CA . ASN A 1 640 ? -46.842 28.331 24.120 1.00 43.81 640 ASN A CA 1
ATOM 5125 C C . ASN A 1 640 ? -47.762 29.334 23.416 1.00 43.81 640 ASN A C 1
ATOM 5127 O O . ASN A 1 640 ? -47.575 30.548 23.547 1.00 43.81 640 ASN A O 1
ATOM 5131 N N . ALA A 1 641 ? -48.658 28.842 22.567 1.00 45.75 641 ALA A N 1
ATOM 5132 C CA . ALA A 1 641 ? -49.433 29.686 21.676 1.00 45.75 641 ALA A CA 1
ATOM 5133 C C . ALA A 1 641 ? -50.913 29.540 22.006 1.00 45.75 641 ALA A C 1
ATOM 5135 O O . ALA A 1 641 ? -51.477 28.452 21.912 1.00 45.75 641 ALA A O 1
ATOM 5136 N N . LEU A 1 642 ? -51.524 30.661 22.372 1.00 46.00 642 LEU A N 1
ATOM 5137 C CA . LEU A 1 642 ? -52.967 30.814 22.394 1.00 46.00 642 LEU A CA 1
ATOM 5138 C C . LEU A 1 642 ? -53.383 31.335 21.021 1.00 46.00 642 LEU A C 1
ATOM 5140 O O . LEU A 1 642 ? -52.859 32.345 20.548 1.00 46.00 642 LEU A O 1
ATOM 5144 N N . HIS A 1 643 ? -54.304 30.649 20.366 1.00 52.41 643 HIS A N 1
ATOM 5145 C CA . HIS A 1 643 ? -54.878 31.099 19.110 1.00 52.41 643 HIS A CA 1
ATOM 5146 C C . HIS A 1 643 ? -56.243 31.722 19.386 1.00 52.41 643 HIS A C 1
ATOM 5148 O O . HIS A 1 643 ? -57.116 31.094 19.975 1.00 52.41 643 HIS A O 1
ATOM 5154 N N . LEU A 1 644 ? -56.409 32.972 18.963 1.00 48.12 644 LEU A N 1
ATOM 5155 C CA . LEU A 1 644 ? -57.688 33.665 18.929 1.00 48.12 644 LEU A CA 1
ATOM 5156 C C . LEU A 1 644 ? -58.217 33.569 17.500 1.00 48.12 644 LEU A C 1
ATOM 5158 O O . LEU A 1 644 ? -57.645 34.170 16.592 1.00 48.12 644 LEU A O 1
ATOM 5162 N N . VAL A 1 645 ? -59.272 32.796 17.293 1.00 51.19 645 VAL A N 1
ATOM 5163 C CA . VAL A 1 645 ? -59.954 32.694 16.004 1.00 51.19 645 VAL A CA 1
ATOM 5164 C C . VAL A 1 645 ? -61.226 33.518 16.091 1.00 51.19 645 VAL A C 1
ATOM 5166 O O . VAL A 1 645 ? -62.106 33.214 16.890 1.00 51.19 645 VAL A O 1
ATOM 5169 N N . CYS A 1 646 ? -61.323 34.559 15.276 1.00 45.34 646 CYS A N 1
ATOM 5170 C CA . CYS A 1 646 ? -62.524 35.372 15.172 1.00 45.34 646 CYS A CA 1
ATOM 5171 C C . CYS A 1 646 ? -63.172 35.147 13.811 1.00 45.34 646 CYS A C 1
ATOM 5173 O O . CYS A 1 646 ? -62.476 35.068 12.798 1.00 45.34 646 CYS A O 1
ATOM 5175 N N . GLU A 1 647 ? -64.493 35.074 13.788 1.00 46.59 647 GLU A N 1
ATOM 5176 C CA . GLU A 1 647 ? -65.294 35.050 12.572 1.00 46.59 647 GLU A CA 1
ATOM 5177 C C . GLU A 1 647 ? -66.138 36.325 12.529 1.00 46.59 647 GLU A C 1
ATOM 5179 O O . GLU A 1 647 ? -66.733 36.717 13.536 1.00 46.59 647 GLU A O 1
ATOM 5184 N N . THR A 1 648 ? -66.103 37.018 11.395 1.00 45.75 648 THR A N 1
ATOM 5185 C CA . THR A 1 648 ? -66.954 38.182 11.130 1.00 45.75 648 THR A CA 1
ATOM 5186 C C . THR A 1 648 ? -68.294 37.735 10.558 1.00 45.75 648 THR A C 1
ATOM 5188 O O . THR A 1 648 ? -68.407 36.633 10.026 1.00 45.75 648 THR A O 1
ATOM 5191 N N . ASP A 1 649 ? -69.304 38.598 10.636 1.00 42.44 649 ASP A N 1
ATOM 5192 C CA . ASP A 1 649 ? -70.685 38.288 10.230 1.00 42.44 649 ASP A CA 1
ATOM 5193 C C . ASP A 1 649 ? -70.808 37.883 8.746 1.00 42.44 649 ASP A C 1
ATOM 5195 O O . ASP A 1 649 ? -71.734 37.172 8.367 1.00 42.44 649 ASP A O 1
ATOM 5199 N N . ASP A 1 650 ? -69.839 38.272 7.908 1.00 47.16 650 ASP A N 1
ATOM 5200 C CA . ASP A 1 650 ? -69.703 37.859 6.502 1.00 47.16 650 ASP A CA 1
ATOM 5201 C C . ASP A 1 650 ? -69.009 36.486 6.314 1.00 47.16 650 ASP A C 1
ATOM 5203 O O . ASP A 1 650 ? -68.637 36.120 5.197 1.00 47.16 650 ASP A O 1
ATOM 5207 N N . GLY A 1 651 ? -68.810 35.725 7.398 1.00 48.06 651 GLY A N 1
ATOM 5208 C CA . GLY A 1 651 ? -68.247 34.369 7.410 1.00 48.06 651 GLY A CA 1
ATOM 5209 C C . GLY A 1 651 ? -66.723 34.302 7.276 1.00 48.06 651 GLY A C 1
ATOM 5210 O O . GLY A 1 651 ? -66.147 33.219 7.125 1.00 48.06 651 GLY A O 1
ATOM 5211 N N . ARG A 1 652 ? -66.019 35.442 7.302 1.00 47.12 652 ARG A N 1
ATOM 5212 C CA . ARG A 1 652 ? -64.555 35.455 7.173 1.00 47.12 652 ARG A CA 1
ATOM 5213 C C . ARG A 1 652 ? -63.885 35.156 8.508 1.00 47.12 652 ARG A C 1
ATOM 5215 O O . ARG A 1 652 ? -64.118 35.823 9.512 1.00 47.12 652 ARG A O 1
ATOM 5222 N N . ARG A 1 653 ? -62.972 34.181 8.499 1.00 51.97 653 ARG A N 1
ATOM 5223 C CA . ARG A 1 653 ? -62.184 33.788 9.676 1.00 51.97 653 ARG A CA 1
ATOM 5224 C C . ARG A 1 653 ? -60.815 34.452 9.696 1.00 51.97 653 ARG A C 1
ATOM 5226 O O . ARG A 1 653 ? -60.064 34.382 8.725 1.00 51.97 653 ARG A O 1
ATOM 5233 N N . ALA A 1 654 ? -60.465 35.027 10.838 1.00 45.09 654 ALA A N 1
ATOM 5234 C CA . ALA A 1 654 ? -59.141 35.546 11.137 1.00 45.09 654 ALA A CA 1
ATOM 5235 C C . ALA A 1 654 ? -58.561 34.824 12.357 1.00 45.09 654 ALA A C 1
ATOM 5237 O O . ALA A 1 654 ? -59.191 34.760 13.410 1.00 45.09 654 ALA A O 1
ATOM 5238 N N . THR A 1 655 ? -57.342 34.298 12.229 1.00 48.88 655 THR A N 1
ATOM 5239 C CA . THR A 1 655 ? -56.633 33.644 13.335 1.00 48.88 655 THR A CA 1
ATOM 5240 C C . THR A 1 655 ? -55.456 34.495 13.785 1.00 48.88 655 THR A C 1
ATOM 5242 O O . THR A 1 655 ? -54.499 34.713 13.041 1.00 48.88 655 THR A O 1
ATOM 5245 N N . TYR A 1 656 ? -55.494 34.929 15.038 1.00 48.56 656 TYR A N 1
ATOM 5246 C CA . TYR A 1 656 ? -54.432 35.676 15.689 1.00 48.56 656 TYR A CA 1
ATOM 5247 C C . TYR A 1 656 ? -53.667 34.752 16.633 1.00 48.56 656 TYR A C 1
ATOM 5249 O O . TYR A 1 656 ? -54.218 34.204 17.586 1.00 48.56 656 TYR A O 1
ATOM 5257 N N . ARG A 1 657 ? -52.370 34.577 16.371 1.00 49.31 657 ARG A N 1
ATOM 5258 C CA . ARG A 1 657 ? -51.484 33.801 17.242 1.00 49.31 657 ARG A CA 1
ATOM 5259 C C . ARG A 1 657 ? -50.932 34.698 18.344 1.00 49.31 657 ARG A C 1
ATOM 5261 O O . ARG A 1 657 ? -50.124 35.586 18.079 1.00 49.31 657 ARG A O 1
ATOM 5268 N N . ILE A 1 658 ? -51.324 34.426 19.580 1.00 50.50 658 ILE A N 1
ATOM 5269 C CA . ILE A 1 658 ? -50.828 35.094 20.778 1.00 50.50 658 ILE A CA 1
ATOM 5270 C C . ILE A 1 658 ? -49.753 34.200 21.389 1.00 50.50 658 ILE A C 1
ATOM 5272 O O . ILE A 1 658 ? -49.995 33.066 21.793 1.00 50.50 658 ILE A O 1
ATOM 5276 N N . THR A 1 659 ? -48.528 34.708 21.415 1.00 48.91 659 THR A N 1
ATOM 5277 C CA . THR A 1 659 ? -47.382 33.988 21.968 1.00 48.91 659 THR A CA 1
ATOM 5278 C C . THR A 1 659 ? -47.245 34.321 23.447 1.00 48.91 659 THR A C 1
ATOM 5280 O O . THR A 1 659 ? -46.996 35.475 23.791 1.00 48.91 659 THR A O 1
ATOM 5283 N N . ILE A 1 660 ? -47.404 33.324 24.315 1.00 48.53 660 ILE A N 1
ATOM 5284 C CA . ILE A 1 660 ? -47.285 33.488 25.764 1.00 48.53 660 ILE A CA 1
ATOM 5285 C C . ILE A 1 660 ? -45.828 33.212 26.149 1.00 48.53 660 ILE A C 1
ATOM 5287 O O . ILE A 1 660 ? -45.323 32.097 26.005 1.00 48.53 660 ILE A O 1
ATOM 5291 N N . ALA A 1 661 ? -45.122 34.248 26.604 1.00 47.44 661 ALA A N 1
ATOM 5292 C CA . ALA A 1 661 ? -43.800 34.090 27.202 1.00 47.44 661 ALA A CA 1
ATOM 5293 C C . ALA A 1 661 ? -43.926 33.437 28.593 1.00 47.44 661 ALA A C 1
ATOM 5295 O O . ALA A 1 661 ? -44.945 33.585 29.256 1.00 47.44 661 ALA A O 1
ATOM 5296 N N . LYS A 1 662 ? -42.888 32.726 29.052 1.00 42.88 662 LYS A N 1
ATOM 5297 C CA . LYS A 1 662 ? -42.886 31.885 30.273 1.00 42.88 662 LYS A CA 1
ATOM 5298 C C . LYS A 1 662 ? -43.162 32.599 31.624 1.00 42.88 662 LYS A C 1
ATOM 5300 O O . LYS A 1 662 ? -43.076 31.936 32.651 1.00 42.88 662 LYS A O 1
ATOM 5305 N N . SER A 1 663 ? -43.507 33.889 31.657 1.00 43.75 663 SER A N 1
ATOM 5306 C CA . SER A 1 663 ? -43.707 34.677 32.890 1.00 43.75 663 SER A CA 1
ATOM 5307 C C . SER A 1 663 ? -45.059 35.410 32.874 1.00 43.75 663 SER A C 1
ATOM 5309 O O . SER A 1 663 ? -45.503 35.796 31.790 1.00 43.75 663 SER A O 1
ATOM 5311 N N . PRO A 1 664 ? -45.712 35.660 34.031 1.00 41.88 664 PRO A N 1
ATOM 5312 C CA . PRO A 1 664 ? -47.033 36.280 34.077 1.00 41.88 664 PRO A CA 1
ATOM 5313 C C . PRO A 1 664 ? -46.911 37.775 33.765 1.00 41.88 664 PRO A C 1
ATOM 5315 O O . PRO A 1 664 ? -46.706 38.603 34.646 1.00 41.88 664 PRO A O 1
ATOM 5318 N N . GLN A 1 665 ? -46.998 38.132 32.487 1.00 47.72 665 GLN A N 1
ATOM 5319 C CA . GLN A 1 665 ? -47.094 39.520 32.052 1.00 47.72 665 GLN A CA 1
ATOM 5320 C C . GLN A 1 665 ? -48.434 39.749 31.362 1.00 47.72 665 GLN A C 1
ATOM 5322 O O . GLN A 1 665 ? -48.906 38.917 30.592 1.00 47.72 665 GLN A O 1
ATOM 5327 N N . ARG A 1 666 ? -49.059 40.890 31.658 1.00 47.25 666 ARG A N 1
ATOM 5328 C CA . ARG A 1 666 ? -50.334 41.327 31.082 1.00 47.25 666 ARG A CA 1
ATOM 5329 C C . ARG A 1 666 ? -50.153 41.518 29.569 1.00 47.25 666 ARG A C 1
ATOM 5331 O O . ARG A 1 666 ? -49.498 42.465 29.141 1.00 47.25 666 ARG A O 1
ATOM 5338 N N . ILE A 1 667 ? -50.699 40.612 28.758 1.00 49.34 667 ILE A N 1
ATOM 5339 C CA . ILE A 1 667 ? -50.575 40.666 27.294 1.00 49.34 667 ILE A CA 1
ATOM 5340 C C . ILE A 1 667 ? -51.687 41.560 26.742 1.00 49.34 667 ILE A C 1
ATOM 5342 O O . ILE A 1 667 ? -52.865 41.228 26.844 1.00 49.34 667 ILE A O 1
ATOM 5346 N N . ARG A 1 668 ? -51.326 42.701 26.145 1.00 47.94 668 ARG A N 1
ATOM 5347 C CA . ARG A 1 668 ? -52.283 43.592 25.474 1.00 47.94 668 ARG A CA 1
ATOM 5348 C C . ARG A 1 668 ? -52.315 43.268 23.980 1.00 47.94 668 ARG A C 1
ATOM 5350 O O . ARG A 1 668 ? -51.348 43.533 23.269 1.00 47.94 668 ARG A O 1
ATOM 5357 N N . VAL A 1 669 ? -53.422 42.705 23.502 1.00 47.78 669 VAL A N 1
ATOM 5358 C CA . VAL A 1 669 ? -53.636 42.422 22.075 1.00 47.78 669 VAL A CA 1
ATOM 5359 C C . VAL A 1 669 ? -54.291 43.640 21.428 1.00 47.78 669 VAL A C 1
ATOM 5361 O O . VAL A 1 669 ? -55.362 44.068 21.846 1.00 47.78 669 VAL A O 1
ATOM 5364 N N . ARG A 1 670 ? -53.635 44.224 20.421 1.00 44.44 670 ARG A N 1
ATOM 5365 C CA . ARG A 1 670 ? -54.177 45.337 19.630 1.00 44.44 670 ARG A CA 1
ATOM 5366 C C . ARG A 1 670 ? -54.601 44.794 18.270 1.00 44.44 670 ARG A C 1
ATOM 5368 O O . ARG A 1 670 ? -53.745 44.402 17.477 1.00 44.44 670 ARG A O 1
ATOM 5375 N N . LEU A 1 671 ? -55.903 44.748 18.012 1.00 45.97 671 LEU A N 1
ATOM 5376 C CA . LEU A 1 671 ? -56.417 44.424 16.684 1.00 45.97 671 LEU A CA 1
ATOM 5377 C C . LEU A 1 671 ? -56.170 45.629 15.773 1.00 45.97 671 LEU A C 1
ATOM 5379 O O . LEU A 1 671 ? -56.398 46.769 16.173 1.00 45.97 671 LEU A O 1
ATOM 5383 N N . ARG A 1 672 ? -55.614 45.383 14.582 1.00 39.50 672 ARG A N 1
ATOM 5384 C CA . ARG A 1 672 ? -55.198 46.455 13.662 1.00 39.50 672 ARG A CA 1
ATOM 5385 C C . ARG A 1 672 ? -56.378 47.194 13.023 1.00 39.50 672 ARG A C 1
ATOM 5387 O O . ARG A 1 672 ? -56.181 48.313 12.573 1.00 39.50 672 ARG A O 1
ATOM 5394 N N . GLU A 1 673 ? -57.573 46.606 13.027 1.00 42.25 673 GLU A N 1
ATOM 5395 C CA . GLU A 1 673 ? -58.798 47.189 12.471 1.00 42.25 673 GLU A CA 1
ATOM 5396 C C . GLU A 1 673 ? -59.985 46.858 13.393 1.00 42.25 673 GLU A C 1
ATOM 5398 O O . GLU A 1 673 ? -60.091 45.703 13.825 1.00 42.25 673 GLU A O 1
ATOM 5403 N N . PRO A 1 674 ? -60.870 47.820 13.720 1.00 42.56 674 PRO A N 1
ATOM 5404 C CA . PRO A 1 674 ? -62.103 47.528 14.441 1.00 42.56 674 PRO A CA 1
ATOM 5405 C C . PRO A 1 674 ? -63.032 46.722 13.526 1.00 42.56 674 PRO A C 1
ATOM 5407 O O . PRO A 1 674 ? -63.500 47.224 12.507 1.00 42.56 674 PRO A O 1
ATOM 5410 N N . ARG A 1 675 ? -63.270 45.456 13.869 1.00 45.59 675 ARG A N 1
ATOM 5411 C CA . ARG A 1 675 ? -64.238 44.582 13.195 1.00 45.59 675 ARG A CA 1
ATOM 5412 C C . ARG A 1 675 ? -65.248 44.089 14.224 1.00 45.59 675 ARG A C 1
ATOM 5414 O O . ARG A 1 675 ? -64.867 43.806 15.358 1.00 45.59 675 ARG A O 1
ATOM 5421 N N . ILE A 1 676 ? -66.516 44.022 13.830 1.00 42.41 676 ILE A N 1
ATOM 5422 C CA . ILE A 1 676 ? -67.576 43.386 14.617 1.00 42.41 676 ILE A CA 1
ATOM 5423 C C . ILE A 1 676 ? -67.478 41.883 14.338 1.00 42.41 676 ILE A C 1
ATOM 5425 O O . ILE A 1 676 ? -67.369 41.477 13.180 1.00 42.41 676 ILE A O 1
ATOM 5429 N N . PHE A 1 677 ? -67.407 41.076 15.395 1.00 46.00 677 PHE A N 1
ATOM 5430 C CA . PHE A 1 677 ? -67.239 39.628 15.301 1.00 46.00 677 PHE A CA 1
ATOM 5431 C C . PHE A 1 677 ? -68.473 38.945 15.889 1.00 46.00 677 PHE A C 1
ATOM 5433 O O . PHE A 1 677 ? -68.740 39.123 17.076 1.00 46.00 677 PHE A O 1
ATOM 5440 N N . CYS A 1 678 ? -69.181 38.131 15.107 1.00 41.41 678 CYS A N 1
ATOM 5441 C CA . CYS A 1 678 ? -70.280 37.308 15.616 1.00 41.41 678 CYS A CA 1
ATOM 5442 C C . CYS A 1 678 ? -69.795 36.116 16.447 1.00 41.41 678 CYS A C 1
ATOM 5444 O O . CYS A 1 678 ? -70.544 35.593 17.271 1.00 41.41 678 CYS A O 1
ATOM 5446 N N . LYS A 1 679 ? -68.553 35.654 16.233 1.00 48.78 679 LYS A N 1
ATOM 5447 C CA . LYS A 1 679 ? -68.014 34.488 16.937 1.00 48.78 679 LYS A CA 1
ATOM 5448 C C . LYS A 1 679 ? -66.535 34.625 17.239 1.00 48.78 679 LYS A C 1
ATOM 5450 O O . LYS A 1 679 ? -65.720 34.937 16.371 1.00 48.78 679 LYS A O 1
ATOM 5455 N N . VAL A 1 680 ? -66.182 34.306 18.477 1.00 45.84 680 VAL A N 1
ATOM 5456 C CA . VAL A 1 680 ? -64.801 34.289 18.948 1.00 45.84 680 VAL A CA 1
ATOM 5457 C C . VAL A 1 680 ? -64.508 32.924 19.565 1.00 45.84 680 VAL A C 1
ATOM 5459 O O . VAL A 1 680 ? -65.299 32.397 20.343 1.00 45.84 680 VAL A O 1
ATOM 5462 N N . ARG A 1 681 ? -63.379 32.318 19.199 1.00 54.03 681 ARG A N 1
ATOM 5463 C CA . ARG A 1 681 ? -62.913 31.039 19.736 1.00 54.03 681 ARG A CA 1
ATOM 5464 C C . ARG A 1 681 ? -61.479 31.172 20.220 1.00 54.03 681 ARG A C 1
ATOM 5466 O O . ARG A 1 681 ? -60.624 31.725 19.529 1.00 54.03 681 ARG A O 1
ATOM 5473 N N . PHE A 1 682 ? -61.218 30.602 21.387 1.00 51.00 682 PHE A N 1
ATOM 5474 C CA . PHE A 1 682 ? -59.879 30.461 21.936 1.00 51.00 682 PHE A CA 1
ATOM 5475 C C . PHE A 1 682 ? -59.448 29.002 21.823 1.00 51.00 682 PHE A C 1
ATOM 5477 O O . PHE A 1 682 ? -60.114 28.118 22.351 1.00 51.00 682 PHE A O 1
ATOM 5484 N N . GLU A 1 683 ? -58.340 28.756 21.130 1.00 51.88 683 GLU A N 1
ATOM 5485 C CA . GLU A 1 683 ? -57.749 27.426 20.977 1.00 51.88 683 GLU A CA 1
ATOM 5486 C C . GLU A 1 683 ? -56.361 27.417 21.623 1.00 51.88 683 GLU A C 1
ATOM 5488 O O . GLU A 1 683 ? -55.541 28.310 21.380 1.00 51.88 683 GLU A O 1
ATOM 5493 N N . TRP A 1 684 ? -56.073 26.411 22.447 1.00 54.56 684 TRP A N 1
ATOM 5494 C CA . TRP A 1 684 ? -54.788 26.274 23.132 1.00 54.56 684 TRP A CA 1
ATOM 5495 C C . TRP A 1 684 ? -54.167 24.895 22.901 1.00 54.56 684 TRP A C 1
ATOM 5497 O O . TRP A 1 684 ? -54.865 23.887 22.822 1.00 54.56 684 TRP A O 1
ATOM 5507 N N . ARG A 1 685 ? -52.833 24.850 22.791 1.00 47.31 685 ARG A N 1
ATOM 5508 C CA . ARG A 1 685 ? -52.041 23.612 22.693 1.00 47.31 685 ARG A CA 1
ATOM 5509 C C . ARG A 1 685 ? -50.816 23.699 23.604 1.00 47.31 685 ARG A C 1
ATOM 5511 O O . ARG A 1 685 ? -50.145 24.730 23.623 1.00 47.31 685 ARG A O 1
ATOM 5518 N N . ASP A 1 686 ? -50.546 22.619 24.336 1.00 45.28 686 ASP A N 1
ATOM 5519 C CA . ASP A 1 686 ? -49.335 22.410 25.147 1.00 45.28 686 ASP A CA 1
ATOM 5520 C C . ASP A 1 686 ? -49.087 23.439 26.276 1.00 45.28 686 ASP A C 1
ATOM 5522 O O . ASP A 1 686 ? -47.943 23.748 26.616 1.00 45.28 686 ASP A O 1
ATOM 5526 N N . ILE A 1 687 ? -50.152 23.977 26.883 1.00 44.50 687 ILE A N 1
ATOM 5527 C CA . ILE A 1 687 ? -50.074 24.810 28.097 1.00 44.50 687 ILE A CA 1
ATOM 5528 C C . ILE A 1 687 ? -50.488 23.939 29.293 1.00 44.50 687 ILE A C 1
ATOM 5530 O O . ILE A 1 687 ? -51.500 23.248 29.221 1.00 44.50 687 ILE A O 1
ATOM 5534 N N . GLY A 1 688 ? -49.703 23.949 30.378 1.00 50.53 688 GLY A N 1
ATOM 5535 C CA . GLY A 1 688 ? -50.097 23.333 31.655 1.00 50.53 688 GLY A CA 1
ATOM 5536 C C . GLY A 1 688 ? -51.300 24.044 32.309 1.00 50.53 688 GLY A C 1
ATOM 5537 O O . GLY A 1 688 ? -51.883 24.932 31.686 1.00 50.53 688 GLY A O 1
ATOM 5538 N N . PRO A 1 689 ? -51.672 23.711 33.560 1.00 54.78 689 PRO A N 1
ATOM 5539 C CA . PRO A 1 689 ? -52.768 24.392 34.254 1.00 54.78 689 PRO A CA 1
ATOM 5540 C C . PRO A 1 689 ? -52.556 25.910 34.263 1.00 54.78 689 PRO A C 1
ATOM 5542 O O . PRO A 1 689 ? -51.457 26.392 34.553 1.00 54.78 689 PRO A O 1
ATOM 5545 N N . ALA A 1 690 ? -53.598 26.660 33.908 1.00 54.56 690 ALA A N 1
ATOM 5546 C CA . ALA A 1 690 ? -53.497 28.095 33.679 1.00 54.56 690 ALA A CA 1
ATOM 5547 C C . ALA A 1 690 ? -54.809 28.824 33.994 1.00 54.56 690 ALA A C 1
ATOM 5549 O O . ALA A 1 690 ? -55.901 28.333 33.710 1.00 54.56 690 ALA A O 1
ATOM 5550 N N . THR A 1 691 ? -54.677 30.044 34.518 1.00 56.47 691 THR A N 1
ATOM 5551 C CA . THR A 1 691 ? -55.777 31.004 34.672 1.00 56.47 691 THR A CA 1
ATOM 5552 C C . THR A 1 691 ? -55.502 32.207 33.783 1.00 56.47 691 THR A C 1
ATOM 5554 O O . THR A 1 691 ? -54.464 32.861 33.902 1.00 56.47 691 THR A O 1
ATOM 5557 N N . ILE A 1 692 ? -56.441 32.513 32.897 1.00 57.66 692 ILE A N 1
ATOM 5558 C CA . ILE A 1 692 ? -56.382 33.641 31.974 1.00 57.66 692 ILE A CA 1
ATOM 5559 C C . ILE A 1 692 ? -57.440 34.648 32.407 1.00 57.66 692 ILE A C 1
ATOM 5561 O O . ILE A 1 692 ? -58.612 34.306 32.525 1.00 57.66 692 ILE A O 1
ATOM 5565 N N . ARG A 1 693 ? -57.025 35.897 32.630 1.00 58.97 693 ARG A N 1
ATOM 5566 C CA . ARG A 1 693 ? -57.936 37.009 32.923 1.00 58.97 693 ARG A CA 1
ATOM 5567 C C . ARG A 1 693 ? -57.991 37.948 31.729 1.00 58.97 693 ARG A C 1
ATOM 5569 O O . ARG A 1 693 ? -56.963 38.502 31.334 1.00 58.97 693 ARG A O 1
ATOM 5576 N N . ILE A 1 694 ? -59.177 38.122 31.165 1.00 59.81 694 ILE A N 1
ATOM 5577 C CA . ILE A 1 694 ? -59.440 39.041 30.062 1.00 59.81 694 ILE A CA 1
ATOM 5578 C C . ILE A 1 694 ? -60.169 40.250 30.641 1.00 59.81 694 ILE A C 1
ATOM 5580 O O . ILE A 1 694 ? -61.290 40.149 31.131 1.00 59.81 694 ILE A O 1
ATOM 5584 N N . SER A 1 695 ? -59.499 41.401 30.624 1.00 57.47 695 SER A N 1
ATOM 5585 C CA . SER A 1 695 ? -60.071 42.664 31.094 1.00 57.47 695 SER A CA 1
ATOM 5586 C C . SER A 1 695 ? -60.982 43.311 30.050 1.00 57.47 695 SER A C 1
ATOM 5588 O O . SER A 1 695 ? -60.813 43.043 28.861 1.00 57.47 695 SER A O 1
ATOM 5590 N N . GLN A 1 696 ? -61.850 44.229 30.496 1.00 57.94 696 GLN A N 1
ATOM 5591 C CA . GLN A 1 696 ? -62.733 45.051 29.658 1.00 57.94 696 GLN A CA 1
ATOM 5592 C C . GLN A 1 696 ? -62.051 45.541 28.377 1.00 57.94 696 GLN A C 1
ATOM 5594 O O . GLN A 1 696 ? -60.922 46.054 28.389 1.00 57.94 696 GLN A O 1
ATOM 5599 N N . MET A 1 697 ? -62.757 45.381 27.261 1.00 52.84 697 MET A N 1
ATOM 5600 C CA . MET A 1 697 ? -62.256 45.778 25.958 1.00 52.84 697 MET A CA 1
ATOM 5601 C C . MET A 1 697 ? -62.544 47.266 25.751 1.00 52.84 697 MET A C 1
ATOM 5603 O O . MET A 1 697 ? -63.688 47.699 25.799 1.00 52.84 697 MET A O 1
ATOM 5607 N N . GLN A 1 698 ? -61.505 48.071 25.530 1.00 51.66 698 GLN A N 1
ATOM 5608 C CA . GLN A 1 698 ? -61.668 49.486 25.192 1.00 51.66 698 GLN A CA 1
ATOM 5609 C C . GLN A 1 698 ? -61.604 49.660 23.679 1.00 51.66 698 GLN A C 1
ATOM 5611 O O . GLN A 1 698 ? -60.569 49.402 23.056 1.00 51.66 698 GLN A O 1
ATOM 5616 N N . LEU A 1 699 ? -62.708 50.110 23.093 1.00 46.50 699 LEU A N 1
ATOM 5617 C CA . LEU A 1 699 ? -62.796 50.467 21.688 1.00 46.50 699 LEU A CA 1
ATOM 5618 C C . LEU A 1 699 ? -62.500 51.954 21.554 1.00 46.50 699 LEU A C 1
ATOM 5620 O O . LEU A 1 699 ? -63.174 52.790 22.147 1.00 46.50 699 LEU A O 1
ATOM 5624 N N . ARG A 1 700 ? -61.477 52.291 20.771 1.00 42.00 700 ARG A N 1
ATOM 5625 C CA . ARG A 1 700 ? -61.168 53.677 20.428 1.00 42.00 700 ARG A CA 1
ATOM 5626 C C . ARG A 1 700 ? -61.540 53.913 18.972 1.00 42.00 700 ARG A C 1
ATOM 5628 O O . ARG A 1 700 ? -61.034 53.214 18.096 1.00 42.00 700 ARG A O 1
ATOM 5635 N N . SER A 1 701 ? -62.425 54.871 18.727 1.00 44.59 701 SER A N 1
ATOM 5636 C CA . SER A 1 701 ? -62.802 55.283 17.380 1.00 44.59 701 SER A CA 1
ATOM 5637 C C . SER A 1 701 ? -61.633 55.980 16.674 1.00 44.59 701 SER A C 1
ATOM 5639 O O . SER A 1 701 ? -60.668 56.426 17.304 1.00 44.59 701 SER A O 1
ATOM 5641 N N . ALA A 1 702 ? -61.726 56.113 15.349 1.00 40.31 702 ALA A N 1
ATOM 5642 C CA . ALA A 1 702 ? -60.731 56.835 14.556 1.00 40.31 702 ALA A CA 1
ATOM 5643 C C . ALA A 1 702 ? -60.616 58.324 14.948 1.00 40.31 702 ALA A C 1
ATOM 5645 O O . ALA A 1 702 ? -59.543 58.903 14.803 1.00 40.31 702 ALA A O 1
ATOM 5646 N N . SER A 1 703 ? -61.677 58.923 15.507 1.00 42.56 703 SER A N 1
ATOM 5647 C CA . SER A 1 703 ? -61.676 60.293 16.043 1.00 42.56 703 SER A CA 1
ATOM 5648 C C . SER A 1 703 ? -61.071 60.408 17.451 1.00 42.56 703 SER A C 1
ATOM 5650 O O . SER A 1 703 ? -60.945 61.509 17.978 1.00 42.56 703 SER A O 1
ATOM 5652 N N . GLY A 1 704 ? -60.661 59.291 18.065 1.00 42.97 704 GLY A N 1
ATOM 5653 C CA . GLY A 1 704 ? -59.989 59.257 19.367 1.00 42.97 704 GLY A CA 1
ATOM 5654 C C . GLY A 1 704 ? -60.911 59.070 20.576 1.00 42.97 704 GLY A C 1
ATOM 5655 O O . GLY A 1 704 ? -60.404 58.884 21.687 1.00 42.97 704 GLY A O 1
ATOM 5656 N N . GLU A 1 705 ? -62.231 59.044 20.378 1.00 40.44 705 GLU A N 1
ATOM 5657 C CA . GLU A 1 705 ? -63.209 58.729 21.425 1.00 40.44 705 GLU A CA 1
ATOM 5658 C C . GLU A 1 705 ? -63.019 57.278 21.880 1.00 40.44 705 GLU A C 1
ATOM 5660 O O . GLU A 1 705 ? -62.920 56.369 21.058 1.00 40.44 705 GLU A O 1
ATOM 5665 N N . THR A 1 706 ? -62.909 57.048 23.188 1.00 48.53 706 THR A N 1
ATOM 5666 C CA . THR A 1 706 ? -62.706 55.705 23.750 1.00 48.53 706 THR A CA 1
ATOM 5667 C C . THR A 1 706 ? -63.957 55.292 24.509 1.00 48.53 706 THR A C 1
ATOM 5669 O O . THR A 1 706 ? -64.313 55.938 25.489 1.00 48.53 706 THR A O 1
ATOM 5672 N N . ARG A 1 707 ? -64.610 54.219 24.061 1.00 46.91 707 ARG A N 1
ATOM 5673 C CA . ARG A 1 707 ? -65.741 53.585 24.741 1.00 46.91 707 ARG A CA 1
ATOM 5674 C C . ARG A 1 707 ? -65.301 52.251 25.320 1.00 46.91 707 ARG A C 1
ATOM 5676 O O . ARG A 1 707 ? -64.628 51.464 24.652 1.00 46.91 707 ARG A O 1
ATOM 5683 N N . THR A 1 708 ? -65.670 52.002 26.566 1.00 52.44 708 THR A N 1
ATOM 5684 C CA . THR A 1 708 ? -65.434 50.711 27.214 1.00 52.44 708 THR A CA 1
ATOM 5685 C C . THR A 1 708 ? -66.600 49.791 26.878 1.00 52.44 708 THR A C 1
ATOM 5687 O O . THR A 1 708 ? -67.756 50.175 27.027 1.00 52.44 708 THR A O 1
ATOM 5690 N N . PHE A 1 709 ? -66.292 48.612 26.349 1.00 51.12 709 PHE A N 1
ATOM 5691 C CA . PHE A 1 709 ? -67.271 47.604 25.973 1.00 51.12 709 PHE A CA 1
ATOM 5692 C C . PHE A 1 709 ? -67.462 46.648 27.160 1.00 51.12 709 PHE A C 1
ATOM 5694 O O . PHE A 1 709 ? -66.622 45.775 27.395 1.00 51.12 709 PHE A O 1
ATOM 5701 N N . ASP A 1 710 ? -68.534 46.858 27.928 1.00 50.12 710 ASP A N 1
ATOM 5702 C CA . ASP A 1 710 ? -68.795 46.169 29.205 1.00 50.12 710 ASP A CA 1
ATOM 5703 C C . ASP A 1 710 ? -69.654 44.902 29.083 1.00 50.12 710 ASP A C 1
ATOM 5705 O O . ASP A 1 710 ? -69.856 44.197 30.067 1.00 50.12 710 ASP A O 1
ATOM 5709 N N . GLU A 1 711 ? -70.102 44.527 27.883 1.00 51.31 711 GLU A N 1
ATOM 5710 C CA . GLU A 1 711 ? -70.960 43.345 27.687 1.00 51.31 711 GLU A CA 1
ATOM 5711 C C . GLU A 1 711 ? -70.265 42.002 27.981 1.00 51.31 711 GLU A C 1
ATOM 5713 O O . GLU A 1 711 ? -70.928 41.009 28.274 1.00 51.31 711 GLU A O 1
ATOM 5718 N N . PHE A 1 712 ? -68.924 41.966 28.030 1.00 51.38 712 PHE A N 1
ATOM 5719 C CA . PHE A 1 712 ? -68.169 40.785 28.483 1.00 51.38 712 PHE A CA 1
ATOM 5720 C C . PHE A 1 712 ? -68.474 40.381 29.933 1.00 51.38 712 PHE A C 1
ATOM 5722 O O . PHE A 1 712 ? -68.061 39.311 30.377 1.00 51.38 712 PHE A O 1
ATOM 5729 N N . THR A 1 713 ? -69.193 41.230 30.668 1.00 52.44 713 THR A N 1
ATOM 5730 C CA . THR A 1 713 ? -69.551 41.013 32.065 1.00 52.44 713 THR A CA 1
ATOM 5731 C C . THR A 1 713 ? -70.845 40.222 32.270 1.00 52.44 713 THR A C 1
ATOM 5733 O O . THR A 1 713 ? -71.185 39.932 33.413 1.00 52.44 713 THR A O 1
ATOM 5736 N N . HIS A 1 714 ? -71.556 39.825 31.205 1.00 55.66 714 HIS A N 1
ATOM 5737 C CA . HIS A 1 714 ? -72.763 39.007 31.335 1.00 55.66 714 HIS A CA 1
ATOM 5738 C C . HIS A 1 714 ? -72.398 37.510 31.434 1.00 55.66 714 HIS A C 1
ATOM 5740 O O . HIS A 1 714 ? -72.024 36.908 30.426 1.00 55.66 714 HIS A O 1
ATOM 5746 N N . PRO A 1 715 ? -72.503 36.857 32.610 1.00 54.38 715 PRO A N 1
ATOM 5747 C CA . PRO A 1 715 ? -71.974 35.502 32.812 1.00 54.38 715 PRO A CA 1
ATOM 5748 C C . PRO A 1 715 ? -72.683 34.434 31.965 1.00 54.38 715 PRO A C 1
ATOM 5750 O O . PRO A 1 715 ? -72.086 33.418 31.631 1.00 54.38 715 PRO A O 1
ATOM 5753 N N . GLN A 1 716 ? -73.935 34.675 31.563 1.00 54.59 716 GLN A N 1
ATOM 5754 C CA . GLN A 1 716 ? -74.728 33.730 30.765 1.00 54.59 716 GLN A CA 1
ATOM 5755 C C . GLN A 1 716 ? -74.287 33.614 29.298 1.00 54.59 716 GLN A C 1
ATOM 5757 O O . GLN A 1 716 ? -74.673 32.660 28.631 1.00 54.59 716 GLN A O 1
ATOM 5762 N N . TRP A 1 717 ? -73.475 34.547 28.796 1.00 51.56 717 TRP A N 1
ATOM 5763 C CA . TRP A 1 717 ? -72.987 34.525 27.410 1.00 51.56 717 TRP A CA 1
ATOM 5764 C C . TRP A 1 717 ? -71.770 33.604 27.228 1.00 51.56 717 TRP A C 1
ATOM 5766 O O . TRP A 1 717 ? -71.332 33.340 26.108 1.00 51.56 717 TRP A O 1
ATOM 5776 N N . TRP A 1 718 ? -71.209 33.095 28.329 1.00 54.59 718 TRP A N 1
ATOM 5777 C CA . TRP A 1 718 ? -69.979 32.313 28.326 1.00 54.59 718 TRP A CA 1
ATOM 5778 C C . TRP A 1 718 ? -70.265 30.882 28.766 1.00 54.59 718 TRP A C 1
ATOM 5780 O O . TRP A 1 718 ? -70.654 30.632 29.904 1.00 54.59 718 TRP A O 1
ATOM 5790 N N . LYS A 1 719 ? -70.022 29.911 27.879 1.00 55.28 719 LYS A N 1
ATOM 5791 C CA . LYS A 1 719 ? -70.149 28.487 28.207 1.00 55.28 719 LYS A CA 1
ATOM 5792 C C . LYS A 1 719 ? -68.813 27.774 28.054 1.00 55.28 719 LYS A C 1
ATOM 5794 O O . LYS A 1 719 ? -68.265 27.685 26.957 1.00 55.28 719 LYS A O 1
ATOM 5799 N N . ALA A 1 720 ? -68.306 27.227 29.159 1.00 55.34 720 ALA A N 1
ATOM 5800 C CA . ALA A 1 720 ? -67.171 26.314 29.125 1.00 55.34 720 ALA A CA 1
ATOM 5801 C C . ALA A 1 720 ? -67.582 24.996 28.458 1.00 55.34 720 ALA A C 1
ATOM 5803 O O . ALA A 1 720 ? -68.602 24.407 28.812 1.00 55.34 720 ALA A O 1
ATOM 5804 N N . VAL A 1 721 ? -66.795 24.523 27.496 1.00 47.28 721 VAL A N 1
ATOM 5805 C CA . VAL A 1 721 ? -67.048 23.251 26.813 1.00 47.28 721 VAL A CA 1
ATOM 5806 C C . VAL A 1 721 ? -65.770 22.422 26.921 1.00 47.28 721 VAL A C 1
ATOM 5808 O O . VAL A 1 721 ? -64.787 22.669 26.233 1.00 47.28 721 VAL A O 1
ATOM 5811 N N . GLY A 1 722 ? -65.771 21.501 27.886 1.00 49.31 722 GLY A N 1
ATOM 5812 C CA . GLY A 1 722 ? -64.651 20.647 28.297 1.00 49.31 722 GLY A CA 1
ATOM 5813 C C . GLY A 1 722 ? -64.666 20.432 29.815 1.00 49.31 722 GLY A C 1
ATOM 5814 O O . GLY A 1 722 ? -64.940 21.377 30.552 1.00 49.31 722 GLY A O 1
ATOM 5815 N N . ARG A 1 723 ? -64.420 19.200 30.290 1.00 45.94 723 ARG A N 1
ATOM 5816 C CA . ARG A 1 723 ? -64.700 18.804 31.691 1.00 45.94 723 ARG A CA 1
ATOM 5817 C C . ARG A 1 723 ? -63.929 19.599 32.750 1.00 45.94 723 ARG A C 1
ATOM 5819 O O . ARG A 1 723 ? -64.479 19.846 33.818 1.00 45.94 723 ARG A O 1
ATOM 5826 N N . ASP A 1 724 ? -62.709 20.032 32.436 1.00 56.66 724 ASP A N 1
ATOM 5827 C CA . ASP A 1 724 ? -61.775 20.620 33.411 1.00 56.66 724 ASP A CA 1
ATOM 5828 C C . ASP A 1 724 ? -61.528 22.127 33.201 1.00 56.66 724 ASP A C 1
ATOM 5830 O O . ASP A 1 724 ? -60.567 22.696 33.730 1.00 56.66 724 ASP A O 1
ATOM 5834 N N . ALA A 1 725 ? -62.396 22.789 32.427 1.00 55.41 725 ALA A N 1
ATOM 5835 C CA . ALA A 1 725 ? -62.376 24.235 32.243 1.00 55.41 725 ALA A CA 1
ATOM 5836 C C . ALA A 1 725 ? -63.571 24.911 32.910 1.00 55.41 725 ALA A C 1
ATOM 5838 O O . ALA A 1 725 ? -64.705 24.440 32.839 1.00 55.41 725 ALA A O 1
ATOM 5839 N N . ARG A 1 726 ? -63.313 26.066 33.518 1.00 63.12 726 ARG A N 1
ATOM 5840 C CA . ARG A 1 726 ? -64.328 26.935 34.113 1.00 63.12 726 ARG A CA 1
ATOM 5841 C C . ARG A 1 726 ? -64.192 28.335 33.548 1.00 63.12 726 ARG A C 1
ATOM 5843 O O . ARG A 1 726 ? -63.078 28.816 33.337 1.00 63.12 726 ARG A O 1
ATOM 5850 N N . VAL A 1 727 ? -65.330 28.971 33.316 1.00 62.22 727 VAL A N 1
ATOM 5851 C CA . VAL A 1 727 ? -65.402 30.384 32.959 1.00 62.22 727 VAL A CA 1
ATOM 5852 C C . VAL A 1 727 ? -66.218 31.083 34.024 1.00 62.22 727 VAL A C 1
ATOM 5854 O O . VAL A 1 727 ? -67.274 30.588 34.406 1.00 62.22 727 VAL A O 1
ATOM 5857 N N . ASP A 1 728 ? -65.693 32.197 34.505 1.00 68.94 728 ASP A N 1
ATOM 5858 C CA . ASP A 1 728 ? -66.326 33.037 35.506 1.00 68.94 728 ASP A CA 1
ATOM 5859 C C . ASP A 1 728 ? -66.188 34.507 35.102 1.00 68.94 728 ASP A C 1
ATOM 5861 O O . ASP A 1 728 ? -65.319 34.863 34.299 1.00 68.94 728 ASP A O 1
ATOM 5865 N N . VAL A 1 729 ? -67.039 35.362 35.656 1.00 66.31 729 VAL A N 1
ATOM 5866 C CA . VAL A 1 729 ? -66.953 36.810 35.492 1.00 66.31 729 VAL A CA 1
ATOM 5867 C C . VAL A 1 729 ? -66.839 37.436 36.872 1.00 66.31 729 VAL A C 1
ATOM 5869 O O . VAL A 1 729 ? -67.803 37.476 37.630 1.00 66.31 729 VAL A O 1
ATOM 5872 N N . GLU A 1 730 ? -65.668 37.992 37.176 1.00 68.88 730 GLU A N 1
ATOM 5873 C CA . GLU A 1 730 ? -65.402 38.625 38.467 1.00 68.88 730 GLU A CA 1
ATOM 5874 C C . GLU A 1 730 ? -64.776 40.009 38.257 1.00 68.88 730 GLU A C 1
ATOM 5876 O O . GLU A 1 730 ? -63.846 40.178 37.464 1.00 68.88 730 GLU A O 1
ATOM 5881 N N . GLY A 1 731 ? -65.306 41.034 38.935 1.00 64.50 731 GLY A N 1
ATOM 5882 C CA . GLY A 1 731 ? -64.772 42.403 38.874 1.00 64.50 731 GLY A CA 1
ATOM 5883 C C . GLY A 1 731 ? -64.727 43.014 37.465 1.00 64.50 731 GLY A C 1
ATOM 5884 O O . GLY A 1 731 ? -63.805 43.768 37.151 1.00 64.50 731 GLY A O 1
ATOM 5885 N N . GLY A 1 732 ? -65.675 42.653 36.595 1.00 63.75 732 GLY A N 1
ATOM 5886 C CA . GLY A 1 732 ? -65.730 43.121 35.208 1.00 63.75 732 GLY A CA 1
ATOM 5887 C C . GLY A 1 732 ? -64.736 42.436 34.258 1.00 63.75 732 GLY A C 1
ATOM 5888 O O . GLY A 1 732 ? -64.510 42.913 33.146 1.00 63.75 732 GLY A O 1
ATOM 5889 N N . GLN A 1 733 ? -64.102 41.340 34.687 1.00 62.38 733 GLN A N 1
ATOM 5890 C CA . GLN A 1 733 ? -63.163 40.563 33.880 1.00 62.38 733 GLN A CA 1
ATOM 5891 C C . GLN A 1 733 ? -63.700 39.161 33.629 1.00 62.38 733 GLN A C 1
ATOM 5893 O O . GLN A 1 733 ? -64.196 38.510 34.545 1.00 62.38 733 GLN A O 1
ATOM 5898 N N . LEU A 1 734 ? -63.518 38.674 32.404 1.00 62.88 734 LEU A N 1
ATOM 5899 C CA . LEU A 1 734 ? -63.756 37.276 32.083 1.00 62.88 734 LEU A CA 1
ATOM 5900 C C . LEU A 1 734 ? -62.542 36.457 32.529 1.00 62.88 734 LEU A C 1
ATOM 5902 O O . LEU A 1 734 ? -61.420 36.676 32.059 1.00 62.88 734 LEU A O 1
ATOM 5906 N N . ILE A 1 735 ? -62.759 35.515 33.435 1.00 63.41 735 ILE A N 1
ATOM 5907 C CA . ILE A 1 735 ? -61.731 34.638 33.985 1.00 63.41 735 ILE A CA 1
ATOM 5908 C C . ILE A 1 735 ? -61.957 33.234 33.435 1.00 63.41 735 ILE A C 1
ATOM 5910 O O . ILE A 1 735 ? -62.977 32.606 33.691 1.00 63.41 735 ILE A O 1
ATOM 5914 N N . ILE A 1 736 ? -60.975 32.724 32.698 1.00 63.16 736 ILE A N 1
ATOM 5915 C CA . ILE A 1 736 ? -60.981 31.364 32.160 1.00 63.16 736 ILE A CA 1
ATOM 5916 C C . ILE A 1 736 ? -59.920 30.570 32.912 1.00 63.16 736 ILE A C 1
ATOM 5918 O O . ILE A 1 736 ? -58.737 30.911 32.868 1.00 63.16 736 ILE A O 1
ATOM 5922 N N . THR A 1 737 ? -60.330 29.508 33.597 1.00 59.84 737 THR A N 1
ATOM 5923 C CA . THR A 1 737 ? -59.424 28.628 34.343 1.00 59.84 737 THR A CA 1
ATOM 5924 C C . THR A 1 737 ? -59.459 27.228 33.761 1.00 59.84 737 THR A C 1
ATOM 5926 O O . THR A 1 737 ? -60.535 26.671 33.557 1.00 59.84 737 THR A O 1
ATOM 5929 N N . VAL A 1 738 ? -58.280 26.657 33.521 1.00 56.34 738 VAL A N 1
ATOM 5930 C CA . VAL A 1 738 ? -58.103 25.267 33.090 1.00 56.34 738 VAL A CA 1
ATOM 5931 C C . VAL A 1 738 ? -57.225 24.566 34.118 1.00 56.34 738 VAL A C 1
ATOM 5933 O O . VAL A 1 738 ? -56.072 24.957 34.331 1.00 56.34 738 VAL A O 1
ATOM 5936 N N . SER A 1 739 ? -57.781 23.558 34.782 1.00 52.53 739 SER A N 1
ATOM 5937 C CA . SER A 1 739 ? -57.085 22.782 35.810 1.00 52.53 739 SER A CA 1
ATOM 5938 C C . SER A 1 739 ? -56.392 21.560 35.199 1.00 52.53 739 SER A C 1
ATOM 5940 O O . SER A 1 739 ? -56.816 21.040 34.171 1.00 52.53 739 SER A O 1
ATOM 5942 N N . ALA A 1 740 ? -55.301 21.102 35.821 1.00 46.94 740 ALA A N 1
ATOM 5943 C CA . ALA A 1 740 ? -54.687 19.829 35.454 1.00 46.94 740 ALA A CA 1
ATOM 5944 C C . ALA A 1 740 ? -55.543 18.674 36.001 1.00 46.94 740 ALA A C 1
ATOM 5946 O O . ALA A 1 740 ? -56.086 18.820 37.101 1.00 46.94 740 ALA A O 1
ATOM 5947 N N . PRO A 1 741 ? -55.622 17.524 35.309 1.00 44.31 741 PRO A N 1
ATOM 5948 C CA . PRO A 1 741 ? -56.223 16.329 35.885 1.00 44.31 741 PRO A CA 1
ATOM 5949 C C . PRO A 1 741 ? -55.456 15.954 37.156 1.00 44.31 741 PRO A C 1
ATOM 5951 O O . PRO A 1 741 ? -54.224 15.922 37.147 1.00 44.31 741 PRO A O 1
ATOM 5954 N N . THR A 1 742 ? -56.156 15.677 38.253 1.00 43.66 742 THR A N 1
ATOM 5955 C CA . THR A 1 742 ? -55.541 15.188 39.494 1.00 43.66 742 THR A CA 1
ATOM 5956 C C . THR A 1 742 ? -55.030 13.761 39.281 1.00 43.66 742 THR A C 1
ATOM 5958 O O . THR A 1 742 ? -55.729 12.795 39.571 1.00 43.66 742 THR A O 1
ATOM 5961 N N . SER A 1 743 ? -53.827 13.616 38.725 1.00 42.78 743 SER A N 1
ATOM 5962 C CA . SER A 1 743 ? -53.080 12.356 38.671 1.00 42.78 743 SER A CA 1
ATOM 5963 C C . SER A 1 743 ? -51.630 12.632 39.067 1.00 42.78 743 SER A C 1
ATOM 5965 O O . SER A 1 743 ? -51.029 13.568 38.539 1.00 42.78 743 SER A O 1
ATOM 5967 N N . GLU A 1 744 ? -51.061 11.824 39.960 1.00 37.97 744 GLU A N 1
ATOM 5968 C CA . GLU A 1 744 ? -49.700 12.007 40.492 1.00 37.97 744 GLU A CA 1
ATOM 5969 C C . GLU A 1 744 ? -48.570 11.588 39.521 1.00 37.97 744 GLU A C 1
ATOM 5971 O O . GLU A 1 744 ? -47.393 11.706 39.862 1.00 37.97 744 GLU A O 1
ATOM 5976 N N . GLU A 1 745 ? -48.872 11.144 38.293 1.00 37.94 745 GLU A N 1
ATOM 5977 C CA . GLU A 1 745 ? -47.849 10.694 37.335 1.00 37.94 745 GLU A CA 1
ATOM 5978 C C . GLU A 1 745 ? -47.337 11.796 36.374 1.00 37.94 745 GLU A C 1
ATOM 5980 O O . GLU A 1 745 ? -48.124 12.585 35.840 1.00 37.94 745 GLU A O 1
ATOM 5985 N N . PRO A 1 746 ? -46.023 11.830 36.052 1.00 39.84 746 PRO A N 1
ATOM 5986 C CA . PRO A 1 746 ? -45.459 12.754 35.065 1.00 39.84 746 PRO A CA 1
ATOM 5987 C C . PRO A 1 746 ? -46.007 12.538 33.639 1.00 39.84 746 PRO A C 1
ATOM 5989 O O . PRO A 1 746 ? -45.954 11.435 33.099 1.00 39.84 746 PRO A O 1
ATOM 5992 N N . TYR A 1 747 ? -46.404 13.631 32.972 1.00 33.59 747 TYR A N 1
ATOM 5993 C CA . TYR A 1 747 ? -47.071 13.696 31.649 1.00 33.59 747 TYR A CA 1
ATOM 5994 C C . TYR A 1 747 ? -46.530 12.772 30.533 1.00 33.59 747 TYR A C 1
ATOM 5996 O O . TYR A 1 747 ? -47.264 12.356 29.644 1.00 33.59 747 TYR A O 1
ATOM 6004 N N . HIS A 1 748 ? -45.239 12.441 30.545 1.00 39.47 748 HIS A N 1
ATOM 6005 C CA . HIS A 1 748 ? -44.587 11.650 29.496 1.00 39.47 748 HIS A CA 1
ATOM 6006 C C . HIS A 1 748 ? -44.761 10.127 29.648 1.00 39.47 748 HIS A C 1
ATOM 6008 O O . HIS A 1 748 ? -44.294 9.390 28.781 1.00 39.47 748 HIS A O 1
ATOM 6014 N N . GLN A 1 749 ? -45.396 9.652 30.725 1.00 36.66 749 GLN A N 1
ATOM 6015 C CA . GLN A 1 749 ? -45.595 8.220 30.996 1.00 36.66 749 GLN A CA 1
ATOM 6016 C C . GLN A 1 749 ? -47.012 7.713 30.688 1.00 36.66 749 GLN A C 1
ATOM 6018 O O . GLN A 1 749 ? -47.304 6.534 30.868 1.00 36.66 749 GLN A O 1
ATOM 6023 N N . TRP A 1 750 ? -47.894 8.559 30.154 1.00 40.16 750 TRP A N 1
ATOM 6024 C CA . TRP A 1 750 ? -49.274 8.165 29.874 1.00 40.16 750 TRP A CA 1
ATOM 6025 C C . TRP A 1 750 ? -49.345 7.215 28.660 1.00 40.16 750 TRP A C 1
ATOM 6027 O O . TRP A 1 750 ? -49.065 7.588 27.520 1.00 40.16 750 TRP A O 1
ATOM 6037 N N . HIS A 1 751 ? -49.737 5.960 28.909 1.00 33.34 751 HIS A N 1
ATOM 6038 C CA . HIS A 1 751 ? -49.611 4.799 28.009 1.00 33.34 751 HIS A CA 1
ATOM 6039 C C . HIS A 1 751 ? -50.442 4.816 26.697 1.00 33.34 751 HIS A C 1
ATOM 6041 O O . HIS A 1 751 ? -50.430 3.834 25.951 1.00 33.34 751 HIS A O 1
ATOM 6047 N N . GLY A 1 752 ? -51.126 5.913 26.356 1.00 34.34 752 GLY A N 1
ATOM 6048 C CA . GLY A 1 752 ? -52.008 6.013 25.180 1.00 34.34 752 GLY A CA 1
ATOM 6049 C C . GLY A 1 752 ? -51.395 6.616 23.906 1.00 34.34 752 GLY A C 1
ATOM 6050 O O . GLY A 1 752 ? -51.972 6.468 22.834 1.00 34.34 752 GLY A O 1
ATOM 6051 N N . ALA A 1 753 ? -50.229 7.269 23.967 1.00 30.61 753 ALA A N 1
ATOM 6052 C CA . ALA A 1 753 ? -49.733 8.093 22.852 1.00 30.61 753 ALA A CA 1
ATOM 6053 C C . ALA A 1 753 ? -49.143 7.320 21.647 1.00 30.61 753 ALA A C 1
ATOM 6055 O O . ALA A 1 753 ? -48.793 7.937 20.646 1.00 30.61 753 ALA A O 1
ATOM 6056 N N . VAL A 1 754 ? -49.000 5.988 21.719 1.00 33.53 754 VAL A N 1
ATOM 6057 C CA . VAL A 1 754 ? -48.162 5.222 20.766 1.00 33.53 754 VAL A CA 1
ATOM 6058 C C . VAL A 1 754 ? -48.922 4.142 19.971 1.00 33.53 754 VAL A C 1
ATOM 6060 O O . VAL A 1 754 ? -48.348 3.556 19.059 1.00 33.53 754 VAL A O 1
ATOM 6063 N N . ARG A 1 755 ? -50.204 3.842 20.248 1.00 28.53 755 ARG A N 1
ATOM 6064 C CA . ARG A 1 755 ? -50.809 2.570 19.772 1.00 28.53 755 ARG A CA 1
ATOM 6065 C C . ARG A 1 755 ? -51.969 2.599 18.767 1.00 28.53 755 ARG A C 1
ATOM 6067 O O . ARG A 1 755 ? -52.361 1.518 18.344 1.00 28.53 755 ARG A O 1
ATOM 6074 N N . SER A 1 756 ? -52.476 3.739 18.304 1.00 24.84 756 SER A N 1
ATOM 6075 C CA . SER A 1 756 ? -53.702 3.770 17.468 1.00 24.84 756 SER A CA 1
ATOM 6076 C C . SER A 1 756 ? -53.542 4.274 16.023 1.00 24.84 756 SER A C 1
ATOM 6078 O O . SER A 1 756 ? -54.538 4.518 15.356 1.00 24.84 756 SER A O 1
ATOM 6080 N N . ALA A 1 757 ? -52.324 4.362 15.477 1.00 27.83 757 ALA A N 1
ATOM 6081 C CA . ALA A 1 757 ? -52.113 4.721 14.061 1.00 27.83 757 ALA A CA 1
ATOM 6082 C C . ALA A 1 757 ? -52.081 3.515 13.092 1.00 27.83 757 ALA A C 1
ATOM 6084 O O . ALA A 1 757 ? -51.711 3.650 11.926 1.00 27.83 757 ALA A O 1
ATOM 6085 N N . MET A 1 758 ? -52.448 2.320 13.558 1.00 27.03 758 MET A N 1
ATOM 6086 C CA . MET A 1 758 ? -52.641 1.149 12.705 1.00 27.03 758 MET A CA 1
ATOM 6087 C C . MET A 1 758 ? -54.146 0.866 12.618 1.00 27.03 758 MET A C 1
ATOM 6089 O O . MET A 1 758 ? -54.788 0.784 13.657 1.00 27.03 758 MET A O 1
ATOM 6093 N N . TRP A 1 759 ? -54.645 0.626 11.400 1.00 25.45 759 TRP A N 1
ATOM 6094 C CA . TRP A 1 759 ? -55.991 0.145 11.025 1.00 25.45 759 TRP A CA 1
ATOM 6095 C C . TRP A 1 759 ? -57.062 1.202 10.692 1.00 25.45 759 TRP A C 1
ATOM 6097 O O . TRP A 1 759 ? -57.866 1.576 11.533 1.00 25.45 759 TRP A O 1
ATOM 6107 N N . SER A 1 760 ? -57.178 1.538 9.402 1.00 24.23 760 SER A N 1
ATOM 6108 C CA . SER A 1 760 ? -58.451 1.439 8.664 1.00 24.23 760 SER A CA 1
ATOM 6109 C C . SER A 1 760 ? -58.199 1.469 7.144 1.00 24.23 760 SER A C 1
ATOM 6111 O O . SER A 1 760 ? -57.507 2.331 6.608 1.00 24.23 760 SER A O 1
ATOM 6113 N N . ARG A 1 761 ? -58.716 0.458 6.439 1.00 28.20 761 ARG A N 1
ATOM 6114 C CA . ARG A 1 761 ? -58.934 0.436 4.984 1.00 28.20 761 ARG A CA 1
ATOM 6115 C C . ARG A 1 761 ? -60.440 0.278 4.790 1.00 28.20 761 ARG A C 1
ATOM 6117 O O . ARG A 1 761 ? -60.970 -0.656 5.381 1.00 28.20 761 ARG A O 1
ATOM 6124 N N . ALA A 1 762 ? -61.066 1.108 3.956 1.00 23.94 762 ALA A N 1
ATOM 6125 C CA . ALA A 1 762 ? -62.057 0.719 2.937 1.00 23.94 762 ALA A CA 1
ATOM 6126 C C . ALA A 1 762 ? -62.734 1.962 2.317 1.00 23.94 762 ALA A C 1
ATOM 6128 O O . ALA A 1 762 ? -63.367 2.742 3.013 1.00 23.94 762 ALA A O 1
ATOM 6129 N N . ASP A 1 763 ? -62.518 2.120 1.009 1.00 26.20 763 ASP A N 1
ATOM 6130 C CA . ASP A 1 763 ? -63.468 2.393 -0.080 1.00 26.20 763 ASP A CA 1
ATOM 6131 C C . ASP A 1 763 ? -64.636 3.411 0.005 1.00 26.20 763 ASP A C 1
ATOM 6133 O O . ASP A 1 763 ? -65.586 3.256 0.759 1.00 26.20 763 ASP A O 1
ATOM 6137 N N . ARG A 1 764 ? -64.597 4.280 -1.028 1.00 27.88 764 ARG A N 1
ATOM 6138 C CA . ARG A 1 764 ? -65.653 4.883 -1.880 1.00 27.88 764 ARG A CA 1
ATOM 6139 C C . ARG A 1 764 ? -66.536 6.045 -1.376 1.00 27.88 764 ARG A C 1
ATOM 6141 O O . ARG A 1 764 ? -67.188 5.983 -0.350 1.00 27.88 764 ARG A O 1
ATOM 6148 N N . ASP A 1 765 ? -66.567 7.052 -2.258 1.00 27.27 765 ASP A N 1
ATOM 6149 C CA . ASP A 1 765 ? -67.567 8.092 -2.548 1.00 27.27 765 ASP A CA 1
ATOM 6150 C C . ASP A 1 765 ? -68.081 9.045 -1.440 1.00 27.27 765 ASP A C 1
ATOM 6152 O O . ASP A 1 765 ? -68.870 8.706 -0.574 1.00 27.27 765 ASP A O 1
ATOM 6156 N N . TRP A 1 766 ? -67.643 10.307 -1.575 1.00 26.98 766 TRP A N 1
ATOM 6157 C CA . TRP A 1 766 ? -68.192 11.598 -1.118 1.00 26.98 766 TRP A CA 1
ATOM 6158 C C . TRP A 1 766 ? -69.251 11.644 0.008 1.00 26.98 766 TRP A C 1
ATOM 6160 O O . TRP A 1 766 ? -70.441 11.492 -0.251 1.00 26.98 766 TRP A O 1
ATOM 6170 N N . LYS A 1 767 ? -68.836 12.123 1.193 1.00 24.03 767 LYS A N 1
ATOM 6171 C CA . LYS A 1 767 ? -69.302 13.336 1.925 1.00 24.03 767 LYS A CA 1
ATOM 6172 C C . LYS A 1 767 ? -68.826 13.228 3.379 1.00 24.03 767 LYS A C 1
ATOM 6174 O O . LYS A 1 767 ? -69.164 12.271 4.058 1.00 24.03 767 LYS A O 1
ATOM 6179 N N . ILE A 1 768 ? -68.052 14.203 3.863 1.00 26.17 768 ILE A N 1
ATOM 6180 C CA . ILE A 1 768 ? -67.675 14.258 5.284 1.00 26.17 768 ILE A CA 1
ATOM 6181 C C . ILE A 1 768 ? -68.783 14.996 6.035 1.00 26.17 768 ILE A C 1
ATOM 6183 O O . ILE A 1 768 ? -68.874 16.222 5.983 1.00 26.17 768 ILE A O 1
ATOM 6187 N N . ASP A 1 769 ? -69.633 14.207 6.684 1.00 30.41 769 ASP A N 1
ATOM 6188 C CA . ASP A 1 769 ? -70.433 14.605 7.838 1.00 30.41 769 ASP A CA 1
ATOM 6189 C C . ASP A 1 769 ? -69.518 14.585 9.077 1.00 30.41 769 ASP A C 1
ATOM 6191 O O . ASP A 1 769 ? -68.738 13.652 9.271 1.00 30.41 769 ASP A O 1
ATOM 6195 N N . PHE A 1 770 ? -69.551 15.645 9.884 1.00 31.67 770 PHE A N 1
ATOM 6196 C CA . PHE A 1 770 ? -68.671 15.808 11.047 1.00 31.67 770 PHE A CA 1
ATOM 6197 C C . PHE A 1 770 ? -69.206 15.136 12.320 1.00 31.67 770 PHE A C 1
ATOM 6199 O O . PHE A 1 770 ? -68.525 15.161 13.343 1.00 31.67 770 PHE A O 1
ATOM 6206 N N . THR A 1 771 ? -70.373 14.489 12.272 1.00 31.78 771 THR A N 1
ATOM 6207 C CA . THR A 1 771 ? -70.968 13.824 13.446 1.00 31.78 771 THR A CA 1
ATOM 6208 C C . THR A 1 771 ? -70.138 12.657 14.000 1.00 31.78 771 THR A C 1
ATOM 6210 O O . THR A 1 771 ? -70.176 12.415 15.206 1.00 31.78 771 THR A O 1
ATOM 6213 N N . GLU A 1 772 ? -69.308 11.978 13.198 1.00 32.34 772 GLU A N 1
ATOM 6214 C CA . GLU A 1 772 ? -68.399 10.936 13.720 1.00 32.34 772 GLU A CA 1
ATOM 6215 C C . GLU A 1 772 ? -67.110 11.491 14.355 1.00 32.34 772 GLU A C 1
ATOM 6217 O O . GLU A 1 772 ? -66.466 10.798 15.145 1.00 32.34 772 GLU A O 1
ATOM 6222 N N . PHE A 1 773 ? -66.738 12.749 14.080 1.00 33.47 773 PHE A N 1
ATOM 6223 C CA . PHE A 1 773 ? -65.574 13.378 14.719 1.00 33.47 773 PHE A CA 1
ATOM 6224 C C . PHE A 1 773 ? -65.849 13.674 16.202 1.00 33.47 773 PHE A C 1
ATOM 6226 O O . PHE A 1 773 ? -64.979 13.463 17.049 1.00 33.47 773 PHE A O 1
ATOM 6233 N N . ASP A 1 774 ? -67.082 14.063 16.531 1.00 35.44 774 ASP A N 1
ATOM 6234 C CA . ASP A 1 774 ? -67.487 14.375 17.904 1.00 35.44 774 ASP A CA 1
ATOM 6235 C C . ASP A 1 774 ? -67.586 13.111 18.786 1.00 35.44 774 ASP A C 1
ATOM 6237 O O . ASP A 1 774 ? -67.152 13.131 19.939 1.00 35.44 774 ASP A O 1
ATOM 6241 N N . ALA A 1 775 ? -68.000 11.962 18.231 1.00 34.75 775 ALA A N 1
ATOM 6242 C CA . ALA A 1 775 ? -68.071 10.695 18.973 1.00 34.75 775 ALA A CA 1
ATOM 6243 C C . ALA A 1 775 ? -66.687 10.089 19.303 1.00 34.75 775 ALA A C 1
ATOM 6245 O O . ALA A 1 775 ? -66.514 9.418 20.326 1.00 34.75 775 ALA A O 1
ATOM 6246 N N . VAL A 1 776 ? -65.674 10.327 18.462 1.00 33.53 776 VAL A N 1
ATOM 6247 C CA . VAL A 1 776 ? -64.296 9.849 18.689 1.00 33.53 776 VAL A CA 1
ATOM 6248 C C . VAL A 1 776 ? -63.564 10.739 19.698 1.00 33.53 776 VAL A C 1
ATOM 6250 O O . VAL A 1 776 ? -62.820 10.233 20.542 1.00 33.53 776 VAL A O 1
ATOM 6253 N N . VAL A 1 777 ? -63.807 12.051 19.673 1.00 35.03 777 VAL A N 1
ATOM 6254 C CA . VAL A 1 777 ? -63.219 12.991 20.639 1.00 35.03 777 VAL A CA 1
ATOM 6255 C C . VAL A 1 777 ? -63.827 12.803 22.037 1.00 35.03 777 VAL A C 1
ATOM 6257 O O . VAL A 1 777 ? -63.067 12.743 23.007 1.00 35.03 777 VAL A O 1
ATOM 6260 N N . GLU A 1 778 ? -65.144 12.581 22.158 1.00 37.09 778 GLU A N 1
ATOM 6261 C CA . GLU A 1 778 ? -65.785 12.267 23.449 1.00 37.09 778 GLU A CA 1
ATOM 6262 C C . GLU A 1 778 ? -65.354 10.911 24.036 1.00 37.09 778 GLU A C 1
ATOM 6264 O O . GLU A 1 778 ? -65.264 10.773 25.260 1.00 37.09 778 GLU A O 1
ATOM 6269 N N . LYS A 1 779 ? -65.036 9.916 23.192 1.00 34.56 779 LYS A N 1
ATOM 6270 C CA . LYS A 1 779 ? -64.632 8.571 23.639 1.00 34.56 779 LYS A CA 1
ATOM 6271 C C . LYS A 1 779 ? -63.148 8.453 24.011 1.00 34.56 779 LYS A C 1
ATOM 6273 O O . LYS A 1 779 ? -62.819 7.638 24.872 1.00 34.56 779 LYS A O 1
ATOM 6278 N N . TYR A 1 780 ? -62.257 9.239 23.393 1.00 32.25 780 TYR A N 1
ATOM 6279 C CA . TYR A 1 780 ? -60.800 9.062 23.535 1.00 32.25 780 TYR A CA 1
ATOM 6280 C C . TYR A 1 780 ? -60.030 10.277 24.083 1.00 32.25 780 TYR A C 1
ATOM 6282 O O . TYR A 1 780 ? -58.905 10.092 24.551 1.00 32.25 780 TYR A O 1
ATOM 6290 N N . TYR A 1 781 ? -60.602 11.490 24.095 1.00 41.66 781 TYR A N 1
ATOM 6291 C CA . TYR A 1 781 ? -59.918 12.705 24.577 1.00 41.66 781 TYR A CA 1
ATOM 6292 C C . TYR A 1 781 ? -60.820 13.637 25.419 1.00 41.66 781 TYR A C 1
ATOM 6294 O O . TYR A 1 781 ? -60.948 14.822 25.107 1.00 41.66 781 TYR A O 1
ATOM 6302 N N . PRO A 1 782 ? -61.403 13.162 26.539 1.00 37.16 782 PRO A N 1
ATOM 6303 C CA . PRO A 1 782 ? -62.374 13.928 27.336 1.00 37.16 782 PRO A CA 1
ATOM 6304 C C . PRO A 1 782 ? -61.807 15.165 28.072 1.00 37.16 782 PRO A C 1
ATOM 6306 O O . PRO A 1 782 ? -62.572 15.911 28.683 1.00 37.16 782 PRO A O 1
ATOM 6309 N N . TRP A 1 783 ? -60.490 15.394 28.020 1.00 36.84 783 TRP A N 1
ATOM 6310 C CA . TRP A 1 783 ? -59.781 16.531 28.629 1.00 36.84 783 TRP A CA 1
ATOM 6311 C C . TRP A 1 783 ? -59.391 17.630 27.619 1.00 36.84 783 TRP A C 1
ATOM 6313 O O . TRP A 1 783 ? -58.862 18.670 28.012 1.00 36.84 783 TRP A O 1
ATOM 6323 N N . ALA A 1 784 ? -59.644 17.439 26.319 1.00 33.25 784 ALA A N 1
ATOM 6324 C CA . ALA A 1 784 ? -59.469 18.492 25.322 1.00 33.25 784 ALA A CA 1
ATOM 6325 C C . ALA A 1 784 ? -60.670 19.451 25.382 1.00 33.25 784 ALA A C 1
ATOM 6327 O O . ALA A 1 784 ? -61.791 19.103 25.020 1.00 33.25 784 ALA A O 1
ATOM 6328 N N . VAL A 1 785 ? -60.448 20.658 25.895 1.00 34.41 785 VAL A N 1
ATOM 6329 C CA . VAL A 1 785 ? -61.495 21.669 26.080 1.00 34.41 785 VAL A CA 1
ATOM 6330 C C . VAL A 1 785 ? -61.665 22.470 24.783 1.00 34.41 785 VAL A C 1
ATOM 6332 O O . VAL A 1 785 ? -60.715 23.082 24.300 1.00 34.41 785 VAL A O 1
ATOM 6335 N N . ASN A 1 786 ? -62.882 22.509 24.247 1.00 35.09 786 ASN A N 1
ATOM 6336 C CA . ASN A 1 786 ? -63.283 23.290 23.077 1.00 35.09 786 ASN A CA 1
ATOM 6337 C C . ASN A 1 786 ? -64.256 24.398 23.489 1.00 35.09 786 ASN A C 1
ATOM 6339 O O . ASN A 1 786 ? -65.450 24.215 23.319 1.00 35.09 786 ASN A O 1
ATOM 6343 N N . LEU A 1 787 ? -63.817 25.556 23.989 1.00 32.19 787 LEU A N 1
ATOM 6344 C CA . LEU A 1 787 ? -64.771 26.614 24.362 1.00 32.19 787 LEU A CA 1
ATOM 6345 C C . LEU A 1 787 ? -65.444 27.237 23.122 1.00 32.19 787 LEU A C 1
ATOM 6347 O O . LEU A 1 787 ? -64.767 27.786 22.249 1.00 32.19 787 LEU A O 1
ATOM 6351 N N . ILE A 1 788 ? -66.775 27.166 23.041 1.00 33.38 788 ILE A N 1
ATOM 6352 C CA . ILE A 1 788 ? -67.569 27.773 21.964 1.00 33.38 788 ILE A CA 1
ATOM 6353 C C . ILE A 1 788 ? -68.366 28.933 22.555 1.00 33.38 788 ILE A C 1
ATOM 6355 O O . ILE A 1 788 ? -69.190 28.726 23.440 1.00 33.38 788 ILE A O 1
ATOM 6359 N N . LEU A 1 789 ? -68.131 30.139 22.040 1.00 34.66 789 LEU A N 1
ATOM 6360 C CA . LEU A 1 789 ? -68.952 31.312 22.328 1.00 34.66 789 LEU A CA 1
ATOM 6361 C C . LEU A 1 789 ? -70.042 31.441 21.265 1.00 34.66 789 LEU A C 1
ATOM 6363 O O . LEU A 1 789 ? -69.767 31.258 20.073 1.00 34.66 789 LEU A O 1
ATOM 6367 N N . VAL A 1 790 ? -71.258 31.737 21.707 1.00 26.50 790 VAL A N 1
ATOM 6368 C CA . VAL A 1 790 ? -72.419 32.068 20.876 1.00 26.50 790 VAL A CA 1
ATOM 6369 C C . VAL A 1 790 ? -73.160 33.187 21.618 1.00 26.50 790 VAL A C 1
ATOM 6371 O O . VAL A 1 790 ? -73.287 33.056 22.836 1.00 26.50 790 VAL A O 1
ATOM 6374 N N . PRO A 1 791 ? -73.604 34.268 20.955 1.00 28.00 791 PRO A N 1
ATOM 6375 C CA . PRO A 1 791 ? -74.700 35.076 21.480 1.00 28.00 791 PRO A CA 1
ATOM 6376 C C . PRO A 1 791 ? -75.969 34.238 21.666 1.00 28.00 791 PRO A C 1
ATOM 6378 O O . PRO A 1 791 ? -76.252 33.401 20.775 1.00 28.00 791 PRO A O 1
#

Foldseek 3Di:
DDQPWDDDQQKTAQQGHKDWAFFPCVQQRQFNQWKKKKWKWAFQDALQPDQKWWAKKFAADPPPLDDPLALIFTFMRHNQWTFTAFAHPPDSHTPDTHRNVVQHGHRDIKMWMWIHHQQWIWIDILLDTDDIDGGGGRGGGTDRDIMMGQADPRVRPHGRGTMMGDTDITNHGDDSVVSNVSSVPTDDPDDPDDDHQPAQQPDKDFDQDAAFKGKIKTKGFAQDQAKFWKKKWKWKFDDVVGDIDTFDMDTDIHGHGDIDMDMDMGHDHAFAKMKIKIFIAGPPPRHTRHIDMDIDHQPRCPVVLVVLLVLLVVLCVLPFPPVLNVLSVVLNVLSVVLVVVSRDRFDPDPVRVVVVVVVSVVSSVVSSQSSLQSSLNSCQRNVDPPAQKWKWKDFPVDWDDFRGRDPTGTQAAAEEEDEALDKGKMKMKIAGAAAKFAFKAKDKQWWDDDPDTRHCVQKDKFWFFWDAADDDPDDDPDGGTTRDDTHDDRGDMAGHRTMIIMMMMGHHHNPDDFAKIKIKMWIQTPSGIDIHIYIYGYDPHHDDLADPDLDEDADAPPPPPAPDDPPLVVLQVCSSNNHHHQDLNNHAPDWDDPPPDTHCPSVVVSVCSNCVSRVHVPSNPDPDDPVPVVVVVVVPDPFFWKWKWFAAPVGDIDIDTDGDDPDDDDDDDDDPDDGDTQWIWIAGDDDAWDKDKAAWDWDADPVGDIDTDQPLQPQVQWDWAADQWDWDHDPSIIMITGHDPPDPDDPVPPPPPPPPPDDDDDDDDDDDDCVVVVVCCVVPPRHRITTTGHD

pLDDT: mean 75.39, std 22.17, range [23.94, 98.69]

Secondary structure (DSSP, 8-state):
-BTT-EEETTEEE-SS-BEEEEEHHHHH-SB--SEEEEEEEEE-S-TTT-SEEEEEEEE---SSSS--S-SEEEEEEETTEEEEEEE-TT----SEEEEGGGT--TT--EEEEEEEETTEEEEEETTEEEEEEES--PPPB--SPEEEESB-TTTS--B--EEEEEEEEESS---HHHHHHHHHSPPP---TT-PPPP--EEEEE-----SEEEEEEEEEE--SSS-EEEEEEEEEEETTTTEEEEEEEEEEEE-TT-EEEEEEEEEE-S-EEEEEEEEEEETTT--EEEEEEEEEEE-TTHHHHHHHHHHHHHHHHT---HHHHHHHHHHHHHHHHHHHHHHSPPPSSHHHHHHHHHHHHHHHHHHHHHHHHHHHHHHHHHHSTT-SEEEEEEETTS---TTS---SEES--EEEEEEET-EEEEEEEEEE-SS-EEEEEEEEPPEEETTEEE-GGGEEEEEEEEEEPPPPSS--S--SEEEEEEE--S-EEE-TT-EEEEEEEEE--TTPPSEEEEEEEEEEETTEEEEEEEEEEEEEEE--SS--S---B-----TTSSSS--HHHHHHHHHHTT--B--GGGT----EEETTEEE-HHHHHHHHHHHHTTS-TTSSSSSS-HHHHHHHHTT-S--EEEEEEEEETTS-EEEEEEEE-SS--------SS---EEEEEEEEES--SEEEEE--EEEE-TTS-EEEE-GGG-GGG----STTEEEEEETTEEEEEEPPPS--S-GGG-TTTTS-SS-----------THHHHHHHHHH-TT--------